Protein 7XQL (pdb70)

InterPro domains:
  IPR002110 Ankyrin repeat [PS50088] (108-140)
  IPR036770 Ankyrin repeat-containing domain superfamily [G3DSA:1.25.40.20] (11-157)
  IPR049968 Dot/Icm T4SS effector AnkD/LegA15 [NF043020] (28-453)
  IPR049968 Dot/Icm T4SS effector AnkD/LegA15 [PF28177] (55-453)

Foldseek 3Di:
DQCVVVVLVVLQVVQEDEPVVLVVVQVVVVVVCVVVPDDDFALQQLVVQVVVLVVVVDDLPVSLVSLQVSCVVRPHPGSQRQQSHHADPLRDGPLLVCLLLLVVVVNSSSSVSRHHQALLSVLSNLLSCQAPSVVVSPRDHDDCVLQDDDPLQVLCVLLVFFDAAPVRHTNFEFFLLVLLVVVLVLLVVVCVVCVVPPLSVLVNVQSVLLSVLQCDRRQARDPLLVSLVSQLVCVQQQGKHWFFFAARSATATWIWHGLDGNGQWGKIKTADQEPPDDPVQHAIFIATGNGSPLSHSVLRSCGSRNRRHSHDPVRNVVSVCVSSVVDGTPDGDHDHHDHSHRCSPPRHLRSVLVSLVRVLQSVQPHPVRDDPVSNVVSVVVSVVSSVSSNVVSLLVLLVVCLVPLPRPSSLVSLVSSCVVCVVDDVVSVVSSVVSNVNSPPD/DVLLCLQVVLVVLQVVQEDEPVVLVVVQVVVVVVCVVVVDDDFALQQLVVQVVVLVVVVDDQPVSLVSLQVSCVVRPAPGSQRQQSHHAHPLRDGPLLVCLLLLVSRVNVSSSVSHHHQAQLSVLSNLLSCQAPSVVVSNDDNDDLVLQDDDVLLVLCVLLVFFDAAPVRHTNFEAFQLVLLVVVLVLLVVVCVVCVVPPLSVQVSVQSVLLSVLQCDRTLARDNQLVSLVSQLVCVQQQGKHWFFFAARRATATWIWHGLHGNAQWFKIKTADQEPPDDLVQHAIFIATGRGSPLSDSVLSSCGSHRRRHSHDPVNNVVSVCVSSVVDGTPDGDHDHHDHSHNCSPPRNLRSVLVSLLRVLLSVQVHPVRADPVNNVVSVVVSCVSSVSSNQVSLLVLLVVCLVVLPRPSSLVRLVSSCVVCVPDDVVSNVSSVVSNVSSVVD

Radius of gyration: 34.46 Å; Cα contacts (8 Å, |Δi|>4): 1504; chains: 2; bounding box: 92×61×113 Å

B-factor: mean 42.68, std 10.84, range [21.62, 96.47]

Organism: Legionella pneumophila subsp. pneumophila (strain Philadelphia 1 / ATCC 33152 / DSM 7513) (NCBI:txid272624)

Secondary structure (DSSP, 8-state):
-GGG-HHHHHHHHHHHTB--HHHHHHHHHHHHHHHHHHT-PPP-HHHHHHHHHHHHHT---HHHHHHHHHHHHHHTT-SSHHHHHHH---TTS--HHHHHHHTT-HHHHHHHHHTT--B-HHHHHHHHHHHSSHHHHHHTPPPPPGGGGSPPHHHHHHHHHT---B-TTS-BSS---HHHHHHHHHHHHHHHHHH-TT-HHHHHHHHHHHHHHHHH-BSSSSBSSHHHHHHHHHHHHHTT--EE--EEETTEEEEEEEEESSTT-S-EEEEEEESSTTS-GGG-EEEEEEES-GGGS-HHHHHHHHTHHHHT--HHHHHHHHHHHTTTPPPSEEEE-----SS--TTHHHHHHHHHHHHHHHHHHTTSGGG--HHHHHHHHHHHHHHHHHHHHHHHHHHHHHHHHSTT-HHHHHHHHHHHHH-TTS-HHHHHHHHHHHHHHH--/--HHHHHHHHHHHHTB--HHHHHHHHHHHHHHHHHHT-PPP-HHHHHHHHHHHHHT---HHHHHHHHHHHHHHTT-SSHHHHHHH---TT---HHHHHHHTT-HHHHHHHHHTT--B-HHHHHHHHHHHSSHHHHHHTPPPPPGGGGSPPHHHHHHHHHT---B-TTS-BSS---HHHHHHHHHHHHHHHHHH-TT-HHHHHHHHHHHHHHHHH-EETTEESSHHHHHHHHHHHHHTT--EE--EEETTEEEEEEEEESSTT-S-EEEEEEE-STTS-TTT-EEEEEEES-GGGS-HHHHHHHHTTTTTT--HHHHHHHHHHHTTTPPPSEEEE-----SS--TTHHHHHHHHHHHHHHHHHHHTSGGG--HHHHHHHHHHHHHHHHHHHHHHHHHHHHHHHHSTT-HHHHHHHHHHHHH-TTS-HHHHHHHHHHHHHHTT-

Structure (mmCIF, N/CA/C/O backbone):
data_7XQL
#
_entry.id   7XQL
#
_cell.length_a   75.606
_cell.length_b   77.833
_cell.length_c   170.656
_cell.angle_alpha   90.000
_cell.angle_beta   90.000
_cell.angle_gamma   90.000
#
_symmetry.space_group_name_H-M   'P 21 21 21'
#
loop_
_entity.id
_entity.type
_entity.pdbx_description
1 polymer 'Ankyrin repeat-containing protein'
2 non-polymer 'PHOSPHOAMINOPHOSPHONIC ACID-GUANYLATE ESTER'
3 water water
#
loop_
_atom_site.group_PDB
_atom_site.id
_atom_site.type_symbol
_atom_site.label_atom_id
_atom_site.label_alt_id
_atom_site.label_comp_id
_atom_site.label_asym_id
_atom_site.label_entity_id
_atom_site.label_seq_id
_atom_site.pdbx_PDB_ins_code
_atom_site.Cartn_x
_atom_site.Cartn_y
_atom_site.Cartn_z
_atom_site.occupancy
_atom_site.B_iso_or_equiv
_atom_site.auth_seq_id
_atom_site.auth_comp_id
_atom_site.auth_asym_id
_atom_site.auth_atom_id
_atom_site.pdbx_PDB_model_num
ATOM 1 N N . LYS A 1 19 ? 38.993 -23.306 13.015 1.00 64.92 19 LYS B N 1
ATOM 2 C CA . LYS A 1 19 ? 38.460 -22.357 13.984 1.00 69.48 19 LYS B CA 1
ATOM 3 C C . LYS A 1 19 ? 37.092 -21.824 13.542 1.00 69.75 19 LYS B C 1
ATOM 4 O O . LYS A 1 19 ? 36.060 -22.362 13.960 1.00 70.60 19 LYS B O 1
ATOM 10 N N . LEU A 1 20 ? 37.077 -20.795 12.682 1.00 70.04 20 LEU B N 1
ATOM 11 C CA . LEU A 1 20 ? 35.824 -20.181 12.217 1.00 66.59 20 LEU B CA 1
ATOM 12 C C . LEU A 1 20 ? 35.286 -20.900 10.969 1.00 66.10 20 LEU B C 1
ATOM 13 O O . LEU A 1 20 ? 35.375 -20.425 9.828 1.00 63.35 20 LEU B O 1
ATOM 18 N N . SER A 1 21 ? 34.689 -22.071 11.213 1.00 62.25 21 SER B N 1
ATOM 19 C CA . SER A 1 21 ? 33.873 -22.782 10.239 1.00 57.85 21 SER B CA 1
ATOM 20 C C . SER A 1 21 ? 32.401 -22.367 10.277 1.00 49.55 21 SER B C 1
ATOM 21 O O . SER A 1 21 ? 31.666 -22.667 9.331 1.00 43.62 21 SER B O 1
ATOM 24 N N . ALA A 1 22 ? 31.948 -21.683 11.331 1.00 48.22 22 ALA B N 1
ATOM 25 C CA . ALA A 1 22 ? 30.608 -21.104 11.289 1.00 45.67 22 ALA B CA 1
ATOM 26 C C . ALA A 1 22 ? 30.447 -20.151 10.114 1.00 46.16 22 ALA B C 1
ATOM 27 O O . ALA A 1 22 ? 29.441 -20.259 9.391 1.00 42.56 22 ALA B O 1
ATOM 29 N N . PRO A 1 23 ? 31.385 -19.237 9.842 1.00 46.90 23 PRO B N 1
ATOM 30 C CA . PRO A 1 23 ? 31.238 -18.376 8.656 1.00 45.57 23 PRO B CA 1
ATOM 31 C C . PRO A 1 23 ? 31.170 -19.145 7.352 1.00 42.42 23 PRO B C 1
ATOM 32 O O . PRO A 1 23 ? 30.357 -18.807 6.478 1.00 40.88 23 PRO B O 1
ATOM 36 N N . LEU A 1 24 ? 32.023 -20.158 7.181 1.00 42.06 24 LEU B N 1
ATOM 37 C CA . LEU A 1 24 ? 31.947 -20.981 5.980 1.00 41.34 24 LEU B CA 1
ATOM 38 C C . LEU A 1 24 ? 30.582 -21.645 5.864 1.00 41.85 24 LEU B C 1
ATOM 39 O O . LEU A 1 24 ? 29.972 -21.657 4.791 1.00 44.06 24 LEU B O 1
ATOM 44 N N . ASP A 1 25 ? 30.102 -22.226 6.963 1.00 42.79 25 ASP B N 1
ATOM 45 C CA . ASP A 1 25 ? 28.791 -22.870 6.977 1.00 46.31 25 ASP B CA 1
ATOM 46 C C . ASP A 1 25 ? 27.690 -21.899 6.557 1.00 41.84 25 ASP B C 1
ATOM 47 O O . ASP A 1 25 ? 26.815 -22.240 5.754 1.00 41.07 25 ASP B O 1
ATOM 52 N N . MET A 1 26 ? 27.710 -20.682 7.104 1.00 39.41 26 MET B N 1
ATOM 53 C CA . MET A 1 26 ? 26.676 -19.712 6.758 1.00 38.86 26 MET B CA 1
ATOM 54 C C . MET A 1 26 ? 26.731 -19.338 5.281 1.00 39.70 26 MET B C 1
ATOM 55 O O . MET A 1 26 ? 25.685 -19.182 4.640 1.00 36.36 26 MET B O 1
ATOM 60 N N . LEU A 1 27 ? 27.939 -19.201 4.715 1.00 38.08 27 LEU B N 1
ATOM 61 C CA . LEU A 1 27 ? 28.041 -18.881 3.292 1.00 37.24 27 LEU B CA 1
ATOM 62 C C . LEU A 1 27 ? 27.512 -20.022 2.437 1.00 38.22 27 LEU B C 1
ATOM 63 O O . LEU A 1 27 ? 26.786 -19.788 1.462 1.00 36.03 27 LEU B O 1
ATOM 68 N N . LYS A 1 28 ? 27.858 -21.263 2.800 1.00 39.04 28 LYS B N 1
ATOM 69 C CA . LYS A 1 28 ? 27.289 -22.434 2.138 1.00 39.42 28 LYS B CA 1
ATOM 70 C C . LYS A 1 28 ? 25.765 -22.406 2.193 1.00 38.77 28 LYS B C 1
ATOM 71 O O . LYS A 1 28 ? 25.088 -22.537 1.166 1.00 38.75 28 LYS B O 1
ATOM 77 N N . GLN A 1 29 ? 25.210 -22.247 3.398 1.00 40.73 29 GLN B N 1
ATOM 78 C CA . GLN A 1 29 ? 23.761 -22.143 3.557 1.00 38.69 29 GLN B CA 1
ATOM 79 C C . GLN A 1 29 ? 23.183 -21.026 2.693 1.00 38.18 29 GLN B C 1
ATOM 80 O O . GLN A 1 29 ? 22.168 -21.217 2.014 1.00 39.60 29 GLN B O 1
ATOM 86 N N . MET A 1 30 ? 23.811 -19.842 2.710 1.00 39.33 30 MET B N 1
ATOM 87 C CA . MET A 1 30 ? 23.284 -18.725 1.931 1.00 37.70 30 MET B CA 1
ATOM 88 C C . MET A 1 30 ? 23.239 -19.076 0.449 1.00 42.45 30 MET B C 1
ATOM 89 O O . MET A 1 30 ? 22.305 -18.687 -0.267 1.00 37.08 30 MET B O 1
ATOM 94 N N . ASN A 1 31 ? 24.235 -19.834 -0.028 1.00 41.20 31 ASN B N 1
ATOM 95 C CA . ASN A 1 31 ? 24.268 -20.202 -1.439 1.00 41.48 31 ASN B CA 1
ATOM 96 C C . ASN A 1 31 ? 23.287 -21.323 -1.759 1.00 42.00 31 ASN B C 1
ATOM 97 O O . ASN A 1 31 ? 22.639 -21.288 -2.810 1.00 42.70 31 ASN B O 1
ATOM 102 N N . GLU A 1 32 ? 23.166 -22.315 -0.868 1.00 37.05 32 GLU B N 1
ATOM 103 C CA . GLU A 1 32 ? 22.172 -23.374 -1.050 1.00 46.11 32 GLU B CA 1
ATOM 104 C C . GLU A 1 32 ? 20.760 -22.810 -1.086 1.00 45.47 32 GLU B C 1
ATOM 105 O O . GLU A 1 32 ? 19.904 -23.307 -1.822 1.00 44.51 32 GLU B O 1
ATOM 111 N N . SER A 1 33 ? 20.501 -21.774 -0.293 1.00 42.31 33 SER B N 1
ATOM 112 C CA . SER A 1 33 ? 19.179 -21.189 -0.130 1.00 42.05 33 SER B CA 1
ATOM 113 C C . SER A 1 33 ? 18.901 -20.060 -1.116 1.00 40.81 33 SER B C 1
ATOM 114 O O . SER A 1 33 ? 17.871 -19.384 -0.998 1.00 43.17 33 SER B O 1
ATOM 117 N N . THR A 1 34 ? 19.791 -19.849 -2.078 1.00 41.64 34 THR B N 1
ATOM 118 C CA . THR A 1 34 ? 19.636 -18.765 -3.034 1.00 41.05 34 THR B CA 1
ATOM 119 C C . THR A 1 34 ? 18.522 -19.083 -4.021 1.00 42.47 34 THR B C 1
ATOM 120 O O . THR A 1 34 ? 18.381 -20.219 -4.482 1.00 50.27 34 THR B O 1
ATOM 124 N N . MET A 1 35 ? 17.727 -18.076 -4.346 1.00 39.68 35 MET B N 1
ATOM 125 C CA . MET A 1 35 ? 16.691 -18.218 -5.351 1.00 42.89 35 MET B CA 1
ATOM 126 C C . MET A 1 35 ? 16.685 -16.960 -6.194 1.00 39.89 35 MET B C 1
ATOM 127 O O . MET A 1 35 ? 16.913 -15.859 -5.683 1.00 39.19 35 MET B O 1
ATOM 132 N N . GLU A 1 36 ? 16.394 -17.129 -7.482 1.00 43.00 36 GLU B N 1
ATOM 133 C CA . GLU A 1 36 ? 15.987 -15.991 -8.292 1.00 43.65 36 GLU B CA 1
ATOM 134 C C . GLU A 1 36 ? 14.739 -15.353 -7.696 1.00 43.83 36 GLU B C 1
ATOM 135 O O . GLU A 1 36 ? 13.944 -16.012 -7.020 1.00 41.90 36 GLU B O 1
ATOM 141 N N . GLN A 1 37 ? 14.566 -14.057 -7.959 1.00 40.25 37 GLN B N 1
ATOM 142 C CA . GLN A 1 37 ? 13.410 -13.353 -7.414 1.00 40.25 37 GLN B CA 1
ATOM 143 C C . GLN A 1 37 ? 12.098 -13.996 -7.858 1.00 42.79 37 GLN B C 1
ATOM 144 O O . GLN A 1 37 ? 11.170 -14.130 -7.055 1.00 42.56 37 GLN B O 1
ATOM 150 N N . THR A 1 38 ? 11.986 -14.376 -9.135 1.00 42.67 38 THR B N 1
ATOM 151 C CA . THR A 1 38 ? 10.715 -14.932 -9.616 1.00 47.92 38 THR B CA 1
ATOM 152 C C . THR A 1 38 ? 10.417 -16.276 -8.960 1.00 42.75 38 THR B C 1
ATOM 153 O O . THR A 1 38 ? 9.272 -16.543 -8.580 1.00 46.59 38 THR B O 1
ATOM 157 N N . LYS A 1 39 ? 11.435 -17.124 -8.807 1.00 45.74 39 LYS B N 1
ATOM 158 C CA . LYS A 1 39 ? 11.272 -18.370 -8.063 1.00 45.36 39 LYS B CA 1
ATOM 159 C C . LYS A 1 39 ? 10.821 -18.103 -6.625 1.00 43.58 39 LYS B C 1
ATOM 160 O O . LYS A 1 39 ? 9.905 -18.759 -6.114 1.00 44.18 39 LYS B O 1
ATOM 166 N N . LEU A 1 40 ? 11.455 -17.140 -5.949 1.00 40.83 40 LEU B N 1
ATOM 167 C CA . LEU A 1 40 ? 11.060 -16.847 -4.577 1.00 39.04 40 LEU B CA 1
ATOM 168 C C . LEU A 1 40 ? 9.624 -16.335 -4.521 1.00 38.57 40 LEU B C 1
ATOM 169 O O . LEU A 1 40 ? 8.885 -16.647 -3.581 1.00 35.95 40 LEU B O 1
ATOM 174 N N . ASP A 1 41 ? 9.218 -15.539 -5.518 1.00 38.45 41 ASP B N 1
ATOM 175 C CA . ASP A 1 41 ? 7.845 -15.041 -5.577 1.00 42.97 41 ASP B CA 1
ATOM 176 C C . ASP A 1 41 ? 6.854 -16.184 -5.808 1.00 42.19 41 ASP B C 1
ATOM 177 O O . ASP A 1 41 ? 5.765 -16.190 -5.222 1.00 41.12 41 ASP B O 1
ATOM 182 N N . GLU A 1 42 ? 7.216 -17.147 -6.669 1.00 41.08 42 GLU B N 1
ATOM 183 C CA . GLU A 1 42 ? 6.415 -18.354 -6.843 1.00 44.23 42 GLU B CA 1
ATOM 184 C C . GLU A 1 42 ? 6.244 -19.079 -5.518 1.00 44.19 42 GLU B C 1
ATOM 185 O O . GLU A 1 42 ? 5.120 -19.360 -5.082 1.00 45.15 42 GLU B O 1
ATOM 191 N N . LEU A 1 43 ? 7.363 -19.412 -4.872 1.00 41.25 43 LEU B N 1
ATOM 192 C CA . LEU A 1 43 ? 7.300 -20.105 -3.593 1.00 39.73 43 LEU B CA 1
ATOM 193 C C . LEU A 1 43 ? 6.362 -19.387 -2.634 1.00 38.56 43 LEU B C 1
ATOM 194 O O . LEU A 1 43 ? 5.499 -20.011 -2.011 1.00 35.30 43 LEU B O 1
ATOM 199 N N . ARG A 1 44 ? 6.514 -18.064 -2.517 1.00 36.64 44 ARG B N 1
ATOM 200 C CA . ARG A 1 44 ? 5.647 -17.304 -1.629 1.00 40.12 44 ARG B CA 1
ATOM 201 C C . ARG A 1 44 ? 4.200 -17.373 -2.086 1.00 41.37 44 ARG B C 1
ATOM 202 O O . ARG A 1 44 ? 3.286 -17.505 -1.258 1.00 34.64 44 ARG B O 1
ATOM 210 N N . LYS A 1 45 ? 3.967 -17.242 -3.398 1.00 37.35 45 LYS B N 1
ATOM 211 C CA . LYS A 1 45 ? 2.594 -17.262 -3.884 1.00 43.49 45 LYS B CA 1
ATOM 212 C C . LYS A 1 45 ? 1.965 -18.635 -3.650 1.00 45.21 45 LYS B C 1
ATOM 213 O O . LYS A 1 45 ? 0.814 -18.731 -3.196 1.00 42.65 45 LYS B O 1
ATOM 219 N N . LYS A 1 46 ? 2.731 -19.707 -3.897 1.00 38.33 46 LYS B N 1
ATOM 220 C CA . LYS A 1 46 ? 2.220 -21.051 -3.670 1.00 39.71 46 LYS B CA 1
ATOM 221 C C . LYS A 1 46 ? 1.895 -21.287 -2.196 1.00 40.46 46 LYS B C 1
ATOM 222 O O . LYS A 1 46 ? 0.917 -21.966 -1.870 1.00 38.29 46 LYS B O 1
ATOM 228 N N . MET A 1 47 ? 2.685 -20.719 -1.288 1.00 40.43 47 MET B N 1
ATOM 229 C CA . MET A 1 47 ? 2.346 -20.830 0.124 1.00 42.20 47 MET B CA 1
ATOM 230 C C . MET A 1 47 ? 1.142 -19.978 0.496 1.00 40.30 47 MET B C 1
ATOM 231 O O . MET A 1 47 ? 0.460 -20.291 1.480 1.00 36.36 47 MET B O 1
ATOM 236 N N . SER A 1 48 ? 0.867 -18.912 -0.262 1.00 37.01 48 SER B N 1
ATOM 237 C CA . SER A 1 48 ? -0.364 -18.166 -0.039 1.00 39.71 48 SER B CA 1
ATOM 238 C C . SER A 1 48 ? -1.586 -18.986 -0.445 1.00 40.09 48 SER B C 1
ATOM 239 O O . SER A 1 48 ? -2.603 -18.966 0.254 1.00 40.81 48 SER B O 1
ATOM 242 N N . LEU A 1 49 ? -1.508 -19.703 -1.572 1.00 38.52 49 LEU B N 1
ATOM 243 C CA . LEU A 1 49 ? -2.595 -20.605 -1.952 1.00 41.91 49 LEU B CA 1
ATOM 244 C C . LEU A 1 49 ? -2.844 -21.652 -0.869 1.00 40.91 49 LEU B C 1
ATOM 245 O O . LEU A 1 49 ? -3.993 -21.934 -0.514 1.00 40.29 49 LEU B O 1
ATOM 250 N N . GLN A 1 50 ? -1.775 -22.232 -0.320 1.00 40.54 50 GLN B N 1
ATOM 251 C CA . GLN A 1 50 ? -1.942 -23.210 0.749 1.00 38.29 50 GLN B CA 1
ATOM 252 C C . GLN A 1 50 ? -2.514 -22.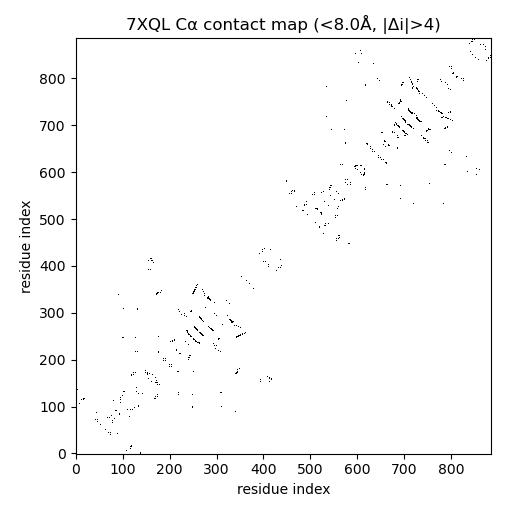572 2.003 1.00 38.77 50 GLN B C 1
ATOM 253 O O . GLN A 1 50 ? -3.302 -23.199 2.717 1.00 43.32 50 GLN B O 1
ATOM 259 N N . ALA A 1 51 ? -2.119 -21.330 2.303 1.00 40.16 51 ALA B N 1
ATOM 260 C CA . ALA A 1 51 ? -2.725 -20.624 3.429 1.00 42.85 51 ALA B CA 1
ATOM 261 C C . ALA A 1 51 ? -4.232 -20.473 3.239 1.00 41.31 51 ALA B C 1
ATOM 262 O O . ALA A 1 51 ? -4.994 -20.551 4.208 1.00 41.40 51 ALA B O 1
ATOM 264 N N . GLU A 1 52 ? -4.675 -20.224 1.996 1.00 43.94 52 GLU B N 1
ATOM 265 C CA . GLU A 1 52 ? -6.099 -20.032 1.715 1.00 42.29 52 GLU B CA 1
ATOM 266 C C . GLU A 1 52 ? -6.867 -21.345 1.819 1.00 44.43 52 GLU B C 1
ATOM 267 O O . GLU A 1 52 ? -8.024 -21.360 2.248 1.00 44.69 52 GLU B O 1
ATOM 273 N N . ILE A 1 53 ? -6.243 -22.456 1.423 1.00 40.03 53 ILE B N 1
ATOM 274 C CA . ILE A 1 53 ? -6.858 -23.763 1.621 1.00 45.70 53 ILE B CA 1
ATOM 275 C C . ILE A 1 53 ? -7.168 -23.975 3.100 1.00 48.62 53 ILE B C 1
ATOM 276 O O . ILE A 1 53 ? -8.315 -24.231 3.483 1.00 51.05 53 ILE B O 1
ATOM 281 N N . LEU A 1 54 ? -6.150 -23.846 3.956 1.00 47.00 54 LEU B N 1
ATOM 282 C CA . LEU A 1 54 ? -6.372 -24.004 5.391 1.00 50.65 54 LEU B CA 1
ATOM 283 C C . LEU A 1 54 ? -7.370 -22.981 5.926 1.00 54.56 54 LEU B C 1
ATOM 284 O O . LEU A 1 54 ? -8.072 -23.250 6.907 1.00 58.57 54 LEU B O 1
ATOM 289 N N . ASN A 1 55 ? -7.438 -21.801 5.310 1.00 51.90 55 ASN B N 1
ATOM 290 C CA . ASN A 1 55 ? -8.435 -20.793 5.664 1.00 53.28 55 ASN B CA 1
ATOM 291 C C . ASN A 1 55 ? -8.405 -20.472 7.158 1.00 56.65 55 ASN B C 1
ATOM 292 O O . ASN A 1 55 ? -9.441 -20.295 7.800 1.00 61.23 55 ASN B O 1
ATOM 297 N N . LYS A 1 56 ? -7.210 -20.419 7.731 1.00 57.76 56 LYS B N 1
ATOM 298 C CA . LYS A 1 56 ? -7.076 -19.936 9.095 1.00 57.66 56 LYS B CA 1
ATOM 299 C C . LYS A 1 56 ? -6.871 -18.417 9.075 1.00 58.84 56 LYS B C 1
ATOM 300 O O . LYS A 1 56 ? -6.840 -17.782 8.016 1.00 56.25 56 LYS B O 1
ATOM 306 N N . ALA A 1 57 ? -6.728 -17.822 10.260 1.00 57.24 57 ALA B N 1
ATOM 307 C CA . ALA A 1 57 ? -6.635 -16.370 10.357 1.00 58.11 57 ALA B CA 1
ATOM 308 C C . ALA A 1 57 ? -5.429 -15.844 9.582 1.00 56.32 57 ALA B C 1
ATOM 309 O O . ALA A 1 57 ? -4.436 -16.550 9.369 1.00 53.68 57 ALA B O 1
ATOM 311 N N . LYS A 1 58 ? -5.537 -14.593 9.142 1.00 48.93 5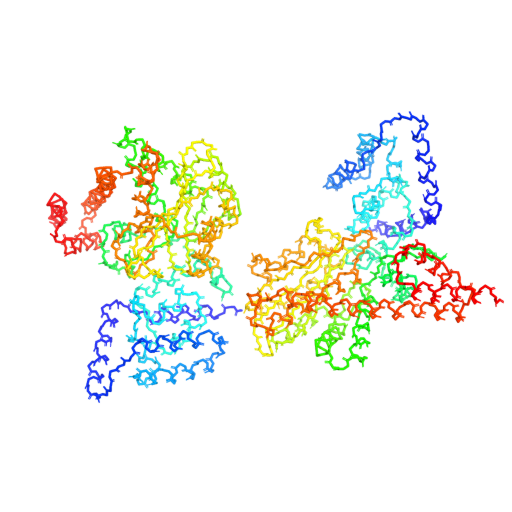8 LYS B N 1
ATOM 312 C CA . LYS A 1 58 ? -4.441 -13.952 8.435 1.00 50.09 58 LYS B CA 1
ATOM 313 C C . LYS A 1 58 ? -3.252 -13.747 9.372 1.00 52.54 58 LYS B C 1
ATOM 314 O O . LYS A 1 58 ? -3.418 -13.425 10.552 1.00 50.29 58 LYS B O 1
ATOM 320 N N . ALA A 1 59 ? -2.044 -13.956 8.850 1.00 53.76 59 ALA B N 1
ATOM 321 C CA . ALA A 1 59 ? -0.840 -13.689 9.630 1.00 48.39 59 ALA B CA 1
ATOM 322 C C . ALA A 1 59 ? -0.683 -12.189 9.891 1.00 50.34 59 ALA B C 1
ATOM 323 O O . ALA A 1 59 ? -1.038 -11.345 9.062 1.00 52.43 59 ALA B O 1
ATOM 325 N N . ASP A 1 60 ? -0.135 -11.860 11.056 1.00 47.72 60 ASP B N 1
ATOM 326 C CA . ASP A 1 60 ? 0.054 -10.476 11.493 1.00 44.07 60 ASP B CA 1
ATOM 327 C C . ASP A 1 60 ? 1.554 -10.137 11.443 1.00 48.54 60 ASP B C 1
ATOM 328 O O . ASP A 1 60 ? 2.280 -10.295 12.432 1.00 42.50 60 ASP B O 1
ATOM 333 N N . ASN A 1 61 ? 2.010 -9.635 10.286 1.00 48.31 61 ASN B N 1
ATOM 334 C CA . ASN A 1 61 ? 3.437 -9.374 10.101 1.00 42.41 61 ASN B CA 1
ATOM 335 C C . ASN A 1 61 ? 3.962 -8.383 11.123 1.00 45.92 61 ASN B C 1
ATOM 336 O O . ASN A 1 61 ? 5.046 -8.576 11.696 1.00 46.07 61 ASN B O 1
ATOM 341 N N . ASP A 1 62 ? 3.221 -7.306 11.360 1.00 43.92 62 ASP B N 1
ATOM 342 C CA . ASP A 1 62 ? 3.687 -6.317 12.316 1.00 43.36 62 ASP B CA 1
ATOM 343 C C . ASP A 1 62 ? 3.890 -6.939 13.693 1.00 41.13 62 ASP B C 1
ATOM 344 O O . ASP A 1 62 ? 4.873 -6.638 14.381 1.00 43.87 62 ASP B O 1
ATOM 349 N N . MET A 1 63 ? 2.976 -7.811 14.115 1.00 41.42 63 MET B N 1
ATOM 350 C CA . MET A 1 63 ? 3.156 -8.475 15.400 1.00 44.27 63 MET B CA 1
ATOM 351 C C . MET A 1 63 ? 4.390 -9.375 15.383 1.00 38.77 63 MET B C 1
ATOM 352 O O . MET A 1 63 ? 5.193 -9.357 16.323 1.00 35.64 63 MET B O 1
ATOM 357 N N . PHE A 1 64 ? 4.569 -10.145 14.304 1.00 34.54 64 PHE B N 1
ATOM 358 C CA . PHE A 1 64 ? 5.745 -10.997 14.176 1.00 38.09 64 PHE B CA 1
ATOM 359 C C . PHE A 1 64 ? 7.036 -10.192 14.326 1.00 37.26 64 PHE B C 1
ATOM 360 O O . PHE A 1 64 ? 7.912 -10.540 15.127 1.00 37.61 64 PHE B O 1
ATOM 368 N N . PHE A 1 65 ? 7.164 -9.093 13.578 1.00 41.08 65 PHE B N 1
ATOM 369 C CA . PHE A 1 65 ? 8.408 -8.331 13.646 1.00 38.87 65 PHE B CA 1
ATOM 370 C C . PHE A 1 65 ? 8.600 -7.695 15.019 1.00 39.93 65 PHE B C 1
ATOM 371 O O . PHE A 1 65 ? 9.720 -7.686 15.550 1.00 38.54 65 PHE B O 1
ATOM 379 N N . ARG A 1 66 ? 7.524 -7.178 15.620 1.00 38.98 66 ARG B N 1
ATOM 380 C CA . ARG A 1 66 ? 7.608 -6.683 16.992 1.00 37.93 66 ARG B CA 1
ATOM 381 C C . ARG A 1 66 ? 8.183 -7.750 17.918 1.00 38.65 66 ARG B C 1
ATOM 382 O O . ARG A 1 66 ? 9.129 -7.497 18.677 1.00 36.60 66 ARG B O 1
ATOM 390 N N . LEU A 1 67 ? 7.580 -8.945 17.893 1.00 36.80 67 LEU B N 1
ATOM 391 C CA . LEU A 1 67 ? 8.056 -10.035 18.737 1.00 37.74 67 LEU B CA 1
ATOM 392 C C . LEU A 1 67 ? 9.455 -10.459 18.331 1.00 31.08 67 LEU B C 1
ATOM 393 O O . LEU A 1 67 ? 10.297 -10.741 19.187 1.00 34.33 67 LEU B O 1
ATOM 398 N N . LEU A 1 68 ? 9.725 -10.495 17.028 1.00 33.46 68 LEU B N 1
ATOM 399 C CA . LEU A 1 68 ? 11.056 -10.870 16.560 1.00 34.48 68 LEU B CA 1
ATOM 400 C C . LEU A 1 68 ? 12.124 -9.925 17.105 1.00 37.48 68 LEU B C 1
ATOM 401 O O . LEU A 1 68 ? 13.144 -10.371 17.649 1.00 36.33 68 LEU B O 1
ATOM 406 N N . ILE A 1 69 ? 11.887 -8.611 17.009 1.00 36.52 69 ILE B N 1
ATOM 407 C CA . ILE A 1 69 ? 12.888 -7.647 17.458 1.00 34.56 69 ILE B CA 1
ATOM 408 C C . ILE A 1 69 ? 13.077 -7.742 18.966 1.00 34.83 69 ILE B C 1
ATOM 409 O O . ILE A 1 69 ? 14.196 -7.623 19.476 1.00 34.44 69 ILE B O 1
ATOM 414 N N . GLU A 1 70 ? 11.995 -7.987 19.704 1.00 38.95 70 GLU B N 1
ATOM 415 C CA . GLU A 1 70 ? 12.142 -8.210 21.139 1.00 40.19 70 GLU B CA 1
ATOM 416 C C . GLU A 1 70 ? 12.961 -9.472 21.404 1.00 41.64 70 GLU B C 1
ATOM 417 O O . GLU A 1 70 ? 13.868 -9.474 22.245 1.00 38.58 70 GLU B O 1
ATOM 423 N N . LEU A 1 71 ? 12.674 -10.547 20.664 1.00 33.75 71 LEU B N 1
ATOM 424 C CA . LEU A 1 71 ? 13.402 -11.794 20.836 1.00 37.77 71 LEU B CA 1
ATOM 425 C C . LEU A 1 71 ? 14.901 -11.602 20.595 1.00 39.60 71 LEU B C 1
ATOM 426 O O . LEU A 1 71 ? 15.735 -12.070 21.384 1.00 42.43 71 LEU B O 1
ATOM 431 N N . MET A 1 72 ? 15.263 -10.894 19.517 1.00 40.59 72 MET B N 1
ATOM 432 C CA . MET A 1 72 ? 16.675 -10.709 19.180 1.00 40.09 72 MET B CA 1
ATOM 433 C C . MET A 1 72 ? 17.420 -9.925 20.256 1.00 39.00 72 MET B C 1
ATOM 434 O O . MET A 1 72 ? 18.593 -10.198 20.529 1.00 43.51 72 MET B O 1
ATOM 439 N N . SER A 1 73 ? 16.762 -8.948 20.883 1.00 41.45 73 SER B N 1
ATOM 440 C CA . SER A 1 73 ? 17.437 -8.164 21.912 1.00 41.25 73 SER B CA 1
ATOM 441 C C . SER A 1 73 ? 17.751 -8.985 23.159 1.00 47.08 73 SER B C 1
ATOM 442 O O . SER A 1 73 ? 18.630 -8.593 23.929 1.00 50.35 73 SER B O 1
ATOM 445 N N . LEU A 1 74 ? 17.072 -10.117 23.376 1.00 47.07 74 LEU B N 1
ATOM 446 C CA . LEU A 1 74 ? 17.383 -10.951 24.532 1.00 44.75 74 LEU B CA 1
ATOM 447 C C . LEU A 1 74 ? 18.737 -11.648 24.411 1.00 45.94 74 LEU B C 1
ATOM 448 O O . LEU A 1 74 ? 19.241 -12.164 25.413 1.00 50.05 74 LEU B O 1
ATOM 453 N N . LYS A 1 75 ? 19.329 -11.678 23.224 1.00 44.08 75 LYS B N 1
ATOM 454 C CA . LYS A 1 75 ? 20.639 -12.296 23.003 1.00 50.80 75 LYS B CA 1
ATOM 455 C C . LYS A 1 75 ? 20.666 -13.732 23.533 1.00 54.80 75 LYS B C 1
ATOM 456 O O . LYS A 1 75 ? 21.533 -14.122 24.321 1.00 55.25 75 LYS B O 1
ATOM 462 N N . LEU A 1 76 ? 19.695 -14.527 23.089 1.00 48.51 76 LEU B N 1
ATOM 463 C CA . LEU A 1 76 ? 19.576 -15.896 23.556 1.00 47.41 76 LEU B CA 1
ATOM 464 C C . LEU A 1 76 ? 20.503 -16.815 22.781 1.00 52.30 76 LEU B C 1
ATOM 465 O O . LEU A 1 76 ? 20.902 -16.529 21.647 1.00 51.64 76 LEU B O 1
ATOM 470 N N . GLN A 1 77 ? 20.815 -17.952 23.399 1.00 53.81 77 GLN B N 1
ATOM 471 C CA . GLN A 1 77 ? 21.603 -18.981 22.740 1.00 51.81 77 GLN B CA 1
ATOM 472 C C . GLN A 1 77 ? 20.752 -19.738 21.728 1.00 46.76 77 GLN B C 1
ATOM 473 O O . GLN A 1 77 ? 19.526 -19.827 21.855 1.00 48.62 77 GLN B O 1
ATOM 479 N N . GLY A 1 78 ? 21.421 -20.288 20.722 1.00 49.38 78 GLY B N 1
ATOM 480 C CA . GLY A 1 78 ? 20.787 -20.893 19.569 1.00 45.04 78 GLY B CA 1
ATOM 481 C C . GLY A 1 78 ? 19.512 -21.678 19.794 1.00 47.42 78 GLY B C 1
ATOM 482 O O . GLY A 1 78 ? 18.502 -21.416 19.135 1.00 45.17 78 GLY B O 1
ATOM 483 N N . GLU A 1 79 ? 19.543 -22.657 20.700 1.00 39.90 79 GLU B N 1
ATOM 484 C CA . GLU A 1 79 ? 18.429 -23.598 20.811 1.00 39.80 79 GLU B CA 1
ATOM 485 C C . GLU A 1 79 ? 17.205 -22.931 21.427 1.00 39.87 79 GLU B C 1
ATOM 486 O O . GLU A 1 79 ? 16.086 -23.072 20.922 1.00 42.56 79 GLU B O 1
ATOM 492 N N . LEU A 1 80 ? 17.402 -22.218 22.536 1.00 37.67 80 LEU B N 1
ATOM 493 C CA . LEU A 1 80 ? 16.331 -21.418 23.112 1.00 43.11 80 LEU B CA 1
ATOM 494 C C . LEU A 1 80 ? 15.804 -20.405 22.103 1.00 39.27 80 LEU B C 1
ATOM 495 O O . LEU A 1 80 ? 14.585 -20.227 21.972 1.00 36.22 80 LEU B O 1
ATOM 500 N N . PHE A 1 81 ? 16.708 -19.736 21.374 1.00 40.41 81 PHE B N 1
ATOM 501 C CA . PHE A 1 81 ? 16.273 -18.807 20.335 1.00 39.77 81 PHE B CA 1
ATOM 502 C C . PHE A 1 81 ? 15.325 -19.489 19.361 1.00 40.92 81 PHE B C 1
ATOM 503 O O . PHE A 1 81 ? 14.283 -18.937 18.989 1.00 36.23 81 PHE B O 1
ATOM 511 N N . LYS A 1 82 ? 15.677 -20.702 18.937 1.00 40.55 82 LYS B N 1
ATOM 512 C CA . LYS A 1 82 ? 14.886 -21.351 17.903 1.00 40.88 82 LYS B CA 1
ATOM 513 C C . LYS A 1 82 ? 13.520 -21.748 18.436 1.00 36.03 82 LYS B C 1
ATOM 514 O O . LYS A 1 82 ? 12.523 -21.643 17.717 1.00 39.01 82 LYS B O 1
ATOM 520 N N . GLU A 1 83 ? 13.449 -22.159 19.708 1.00 36.69 83 GLU B N 1
ATOM 521 C CA . GLU A 1 83 ? 12.155 -22.453 20.331 1.00 40.03 83 GLU B CA 1
ATOM 522 C C . GLU A 1 83 ? 11.284 -21.200 20.409 1.00 36.06 83 GLU B C 1
ATOM 523 O O . GLU A 1 83 ? 10.099 -21.226 20.061 1.00 37.21 83 GLU B O 1
ATOM 529 N N . GLN A 1 84 ? 11.856 -20.095 20.888 1.00 36.24 84 GLN B N 1
ATOM 530 C CA . GLN A 1 84 ? 11.099 -18.848 20.966 1.00 37.64 84 GLN B CA 1
ATOM 531 C C . GLN A 1 84 ? 10.656 -18.394 19.585 1.00 35.59 84 GLN B C 1
ATOM 532 O O . GLN A 1 84 ? 9.532 -17.906 19.412 1.00 35.31 84 GLN B O 1
ATOM 538 N N . LEU A 1 85 ? 11.521 -18.572 18.583 1.00 35.27 85 LEU B N 1
ATOM 539 C CA . LEU A 1 85 ? 11.149 -18.215 17.225 1.00 34.05 85 LEU B CA 1
ATOM 540 C C . LEU A 1 85 ? 9.917 -18.988 16.770 1.00 37.07 85 LEU B C 1
ATOM 541 O O . LEU A 1 85 ? 9.079 -18.452 16.032 1.00 35.46 85 LEU B O 1
ATOM 546 N N . SER A 1 86 ? 9.788 -20.259 17.190 1.00 38.33 86 SER B N 1
ATOM 547 C CA . SER A 1 86 ? 8.602 -21.037 16.828 1.00 38.28 86 SER B CA 1
ATOM 548 C C . SER A 1 86 ? 7.353 -20.493 17.498 1.00 35.98 86 SER B C 1
ATOM 549 O O . SER A 1 86 ? 6.303 -20.360 16.860 1.00 38.86 86 SER B O 1
ATOM 552 N N . LYS A 1 87 ? 7.442 -20.193 18.792 1.00 42.44 87 LYS B N 1
ATOM 553 C CA . LYS A 1 87 ? 6.277 -19.694 19.513 1.00 40.14 87 LYS B CA 1
ATOM 554 C C . LYS A 1 87 ? 5.769 -18.392 18.907 1.00 40.51 87 LYS B C 1
ATOM 555 O O . LYS A 1 87 ? 4.565 -18.234 18.675 1.00 43.66 87 LYS B O 1
ATOM 561 N N . ILE A 1 88 ? 6.667 -17.445 18.624 1.00 37.42 88 ILE B N 1
ATOM 562 C CA . ILE A 1 88 ? 6.163 -16.151 18.165 1.00 40.12 88 ILE B CA 1
ATOM 563 C C . ILE A 1 88 ? 5.649 -16.238 16.735 1.00 38.87 88 ILE B C 1
ATOM 564 O O . ILE A 1 88 ? 4.745 -15.487 16.348 1.00 35.12 88 ILE B O 1
ATOM 569 N N . SER A 1 89 ? 6.211 -17.133 15.921 1.00 36.55 89 SER B N 1
ATOM 570 C CA . SER A 1 89 ? 5.626 -17.370 14.607 1.00 37.31 89 SER B CA 1
ATOM 571 C C . SER A 1 89 ? 4.177 -17.794 14.754 1.00 39.01 89 SER B C 1
ATOM 572 O O . SER A 1 89 ? 3.273 -17.190 14.166 1.00 40.76 89 SER B O 1
ATOM 575 N N . LYS A 1 90 ? 3.941 -18.815 15.573 1.00 39.71 90 LYS B N 1
ATOM 576 C CA . LYS A 1 90 ? 2.586 -19.293 15.807 1.00 43.34 90 LYS B CA 1
ATOM 577 C C . LYS A 1 90 ? 1.718 -18.199 16.417 1.00 40.98 90 LYS B C 1
ATOM 578 O O . LYS A 1 90 ? 0.611 -17.932 15.934 1.00 38.26 90 LYS B O 1
ATOM 584 N N . GLU A 1 91 ? 2.218 -17.516 17.453 1.00 38.19 91 GLU B N 1
ATOM 585 C CA . GLU A 1 91 ? 1.431 -16.426 18.013 1.00 43.62 91 GLU B CA 1
ATOM 586 C C . GLU A 1 91 ? 1.058 -15.395 16.956 1.00 42.48 91 GLU B C 1
ATOM 587 O O . GLU A 1 91 ? 0.043 -14.707 17.105 1.00 46.64 91 GLU B O 1
ATOM 593 N N . SER A 1 92 ? 1.832 -15.287 15.879 1.00 39.36 92 SER B N 1
ATOM 594 C CA . SER A 1 92 ? 1.588 -14.276 14.856 1.00 43.78 92 SER B CA 1
ATOM 595 C C . SER A 1 92 ? 0.695 -14.766 13.723 1.00 42.19 92 SER B C 1
ATOM 596 O O . SER A 1 92 ? 0.382 -13.986 12.812 1.00 40.50 92 SER B O 1
ATOM 599 N N . GLY A 1 93 ? 0.281 -16.029 13.754 1.00 40.31 93 GLY B N 1
ATOM 600 C CA . GLY A 1 93 ? -0.573 -16.566 12.724 1.00 39.00 93 GLY B CA 1
ATOM 601 C C . GLY A 1 93 ? 0.106 -17.400 11.663 1.00 47.74 93 GLY B C 1
ATOM 602 O O . GLY A 1 93 ? -0.523 -17.673 10.636 1.00 50.01 93 GLY B O 1
ATOM 603 N N . TYR A 1 94 ? 1.364 -17.803 11.862 1.00 41.89 94 TYR B N 1
ATOM 604 C CA . TYR A 1 94 ? 2.042 -18.717 10.949 1.00 40.74 94 TYR B CA 1
ATOM 605 C C . TYR A 1 94 ? 2.063 -20.128 11.524 1.00 44.09 94 TYR B C 1
ATOM 606 O O . TYR A 1 94 ? 2.040 -20.316 12.746 1.00 44.11 94 TYR B O 1
ATOM 615 N N . ASP A 1 95 ? 2.124 -21.124 10.618 1.00 43.99 95 ASP B N 1
ATOM 616 C CA . ASP A 1 95 ? 2.181 -22.525 11.032 1.00 42.87 95 ASP B CA 1
ATOM 617 C C . ASP A 1 95 ? 3.490 -22.867 11.711 1.00 45.26 95 ASP B C 1
ATOM 618 O O . ASP A 1 95 ? 3.520 -23.746 12.576 1.00 48.23 95 ASP B O 1
ATOM 623 N N . SER A 1 96 ? 4.577 -22.205 11.317 1.00 43.39 96 SER B N 1
ATOM 624 C CA . SER A 1 96 ? 5.924 -22.593 11.706 1.00 42.94 96 SER B CA 1
ATOM 625 C C . SER A 1 96 ? 6.851 -21.396 11.544 1.00 37.97 96 SER B C 1
ATOM 626 O O . SER A 1 96 ? 6.528 -20.421 10.863 1.00 35.63 96 SER B O 1
ATOM 629 N N . ALA A 1 97 ? 8.023 -21.498 12.171 1.00 35.14 97 ALA B N 1
ATOM 630 C CA . ALA A 1 97 ? 9.065 -20.496 11.968 1.00 36.78 97 ALA B CA 1
ATOM 631 C C . ALA A 1 97 ? 9.448 -20.399 10.495 1.00 34.97 97 ALA B C 1
ATOM 632 O O . ALA A 1 97 ? 9.641 -19.297 9.966 1.00 34.43 97 ALA B O 1
ATOM 634 N N . GLN A 1 98 ? 9.533 -21.541 9.808 1.00 33.16 98 GLN B N 1
ATOM 635 C CA . GLN A 1 98 ? 9.907 -21.527 8.397 1.00 37.48 98 GLN B CA 1
ATOM 636 C C . GLN A 1 98 ? 8.865 -20.805 7.555 1.00 38.80 98 GLN B C 1
ATOM 637 O O . GLN A 1 98 ? 9.203 -20.085 6.603 1.00 38.08 98 GLN B O 1
ATOM 643 N N . SER A 1 99 ? 7.587 -21.000 7.877 1.00 38.09 99 SER B N 1
ATOM 644 C CA . SER A 1 99 ? 6.538 -20.324 7.127 1.00 39.44 99 SER B CA 1
ATOM 645 C C . SER A 1 99 ? 6.637 -18.811 7.313 1.00 35.94 99 SER B C 1
ATOM 646 O O . SER A 1 99 ? 6.575 -18.042 6.346 1.00 36.82 99 SER B O 1
ATOM 649 N N . ALA A 1 100 ? 6.800 -18.368 8.560 1.00 33.67 100 ALA B N 1
ATOM 650 C CA . ALA A 1 100 ? 7.013 -16.952 8.818 1.00 33.82 100 ALA B CA 1
ATOM 651 C C . ALA A 1 100 ? 8.289 -16.443 8.140 1.00 34.74 100 ALA B C 1
ATOM 652 O O . ALA A 1 100 ? 8.282 -15.382 7.508 1.00 38.53 100 ALA B O 1
ATOM 654 N N . LEU A 1 101 ? 9.390 -17.183 8.239 1.00 35.85 101 LEU B N 1
ATOM 655 C CA . LEU A 1 101 ? 10.637 -16.693 7.648 1.00 36.21 101 LEU B CA 1
ATOM 656 C C . LEU A 1 101 ? 10.511 -16.497 6.139 1.00 36.78 101 LEU B C 1
ATOM 657 O O . LEU A 1 101 ? 11.105 -15.575 5.571 1.00 36.63 101 LEU B O 1
ATOM 662 N N . ILE A 1 102 ? 9.761 -17.360 5.460 1.00 38.54 102 ILE B N 1
ATOM 663 C CA . ILE A 1 102 ? 9.720 -17.240 4.008 1.00 36.75 102 ILE B CA 1
ATOM 664 C C . ILE A 1 102 ? 8.741 -16.166 3.539 1.00 36.66 102 ILE B C 1
ATOM 665 O O . ILE A 1 102 ? 8.907 -15.631 2.436 1.00 37.15 102 ILE B O 1
ATOM 670 N N . GLN A 1 103 ? 7.757 -15.789 4.361 1.00 35.59 103 GLN B N 1
ATOM 671 C CA . GLN A 1 103 ? 6.657 -14.947 3.907 1.00 37.78 103 GLN B CA 1
ATOM 672 C C . GLN A 1 103 ? 6.586 -13.566 4.541 1.00 36.17 103 GLN B C 1
ATOM 673 O O . GLN A 1 103 ? 6.136 -12.637 3.876 1.00 37.32 103 GLN B O 1
ATOM 679 N N . ALA A 1 104 ? 6.954 -13.407 5.806 1.00 35.23 104 ALA B N 1
ATOM 680 C CA . ALA A 1 104 ? 6.777 -12.114 6.453 1.00 36.13 104 ALA B CA 1
ATOM 681 C C . ALA A 1 104 ? 7.687 -11.051 5.843 1.00 38.56 104 ALA B C 1
ATOM 682 O O . ALA A 1 104 ? 8.797 -11.333 5.376 1.00 35.64 104 ALA B O 1
ATOM 684 N N . THR A 1 105 ? 7.188 -9.816 5.837 1.00 36.49 105 THR B N 1
ATOM 685 C CA . THR A 1 105 ? 7.984 -8.633 5.534 1.00 37.37 105 THR B CA 1
ATOM 686 C C . THR A 1 105 ? 7.484 -7.512 6.429 1.00 36.04 105 THR B C 1
ATOM 687 O O . THR A 1 105 ? 6.321 -7.509 6.825 1.00 38.38 105 THR B O 1
ATOM 691 N N . ASN A 1 106 ? 8.377 -6.588 6.790 1.00 36.51 106 ASN B N 1
ATOM 692 C CA . ASN A 1 106 ? 8.004 -5.477 7.653 1.00 34.16 106 ASN B CA 1
ATOM 693 C C . ASN A 1 106 ? 7.569 -4.293 6.786 1.00 38.42 106 ASN B C 1
ATOM 694 O O . ASN A 1 106 ? 7.463 -4.400 5.560 1.00 39.86 106 ASN B O 1
ATOM 699 N N . SER A 1 107 ? 7.317 -3.140 7.417 1.00 41.53 107 SER B N 1
ATOM 700 C CA . SER A 1 107 ? 6.867 -1.970 6.660 1.00 46.09 107 SER B CA 1
ATOM 701 C C . SER A 1 107 ? 7.962 -1.375 5.778 1.00 49.70 107 SER B C 1
ATOM 702 O O . SER A 1 107 ? 7.642 -0.627 4.847 1.00 53.09 107 SER B O 1
ATOM 705 N N . GLU A 1 108 ? 9.239 -1.666 6.040 1.00 42.92 108 GLU B N 1
ATOM 706 C CA . GLU A 1 108 ? 10.273 -1.251 5.099 1.00 39.58 108 GLU B CA 1
ATOM 707 C C . GLU A 1 108 ? 10.383 -2.206 3.920 1.00 42.59 108 GLU B C 1
ATOM 708 O O . GLU A 1 108 ? 11.197 -1.972 3.018 1.00 43.57 108 GLU B O 1
ATOM 714 N N . GLY A 1 109 ? 9.573 -3.266 3.898 1.00 39.69 109 GLY B N 1
ATOM 715 C CA . GLY A 1 109 ? 9.709 -4.297 2.894 1.00 36.06 109 GLY B CA 1
ATOM 716 C C . GLY A 1 109 ? 10.810 -5.313 3.136 1.00 40.18 109 GLY B C 1
ATOM 717 O O . GLY A 1 109 ? 11.108 -6.099 2.227 1.00 42.29 109 GLY B O 1
ATOM 718 N N . GLN A 1 110 ? 11.421 -5.343 4.323 1.00 37.19 110 GLN B N 1
ATOM 719 C CA . GLN A 1 110 ? 12.479 -6.317 4.605 1.00 33.92 110 GLN B CA 1
ATOM 720 C C . GLN A 1 110 ? 11.899 -7.663 5.029 1.00 32.07 110 GLN B C 1
ATOM 721 O O . GLN A 1 110 ? 11.007 -7.728 5.880 1.00 34.20 110 GLN B O 1
ATOM 727 N N . SER A 1 111 ? 12.434 -8.741 4.475 1.00 30.69 111 SER B N 1
ATOM 728 C CA . SER A 1 111 ? 12.196 -10.034 5.079 1.00 32.63 111 SER B CA 1
ATOM 729 C C . SER A 1 111 ? 12.942 -10.129 6.418 1.00 34.88 111 SER B C 1
ATOM 730 O O . SER A 1 111 ? 13.780 -9.276 6.739 1.00 30.01 111 SER B O 1
ATOM 733 N N . PRO A 1 112 ? 12.630 -11.144 7.234 1.00 30.59 112 PRO B N 1
ATOM 734 C CA . PRO A 1 112 ? 13.383 -11.315 8.491 1.00 32.32 112 PRO B CA 1
ATOM 735 C C . PRO A 1 112 ? 14.876 -11.517 8.271 1.00 33.09 112 PRO B C 1
ATOM 736 O O . PRO A 1 112 ? 15.699 -10.983 9.026 1.00 29.77 112 PRO B O 1
ATOM 740 N N . LEU A 1 113 ? 15.248 -12.281 7.245 1.00 32.22 113 LEU B N 1
ATOM 741 C CA . LEU A 1 113 ? 16.658 -12.516 6.966 1.00 30.76 113 LEU B CA 1
ATOM 742 C C . LEU A 1 113 ? 17.362 -11.232 6.527 1.00 32.42 113 LEU B C 1
ATOM 743 O O . LEU A 1 113 ? 18.467 -10.923 6.994 1.00 31.23 113 LEU B O 1
ATOM 748 N N . GLN A 1 114 ? 16.739 -10.481 5.609 1.00 32.81 114 GLN B N 1
ATOM 749 C CA . GLN A 1 114 ? 17.234 -9.154 5.255 1.00 34.00 114 GLN B CA 1
ATOM 750 C C . GLN A 1 114 ? 17.394 -8.282 6.496 1.00 30.29 114 GLN B C 1
ATOM 751 O O . GLN A 1 114 ? 18.416 -7.615 6.666 1.00 27.71 114 GLN B O 1
ATOM 757 N N . TYR A 1 115 ? 16.415 -8.320 7.400 1.00 29.40 115 TYR B N 1
ATOM 758 C CA . TYR A 1 115 ? 16.479 -7.490 8.594 1.00 29.73 115 TYR B CA 1
ATOM 759 C C . TYR A 1 115 ? 17.686 -7.861 9.456 1.00 32.08 115 TYR B C 1
ATOM 760 O O . TYR A 1 115 ? 18.436 -6.988 9.899 1.00 28.41 115 TYR B O 1
ATOM 769 N N . ALA A 1 116 ? 17.884 -9.157 9.711 1.00 31.19 116 ALA B N 1
ATOM 770 C CA . ALA A 1 116 ? 19.002 -9.579 10.552 1.00 29.89 116 ALA B CA 1
ATOM 771 C C . ALA A 1 116 ? 20.339 -9.220 9.911 1.00 29.67 116 ALA B C 1
ATOM 772 O O . ALA A 1 116 ? 21.270 -8.803 10.605 1.00 29.00 116 ALA B O 1
ATOM 774 N N . LEU A 1 117 ? 20.448 -9.365 8.588 1.00 28.68 117 LEU B N 1
ATOM 775 C CA . LEU A 1 117 ? 21.687 -9.015 7.904 1.00 34.37 117 LEU B CA 1
ATOM 776 C C . LEU A 1 117 ? 21.924 -7.508 7.930 1.00 30.41 117 LEU B C 1
ATOM 777 O O . LEU A 1 117 ? 23.038 -7.049 8.213 1.00 32.09 117 LEU B O 1
ATOM 782 N N . GLN A 1 118 ? 20.890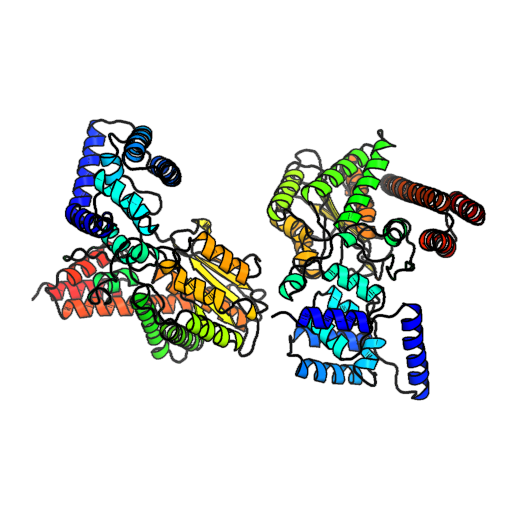 -6.724 7.626 1.00 29.23 118 GLN B N 1
ATOM 783 C CA . GLN A 1 118 ? 21.015 -5.270 7.686 1.00 33.65 118 GLN B CA 1
ATOM 784 C C . GLN A 1 118 ? 21.498 -4.814 9.063 1.00 34.68 118 GLN B C 1
ATOM 785 O O . GLN A 1 118 ? 22.300 -3.871 9.169 1.00 35.82 118 GLN B O 1
ATOM 791 N N . LYS A 1 119 ? 21.007 -5.458 10.131 1.00 30.09 119 LYS B N 1
ATOM 792 C CA . LYS A 1 119 ? 21.455 -5.147 11.486 1.00 32.04 119 LYS B CA 1
ATOM 793 C C . LYS A 1 119 ? 22.807 -5.777 11.812 1.00 29.47 119 LYS B C 1
ATOM 794 O O . LYS A 1 119 ? 23.300 -5.595 12.927 1.00 31.12 119 LYS B O 1
ATOM 800 N N . GLN A 1 120 ? 23.410 -6.511 10.875 1.00 26.09 120 GLN B N 1
ATOM 801 C CA . GLN A 1 120 ? 24.695 -7.157 11.097 1.00 30.85 120 GLN B CA 1
ATOM 802 C C . GLN A 1 120 ? 24.619 -8.164 12.236 1.00 36.88 120 GLN B C 1
ATOM 803 O O . GLN A 1 120 ? 25.604 -8.369 12.948 1.00 32.42 120 GLN B O 1
ATOM 809 N N . ASP A 1 121 ? 23.452 -8.803 12.410 1.00 34.77 121 ASP B N 1
ATOM 810 C CA . ASP A 1 121 ? 23.269 -9.837 13.433 1.00 35.41 121 ASP B CA 1
ATOM 811 C C . ASP A 1 121 ? 23.445 -11.201 12.773 1.00 34.20 121 ASP B C 1
ATOM 812 O O . ASP A 1 121 ? 22.484 -11.904 12.453 1.00 36.08 121 ASP B O 1
ATOM 817 N N . PHE A 1 122 ? 24.705 -11.577 12.561 1.00 32.77 122 PHE B N 1
ATOM 818 C CA . PHE A 1 122 ? 24.967 -12.754 11.748 1.00 32.77 122 PHE B CA 1
ATOM 819 C C . PHE A 1 122 ? 24.560 -14.043 12.457 1.00 33.89 122 PHE B C 1
ATOM 820 O O . PHE A 1 122 ? 24.171 -15.007 11.789 1.00 34.59 122 PHE B O 1
ATOM 828 N N . SER A 1 123 ? 24.615 -14.083 13.793 1.00 33.84 123 SER B N 1
ATOM 829 C CA . SER A 1 123 ? 24.112 -15.258 14.516 1.00 37.13 123 SER B CA 1
ATOM 830 C C . SER A 1 123 ? 22.623 -15.481 14.256 1.00 35.66 123 SER B C 1
ATOM 831 O O . SER A 1 123 ? 22.181 -16.619 14.020 1.00 36.16 123 SER B O 1
ATOM 834 N N . THR A 1 124 ? 21.818 -14.408 14.329 1.00 36.42 124 THR B N 1
ATOM 835 C CA . THR A 1 124 ? 20.389 -14.564 14.064 1.00 33.04 124 THR B CA 1
ATOM 836 C C . THR A 1 124 ? 20.152 -14.924 12.609 1.00 31.74 124 THR B C 1
ATOM 837 O O . THR A 1 124 ? 19.351 -15.814 12.306 1.00 30.63 124 THR B O 1
ATOM 841 N N . ALA A 1 125 ? 20.857 -14.256 11.690 1.00 33.94 125 ALA B N 1
ATOM 842 C CA . ALA A 1 125 ? 20.727 -14.604 10.278 1.00 30.21 125 ALA B CA 1
ATOM 843 C C . ALA A 1 125 ? 20.993 -16.090 10.049 1.00 31.94 125 ALA B C 1
ATOM 844 O O . ALA A 1 125 ? 20.312 -16.738 9.239 1.00 33.51 125 ALA B O 1
ATOM 846 N N . LYS A 1 126 ? 21.967 -16.657 10.763 1.00 34.04 126 LYS B N 1
ATOM 847 C CA . LYS A 1 126 ? 22.287 -18.062 10.531 1.00 32.03 126 LYS B CA 1
ATOM 848 C C . LYS A 1 126 ? 21.203 -18.969 11.103 1.00 33.59 126 LYS B C 1
ATOM 849 O O . LYS A 1 126 ? 20.819 -19.956 10.464 1.00 38.50 126 LYS B O 1
ATOM 855 N N . TYR A 1 127 ? 20.671 -18.637 12.288 1.00 32.65 127 TYR B N 1
ATOM 856 C CA . TYR A 1 127 ? 19.519 -19.373 12.805 1.00 34.85 127 TYR B CA 1
ATOM 857 C C . TYR A 1 127 ? 18.357 -19.342 11.816 1.00 37.66 127 TYR B C 1
ATOM 858 O O . TYR A 1 127 ? 17.711 -20.369 11.578 1.00 41.68 127 TYR B O 1
ATOM 867 N N . PHE A 1 128 ? 18.083 -18.174 11.220 1.00 36.88 128 PHE B N 1
ATOM 868 C CA . PHE A 1 128 ? 17.036 -18.082 10.201 1.00 34.62 128 PHE B CA 1
ATOM 869 C C . PHE A 1 128 ? 17.323 -19.036 9.050 1.00 34.72 128 PHE B C 1
ATOM 870 O O . PHE A 1 128 ? 16.431 -19.744 8.570 1.00 35.06 128 PHE B O 1
ATOM 878 N N . LEU A 1 129 ? 18.566 -19.052 8.573 1.00 33.06 129 LEU B N 1
ATOM 879 C CA . LEU A 1 129 ? 18.920 -19.986 7.512 1.00 36.40 129 LEU B CA 1
ATOM 880 C C . LEU A 1 129 ? 18.717 -21.435 7.967 1.00 40.26 129 LEU B C 1
ATOM 881 O O . LEU A 1 129 ? 18.104 -22.235 7.250 1.00 39.49 129 LEU B O 1
ATOM 886 N N . ASP A 1 130 ? 19.187 -21.783 9.178 1.00 37.45 130 ASP B N 1
ATOM 887 C CA . ASP A 1 130 ? 18.927 -23.127 9.708 1.00 41.03 130 ASP B CA 1
ATOM 888 C C . ASP A 1 130 ? 17.442 -23.476 9.650 1.00 42.63 130 ASP B C 1
ATOM 889 O O . ASP A 1 130 ? 17.086 -24.641 9.460 1.00 43.33 130 ASP B O 1
ATOM 894 N N . ASN A 1 131 ? 16.558 -22.492 9.828 1.00 39.76 131 ASN B N 1
ATOM 895 C CA . ASN A 1 131 ? 15.124 -22.746 9.843 1.00 38.35 131 ASN B CA 1
ATOM 896 C C . ASN A 1 131 ? 14.470 -22.556 8.486 1.00 39.7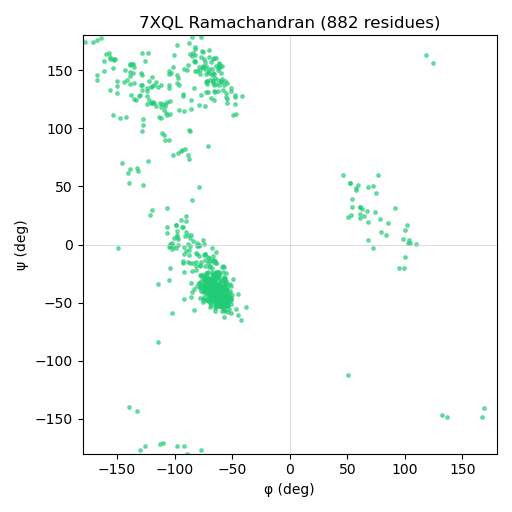3 131 ASN B C 1
ATOM 897 O O . ASN A 1 131 ? 13.245 -22.451 8.420 1.00 40.32 131 ASN B O 1
ATOM 902 N N . GLY A 1 132 ? 15.252 -22.491 7.409 1.00 40.63 132 GLY B N 1
ATOM 903 C CA . GLY A 1 132 ? 14.704 -22.543 6.069 1.00 33.48 132 GLY B CA 1
ATOM 904 C C . GLY A 1 132 ? 14.504 -21.221 5.348 1.00 43.26 132 GLY B C 1
ATOM 905 O O . GLY A 1 132 ? 13.962 -21.227 4.232 1.00 37.18 132 GLY B O 1
ATOM 906 N N . ALA A 1 133 ? 14.927 -20.096 5.930 1.00 38.26 133 ALA B N 1
ATOM 907 C CA . ALA A 1 133 ? 14.775 -18.821 5.242 1.00 34.81 133 ALA B CA 1
ATOM 908 C C . ALA A 1 133 ? 15.535 -18.852 3.918 1.00 32.40 133 ALA B C 1
ATOM 909 O O . ALA A 1 133 ? 16.568 -19.518 3.778 1.00 37.40 133 ALA B O 1
ATOM 911 N N . LYS A 1 134 ? 14.998 -18.136 2.940 1.00 30.40 134 LYS B N 1
ATOM 912 C CA . LYS A 1 134 ? 15.511 -18.099 1.582 1.00 33.82 134 LYS B CA 1
ATOM 913 C C . LYS A 1 134 ? 16.246 -16.796 1.333 1.00 38.86 134 LYS B C 1
ATOM 914 O O . LYS A 1 134 ? 15.866 -15.746 1.851 1.00 38.93 134 LYS B O 1
ATOM 920 N N . ALA A 1 135 ? 17.279 -16.871 0.497 1.00 37.01 135 ALA B N 1
ATOM 921 C CA . ALA A 1 135 ? 18.089 -15.713 0.122 1.00 39.12 135 ALA B CA 1
ATOM 922 C C . ALA A 1 135 ? 17.847 -15.376 -1.343 1.00 37.25 135 ALA B C 1
ATOM 923 O O . ALA A 1 135 ? 18.479 -15.955 -2.231 1.00 39.85 135 ALA B O 1
ATOM 925 N N . GLY A 1 136 ? 16.946 -14.433 -1.591 1.00 33.90 136 GLY B N 1
ATOM 926 C CA . GLY A 1 136 ? 16.819 -13.864 -2.908 1.00 37.75 136 GLY B CA 1
ATOM 927 C C . GLY A 1 136 ? 17.920 -12.853 -3.197 1.00 35.91 136 GLY B C 1
ATOM 928 O O . GLY A 1 136 ? 18.834 -12.623 -2.389 1.00 34.14 136 GLY B O 1
ATOM 929 N N . PRO A 1 137 ? 17.832 -12.224 -4.378 1.00 34.25 137 PRO B N 1
ATOM 930 C CA . PRO A 1 137 ? 18.865 -11.239 -4.756 1.00 36.41 137 PRO B CA 1
ATOM 931 C C . PRO A 1 137 ? 19.011 -10.099 -3.758 1.00 35.77 137 PRO B C 1
ATOM 932 O O . PRO A 1 137 ? 20.130 -9.617 -3.540 1.00 31.27 137 PRO B O 1
ATOM 936 N N . ILE A 1 138 ? 17.911 -9.651 -3.148 1.00 31.13 138 ILE B N 1
ATOM 937 C CA . ILE A 1 138 ? 17.982 -8.556 -2.186 1.00 33.31 138 ILE B CA 1
ATOM 938 C C . ILE A 1 138 ? 18.692 -9.004 -0.914 1.00 32.64 138 ILE B C 1
ATOM 939 O O . ILE A 1 138 ? 19.557 -8.298 -0.387 1.00 33.77 138 ILE B O 1
ATOM 944 N N . GLU A 1 139 ? 18.318 -10.163 -0.381 1.00 32.55 139 GLU B N 1
ATOM 945 C CA . GLU A 1 139 ? 19.023 -10.662 0.789 1.00 33.52 139 GLU B CA 1
ATOM 946 C C . GLU A 1 139 ? 20.519 -10.764 0.514 1.00 32.60 139 GLU B C 1
ATOM 947 O O . GLU A 1 139 ? 21.343 -10.407 1.365 1.00 29.28 139 GLU B O 1
ATOM 953 N N . LYS A 1 140 ? 20.895 -11.213 -0.684 1.00 31.11 140 LYS B N 1
ATOM 954 C CA . LYS A 1 140 ? 22.315 -11.389 -0.964 1.00 32.19 140 LYS B CA 1
ATOM 955 C C . LYS A 1 140 ? 23.038 -10.054 -1.093 1.00 31.56 140 LYS B C 1
ATOM 956 O O . LYS A 1 140 ? 24.185 -9.923 -0.652 1.00 31.34 140 LYS B O 1
ATOM 962 N N . ALA A 1 141 ? 22.388 -9.045 -1.680 1.00 31.56 141 ALA B N 1
ATOM 963 C CA . ALA A 1 141 ? 23.019 -7.729 -1.772 1.00 30.48 141 ALA B CA 1
ATOM 964 C C . ALA A 1 141 ? 23.211 -7.111 -0.386 1.00 32.54 141 ALA B C 1
ATOM 965 O O . ALA A 1 141 ? 24.263 -6.523 -0.098 1.00 30.62 141 ALA B O 1
ATOM 967 N N . VAL A 1 142 ? 22.199 -7.227 0.481 1.00 31.58 142 VAL B N 1
ATOM 968 C CA . VAL A 1 142 ? 22.294 -6.701 1.838 1.00 31.63 142 VAL B CA 1
ATOM 969 C C . VAL A 1 142 ? 23.362 -7.470 2.621 1.00 31.87 142 VAL B C 1
ATOM 970 O O . VAL A 1 142 ? 24.112 -6.882 3.407 1.00 31.89 142 VAL B O 1
ATOM 974 N N . PHE A 1 143 ? 23.474 -8.778 2.392 1.00 27.53 143 PHE B N 1
ATOM 975 C CA . PHE A 1 143 ? 24.562 -9.557 2.984 1.00 31.12 143 PHE B CA 1
ATOM 976 C C . PHE A 1 143 ? 25.933 -9.035 2.536 1.00 30.54 143 PHE B C 1
ATOM 977 O O . PHE A 1 143 ? 26.835 -8.834 3.361 1.00 27.99 143 PHE B O 1
ATOM 985 N N . GLU A 1 144 ? 26.118 -8.829 1.225 1.00 31.02 144 GLU B N 1
ATOM 986 C CA . GLU A 1 144 ? 27.417 -8.349 0.751 1.00 35.11 144 GLU B CA 1
ATOM 987 C C . GLU A 1 144 ? 27.777 -7.004 1.380 1.00 32.22 144 GLU B C 1
ATOM 988 O O . GLU A 1 144 ? 28.936 -6.771 1.725 1.00 33.08 144 GLU B O 1
ATOM 994 N N . ILE A 1 145 ? 26.799 -6.111 1.554 1.00 32.95 145 ILE B N 1
ATOM 995 C CA . ILE A 1 145 ? 27.082 -4.843 2.228 1.00 29.78 145 ILE B CA 1
ATOM 996 C C . ILE A 1 145 ? 27.481 -5.090 3.680 1.00 32.14 145 ILE B C 1
ATOM 997 O O . ILE A 1 145 ? 28.440 -4.487 4.197 1.00 30.02 145 ILE B O 1
ATOM 1002 N N . ALA A 1 146 ? 26.746 -5.980 4.364 1.00 25.82 146 ALA B N 1
ATOM 1003 C CA . ALA A 1 146 ? 27.036 -6.272 5.764 1.00 29.71 146 ALA B CA 1
ATOM 1004 C C . ALA A 1 146 ? 28.373 -6.989 5.929 1.00 30.96 146 ALA B C 1
ATOM 1005 O O . ALA A 1 146 ? 28.974 -6.927 7.006 1.00 29.46 146 ALA B O 1
ATOM 1007 N N . LEU A 1 147 ? 28.841 -7.662 4.880 1.00 27.90 147 LEU B N 1
ATOM 1008 C CA . LEU A 1 147 ? 30.140 -8.307 4.921 1.00 31.85 147 LEU B CA 1
ATOM 1009 C C . LEU A 1 147 ? 31.271 -7.304 5.120 1.00 33.19 147 LEU B C 1
ATOM 1010 O O . LEU A 1 147 ? 32.305 -7.654 5.687 1.00 33.04 147 LEU B O 1
ATOM 1015 N N . ASP A 1 148 ? 31.099 -6.054 4.700 1.00 29.37 148 ASP B N 1
ATOM 1016 C CA . ASP A 1 148 ? 32.141 -5.055 4.943 1.00 29.66 148 ASP B CA 1
ATOM 1017 C C . ASP A 1 148 ? 31.814 -4.300 6.227 1.00 33.04 148 ASP B C 1
ATOM 1018 O O . ASP A 1 148 ? 31.300 -3.182 6.220 1.00 31.47 148 ASP B O 1
ATOM 1023 N N . SER A 1 149 ? 32.147 -4.919 7.353 1.00 31.68 149 SER B N 1
ATOM 1024 C CA . SER A 1 149 ? 31.862 -4.311 8.644 1.00 30.78 149 SER B CA 1
ATOM 1025 C C . SER A 1 149 ? 32.732 -4.981 9.690 1.00 30.02 149 SER B C 1
ATOM 1026 O O . SER A 1 149 ? 33.187 -6.115 9.510 1.00 27.50 149 SER B O 1
ATOM 1029 N N . LYS A 1 150 ? 32.940 -4.263 10.797 1.00 29.12 150 LYS B N 1
ATOM 1030 C CA . LYS A 1 150 ? 33.649 -4.854 11.928 1.00 31.28 150 LYS B CA 1
ATOM 1031 C C . LYS A 1 150 ? 32.924 -6.095 12.439 1.00 31.72 150 LYS B C 1
ATOM 1032 O O . LYS A 1 150 ? 33.574 -7.088 12.781 1.00 32.74 150 LYS B O 1
ATOM 1038 N N . ALA A 1 151 ? 31.577 -6.075 12.469 1.00 31.37 151 ALA B N 1
ATOM 1039 C CA . ALA A 1 151 ? 30.836 -7.246 12.943 1.00 30.35 151 ALA B CA 1
ATOM 1040 C C . ALA A 1 151 ? 31.070 -8.447 12.055 1.00 30.43 151 ALA B C 1
ATOM 1041 O O . ALA A 1 151 ? 31.109 -9.577 12.548 1.00 37.07 151 ALA B O 1
ATOM 1043 N N . ALA A 1 152 ? 31.217 -8.234 10.746 1.00 32.43 152 ALA B N 1
ATOM 1044 C CA . ALA A 1 152 ? 31.528 -9.351 9.858 1.00 31.62 152 ALA B CA 1
ATOM 1045 C C . ALA A 1 152 ? 32.920 -9.904 10.148 1.00 31.57 152 ALA B C 1
ATOM 1046 O O . ALA A 1 152 ? 33.115 -11.118 10.221 1.00 32.91 152 ALA B O 1
ATOM 1048 N N . LYS A 1 153 ? 33.904 -9.033 10.312 1.00 34.74 153 LYS B N 1
ATOM 1049 C CA . LYS A 1 153 ? 35.229 -9.522 10.660 1.00 34.12 153 LYS B CA 1
ATOM 1050 C C . LYS A 1 153 ? 35.187 -10.317 11.962 1.00 37.57 153 LYS B C 1
ATOM 1051 O O . LYS A 1 153 ? 35.704 -11.435 12.035 1.00 38.41 153 LYS B O 1
ATOM 1057 N N . GLU A 1 154 ? 34.552 -9.769 13.000 1.00 36.15 154 GLU B N 1
ATOM 1058 C CA . GLU A 1 154 ? 34.548 -10.456 14.288 1.00 35.04 154 GLU B CA 1
ATOM 1059 C C . GLU A 1 154 ? 33.807 -11.780 14.224 1.00 40.36 154 GLU B C 1
ATOM 1060 O O . GLU A 1 154 ? 34.080 -12.680 15.025 1.00 42.74 154 GLU B O 1
ATOM 1066 N N . PHE A 1 155 ? 32.866 -11.923 13.290 1.00 40.53 155 PHE B N 1
ATOM 1067 C CA . PHE A 1 155 ? 32.205 -13.206 13.086 1.00 37.49 155 PHE B CA 1
ATOM 1068 C C . PHE A 1 155 ? 33.116 -14.209 12.394 1.00 40.38 155 PHE B C 1
ATOM 1069 O O . PHE A 1 155 ? 32.770 -15.395 12.344 1.00 39.11 155 PHE B O 1
ATOM 1077 N N . GLY A 1 156 ? 34.245 -13.758 11.834 1.00 39.50 156 GLY B N 1
ATOM 1078 C CA . GLY A 1 156 ? 35.174 -14.628 11.137 1.00 37.90 156 GLY B CA 1
ATOM 1079 C C . GLY A 1 156 ? 35.137 -14.561 9.624 1.00 39.32 156 GLY B C 1
ATOM 1080 O O . GLY A 1 156 ? 35.857 -15.331 8.975 1.00 37.73 156 GLY B O 1
ATOM 1081 N N . PHE A 1 157 ? 34.334 -13.673 9.035 1.00 37.44 157 PHE B N 1
ATOM 1082 C CA . PHE A 1 157 ? 34.312 -13.571 7.583 1.00 36.93 157 PHE B CA 1
ATOM 1083 C C . PHE A 1 157 ? 35.618 -12.961 7.069 1.00 38.81 157 PHE B C 1
ATOM 1084 O O . PHE A 1 157 ? 36.259 -12.164 7.762 1.00 39.62 157 PHE B O 1
ATOM 1092 N N . PRO A 1 158 ? 36.027 -13.306 5.851 1.00 35.71 158 PRO B N 1
ATOM 1093 C CA . PRO A 1 158 ? 37.189 -12.656 5.251 1.00 39.76 158 PRO B CA 1
ATOM 1094 C C . PRO A 1 158 ? 36.785 -11.332 4.629 1.00 39.14 158 PRO B C 1
ATOM 1095 O O . PRO A 1 158 ? 35.585 -11.062 4.481 1.00 38.74 158 PRO B O 1
ATOM 1099 N N . PRO A 1 159 ? 37.750 -10.508 4.219 1.00 38.38 159 PRO B N 1
ATOM 1100 C CA . PRO A 1 159 ? 37.420 -9.309 3.438 1.00 39.86 159 PRO B CA 1
ATOM 1101 C C . PRO A 1 159 ? 36.764 -9.685 2.115 1.00 43.86 159 PRO B C 1
ATOM 1102 O O . PRO A 1 159 ? 36.992 -10.769 1.572 1.00 43.89 159 PRO B O 1
ATOM 1106 N N . LEU A 1 160 ? 35.936 -8.776 1.596 1.00 40.85 160 LEU B N 1
ATOM 1107 C CA . LEU A 1 160 ? 35.294 -9.024 0.311 1.00 41.55 160 LEU B CA 1
ATOM 1108 C C . LEU A 1 160 ? 36.346 -9.149 -0.793 1.00 43.54 160 LEU B C 1
ATOM 1109 O O . LEU A 1 160 ? 37.339 -8.412 -0.795 1.00 44.45 160 LEU B O 1
ATOM 1114 N N . PRO A 1 161 ? 36.152 -10.051 -1.753 1.00 46.72 161 PRO B N 1
ATOM 1115 C CA . PRO A 1 161 ? 37.072 -10.145 -2.896 1.00 50.04 161 PRO B CA 1
ATOM 1116 C C . PRO A 1 161 ? 37.118 -8.840 -3.681 1.00 49.03 161 PRO B C 1
ATOM 1117 O O . PRO A 1 161 ? 36.093 -8.174 -3.873 1.00 47.29 161 PRO B O 1
ATOM 1121 N N . PRO A 1 162 ? 38.300 -8.429 -4.146 1.00 55.03 162 PRO B N 1
ATOM 1122 C CA . PRO A 1 162 ? 38.403 -7.139 -4.852 1.00 50.11 162 PRO B CA 1
ATOM 1123 C C . PRO A 1 162 ? 37.525 -7.024 -6.090 1.00 51.90 162 PRO B C 1
ATOM 1124 O O . PRO A 1 162 ? 37.257 -5.895 -6.522 1.00 54.25 162 PRO B O 1
ATOM 1128 N N . GLU A 1 163 ? 37.060 -8.140 -6.668 1.00 56.88 163 GLU B N 1
ATOM 1129 C CA . GLU A 1 163 ? 36.136 -8.071 -7.801 1.00 55.30 163 GLU B CA 1
ATOM 1130 C C . GLU A 1 163 ? 34.891 -7.259 -7.478 1.00 56.15 163 GLU B C 1
ATOM 1131 O O . GLU A 1 163 ? 34.330 -6.605 -8.364 1.00 54.99 163 GLU B O 1
ATOM 1137 N N . LYS A 1 164 ? 34.427 -7.317 -6.232 1.00 52.62 164 LYS B N 1
ATOM 1138 C CA . LYS A 1 164 ? 33.182 -6.677 -5.837 1.00 50.09 164 LYS B CA 1
ATOM 1139 C C . LYS A 1 164 ? 33.344 -5.187 -5.587 1.00 50.94 164 LYS B C 1
ATOM 1140 O O . LYS A 1 164 ? 32.365 -4.520 -5.229 1.00 50.57 164 LYS B O 1
ATOM 1146 N N . GLU A 1 165 ? 34.551 -4.655 -5.775 1.00 49.57 165 GLU B N 1
ATOM 1147 C CA . GLU A 1 165 ? 34.772 -3.226 -5.606 1.00 49.39 165 GLU B CA 1
ATOM 1148 C C . GLU A 1 165 ? 34.184 -2.428 -6.760 1.00 52.23 165 GLU B C 1
ATOM 1149 O O . GLU A 1 165 ? 33.728 -1.293 -6.563 1.00 48.20 165 GLU B O 1
ATOM 1155 N N . LYS A 1 166 ? 34.172 -3.007 -7.960 1.00 54.58 166 LYS B N 1
ATOM 1156 C CA . LYS A 1 166 ? 33.625 -2.317 -9.119 1.00 50.65 166 LYS B CA 1
ATOM 1157 C C . LYS A 1 166 ? 32.099 -2.234 -9.039 1.00 46.58 166 LYS B C 1
ATOM 1158 O O . LYS A 1 166 ? 31.425 -3.171 -8.603 1.00 47.48 166 LYS B O 1
ATOM 1164 N N . LEU A 1 167 ? 31.555 -1.090 -9.443 1.00 42.35 167 LEU B N 1
ATOM 1165 C CA . LEU A 1 167 ? 30.113 -0.900 -9.467 1.00 42.54 167 LEU B CA 1
ATOM 1166 C C . LEU A 1 167 ? 29.525 -1.682 -10.636 1.00 42.99 167 LEU B C 1
ATOM 1167 O O . LEU A 1 167 ? 29.878 -1.442 -11.793 1.00 42.05 167 LEU B O 1
ATOM 1172 N N . HIS A 1 168 ? 28.647 -2.624 -10.336 1.00 37.67 168 HIS B N 1
ATOM 1173 C CA . HIS A 1 168 ? 27.991 -3.369 -11.396 1.00 40.49 168 HIS B CA 1
ATOM 1174 C C . HIS A 1 168 ? 27.200 -2.424 -12.302 1.00 40.71 168 HIS B C 1
ATOM 1175 O O . HIS A 1 168 ? 26.568 -1.480 -11.816 1.00 39.85 168 HIS B O 1
ATOM 1182 N N . PRO A 1 169 ? 27.218 -2.641 -13.619 1.00 41.25 169 PRO B N 1
ATOM 1183 C CA . PRO A 1 169 ? 26.434 -1.773 -14.511 1.00 39.95 169 PRO B CA 1
ATOM 1184 C C . PRO A 1 169 ? 24.957 -1.683 -14.150 1.00 37.80 169 PRO B C 1
ATOM 1185 O O . PRO A 1 169 ? 24.353 -0.616 -14.326 1.00 36.40 169 PRO B O 1
ATOM 1189 N N . VAL A 1 170 ? 24.352 -2.755 -13.634 1.00 35.52 170 VAL B N 1
ATOM 1190 C CA . VAL A 1 170 ? 22.935 -2.664 -13.282 1.00 38.51 170 VAL B CA 1
ATOM 1191 C C . VAL A 1 170 ? 22.737 -1.688 -12.124 1.00 40.27 170 VAL B C 1
ATOM 1192 O O . VAL A 1 170 ? 21.678 -1.061 -12.003 1.00 37.39 170 VAL B O 1
ATOM 1196 N N . LYS A 1 171 ? 23.760 -1.511 -11.277 1.00 39.02 171 LYS B N 1
ATOM 1197 C CA . LYS A 1 171 ? 23.664 -0.531 -10.201 1.00 33.75 171 LYS B CA 1
ATOM 1198 C C . LYS A 1 171 ? 24.047 0.862 -10.684 1.00 36.15 171 LYS B C 1
ATOM 1199 O O . LYS A 1 171 ? 23.415 1.850 -10.298 1.00 34.27 171 LYS B O 1
ATOM 1205 N N . ASN A 1 172 ? 25.089 0.963 -11.509 1.00 37.33 172 ASN B N 1
ATOM 1206 C CA . ASN A 1 172 ? 25.481 2.258 -12.053 1.00 37.50 172 ASN B CA 1
ATOM 1207 C C . ASN A 1 172 ? 24.290 2.942 -12.713 1.00 38.36 172 ASN B C 1
ATOM 1208 O O . ASN A 1 172 ? 23.928 4.073 -12.367 1.00 38.82 172 ASN B O 1
ATOM 1213 N N . PHE A 1 173 ? 23.659 2.262 -13.670 1.00 37.72 173 PHE B N 1
ATOM 1214 C CA . PHE A 1 173 ? 22.475 2.843 -14.294 1.00 36.74 173 PHE B CA 1
ATOM 1215 C C . PHE A 1 173 ? 21.258 2.751 -13.377 1.00 35.98 173 PHE B C 1
ATOM 1216 O O . PHE A 1 173 ? 20.485 3.708 -13.281 1.00 37.65 173 PHE B O 1
ATOM 1224 N N . GLY A 1 174 ? 21.083 1.620 -12.680 1.00 34.34 174 GLY B N 1
ATOM 1225 C CA . GLY A 1 174 ? 19.886 1.429 -11.871 1.00 33.88 174 GLY B CA 1
ATOM 1226 C C . GLY A 1 174 ? 19.722 2.476 -10.782 1.00 39.08 174 GLY B C 1
ATOM 1227 O O . GLY A 1 174 ? 18.618 2.999 -10.569 1.00 36.02 174 GLY B O 1
ATOM 1228 N N . LEU A 1 175 ? 20.819 2.808 -10.083 1.00 37.42 175 LEU B N 1
ATOM 1229 C CA . LEU A 1 175 ? 20.751 3.757 -8.969 1.00 36.39 175 LEU B CA 1
ATOM 1230 C C . LEU A 1 175 ? 20.611 5.200 -9.433 1.00 35.97 175 LEU B C 1
ATOM 1231 O O . LEU A 1 175 ? 19.944 5.997 -8.757 1.00 30.46 175 LEU B O 1
ATOM 1236 N N . VAL A 1 176 ? 21.260 5.569 -10.541 1.00 33.17 176 VAL B N 1
ATOM 1237 C CA . VAL A 1 176 ? 21.167 6.945 -11.018 1.00 33.25 176 VAL B CA 1
ATOM 1238 C C . VAL A 1 176 ? 19.805 7.197 -11.650 1.00 34.31 176 VAL B C 1
ATOM 1239 O O . VAL A 1 176 ? 19.131 8.183 -11.339 1.00 36.81 176 VAL B O 1
ATOM 1243 N N . LEU A 1 177 ? 19.372 6.295 -12.520 1.00 31.64 177 LEU B N 1
ATOM 1244 C CA . LEU A 1 177 ? 18.160 6.499 -13.296 1.00 39.91 177 LEU B CA 1
ATOM 1245 C C . LEU A 1 177 ? 16.907 6.016 -12.583 1.00 37.22 177 LEU B C 1
ATOM 1246 O O . LEU A 1 177 ? 15.806 6.290 -13.059 1.00 42.15 177 LEU B O 1
ATOM 1251 N N . GLY A 1 178 ? 17.046 5.311 -11.463 1.00 37.00 178 GLY B N 1
ATOM 1252 C CA . GLY A 1 178 ? 15.900 4.769 -10.755 1.00 38.06 178 GLY B CA 1
ATOM 1253 C C . GLY A 1 178 ? 15.257 3.595 -11.465 1.00 39.53 178 GLY B C 1
ATOM 1254 O O . GLY A 1 178 ? 14.043 3.583 -11.682 1.00 46.06 178 GLY B O 1
ATOM 1255 N N . ILE A 1 179 ? 16.053 2.608 -11.854 1.00 35.07 179 ILE B N 1
ATOM 1256 C CA . ILE A 1 179 ? 15.561 1.413 -12.530 1.00 35.36 179 ILE B CA 1
ATOM 1257 C C . ILE A 1 179 ? 15.665 0.255 -11.549 1.00 39.46 179 ILE B C 1
ATOM 1258 O O . ILE A 1 179 ? 16.757 -0.042 -11.048 1.00 36.73 179 ILE B O 1
ATOM 1263 N N . LYS A 1 180 ? 14.535 -0.387 -11.255 1.00 37.28 180 LYS B N 1
ATOM 1264 C CA . LYS A 1 180 ? 14.529 -1.608 -10.462 1.00 37.69 180 LYS B CA 1
ATOM 1265 C C . LYS A 1 180 ? 14.606 -2.783 -11.419 1.00 41.94 180 LYS B C 1
ATOM 1266 O O . LYS A 1 180 ? 13.706 -2.981 -12.237 1.00 45.33 180 LYS B O 1
ATOM 1272 N N . THR A 1 181 ? 15.700 -3.531 -11.347 1.00 43.72 181 THR B N 1
ATOM 1273 C CA . THR A 1 181 ? 15.858 -4.739 -12.144 1.00 43.81 181 THR B CA 1
ATOM 1274 C C . THR A 1 181 ? 16.999 -5.561 -11.555 1.00 43.94 181 THR B C 1
ATOM 1275 O O . THR A 1 181 ? 17.634 -5.178 -10.566 1.00 46.71 181 THR B O 1
ATOM 1279 N N . THR A 1 182 ? 17.227 -6.717 -12.159 1.00 44.38 182 THR B N 1
ATOM 1280 C CA . THR A 1 182 ? 18.248 -7.655 -11.734 1.00 42.75 182 THR B CA 1
ATOM 1281 C C . THR A 1 182 ? 19.085 -8.025 -12.948 1.00 43.49 182 THR B C 1
ATOM 1282 O O . THR A 1 182 ? 18.553 -8.236 -14.044 1.00 41.63 182 THR B O 1
ATOM 1286 N N . SER A 1 183 ? 20.394 -8.081 -12.750 1.00 40.57 183 SER B N 1
ATOM 1287 C CA . SER A 1 183 ? 21.290 -8.575 -13.777 1.00 42.40 183 SER B CA 1
ATOM 1288 C C . SER A 1 183 ? 21.036 -10.063 -14.030 1.00 44.35 183 SER B C 1
ATOM 1289 O O . SER A 1 183 ? 20.468 -10.776 -13.198 1.00 44.38 183 SER B O 1
ATOM 1292 N N . VAL A 1 184 ? 21.480 -10.534 -15.198 1.00 45.19 184 VAL B N 1
ATOM 1293 C CA . VAL A 1 184 ? 21.417 -11.962 -15.489 1.00 47.59 184 VAL B CA 1
ATOM 1294 C C . VAL A 1 184 ? 22.257 -12.783 -14.514 1.00 45.50 184 VAL B C 1
ATOM 1295 O O . VAL A 1 184 ? 21.984 -13.974 -14.316 1.00 45.37 184 VAL B O 1
ATOM 1299 N N . ASP A 1 185 ? 23.266 -12.183 -13.886 1.00 43.69 185 ASP B N 1
ATOM 1300 C CA . ASP A 1 185 ? 24.098 -12.921 -12.943 1.00 41.05 185 ASP B CA 1
ATOM 1301 C C . ASP A 1 185 ? 23.543 -12.931 -11.524 1.00 42.65 185 ASP B C 1
ATOM 1302 O O . ASP A 1 185 ? 24.219 -13.434 -10.617 1.00 46.67 185 ASP B O 1
ATOM 1307 N N . GLY A 1 186 ? 22.346 -12.391 -11.304 1.00 40.97 186 GLY B N 1
ATOM 1308 C CA . GLY A 1 186 ? 21.745 -12.342 -9.986 1.00 36.41 186 GLY B CA 1
ATOM 1309 C C . GLY A 1 186 ? 21.867 -11.008 -9.268 1.00 38.76 186 GLY B C 1
ATOM 1310 O O . GLY A 1 186 ? 21.209 -10.820 -8.235 1.00 40.73 186 GLY B O 1
ATOM 1311 N N . THR A 1 187 ? 22.673 -10.079 -9.781 1.00 35.84 187 THR B N 1
ATOM 1312 C CA . THR A 1 187 ? 22.954 -8.838 -9.063 1.00 36.61 187 THR B CA 1
ATOM 1313 C C . THR A 1 187 ? 21.797 -7.856 -9.214 1.00 37.36 187 THR B C 1
ATOM 1314 O O . THR A 1 187 ? 21.462 -7.475 -10.343 1.00 41.08 187 THR B O 1
ATOM 1318 N N . PRO A 1 188 ? 21.162 -7.432 -8.125 1.00 34.46 188 PRO B N 1
ATOM 1319 C CA . PRO A 1 188 ? 20.105 -6.419 -8.221 1.00 38.31 188 PRO B CA 1
ATOM 1320 C C . PRO A 1 188 ? 20.681 -5.018 -8.404 1.00 37.42 188 PRO B C 1
ATOM 1321 O O . PRO A 1 188 ? 21.852 -4.746 -8.125 1.00 33.12 188 PRO B O 1
ATOM 1325 N N . SER A 1 189 ? 19.831 -4.122 -8.885 1.00 35.01 189 SER B N 1
ATOM 1326 C CA . SER A 1 189 ? 20.276 -2.749 -9.072 1.00 38.35 189 SER B CA 1
ATOM 1327 C C . SER A 1 189 ? 20.250 -1.933 -7.784 1.00 35.78 189 SER B C 1
ATOM 1328 O O . SER A 1 189 ? 20.813 -0.837 -7.774 1.00 38.25 189 SER B O 1
ATOM 1331 N N . GLN A 1 190 ? 19.700 -2.464 -6.687 1.00 37.04 190 GLN B N 1
ATOM 1332 C CA . GLN A 1 190 ? 19.295 -1.624 -5.563 1.00 38.10 190 GLN B CA 1
ATOM 1333 C C . GLN A 1 190 ? 20.426 -1.264 -4.592 1.00 41.51 190 GLN B C 1
ATOM 1334 O O . GLN A 1 190 ? 20.623 -0.083 -4.294 1.00 53.84 190 GLN B O 1
ATOM 1340 N N . PHE A 1 191 ? 21.132 -2.214 -4.013 1.00 34.88 191 PHE B N 1
ATOM 1341 C CA . PHE A 1 191 ? 22.029 -1.831 -2.914 1.00 35.17 191 PHE B CA 1
ATOM 1342 C C . PHE A 1 191 ? 23.482 -1.661 -3.399 1.00 34.52 191 PHE B C 1
ATOM 1343 O O . PHE A 1 191 ? 23.970 -2.452 -4.211 1.00 35.68 191 PHE B O 1
ATOM 1351 N N . GLY A 1 192 ? 24.174 -0.621 -2.913 1.00 33.15 192 GLY B N 1
ATOM 1352 C CA . GLY A 1 192 ? 25.520 -0.340 -3.381 1.00 32.14 192 GLY B CA 1
ATOM 1353 C C . GLY A 1 192 ? 26.445 -0.006 -2.230 1.00 32.10 192 GLY B C 1
ATOM 1354 O O . GLY A 1 192 ? 25.999 0.413 -1.166 1.00 31.68 192 GLY B O 1
ATOM 1355 N N . HIS A 1 193 ? 27.743 -0.238 -2.446 1.00 27.02 193 HIS B N 1
ATOM 1356 C CA . HIS A 1 193 ? 28.721 0.183 -1.460 1.00 29.14 193 HIS B CA 1
ATOM 1357 C C . HIS A 1 193 ? 28.917 1.692 -1.508 1.00 29.04 193 HIS B C 1
ATOM 1358 O O . HIS A 1 193 ? 28.649 2.352 -2.519 1.00 28.74 193 HIS B O 1
ATOM 1365 N N . ILE A 1 194 ? 29.447 2.233 -0.408 1.00 29.19 194 ILE B N 1
ATOM 1366 C CA . ILE A 1 194 ? 29.621 3.681 -0.316 1.00 24.95 194 ILE B CA 1
ATOM 1367 C C . ILE A 1 194 ? 30.706 4.187 -1.271 1.00 28.05 194 ILE B C 1
ATOM 1368 O O . ILE A 1 194 ? 30.553 5.250 -1.889 1.00 28.92 194 ILE B O 1
ATOM 1373 N N . ALA A 1 195 ? 31.838 3.472 -1.382 1.00 25.36 195 ALA B N 1
ATOM 1374 C CA . ALA A 1 195 ? 32.977 3.992 -2.140 1.00 26.06 195 ALA B CA 1
ATOM 1375 C C . ALA A 1 195 ? 32.632 4.287 -3.593 1.00 26.20 195 ALA B C 1
ATOM 1376 O O . ALA A 1 195 ? 32.827 5.428 -4.041 1.00 27.04 195 ALA B O 1
ATOM 1378 N N . PRO A 1 196 ? 32.138 3.326 -4.379 1.00 26.79 196 PRO B N 1
ATOM 1379 C CA . PRO A 1 196 ? 31.875 3.622 -5.794 1.00 25.91 196 PRO B CA 1
ATOM 1380 C C . PRO A 1 196 ? 30.695 4.548 -5.989 1.00 29.24 196 PRO B C 1
ATOM 1381 O O . PRO A 1 196 ? 30.685 5.297 -6.975 1.00 30.50 196 PRO B O 1
ATOM 1385 N N . THR A 1 197 ? 29.717 4.549 -5.071 1.00 25.97 197 THR B N 1
ATOM 1386 C CA . THR A 1 197 ? 28.578 5.448 -5.243 1.00 28.69 197 THR B CA 1
ATOM 1387 C C . THR A 1 197 ? 28.940 6.878 -4.853 1.00 28.91 197 THR B C 1
ATOM 1388 O O . THR A 1 197 ? 28.506 7.829 -5.515 1.00 29.29 197 THR B O 1
ATOM 1392 N N . TYR A 1 198 ? 29.765 7.060 -3.816 1.00 29.53 198 TYR B N 1
ATOM 1393 C CA . TYR A 1 198 ? 30.220 8.415 -3.517 1.00 30.26 198 TYR B CA 1
ATOM 1394 C C . TYR A 1 198 ? 31.095 8.963 -4.641 1.00 29.34 198 TYR B C 1
ATOM 1395 O O . TYR A 1 198 ? 31.018 10.154 -4.976 1.00 29.66 198 TYR B O 1
ATOM 1404 N N . GLN A 1 199 ? 31.939 8.112 -5.224 1.00 29.37 199 GLN B N 1
ATOM 1405 C CA . GLN A 1 199 ? 32.759 8.526 -6.364 1.00 28.72 199 GLN B CA 1
ATOM 1406 C C . GLN A 1 199 ? 31.883 8.962 -7.529 1.00 30.94 199 GLN B C 1
ATOM 1407 O O . GLN A 1 199 ? 32.164 9.969 -8.188 1.00 31.85 199 GLN B O 1
ATOM 1413 N N . LEU A 1 200 ? 30.805 8.219 -7.783 1.00 28.49 200 LEU B N 1
ATOM 1414 C CA . LEU A 1 200 ? 29.879 8.568 -8.858 1.00 33.40 200 LEU B CA 1
ATOM 1415 C C . LEU A 1 200 ? 29.190 9.915 -8.594 1.00 34.07 200 LEU B C 1
ATOM 1416 O O . LEU A 1 200 ? 29.073 10.746 -9.505 1.00 35.37 200 LEU B O 1
ATOM 1421 N N . MET A 1 201 ? 28.759 10.167 -7.349 1.00 31.14 201 MET B N 1
ATOM 1422 C CA . MET A 1 201 ? 28.249 11.496 -7.001 1.00 31.80 201 MET B CA 1
ATOM 1423 C C . MET A 1 201 ? 29.315 12.581 -7.191 1.00 34.59 201 MET B C 1
ATOM 1424 O O . MET A 1 201 ? 29.016 13.694 -7.646 1.00 30.85 201 MET B O 1
ATOM 1429 N N . THR A 1 202 ? 30.555 12.297 -6.791 1.00 29.35 202 THR B N 1
ATOM 1430 C CA . THR A 1 202 ? 31.595 13.309 -6.917 1.00 29.77 202 THR B CA 1
ATOM 1431 C C . THR A 1 202 ? 31.827 13.642 -8.381 1.00 29.76 202 THR B C 1
ATOM 1432 O O . THR A 1 202 ? 31.999 14.814 -8.744 1.00 33.25 202 THR B O 1
ATOM 1436 N N . ASP A 1 203 ? 31.821 12.622 -9.240 1.00 28.78 203 ASP B N 1
ATOM 1437 C CA . ASP A 1 203 ? 31.980 12.858 -10.669 1.00 32.55 203 ASP B CA 1
ATOM 1438 C C . ASP A 1 203 ? 30.783 13.602 -11.246 1.00 33.54 203 ASP B C 1
ATOM 1439 O O . ASP A 1 203 ? 30.951 14.512 -12.064 1.00 34.63 203 ASP B O 1
ATOM 1444 N N . SER A 1 204 ? 29.568 13.229 -10.842 1.00 33.47 204 SER B N 1
ATOM 1445 C CA . SER A 1 204 ? 28.392 13.886 -11.405 1.00 33.54 204 SER B CA 1
ATOM 1446 C C . SER A 1 204 ? 28.365 15.354 -11.034 1.00 33.18 204 SER B C 1
ATOM 1447 O O . SER A 1 204 ? 28.061 16.211 -11.871 1.00 36.34 204 SER B O 1
ATOM 1450 N N . VAL A 1 205 ? 28.680 15.668 -9.781 1.00 31.78 205 VAL B N 1
ATOM 1451 C CA . VAL A 1 205 ? 28.679 17.063 -9.375 1.00 30.59 205 VAL B CA 1
ATOM 1452 C C . VAL A 1 205 ? 29.802 17.828 -10.071 1.00 33.60 205 VAL B C 1
ATOM 1453 O O . VAL A 1 205 ? 29.632 18.996 -10.454 1.00 31.32 205 VAL B O 1
ATOM 1457 N N . SER A 1 206 ? 30.964 17.190 -10.248 1.00 30.55 206 SER B N 1
ATOM 1458 C CA . SER A 1 206 ? 32.101 17.889 -10.843 1.00 32.70 206 SER B CA 1
ATOM 1459 C C . SER A 1 206 ? 31.884 18.108 -12.332 1.00 33.69 206 SER B C 1
ATOM 1460 O O . SER A 1 206 ? 32.196 19.178 -12.863 1.00 32.97 206 SER B O 1
ATOM 1463 N N . HIS A 1 207 ? 31.343 17.106 -13.016 1.00 30.76 207 HIS B N 1
ATOM 1464 C CA . HIS A 1 207 ? 30.994 17.270 -14.418 1.00 36.56 207 HIS B CA 1
ATOM 1465 C C . HIS A 1 207 ? 29.995 18.411 -14.622 1.00 40.56 207 HIS B C 1
ATOM 1466 O O . HIS A 1 207 ? 30.107 19.173 -15.588 1.00 42.70 207 HIS B O 1
ATOM 1473 N N . PHE A 1 208 ? 28.992 18.532 -13.743 1.00 36.91 208 PHE B N 1
ATOM 1474 C CA . PHE A 1 208 ? 28.046 19.637 -13.870 1.00 36.53 208 PHE B CA 1
ATOM 1475 C C . PHE A 1 208 ? 28.731 20.972 -13.637 1.00 39.17 208 PHE B C 1
ATOM 1476 O O . PHE A 1 208 ? 28.486 21.941 -14.368 1.00 39.81 208 PHE B O 1
ATOM 1484 N N . ALA A 1 209 ? 29.571 21.047 -12.603 1.00 32.85 209 ALA B N 1
ATOM 1485 C CA . ALA A 1 209 ? 30.266 22.293 -12.299 1.00 36.43 209 ALA B CA 1
ATOM 1486 C C . ALA A 1 209 ? 31.122 22.747 -13.476 1.00 42.65 209 ALA B C 1
ATOM 1487 O O . ALA A 1 209 ? 31.216 23.951 -13.759 1.00 43.06 209 ALA B O 1
ATOM 1489 N N . LYS A 1 210 ? 31.772 21.798 -14.157 1.00 40.35 210 LYS B N 1
ATOM 1490 C CA . LYS A 1 210 ? 32.697 22.148 -15.229 1.00 44.88 210 LYS B CA 1
ATOM 1491 C C . LYS A 1 210 ? 31.944 22.614 -16.460 1.00 46.95 210 LYS B C 1
ATOM 1492 O O . LYS A 1 210 ? 32.394 23.530 -17.151 1.00 47.25 210 LYS B O 1
ATOM 1498 N N . SER A 1 211 ? 30.792 22.010 -16.744 1.00 45.83 211 SER B N 1
ATOM 1499 C CA . SER A 1 211 ? 29.988 22.468 -17.868 1.00 47.40 211 SER B CA 1
ATOM 1500 C C . SER A 1 211 ? 29.178 23.719 -17.541 1.00 45.98 211 SER B C 1
ATOM 1501 O O . SER A 1 211 ? 28.486 24.233 -18.426 1.00 47.36 211 SER B O 1
ATOM 1504 N N . HIS A 1 212 ? 29.265 24.235 -16.314 1.00 39.98 212 HIS B N 1
ATOM 1505 C CA . HIS A 1 212 ? 28.569 25.461 -15.921 1.00 40.10 212 HIS B CA 1
ATOM 1506 C C . HIS A 1 212 ? 29.495 26.306 -15.053 1.00 42.91 212 HIS B C 1
ATOM 1507 O O . HIS A 1 212 ? 29.216 26.561 -13.876 1.00 41.08 212 HIS B O 1
ATOM 1514 N N . PRO A 1 213 ? 30.609 26.788 -15.623 1.00 44.06 213 PRO B N 1
ATOM 1515 C CA . PRO A 1 213 ? 31.565 27.579 -14.825 1.00 43.06 213 PRO B CA 1
ATOM 1516 C C . PRO A 1 213 ? 30.998 28.862 -14.249 1.00 41.03 213 PRO B C 1
ATOM 1517 O O . PRO A 1 213 ? 31.510 29.337 -13.225 1.00 44.80 213 PRO B O 1
ATOM 1521 N N . GLY A 1 214 ? 29.971 29.449 -14.860 1.00 44.33 214 GLY B N 1
ATOM 1522 C CA . GLY A 1 214 ? 29.353 30.617 -14.256 1.00 42.08 214 GLY B CA 1
ATOM 1523 C C . GLY A 1 214 ? 28.543 30.335 -13.005 1.00 46.91 214 GLY B C 1
ATOM 1524 O O . GLY A 1 214 ? 28.158 31.287 -12.313 1.00 46.27 214 GLY B O 1
ATOM 1525 N N . ASN A 1 215 ? 28.288 29.058 -12.695 1.00 48.09 215 ASN B N 1
ATOM 1526 C CA . ASN A 1 215 ? 27.459 28.661 -11.554 1.00 40.01 215 ASN B CA 1
ATOM 1527 C C . ASN A 1 215 ? 28.342 28.579 -10.310 1.00 40.60 215 ASN B C 1
ATOM 1528 O O . ASN A 1 215 ? 29.014 27.575 -10.068 1.00 44.10 215 ASN B O 1
ATOM 1533 N N . LYS A 1 216 ? 28.342 29.641 -9.508 1.00 41.45 216 LYS B N 1
ATOM 1534 C CA . LYS A 1 216 ? 29.245 29.697 -8.365 1.00 38.76 216 LYS B CA 1
ATOM 1535 C C . LYS A 1 216 ? 28.858 28.674 -7.303 1.00 44.86 216 LYS B C 1
ATOM 1536 O O . LYS A 1 216 ? 29.732 28.077 -6.664 1.00 40.58 216 LYS B O 1
ATOM 1542 N N . ASN A 1 217 ? 27.552 28.461 -7.097 1.00 42.73 217 ASN B N 1
ATOM 1543 C CA . ASN A 1 217 ? 27.093 27.474 -6.121 1.00 39.94 217 ASN B CA 1
ATOM 1544 C C . ASN A 1 217 ? 27.746 26.122 -6.362 1.00 36.44 217 ASN B C 1
ATOM 1545 O O . ASN A 1 217 ? 28.260 25.478 -5.434 1.00 33.19 217 ASN B O 1
ATOM 1550 N N . PHE A 1 218 ? 27.715 25.664 -7.611 1.00 34.85 218 PHE B N 1
ATOM 1551 C CA . PHE A 1 218 ? 28.191 24.325 -7.885 1.00 33.07 218 PHE B CA 1
ATOM 1552 C C . PHE A 1 218 ? 29.710 24.225 -7.932 1.00 36.36 218 PHE B C 1
ATOM 1553 O O . PHE A 1 218 ? 30.234 23.113 -7.775 1.00 34.90 218 PHE B O 1
ATOM 1561 N N . GLN A 1 219 ? 30.443 25.339 -8.098 1.00 32.24 219 GLN B N 1
ATOM 1562 C CA . GLN A 1 219 ? 31.889 25.246 -7.887 1.00 36.47 219 GLN B CA 1
ATOM 1563 C C . GLN A 1 219 ? 32.169 24.891 -6.434 1.00 32.38 219 GLN B C 1
ATOM 1564 O O . GLN A 1 219 ? 33.000 24.025 -6.134 1.00 32.01 219 GLN B O 1
ATOM 1570 N N . GLU A 1 220 ? 31.448 25.535 -5.523 1.00 28.82 220 GLU B N 1
ATOM 1571 C CA . GLU A 1 220 ? 31.560 25.225 -4.105 1.00 32.92 220 GLU B CA 1
ATOM 1572 C C . GLU A 1 220 ? 31.193 23.762 -3.832 1.00 34.22 220 GLU B C 1
ATOM 1573 O O . GLU A 1 220 ? 31.908 23.053 -3.108 1.00 35.42 220 GLU B O 1
ATOM 1579 N N . ILE A 1 221 ? 30.095 23.287 -4.432 1.00 32.61 221 ILE B N 1
ATOM 1580 C CA . ILE A 1 221 ? 29.595 21.936 -4.152 1.00 31.98 221 ILE B CA 1
ATOM 1581 C C . ILE A 1 221 ? 30.540 20.879 -4.711 1.00 31.46 221 ILE B C 1
ATOM 1582 O O . ILE A 1 221 ? 30.867 19.899 -4.036 1.00 30.10 221 ILE B O 1
ATOM 1587 N N . ALA A 1 222 ? 30.967 21.041 -5.963 1.00 31.05 222 ALA B N 1
ATOM 1588 C CA . ALA A 1 222 ? 31.950 20.116 -6.516 1.00 34.08 222 ALA B CA 1
ATOM 1589 C C . ALA A 1 222 ? 33.218 20.113 -5.673 1.00 30.94 222 ALA B C 1
ATOM 1590 O O . ALA A 1 222 ? 33.759 19.049 -5.360 1.00 31.33 222 ALA B O 1
ATOM 1592 N N . ASN A 1 223 ? 33.705 21.290 -5.292 1.00 28.82 223 ASN B N 1
ATOM 1593 C CA . ASN A 1 223 ? 34.915 21.323 -4.478 1.00 31.88 223 ASN B CA 1
ATOM 1594 C C . ASN A 1 223 ? 34.703 20.540 -3.185 1.00 34.45 223 ASN B C 1
ATOM 1595 O O . ASN A 1 223 ? 35.563 19.746 -2.784 1.00 33.75 223 ASN B O 1
ATOM 1600 N N . ALA A 1 224 ? 33.533 20.700 -2.550 1.00 33.43 224 ALA B N 1
ATOM 1601 C CA . ALA A 1 224 ? 33.270 20.005 -1.291 1.00 30.72 224 ALA B CA 1
ATOM 1602 C C . ALA A 1 224 ? 33.235 18.490 -1.481 1.00 29.03 224 ALA B C 1
ATOM 1603 O O . ALA A 1 224 ? 33.815 17.752 -0.678 1.00 27.94 224 ALA B O 1
ATOM 1605 N N . PHE A 1 225 ? 32.562 18.001 -2.528 1.00 25.47 225 PHE B N 1
ATOM 1606 C CA . PHE A 1 225 ? 32.500 16.552 -2.738 1.00 26.58 225 PHE B CA 1
ATOM 1607 C C . PHE A 1 225 ? 33.892 15.981 -2.990 1.00 30.16 225 PHE B C 1
ATOM 1608 O O . PHE A 1 225 ? 34.262 14.933 -2.441 1.00 28.99 225 PHE B O 1
ATOM 1616 N N . GLN A 1 226 ? 34.668 16.644 -3.850 1.00 27.70 226 GLN B N 1
ATOM 1617 C CA . GLN A 1 226 ? 36.031 16.192 -4.135 1.00 32.37 226 GLN B CA 1
ATOM 1618 C C . GLN A 1 226 ? 36.849 16.075 -2.861 1.00 28.51 226 GLN B C 1
ATOM 1619 O O . GLN A 1 226 ? 37.533 15.069 -2.641 1.00 33.44 226 GLN B O 1
ATOM 1625 N N . PHE A 1 227 ? 36.776 17.092 -2.001 1.00 28.34 227 PHE B N 1
ATOM 1626 C CA . PHE A 1 227 ? 37.509 17.070 -0.739 1.00 29.21 227 PHE B CA 1
ATOM 1627 C C . PHE A 1 227 ? 37.106 15.877 0.124 1.00 29.25 227 PHE B C 1
ATOM 1628 O O . PHE A 1 227 ? 37.954 15.081 0.549 1.00 30.76 227 PHE B O 1
ATOM 1636 N N . SER A 1 228 ? 35.804 15.722 0.382 1.00 29.76 228 SER B N 1
ATOM 1637 C CA . SER A 1 228 ? 35.353 14.639 1.248 1.00 25.07 228 SER B CA 1
ATOM 1638 C C . SER A 1 228 ? 35.585 13.280 0.611 1.00 27.00 228 SER B C 1
ATOM 1639 O O . SER A 1 228 ? 35.973 12.331 1.301 1.00 27.06 228 SER B O 1
ATOM 1642 N N . ASN A 1 229 ? 35.330 13.162 -0.700 1.00 27.33 229 ASN B N 1
ATOM 1643 C CA . ASN A 1 229 ? 35.536 11.894 -1.389 1.00 25.70 229 ASN B CA 1
ATOM 1644 C C . ASN A 1 229 ? 36.971 11.412 -1.213 1.00 30.47 229 ASN B C 1
ATOM 1645 O O . ASN A 1 229 ? 37.219 10.214 -0.996 1.00 26.65 229 ASN B O 1
ATOM 1650 N N . GLU A 1 230 ? 37.929 12.329 -1.317 1.00 28.47 230 GLU B N 1
ATOM 1651 C CA . GLU A 1 230 ? 39.322 11.928 -1.174 1.00 32.56 230 GLU B CA 1
ATOM 1652 C C . GLU A 1 230 ? 39.693 11.730 0.292 1.00 31.64 230 GLU B C 1
ATOM 1653 O O . GLU A 1 230 ? 40.308 10.719 0.634 1.00 33.05 230 GLU B O 1
ATOM 1659 N N . ALA A 1 231 ? 39.310 12.667 1.179 1.00 29.78 231 ALA B N 1
ATOM 1660 C CA . ALA A 1 231 ? 39.740 12.565 2.574 1.00 28.39 231 ALA B CA 1
ATOM 1661 C C . ALA A 1 231 ? 39.127 11.354 3.264 1.00 34.97 231 ALA B C 1
ATOM 1662 O O . ALA A 1 231 ? 39.734 10.776 4.179 1.00 31.94 231 ALA B O 1
ATOM 1664 N N . SER A 1 232 ? 37.925 10.961 2.852 1.00 27.81 232 SER B N 1
ATOM 1665 C CA . SER A 1 232 ? 37.279 9.835 3.500 1.00 28.36 232 SER B CA 1
ATOM 1666 C C . SER A 1 232 ? 37.905 8.524 3.084 1.00 28.00 232 SER B C 1
ATOM 1667 O O . SER A 1 232 ? 37.945 7.588 3.885 1.00 31.52 232 SER B O 1
ATOM 1670 N N . ALA A 1 233 ? 38.365 8.432 1.834 1.00 28.52 233 ALA B N 1
ATOM 1671 C CA . ALA A 1 233 ? 39.040 7.251 1.302 1.00 27.99 233 ALA B CA 1
ATOM 1672 C C . ALA A 1 233 ? 38.291 5.964 1.663 1.00 28.21 233 ALA B C 1
ATOM 1673 O O . ALA A 1 233 ? 38.818 5.063 2.320 1.00 28.96 233 ALA B O 1
ATOM 1675 N N . PHE A 1 234 ? 37.038 5.882 1.225 1.00 27.47 234 PHE B N 1
ATOM 1676 C CA . PHE A 1 234 ? 36.280 4.651 1.431 1.00 27.29 234 PHE B CA 1
ATOM 1677 C C . PHE A 1 234 ? 36.836 3.524 0.575 1.00 27.25 234 PHE B C 1
ATOM 1678 O O . PHE A 1 234 ? 37.228 3.720 -0.577 1.00 26.36 234 PHE B O 1
ATOM 1686 N N . LYS A 1 235 ? 36.848 2.336 1.149 1.00 25.98 235 LYS B N 1
ATOM 1687 C CA . LYS A 1 235 ? 37.026 1.098 0.414 1.00 28.99 235 LYS B CA 1
ATOM 1688 C C . LYS A 1 235 ? 35.799 0.261 0.733 1.00 29.22 235 LYS B C 1
ATOM 1689 O O . LYS A 1 235 ? 35.506 0.026 1.907 1.00 30.61 235 LYS B O 1
ATOM 1695 N N . PHE A 1 236 ? 35.079 -0.170 -0.299 1.00 30.09 236 PHE B N 1
ATOM 1696 C CA . PHE A 1 236 ? 33.728 -0.692 -0.109 1.00 30.81 236 PHE B CA 1
ATOM 1697 C C . PHE A 1 236 ? 32.912 0.302 0.712 1.00 29.82 236 PHE B C 1
ATOM 1698 O O . PHE A 1 236 ? 32.644 1.412 0.242 1.00 31.30 236 PHE B O 1
ATOM 1706 N N . SER A 1 237 ? 32.540 -0.047 1.942 1.00 27.98 237 SER B N 1
ATOM 1707 C CA . SER A 1 237 ? 31.767 0.867 2.775 1.00 30.65 237 SER B CA 1
ATOM 1708 C C . SER A 1 237 ? 32.463 1.212 4.090 1.00 28.71 237 SER B C 1
ATOM 1709 O O . SER A 1 237 ? 31.791 1.594 5.058 1.00 32.50 237 SER B O 1
ATOM 1712 N N . THR A 1 238 ? 33.791 1.121 4.134 1.00 27.85 238 THR B N 1
ATOM 1713 C CA . THR A 1 238 ? 34.581 1.399 5.329 1.00 27.50 238 THR B CA 1
ATOM 1714 C C . THR A 1 238 ? 35.560 2.526 5.019 1.00 30.63 238 THR B C 1
ATOM 1715 O O . THR A 1 238 ? 36.363 2.400 4.078 1.00 27.75 238 THR B O 1
ATOM 1719 N N . PRO A 1 239 ? 35.533 3.646 5.739 1.00 29.05 239 PRO B N 1
ATOM 1720 C CA . PRO A 1 239 ? 36.554 4.673 5.514 1.00 29.13 239 PRO B CA 1
ATOM 1721 C C . PRO A 1 239 ? 37.931 4.156 5.946 1.00 32.22 239 PRO B C 1
ATOM 1722 O O . PRO A 1 239 ? 38.064 3.468 6.961 1.00 31.50 239 PRO B O 1
ATOM 1726 N N . GLN A 1 240 ? 38.962 4.469 5.153 1.00 28.76 240 GLN B N 1
ATOM 1727 C CA . GLN A 1 240 ? 40.264 3.824 5.324 1.00 31.25 240 GLN B CA 1
ATOM 1728 C C . GLN A 1 240 ? 41.289 4.634 6.120 1.00 30.65 240 GLN B C 1
ATOM 1729 O O . GLN A 1 240 ? 42.384 4.137 6.367 1.00 36.80 240 GLN B O 1
ATOM 1735 N N . ARG A 1 241 ? 40.978 5.845 6.545 1.00 33.60 241 ARG B N 1
ATOM 1736 C CA . ARG A 1 241 ? 41.901 6.604 7.385 1.00 34.86 241 ARG B CA 1
ATOM 1737 C C . ARG A 1 241 ? 41.107 7.320 8.463 1.00 31.59 241 ARG B C 1
ATOM 1738 O O . ARG A 1 241 ? 41.271 8.522 8.675 1.00 36.62 241 ARG B O 1
ATOM 1746 N N . ASN A 1 242 ? 40.276 6.545 9.195 1.00 30.28 242 ASN B N 1
ATOM 1747 C CA . ASN A 1 242 ? 39.181 7.020 10.046 1.00 40.83 242 ASN B CA 1
ATOM 1748 C C . ASN A 1 242 ? 39.588 8.234 10.852 1.00 49.06 242 ASN B C 1
ATOM 1749 O O . ASN A 1 242 ? 39.058 9.332 10.605 1.00 54.69 242 ASN B O 1
ATOM 1754 N N . PRO A 1 243 ? 40.546 8.115 11.778 1.00 43.29 243 PRO B N 1
ATOM 1755 C CA . PRO A 1 243 ? 40.782 9.270 12.667 1.00 35.33 243 PRO B CA 1
ATOM 1756 C C . PRO A 1 243 ? 41.133 10.530 11.876 1.00 37.44 243 PRO B C 1
ATOM 1757 O O . PRO A 1 243 ? 40.500 11.573 12.071 1.00 38.18 243 PRO B O 1
ATOM 1761 N N . GLU A 1 244 ? 42.074 10.429 10.927 1.00 39.40 244 GLU B N 1
ATOM 1762 C CA . GLU A 1 244 ? 42.614 11.598 10.222 1.00 37.54 244 GLU B CA 1
ATOM 1763 C C . GLU A 1 244 ? 41.556 12.296 9.370 1.00 38.41 244 GLU B C 1
ATOM 1764 O O . GLU A 1 244 ? 41.517 13.533 9.303 1.00 37.11 244 GLU B O 1
ATOM 1770 N N . ALA A 1 245 ? 40.709 11.513 8.692 1.00 35.49 245 ALA B N 1
ATOM 1771 C CA . ALA A 1 245 ? 39.690 12.069 7.809 1.00 38.24 245 ALA B CA 1
ATOM 1772 C C . ALA A 1 245 ? 38.777 13.036 8.549 1.00 32.80 245 ALA B C 1
ATOM 1773 O O . ALA A 1 245 ? 38.459 14.114 8.040 1.00 34.04 245 ALA B O 1
ATOM 1775 N N . GLY A 1 246 ? 38.320 12.650 9.740 1.00 35.24 246 GLY B N 1
ATOM 1776 C CA . GLY A 1 246 ? 37.479 13.528 10.529 1.00 29.97 246 GLY B CA 1
ATOM 1777 C C . GLY A 1 246 ? 38.217 14.765 10.996 1.00 34.05 246 GLY B C 1
ATOM 1778 O O . GLY A 1 246 ? 37.608 15.836 11.143 1.00 34.72 246 GLY B O 1
ATOM 1779 N N . ASN A 1 247 ? 39.530 14.640 11.233 1.00 33.62 247 ASN B N 1
ATOM 1780 C CA . ASN A 1 247 ? 40.336 15.813 11.552 1.00 37.62 247 ASN B CA 1
ATOM 1781 C C . ASN A 1 247 ? 40.364 16.767 10.372 1.00 38.15 247 ASN B C 1
ATOM 1782 O O . ASN A 1 247 ? 40.236 17.987 10.538 1.00 37.03 247 ASN B O 1
ATOM 1787 N N . ASP A 1 248 ? 40.530 16.215 9.163 1.00 36.02 248 ASP B N 1
ATOM 1788 C CA . ASP A 1 248 ? 40.524 17.036 7.960 1.00 34.66 248 ASP B CA 1
ATOM 1789 C C . ASP A 1 248 ? 39.175 17.726 7.766 1.00 37.60 248 ASP B C 1
ATOM 1790 O O . ASP A 1 248 ? 39.114 18.943 7.552 1.00 35.11 248 ASP B O 1
ATOM 1795 N N . LEU A 1 249 ? 38.076 16.962 7.835 1.00 31.92 249 LEU B N 1
ATOM 1796 C CA . LEU A 1 249 ? 36.772 17.556 7.564 1.00 32.47 249 LEU B CA 1
ATOM 1797 C C . LEU A 1 249 ? 36.430 18.600 8.610 1.00 30.78 249 LEU B C 1
ATOM 1798 O O . LEU A 1 249 ? 35.937 19.679 8.272 1.00 30.86 249 LEU B O 1
ATOM 1803 N N . ALA A 1 250 ? 36.698 18.303 9.884 1.00 34.21 250 ALA B N 1
ATOM 1804 C CA . ALA A 1 250 ? 36.389 19.261 10.941 1.00 33.18 250 ALA B CA 1
ATOM 1805 C C . ALA A 1 250 ? 37.174 20.544 10.759 1.00 35.84 250 ALA B C 1
ATOM 1806 O O . ALA A 1 250 ? 36.663 21.640 11.027 1.00 37.34 250 ALA B O 1
ATOM 1808 N N . ARG A 1 251 ? 38.418 20.428 10.301 1.00 35.21 251 ARG B N 1
ATOM 1809 C CA . ARG A 1 251 ? 39.235 21.613 10.082 1.00 39.22 251 ARG B CA 1
ATOM 1810 C C . ARG A 1 251 ? 38.650 22.449 8.950 1.00 38.45 251 ARG B C 1
ATOM 1811 O O . ARG A 1 251 ? 38.512 23.672 9.070 1.00 40.54 251 ARG B O 1
ATOM 1819 N N . ARG A 1 252 ? 38.254 21.792 7.855 1.00 36.63 252 ARG B N 1
ATOM 1820 C CA . ARG A 1 252 ? 37.590 22.504 6.765 1.00 38.35 252 ARG B CA 1
ATOM 1821 C C . ARG A 1 252 ? 36.339 23.219 7.257 1.00 36.72 252 ARG B C 1
ATOM 1822 O O . ARG A 1 252 ? 36.069 24.358 6.868 1.00 39.05 252 ARG B O 1
ATOM 1830 N N . ILE A 1 253 ? 35.558 22.566 8.109 1.00 36.83 253 ILE B N 1
ATOM 1831 C CA . ILE A 1 253 ? 34.362 23.213 8.642 1.00 39.90 253 ILE B CA 1
ATOM 1832 C C . ILE A 1 253 ? 34.749 24.385 9.539 1.00 42.72 253 ILE B C 1
ATOM 1833 O O . ILE A 1 253 ? 34.169 25.475 9.452 1.00 44.96 253 ILE B O 1
ATOM 1838 N N . GLN A 1 254 ? 35.743 24.173 10.407 1.00 43.93 254 GLN B N 1
ATOM 1839 C CA . GLN A 1 254 ? 36.246 25.230 11.279 1.00 46.34 254 GLN B CA 1
ATOM 1840 C C . GLN A 1 254 ? 36.737 26.431 10.472 1.00 43.61 254 GLN B C 1
ATOM 1841 O O . GLN A 1 254 ? 36.562 27.580 10.887 1.00 44.86 254 GLN B O 1
ATOM 1847 N N . GLY A 1 255 ? 37.364 26.188 9.327 1.00 43.95 255 GLY B N 1
ATOM 1848 C CA . GLY A 1 255 ? 37.749 27.288 8.478 1.00 38.63 255 GLY B CA 1
ATOM 1849 C C . GLY A 1 255 ? 36.620 27.932 7.705 1.00 41.77 255 GLY B C 1
ATOM 1850 O O . GLY A 1 255 ? 36.887 28.828 6.901 1.00 46.19 255 GLY B O 1
ATOM 1851 N N . GLY A 1 256 ? 35.371 27.503 7.911 1.00 44.69 256 GLY B N 1
ATOM 1852 C CA . GLY A 1 256 ? 34.239 28.033 7.169 1.00 39.57 256 GLY B CA 1
ATOM 1853 C C . GLY A 1 256 ? 34.195 27.696 5.686 1.00 37.15 256 GLY B C 1
ATOM 1854 O O . GLY A 1 256 ? 33.984 28.589 4.865 1.00 36.01 256 GLY B O 1
ATOM 1855 N N . GLU A 1 257 ? 34.364 26.426 5.312 1.00 34.48 257 GLU B N 1
ATOM 1856 C CA . GLU A 1 257 ? 34.191 25.989 3.928 1.00 34.55 257 GLU B CA 1
ATOM 1857 C C . GLU A 1 257 ? 33.085 24.943 3.843 1.00 36.57 257 GLU B C 1
ATOM 1858 O O . GLU A 1 257 ? 32.935 24.111 4.747 1.00 33.15 257 GLU B O 1
ATOM 1864 N N . LEU A 1 258 ? 32.320 24.988 2.751 1.00 32.15 258 LEU B N 1
ATOM 1865 C CA . LEU A 1 258 ? 31.273 24.002 2.517 1.00 32.49 258 LEU B CA 1
ATOM 1866 C C . LEU A 1 258 ? 31.874 22.600 2.585 1.00 34.45 258 LEU B C 1
ATOM 1867 O O . LEU A 1 258 ? 32.855 22.299 1.893 1.00 34.21 258 LEU B O 1
ATOM 1872 N N . THR A 1 259 ? 31.319 21.748 3.440 1.00 28.67 259 THR B N 1
ATOM 1873 C CA . THR A 1 259 ? 31.911 20.429 3.669 1.00 32.17 259 THR B CA 1
ATOM 1874 C C . THR A 1 259 ? 30.814 19.376 3.668 1.00 28.49 259 THR B C 1
ATOM 1875 O O . THR A 1 259 ? 29.826 19.515 4.394 1.00 30.43 259 THR B O 1
ATOM 1879 N N . THR A 1 260 ? 30.957 18.358 2.824 1.00 29.82 260 THR B N 1
ATOM 1880 C CA . THR A 1 260 ? 30.070 17.204 2.896 1.00 27.01 260 THR B CA 1
ATOM 1881 C C . THR A 1 260 ? 30.639 16.173 3.858 1.00 29.86 260 THR B C 1
ATOM 1882 O O . THR A 1 260 ? 31.855 16.039 4.015 1.00 28.80 260 THR B O 1
ATOM 1886 N N . ILE A 1 261 ? 29.737 15.421 4.478 1.00 31.14 261 ILE B N 1
ATOM 1887 C CA . ILE A 1 261 ? 30.079 14.433 5.495 1.00 31.32 261 ILE B CA 1
ATOM 1888 C C . ILE A 1 261 ? 29.439 13.106 5.110 1.00 28.69 261 ILE B C 1
ATOM 1889 O O . ILE A 1 261 ? 28.247 12.908 5.368 1.00 31.37 261 ILE B O 1
ATOM 1894 N N . PRO A 1 262 ? 30.165 12.187 4.482 1.00 27.77 262 PRO B N 1
ATOM 1895 C CA . PRO A 1 262 ? 29.597 10.864 4.210 1.00 27.44 262 PRO B CA 1
ATOM 1896 C C . PRO A 1 262 ? 29.113 10.255 5.513 1.00 28.08 262 PRO B C 1
ATOM 1897 O O . PRO A 1 262 ? 29.823 10.249 6.516 1.00 30.75 262 PRO B O 1
ATOM 1901 N N . VAL A 1 263 ? 27.885 9.771 5.514 1.00 23.37 263 VAL B N 1
ATOM 1902 C CA . VAL A 1 263 ? 27.243 9.367 6.753 1.00 25.80 263 VAL B CA 1
ATOM 1903 C C . VAL A 1 263 ? 26.482 8.077 6.514 1.00 26.45 263 VAL B C 1
ATOM 1904 O O . VAL A 1 263 ? 25.800 7.923 5.492 1.00 27.01 263 VAL B O 1
ATOM 1908 N N . SER A 1 264 ? 26.572 7.165 7.474 1.00 27.31 264 SER B N 1
ATOM 1909 C CA . SER A 1 264 ? 25.900 5.883 7.347 1.00 26.69 264 SER B CA 1
ATOM 1910 C C . SER A 1 264 ? 25.575 5.350 8.729 1.00 28.10 264 SER B C 1
ATOM 1911 O O . SER A 1 264 ? 26.179 5.743 9.729 1.00 28.37 264 SER B O 1
ATOM 1914 N N . CYS A 1 265 ? 24.616 4.433 8.768 1.00 27.79 265 CYS B N 1
ATOM 1915 C CA . CYS A 1 265 ? 24.467 3.546 9.914 1.00 26.99 265 CYS B CA 1
ATOM 1916 C C . CYS A 1 265 ? 24.478 2.130 9.363 1.00 26.86 265 CYS B C 1
ATOM 1917 O O . CYS A 1 265 ? 24.712 1.948 8.166 1.00 26.77 265 CYS B O 1
ATOM 1920 N N . LYS A 1 266 ? 24.223 1.125 10.206 1.00 29.50 266 LYS B N 1
ATOM 1921 C CA . LYS A 1 266 ? 24.205 -0.264 9.749 1.00 30.04 266 LYS B CA 1
ATOM 1922 C C . LYS A 1 266 ? 23.352 -0.436 8.495 1.00 30.00 266 LYS B C 1
ATOM 1923 O O . LYS A 1 266 ? 22.126 -0.285 8.550 1.00 29.05 266 LYS B O 1
ATOM 1929 N N . GLY A 1 267 ? 23.988 -0.736 7.361 1.00 30.18 267 GLY B N 1
ATOM 1930 C CA . GLY A 1 267 ? 23.246 -1.051 6.152 1.00 29.69 267 GLY B CA 1
ATOM 1931 C C . GLY A 1 267 ? 22.466 0.092 5.534 1.00 28.94 267 GLY B C 1
ATOM 1932 O O . GLY A 1 267 ? 21.561 -0.146 4.736 1.00 26.46 267 GLY B O 1
ATOM 1933 N N . HIS A 1 268 ? 22.790 1.337 5.863 1.00 27.40 268 HIS B N 1
ATOM 1934 C CA . HIS A 1 268 ? 22.043 2.449 5.304 1.00 26.83 268 HIS B CA 1
ATOM 1935 C C . HIS A 1 268 ? 22.959 3.666 5.197 1.00 27.89 268 HIS B C 1
ATOM 1936 O O . HIS A 1 268 ? 23.776 3.903 6.084 1.00 26.81 268 HIS B O 1
ATOM 1943 N N . ALA A 1 269 ? 22.830 4.420 4.103 1.00 26.42 269 ALA B N 1
ATOM 1944 C CA . ALA A 1 269 ? 23.558 5.668 3.904 1.00 29.62 269 ALA B CA 1
ATOM 1945 C C . ALA A 1 269 ? 22.575 6.833 3.945 1.00 29.46 269 ALA B C 1
ATOM 1946 O O . ALA A 1 269 ? 21.475 6.746 3.394 1.00 29.35 269 ALA B O 1
ATOM 1948 N N . MET A 1 270 ? 22.956 7.901 4.624 1.00 27.44 270 MET B N 1
ATOM 1949 C CA . MET A 1 270 ? 22.173 9.128 4.668 1.00 28.96 270 MET B CA 1
ATOM 1950 C C . MET A 1 270 ? 22.920 10.242 3.939 1.00 26.06 270 MET B C 1
ATOM 1951 O O . MET A 1 270 ? 23.936 9.996 3.270 1.00 30.58 270 MET B O 1
ATOM 1956 N N . GLY A 1 271 ? 22.408 11.456 4.044 1.00 25.42 271 GLY B N 1
ATOM 1957 C CA . GLY A 1 271 ? 23.089 12.618 3.490 1.00 26.37 271 GLY B CA 1
ATOM 1958 C C . GLY A 1 271 ? 23.341 13.631 4.581 1.00 27.70 271 GLY B C 1
ATOM 1959 O O . GLY A 1 271 ? 22.511 13.814 5.466 1.00 26.18 271 GLY B O 1
ATOM 1960 N N . LEU A 1 272 ? 24.522 14.258 4.534 1.00 22.46 272 LEU B N 1
ATOM 1961 C CA . LEU A 1 272 ? 24.903 15.216 5.566 1.00 25.27 272 LEU B CA 1
ATOM 1962 C C . LEU A 1 272 ? 25.948 16.187 5.027 1.00 27.49 272 LEU B C 1
ATOM 1963 O O . LEU A 1 272 ? 26.940 15.765 4.419 1.00 26.46 272 LEU B O 1
ATOM 1968 N N . SER A 1 273 ? 25.745 17.477 5.269 1.00 25.30 273 SER B N 1
ATOM 1969 C CA . SER A 1 273 ? 26.708 18.465 4.811 1.00 27.59 273 SER B CA 1
ATOM 1970 C C . SER A 1 273 ? 26.659 19.681 5.731 1.00 31.35 273 SER B C 1
ATOM 1971 O O . SER A 1 273 ? 25.671 19.914 6.433 1.00 32.82 273 SER B O 1
ATOM 1974 N N . TYR A 1 274 ? 27.737 20.467 5.723 1.00 33.85 274 TYR B N 1
ATOM 1975 C CA . TYR A 1 274 ? 27.806 21.706 6.492 1.00 31.55 274 TYR B CA 1
ATOM 1976 C C . TYR A 1 274 ? 28.009 22.883 5.542 1.00 32.87 274 TYR B C 1
ATOM 1977 O O . TYR A 1 274 ? 29.006 22.929 4.811 1.00 32.29 274 TYR B O 1
ATOM 1986 N N . VAL A 1 275 ? 27.103 23.852 5.588 1.00 30.11 275 VAL B N 1
ATOM 1987 C CA . VAL A 1 275 ? 27.204 25.054 4.763 1.00 32.40 275 VAL B CA 1
ATOM 1988 C C . VAL A 1 275 ? 27.566 26.233 5.662 1.00 34.92 275 VAL B C 1
ATOM 1989 O O . VAL A 1 275 ? 26.798 26.577 6.575 1.00 32.70 275 VAL B O 1
ATOM 1993 N N . PRO A 1 276 ? 28.708 26.879 5.438 1.00 35.37 276 PRO B N 1
ATOM 1994 C CA . PRO A 1 276 ? 29.109 28.023 6.272 1.00 37.15 276 PRO B CA 1
ATOM 1995 C C . PRO A 1 276 ? 28.382 29.314 5.914 1.00 37.43 276 PRO B C 1
ATOM 1996 O O . PRO A 1 276 ? 28.015 29.551 4.760 1.00 35.78 276 PRO B O 1
ATOM 2000 N N . ASP A 1 277 ? 28.195 30.167 6.935 1.00 36.59 277 ASP B N 1
ATOM 2001 C CA . ASP A 1 277 ? 27.718 31.535 6.700 1.00 43.14 277 ASP B CA 1
ATOM 2002 C C . ASP A 1 277 ? 28.656 32.316 5.784 1.00 44.93 277 ASP B C 1
ATOM 2003 O O . ASP A 1 277 ? 28.200 33.144 4.988 1.00 48.79 277 ASP B O 1
ATOM 2008 N N . GLY A 1 278 ? 29.960 32.094 5.903 1.00 48.62 278 GLY B N 1
ATOM 2009 C CA . GLY A 1 278 ? 30.921 32.709 5.027 1.00 49.71 278 GLY B CA 1
ATOM 2010 C C . GLY A 1 278 ? 32.310 32.218 5.371 1.00 55.02 278 GLY B C 1
ATOM 2011 O O . GLY A 1 278 ? 32.509 31.505 6.362 1.00 51.27 278 GLY B O 1
ATOM 2012 N N . PRO A 1 279 ? 33.304 32.612 4.574 1.00 61.30 279 PRO B N 1
ATOM 2013 C CA . PRO A 1 279 ? 34.671 32.115 4.798 1.00 56.20 279 PRO B CA 1
ATOM 2014 C C . PRO A 1 279 ? 35.190 32.559 6.158 1.00 59.59 279 PRO B C 1
ATOM 2015 O O . PRO A 1 279 ? 35.077 33.730 6.537 1.00 61.09 279 PRO B O 1
ATOM 2019 N N . GLY A 1 280 ? 35.758 31.606 6.897 1.00 55.11 280 GLY B N 1
ATOM 2020 C CA . GLY A 1 280 ? 36.219 31.853 8.246 1.00 53.17 280 GLY B CA 1
ATOM 2021 C C . GLY A 1 280 ? 35.134 32.030 9.288 1.00 59.51 280 GLY B C 1
ATOM 2022 O O . GLY A 1 280 ? 35.468 32.194 10.472 1.00 63.67 280 GLY B O 1
ATOM 2023 N N . SER A 1 281 ? 33.851 32.007 8.899 1.00 56.80 281 SER B N 1
ATOM 2024 C CA . SER A 1 281 ? 32.761 32.151 9.858 1.00 52.87 281 SER B CA 1
ATOM 2025 C C . SER A 1 281 ? 32.701 30.946 10.796 1.00 49.16 281 SER B C 1
ATOM 2026 O O . SER A 1 281 ? 33.231 29.870 10.517 1.00 48.75 281 SER B O 1
ATOM 2029 N N . LYS A 1 282 ? 32.062 31.148 11.936 1.00 46.70 282 LYS B N 1
ATOM 2030 C CA . LYS A 1 282 ? 31.866 30.076 12.892 1.00 49.74 282 LYS B CA 1
ATOM 2031 C C . LYS A 1 282 ? 30.432 29.556 12.893 1.00 48.05 282 LYS B C 1
ATOM 2032 O O . LYS A 1 282 ? 30.118 28.627 13.644 1.00 46.18 282 LYS B O 1
ATOM 2038 N N . SER A 1 283 ? 29.555 30.137 12.087 1.00 47.48 283 SER B N 1
ATOM 2039 C CA . SER A 1 283 ? 28.169 29.716 12.048 1.00 46.26 283 SER B CA 1
ATOM 2040 C C . SER A 1 283 ? 27.787 29.318 10.624 1.00 43.59 283 SER B C 1
ATOM 2041 O O . SER A 1 283 ? 28.490 29.634 9.648 1.00 41.59 283 SER B O 1
ATOM 2044 N N . GLY A 1 284 ? 26.653 28.618 10.529 1.00 38.25 284 GLY B N 1
ATOM 2045 C CA . GLY A 1 284 ? 26.187 28.061 9.268 1.00 36.78 284 GLY B CA 1
ATOM 2046 C C . GLY A 1 284 ? 25.072 27.067 9.521 1.00 37.21 284 GLY B C 1
ATOM 2047 O O . GLY A 1 284 ? 24.296 27.209 10.476 1.00 37.89 284 GLY B O 1
ATOM 2048 N N . TYR A 1 285 ? 25.000 26.061 8.657 1.00 35.26 285 TYR B N 1
ATOM 2049 C CA . TYR A 1 285 ? 23.881 25.136 8.683 1.00 31.99 285 TYR B CA 1
ATOM 2050 C C . TYR A 1 285 ? 24.382 23.711 8.538 1.00 33.80 285 TYR B C 1
ATOM 2051 O O . TYR A 1 285 ? 25.371 23.438 7.856 1.00 33.91 285 TYR B O 1
ATOM 2060 N N . LEU A 1 286 ? 23.672 22.804 9.180 1.00 31.13 286 LEU B N 1
ATOM 2061 C CA . LEU A 1 286 ? 23.914 21.384 9.049 1.00 32.77 286 LEU B CA 1
ATOM 2062 C C . LEU A 1 286 ? 22.718 20.799 8.317 1.00 33.38 286 LEU B C 1
ATOM 2063 O O . LEU A 1 286 ? 21.587 20.903 8.801 1.00 33.39 286 LEU B O 1
ATOM 2068 N N . VAL A 1 287 ? 22.965 20.230 7.139 1.00 32.11 287 VAL B N 1
ATOM 2069 C CA . VAL A 1 287 ? 21.926 19.765 6.223 1.00 30.33 287 VAL B CA 1
ATOM 2070 C C . VAL A 1 287 ? 21.934 18.244 6.260 1.00 31.88 287 VAL B C 1
ATOM 2071 O O . VAL A 1 287 ? 22.915 17.623 5.833 1.00 29.12 287 VAL B O 1
ATOM 2075 N N . TYR A 1 288 ? 20.857 17.647 6.780 1.00 29.38 288 TYR B N 1
ATOM 2076 C CA . TYR A 1 288 ? 20.734 16.199 6.946 1.00 28.43 288 TYR B CA 1
ATOM 2077 C C . TYR A 1 288 ? 19.624 15.696 6.040 1.00 29.08 288 TYR B C 1
ATOM 2078 O O . TYR A 1 288 ? 18.546 16.296 5.984 1.00 28.56 288 TYR B O 1
ATOM 2087 N N . THR A 1 289 ? 19.882 14.590 5.343 1.00 28.36 289 THR B N 1
ATOM 2088 C CA . THR A 1 289 ? 18.913 14.019 4.419 1.00 26.26 289 THR B CA 1
ATOM 2089 C C . THR A 1 289 ? 18.707 12.546 4.711 1.00 27.65 289 THR B C 1
ATOM 2090 O O . THR A 1 289 ? 19.680 11.798 4.859 1.00 28.43 289 THR B O 1
ATOM 2094 N N . ASN A 1 290 ? 17.443 12.120 4.768 1.00 28.45 290 ASN B N 1
ATOM 2095 C CA . ASN A 1 290 ? 17.151 10.690 4.752 1.00 27.45 290 ASN B CA 1
ATOM 2096 C C . ASN A 1 290 ? 15.764 10.473 4.171 1.00 29.24 290 ASN B C 1
ATOM 2097 O O . ASN A 1 290 ? 14.758 10.790 4.813 1.00 31.00 290 ASN B O 1
ATOM 2102 N N . ARG A 1 291 ? 15.718 9.889 2.980 1.00 27.19 291 ARG B N 1
ATOM 2103 C CA . ARG A 1 291 ? 14.477 9.597 2.290 1.00 30.24 291 ARG B CA 1
ATOM 2104 C C . ARG A 1 291 ? 14.043 8.149 2.487 1.00 29.74 291 ARG B C 1
ATOM 2105 O O . ARG A 1 291 ? 13.115 7.692 1.820 1.00 29.55 291 ARG B O 1
ATOM 2113 N N . GLY A 1 292 ? 14.715 7.409 3.362 1.00 29.47 292 GLY B N 1
ATOM 2114 C CA . GLY A 1 292 ? 14.454 5.987 3.451 1.00 31.76 292 GLY B CA 1
ATOM 2115 C C . GLY A 1 292 ? 14.429 5.395 4.846 1.00 32.62 292 GLY B C 1
ATOM 2116 O O . GLY A 1 292 ? 13.916 6.003 5.790 1.00 31.38 292 GLY B O 1
ATOM 2117 N N . LEU A 1 293 ? 15.009 4.199 4.969 1.00 37.01 293 LEU B N 1
ATOM 2118 C CA . LEU A 1 293 ? 14.980 3.422 6.200 1.00 36.34 293 LEU B CA 1
ATOM 2119 C C . LEU A 1 293 ? 15.341 4.265 7.418 1.00 36.99 293 LEU B C 1
ATOM 2120 O O . LEU A 1 293 ? 16.360 4.958 7.430 1.00 36.27 293 LEU B O 1
ATOM 2125 N N . GLY A 1 294 ? 14.480 4.211 8.439 1.00 37.29 294 GLY B N 1
ATOM 2126 C CA . GLY A 1 294 ? 14.695 4.868 9.702 1.00 36.40 294 GLY B CA 1
ATOM 2127 C C . GLY A 1 294 ? 13.980 6.194 9.867 1.00 38.84 294 GLY B C 1
ATOM 2128 O O . GLY A 1 294 ? 13.790 6.641 11.001 1.00 43.01 294 GLY B O 1
ATOM 2129 N N . ALA A 1 295 ? 13.581 6.835 8.781 1.00 40.41 295 ALA B N 1
ATOM 2130 C CA . ALA A 1 295 ? 12.811 8.067 8.866 1.00 40.93 295 ALA B CA 1
ATOM 2131 C C . ALA A 1 295 ? 11.320 7.769 8.729 1.00 41.69 295 ALA B C 1
ATOM 2132 O O . ALA A 1 295 ? 10.923 6.892 7.961 1.00 42.42 295 ALA B O 1
ATOM 2134 N N . LYS A 1 296 ? 10.497 8.510 9.472 1.00 44.10 296 LYS B N 1
ATOM 2135 C CA . LYS A 1 296 ? 9.055 8.445 9.275 1.00 45.71 296 LYS B CA 1
ATOM 2136 C C . LYS A 1 296 ? 8.695 8.994 7.904 1.00 47.28 296 LYS B C 1
ATOM 2137 O O . LYS A 1 296 ? 9.325 9.929 7.406 1.00 44.83 296 LYS B O 1
ATOM 2143 N N . SER A 1 297 ? 7.648 8.424 7.302 1.00 47.06 297 SER B N 1
ATOM 2144 C CA . SER A 1 297 ? 7.248 8.858 5.965 1.00 49.05 297 SER B CA 1
ATOM 2145 C C . SER A 1 297 ? 6.971 10.358 5.914 1.00 50.26 297 SER B C 1
ATOM 2146 O O . SER A 1 297 ? 7.211 10.991 4.877 1.00 51.38 297 SER B O 1
ATOM 2149 N N . SER A 1 298 ? 6.496 10.948 7.025 1.00 46.42 298 SER B N 1
ATOM 2150 C CA . SER A 1 298 ? 6.230 12.388 7.065 1.00 46.36 298 SER B CA 1
ATOM 2151 C C . SER A 1 298 ? 7.514 13.220 7.071 1.00 47.73 298 SER B C 1
ATOM 2152 O O . SER A 1 298 ? 7.492 14.400 6.699 1.00 51.22 298 SER B O 1
ATOM 2155 N N . GLU A 1 299 ? 8.629 12.647 7.512 1.00 44.11 299 GLU B N 1
ATOM 2156 C CA . GLU A 1 299 ? 9.881 13.385 7.569 1.00 46.83 299 GLU B CA 1
ATOM 2157 C C . GLU A 1 299 ? 10.850 13.013 6.436 1.00 39.55 299 GLU B C 1
ATOM 2158 O O . GLU A 1 299 ? 11.938 13.585 6.359 1.00 39.44 299 GLU B O 1
ATOM 2164 N N . HIS A 1 300 ? 10.467 12.103 5.536 1.00 36.59 300 HIS B N 1
ATOM 2165 C CA . HIS A 1 300 ? 11.274 11.780 4.362 1.00 34.65 300 HIS B CA 1
ATOM 2166 C C . HIS A 1 300 ? 11.752 13.045 3.658 1.00 39.30 300 HIS B C 1
ATOM 2167 O O . HIS A 1 300 ? 10.944 13.852 3.182 1.00 36.22 300 HIS B O 1
ATOM 2174 N N . GLY A 1 301 ? 13.068 13.196 3.544 1.00 32.38 301 GLY B N 1
ATOM 2175 C CA . GLY A 1 301 ? 13.578 14.378 2.891 1.00 30.76 301 GLY B CA 1
ATOM 2176 C C . GLY A 1 301 ? 14.746 14.990 3.624 1.00 29.92 301 GLY B C 1
ATOM 2177 O O . GLY A 1 301 ? 15.526 14.281 4.261 1.00 30.83 301 GLY B O 1
ATOM 2178 N N . THR A 1 302 ? 14.874 16.309 3.540 1.00 31.44 302 THR B N 1
ATOM 2179 C CA . THR A 1 302 ? 16.069 17.005 3.983 1.00 30.95 302 THR B CA 1
ATOM 2180 C C . THR A 1 302 ? 15.705 17.984 5.085 1.00 33.67 302 THR B C 1
ATOM 2181 O O . THR A 1 302 ? 14.702 18.689 4.984 1.00 36.92 302 THR B O 1
ATOM 2185 N N . HIS A 1 303 ? 16.523 18.017 6.139 1.00 32.88 303 HIS B N 1
ATOM 2186 C CA . HIS A 1 303 ? 16.279 18.825 7.328 1.00 31.86 303 HIS B CA 1
ATOM 2187 C C . HIS A 1 303 ? 17.471 19.735 7.558 1.00 32.88 303 HIS B C 1
ATOM 2188 O O . HIS A 1 303 ? 18.619 19.282 7.508 1.00 31.82 303 HIS B O 1
ATOM 2195 N N . ILE A 1 304 ? 17.205 21.016 7.793 1.00 30.53 304 ILE B N 1
ATOM 2196 C CA . ILE A 1 304 ? 18.259 22.011 7.916 1.00 29.93 304 ILE B CA 1
ATOM 2197 C C . ILE A 1 304 ? 18.289 22.505 9.351 1.00 32.90 304 ILE B C 1
ATOM 2198 O O . ILE A 1 304 ? 17.276 22.986 9.871 1.00 31.23 304 ILE B O 1
ATOM 2203 N N . PHE A 1 305 ? 19.441 22.343 9.998 1.00 30.35 305 PHE B N 1
ATOM 2204 C CA . PHE A 1 305 ? 19.670 22.817 11.354 1.00 32.08 305 PHE B CA 1
ATOM 2205 C C . PHE A 1 305 ? 20.552 24.060 11.323 1.00 36.99 305 PHE B C 1
ATOM 2206 O O . PHE A 1 305 ? 21.574 24.102 10.629 1.00 34.68 305 PHE B O 1
ATOM 2214 N N . ARG A 1 306 ? 20.169 25.065 12.100 1.00 39.88 306 ARG B N 1
ATOM 2215 C CA . ARG A 1 306 ? 21.016 26.236 12.264 1.00 39.62 306 ARG B CA 1
ATOM 2216 C C . ARG A 1 306 ? 22.153 25.897 13.219 1.00 36.14 306 ARG B C 1
ATOM 2217 O O . ARG A 1 306 ? 21.921 25.367 14.308 1.00 40.84 306 ARG B O 1
ATOM 2225 N N . ILE A 1 307 ? 23.382 26.180 12.813 1.00 37.57 307 ILE B N 1
ATOM 2226 C CA . ILE A 1 307 ? 24.554 25.927 13.647 1.00 40.07 307 ILE B CA 1
ATOM 2227 C C . ILE A 1 307 ? 25.127 27.280 14.055 1.00 42.99 307 ILE B C 1
ATOM 2228 O O . ILE A 1 307 ? 25.699 27.998 13.223 1.00 43.97 307 ILE B O 1
ATOM 2233 N N . GLU A 1 308 ? 24.987 27.639 15.333 1.00 44.83 308 GLU B N 1
ATOM 2234 C CA . GLU A 1 308 ? 25.517 28.927 15.780 1.00 48.81 308 GLU B CA 1
ATOM 2235 C C . GLU A 1 308 ? 27.022 28.897 15.992 1.00 48.97 308 GLU B C 1
ATOM 2236 O O . GLU A 1 308 ? 27.675 29.940 15.863 1.00 50.20 308 GLU B O 1
ATOM 2242 N N . ASP A 1 309 ? 27.586 27.722 16.292 1.00 50.29 309 ASP B N 1
ATOM 2243 C CA . ASP A 1 309 ? 29.016 27.564 16.554 1.00 49.13 309 ASP B CA 1
ATOM 2244 C C . ASP A 1 309 ? 29.475 26.240 15.955 1.00 43.86 309 ASP B C 1
ATOM 2245 O O . ASP A 1 309 ? 29.152 25.179 16.485 1.00 43.61 309 ASP B O 1
ATOM 2250 N N . SER A 1 310 ? 30.260 26.299 14.880 1.00 47.62 310 SER B N 1
ATOM 2251 C CA . SER A 1 310 ? 30.668 25.085 14.180 1.00 45.09 310 SER B CA 1
ATOM 2252 C C . SER A 1 310 ? 31.560 24.175 15.014 1.00 49.71 310 SER B C 1
ATOM 2253 O O . SER A 1 310 ? 31.750 23.012 14.633 1.00 46.08 310 SER B O 1
ATOM 2256 N N . SER A 1 311 ? 32.110 24.655 16.133 1.00 52.34 311 SER B N 1
ATOM 2257 C CA . SER A 1 311 ? 33.045 23.819 16.883 1.00 52.21 311 SER B CA 1
ATOM 2258 C C . SER A 1 311 ? 32.377 22.571 17.445 1.00 46.94 311 SER B C 1
ATOM 2259 O O . SER A 1 311 ? 33.079 21.628 17.816 1.00 45.39 311 SER B O 1
ATOM 2262 N N . LYS A 1 312 ? 31.040 22.524 17.496 1.00 50.14 312 LYS B N 1
ATOM 2263 C CA . LYS A 1 312 ? 30.368 21.305 17.935 1.00 45.14 312 LYS B CA 1
ATOM 2264 C C . LYS A 1 312 ? 30.414 20.192 16.892 1.00 42.90 312 LYS B C 1
ATOM 2265 O O . LYS A 1 312 ? 30.026 19.059 17.198 1.00 46.02 312 LYS B O 1
ATOM 2271 N N . ILE A 1 313 ? 30.881 20.478 15.683 1.00 39.30 313 ILE B N 1
ATOM 2272 C CA . ILE A 1 313 ? 31.025 19.444 14.642 1.00 42.32 313 ILE B CA 1
ATOM 2273 C C . ILE A 1 313 ? 32.459 18.943 14.750 1.00 39.88 313 ILE B C 1
ATOM 2274 O O . ILE A 1 313 ? 33.359 19.347 14.011 1.00 39.88 313 ILE B O 1
ATOM 2279 N N . THR A 1 314 ? 32.677 18.029 15.704 1.00 37.66 314 THR B N 1
ATOM 2280 C CA . THR A 1 314 ? 34.018 17.665 16.130 1.00 33.51 314 THR B CA 1
ATOM 2281 C C . THR A 1 314 ? 34.613 16.601 15.224 1.00 38.90 314 THR B C 1
ATOM 2282 O O . THR A 1 314 ? 33.892 15.927 14.479 1.00 38.73 314 THR B O 1
ATOM 2286 N N . PRO A 1 315 ? 35.935 16.426 15.266 1.00 36.65 315 PRO B N 1
ATOM 2287 C CA . PRO A 1 315 ? 36.519 15.275 14.558 1.00 36.54 315 PRO B CA 1
ATOM 2288 C C . PRO A 1 315 ? 35.847 13.966 14.932 1.00 35.72 315 PRO B C 1
ATOM 2289 O O . PRO A 1 315 ? 35.589 13.138 14.049 1.00 30.48 315 PRO B O 1
ATOM 2293 N N . GLU A 1 316 ? 35.545 13.760 16.219 1.00 34.96 316 GLU B N 1
ATOM 2294 C CA . GLU A 1 316 ? 34.970 12.487 16.637 1.00 39.05 316 GLU B CA 1
ATOM 2295 C C . GLU A 1 316 ? 33.590 12.273 16.012 1.00 32.76 316 GLU B C 1
ATOM 2296 O O . GLU A 1 316 ? 33.277 11.180 15.520 1.00 35.28 316 GLU B O 1
ATOM 2302 N N . PHE A 1 317 ? 32.756 13.308 16.030 1.00 32.10 317 PHE B N 1
ATOM 2303 C CA . PHE A 1 317 ? 31.450 13.238 15.388 1.00 36.38 317 PHE B CA 1
ATOM 2304 C C . PHE A 1 317 ? 31.581 12.800 13.933 1.00 32.03 317 PHE B C 1
ATOM 2305 O O . PHE A 1 317 ? 30.860 11.904 13.470 1.00 32.17 317 PHE B O 1
ATOM 2313 N N . ILE A 1 318 ? 32.539 13.386 13.211 1.00 34.30 318 ILE B N 1
ATOM 2314 C CA . ILE A 1 318 ? 32.642 13.131 11.780 1.00 34.44 318 ILE B CA 1
ATOM 2315 C C . ILE A 1 318 ? 33.159 11.720 11.523 1.00 33.94 318 ILE B C 1
ATOM 2316 O O . ILE A 1 318 ? 32.674 11.021 10.619 1.00 29.59 318 ILE B O 1
ATOM 2321 N N . ASN A 1 319 ? 34.072 11.264 12.373 1.00 30.29 319 ASN B N 1
ATOM 2322 C CA . ASN A 1 319 ? 34.609 9.887 12.258 1.00 33.56 319 ASN B CA 1
ATOM 2323 C C . ASN A 1 319 ? 33.493 8.897 12.548 1.00 29.63 319 ASN B C 1
ATOM 2324 O O . ASN A 1 319 ? 33.444 7.864 11.904 1.00 31.15 319 ASN B O 1
ATOM 2329 N N . ASN A 1 320 ? 32.630 9.268 13.479 1.00 31.69 320 ASN B N 1
ATOM 2330 C CA . ASN A 1 320 ? 31.500 8.393 13.799 1.00 32.05 320 ASN B CA 1
ATOM 2331 C C . ASN A 1 320 ? 30.508 8.352 12.655 1.00 28.69 320 ASN B C 1
ATOM 2332 O O . ASN A 1 320 ? 29.911 7.306 12.385 1.00 29.05 320 ASN B O 1
ATOM 2337 N N . MET A 1 321 ? 30.324 9.489 11.972 1.00 30.36 321 MET B N 1
ATOM 2338 C CA . MET A 1 321 ? 29.397 9.543 10.847 1.00 29.68 321 MET B CA 1
ATOM 2339 C C . MET A 1 321 ? 29.894 8.689 9.685 1.00 28.58 321 MET B C 1
ATOM 2340 O O . MET A 1 321 ? 29.128 7.919 9.102 1.00 28.84 321 MET B O 1
ATOM 2345 N N . THR A 1 322 ? 31.180 8.816 9.331 1.00 26.64 322 THR B N 1
ATOM 2346 C CA . THR A 1 322 ? 31.688 8.152 8.132 1.00 25.99 322 THR B CA 1
ATOM 2347 C C . THR A 1 322 ? 31.825 6.652 8.352 1.00 26.95 322 THR B C 1
ATOM 2348 O O . THR A 1 322 ? 31.682 5.870 7.405 1.00 26.39 322 THR B O 1
ATOM 2352 N N . SER A 1 323 ? 32.104 6.235 9.584 1.00 24.66 323 SER B N 1
ATOM 2353 C CA . SER A 1 323 ? 32.303 4.826 9.882 1.00 28.80 323 SER B CA 1
ATOM 2354 C C . SER A 1 323 ? 31.050 4.184 10.466 1.00 29.51 323 SER B C 1
ATOM 2355 O O . SER A 1 323 ? 31.132 3.111 11.075 1.00 30.93 323 SER B O 1
ATOM 2358 N N . GLY A 1 324 ? 29.897 4.838 10.317 1.00 30.74 324 GLY B N 1
ATOM 2359 C CA . GLY A 1 324 ? 28.696 4.369 10.991 1.00 27.16 324 GLY B CA 1
ATOM 2360 C C . GLY A 1 324 ? 28.344 2.942 10.624 1.00 28.46 324 GLY B C 1
ATOM 2361 O O . GLY A 1 324 ? 28.089 2.109 11.497 1.00 30.75 324 GLY B O 1
ATOM 2362 N N . HIS A 1 325 ? 28.340 2.635 9.325 1.00 27.05 325 HIS B N 1
ATOM 2363 C CA . HIS A 1 325 ? 28.069 1.266 8.892 1.00 28.87 325 HIS B CA 1
ATOM 2364 C C . HIS A 1 325 ? 29.163 0.298 9.340 1.00 29.83 325 HIS B C 1
ATOM 2365 O O . HIS A 1 325 ? 28.867 -0.776 9.874 1.00 29.21 325 HIS B O 1
ATOM 2372 N N . SER A 1 326 ? 30.439 0.633 9.106 1.00 29.10 326 SER B N 1
ATOM 2373 C CA . SER A 1 326 ? 31.477 -0.358 9.403 1.00 31.26 326 SER B CA 1
ATOM 2374 C C . SER A 1 326 ? 31.587 -0.622 10.899 1.00 28.53 326 SER B C 1
ATOM 2375 O O . SER A 1 326 ? 31.797 -1.773 11.302 1.00 31.78 326 SER B O 1
ATOM 2378 N N . ASN A 1 327 ? 31.402 0.401 11.728 1.00 26.60 327 ASN B N 1
ATOM 2379 C CA . ASN A 1 327 ? 31.418 0.265 13.182 1.00 34.18 327 ASN B CA 1
ATOM 2380 C C . ASN A 1 327 ? 30.083 -0.186 13.795 1.00 34.43 327 ASN B C 1
ATOM 2381 O O . ASN A 1 327 ? 29.977 -0.275 15.025 1.00 31.37 327 ASN B O 1
ATOM 2386 N N . GLY A 1 328 ? 29.068 -0.479 12.990 1.00 29.91 328 GLY B N 1
ATOM 2387 C CA . GLY A 1 328 ? 27.850 -1.033 13.553 1.00 28.42 328 GLY B CA 1
ATOM 2388 C C . GLY A 1 328 ? 26.983 -0.052 14.314 1.00 30.31 328 GLY B C 1
ATOM 2389 O O . GLY A 1 328 ? 26.259 -0.455 15.229 1.00 28.41 328 GLY B O 1
ATOM 2390 N N . ALA A 1 329 ? 27.040 1.229 13.971 1.00 29.24 329 ALA B N 1
ATOM 2391 C CA . ALA A 1 329 ? 26.160 2.205 14.597 1.00 32.41 329 ALA B CA 1
ATOM 2392 C C . ALA A 1 329 ? 24.724 2.036 14.104 1.00 31.42 329 ALA B C 1
ATOM 2393 O O . ALA A 1 329 ? 24.482 1.749 12.931 1.00 31.51 329 ALA B O 1
ATOM 2395 N N . SER A 1 330 ? 23.765 2.193 15.012 1.00 31.74 330 SER B N 1
ATOM 2396 C CA . SER A 1 330 ? 22.368 2.130 14.608 1.00 36.01 330 SER B CA 1
ATOM 2397 C C . SER A 1 330 ? 21.880 3.502 14.145 1.00 32.72 330 SER B C 1
ATOM 2398 O O . SER A 1 330 ? 22.491 4.541 14.409 1.00 29.08 330 SER B O 1
ATOM 2401 N N . HIS A 1 331 ? 20.744 3.494 13.453 1.00 31.21 331 HIS B N 1
ATOM 2402 C CA . HIS A 1 331 ? 20.148 4.742 12.999 1.00 32.86 331 HIS B CA 1
ATOM 2403 C C . HIS A 1 331 ? 19.966 5.726 14.156 1.00 34.89 331 HIS B C 1
ATOM 2404 O O . HIS A 1 331 ? 20.290 6.919 14.038 1.00 33.75 331 HIS B O 1
ATOM 2411 N N . ASP A 1 332 ? 19.441 5.246 15.290 1.00 33.63 332 ASP B N 1
ATOM 2412 C CA . ASP A 1 332 ? 19.157 6.150 16.405 1.00 38.17 332 ASP B CA 1
ATOM 2413 C C . ASP A 1 332 ? 20.437 6.702 17.018 1.00 33.51 332 ASP B C 1
ATOM 2414 O O . ASP A 1 332 ? 20.476 7.863 17.444 1.00 38.98 332 ASP B O 1
ATOM 2419 N N . GLU A 1 333 ? 21.494 5.891 17.085 1.00 34.95 333 GLU B N 1
ATOM 2420 C CA . GLU A 1 333 ? 22.775 6.405 17.577 1.00 36.04 333 GLU B CA 1
ATOM 2421 C C . GLU A 1 333 ? 23.308 7.504 16.674 1.00 35.41 333 GLU B C 1
ATOM 2422 O O . GLU A 1 333 ? 23.746 8.555 17.154 1.00 38.84 333 GLU B O 1
ATOM 2428 N N . ILE A 1 334 ? 23.297 7.277 15.356 1.00 35.19 334 ILE B N 1
ATOM 2429 C CA . ILE A 1 334 ? 23.774 8.308 14.433 1.00 33.14 334 ILE B CA 1
ATOM 2430 C C . ILE A 1 334 ? 22.893 9.546 14.540 1.00 33.58 334 ILE B C 1
ATOM 2431 O O . ILE A 1 334 ? 23.385 10.665 14.701 1.00 36.38 334 ILE B O 1
ATOM 2436 N N . MET A 1 335 ? 21.576 9.353 14.464 1.00 31.44 335 MET B N 1
ATOM 2437 C CA . MET A 1 335 ? 20.644 10.476 14.472 1.00 36.35 335 MET B CA 1
ATOM 2438 C C . MET A 1 335 ? 20.789 11.305 15.740 1.00 37.50 335 MET B C 1
ATOM 2439 O O . MET A 1 335 ? 20.710 12.538 15.698 1.00 37.68 335 MET B O 1
ATOM 2444 N N . SER A 1 336 ? 20.996 10.648 16.884 1.00 35.78 336 SER B N 1
ATOM 2445 C CA . SER A 1 336 ? 21.102 11.402 18.126 1.00 37.74 336 SER B CA 1
ATOM 2446 C C . SER A 1 336 ? 22.386 12.223 18.162 1.00 37.22 336 SER B C 1
ATOM 2447 O O . SER A 1 336 ? 22.395 13.344 18.678 1.00 40.19 336 SER B O 1
ATOM 2450 N N . GLN A 1 337 ? 23.477 11.704 17.589 1.00 37.82 337 GLN B N 1
ATOM 2451 C CA . GLN A 1 337 ? 24.704 12.495 17.523 1.00 36.02 337 GLN B CA 1
ATOM 2452 C C . GLN A 1 337 ? 24.539 13.697 16.600 1.00 36.59 337 GLN B C 1
ATOM 2453 O O . GLN A 1 337 ? 25.053 14.786 16.886 1.00 37.96 337 GLN B O 1
ATOM 2459 N N . ILE A 1 338 ? 23.837 13.516 15.479 1.00 35.31 338 ILE B N 1
ATOM 2460 C CA . ILE A 1 338 ? 23.548 14.640 14.594 1.00 34.16 338 ILE B CA 1
ATOM 2461 C C . ILE A 1 338 ? 22.762 15.707 15.347 1.00 35.93 338 ILE B C 1
ATOM 2462 O O . ILE A 1 338 ? 23.079 16.901 15.275 1.00 34.81 338 ILE B O 1
ATOM 2467 N N . LYS A 1 339 ? 21.728 15.289 16.088 1.00 36.28 339 LYS B N 1
ATOM 2468 C CA . LYS A 1 339 ? 20.940 16.251 16.858 1.00 40.20 339 LYS B CA 1
ATOM 2469 C C . LYS A 1 339 ? 21.791 16.933 17.925 1.00 42.48 339 LYS B C 1
ATOM 2470 O O . LYS A 1 339 ? 21.642 18.135 18.171 1.00 41.02 339 LYS B O 1
ATOM 2476 N N . ALA A 1 340 ? 22.690 16.181 18.573 1.00 40.75 340 ALA B N 1
ATOM 2477 C CA . ALA A 1 340 ? 23.544 16.789 19.590 1.00 38.96 340 ALA B CA 1
ATOM 2478 C C . ALA A 1 340 ? 24.429 17.868 18.990 1.00 44.15 340 ALA B C 1
ATOM 2479 O O . ALA A 1 340 ? 24.596 18.943 19.577 1.00 50.03 340 ALA B O 1
ATOM 2481 N N . ALA A 1 341 ? 25.018 17.600 17.821 1.00 43.29 341 ALA B N 1
ATOM 2482 C CA . ALA A 1 341 ? 25.915 18.576 17.209 1.00 44.85 341 ALA B CA 1
ATOM 2483 C C . ALA A 1 341 ? 25.186 19.860 16.831 1.00 42.98 341 ALA B C 1
ATOM 2484 O O . ALA A 1 341 ? 25.813 20.920 16.735 1.00 44.86 341 ALA B O 1
ATOM 2486 N N . ALA A 1 342 ? 23.878 19.784 16.638 1.00 41.64 342 ALA B N 1
ATOM 2487 C CA . ALA A 1 342 ? 23.031 20.934 16.383 1.00 44.05 342 ALA B CA 1
ATOM 2488 C C . ALA A 1 342 ? 22.385 21.473 17.665 1.00 43.92 342 ALA B C 1
ATOM 2489 O O . ALA A 1 342 ? 21.359 22.158 17.592 1.00 42.62 342 ALA B O 1
ATOM 2491 N N . GLY A 1 343 ? 22.963 21.166 18.832 1.00 46.82 343 GLY B N 1
ATOM 2492 C CA . GLY A 1 343 ? 22.448 21.654 20.107 1.00 45.38 343 GLY B CA 1
ATOM 2493 C C . GLY A 1 343 ? 21.070 21.148 20.482 1.00 47.87 343 GLY B C 1
ATOM 2494 O O . GLY A 1 343 ? 20.367 21.804 21.256 1.00 52.07 343 GLY B O 1
ATOM 2495 N N . ASN A 1 344 ? 20.662 19.997 19.950 1.00 44.14 344 ASN B N 1
ATOM 2496 C CA . ASN A 1 344 ? 19.342 19.396 20.173 1.00 48.08 344 ASN B CA 1
ATOM 2497 C C . ASN A 1 344 ? 18.209 20.373 19.926 1.00 48.93 344 ASN B C 1
ATOM 2498 O O . ASN A 1 344 ? 17.105 20.201 20.454 1.00 50.01 344 ASN B O 1
ATOM 2503 N N . LYS A 1 345 ? 18.466 21.391 19.116 1.00 48.60 345 LYS B N 1
ATOM 2504 C CA . LYS A 1 345 ? 17.397 22.230 18.619 1.00 47.31 345 LYS B CA 1
ATOM 2505 C C . LYS A 1 345 ? 16.748 21.563 17.418 1.00 46.24 345 LYS B C 1
ATOM 2506 O O . LYS A 1 345 ? 17.336 20.709 16.757 1.00 55.54 345 LYS B O 1
ATOM 2512 N N . GLU A 1 346 ? 15.527 21.955 17.158 1.00 46.34 346 GLU B N 1
ATOM 2513 C CA . GLU A 1 346 ? 14.760 21.498 16.016 1.00 44.84 346 GLU B CA 1
ATOM 2514 C C . GLU A 1 346 ? 15.273 22.140 14.730 1.00 45.37 346 GLU B C 1
ATOM 2515 O O . GLU A 1 346 ? 15.823 23.245 14.751 1.00 40.02 346 GLU B O 1
ATOM 2521 N N . PRO A 1 347 ? 15.122 21.454 13.601 1.00 43.73 347 PRO B N 1
ATOM 2522 C CA . PRO A 1 347 ? 15.476 22.067 12.319 1.00 37.25 347 PRO B CA 1
ATOM 2523 C C . PRO A 1 347 ? 14.636 23.302 12.050 1.00 39.31 347 PRO B C 1
ATOM 2524 O O . PRO A 1 347 ? 13.508 23.438 12.530 1.00 38.36 347 PRO B O 1
ATOM 2528 N N . ILE A 1 348 ? 15.215 24.225 11.281 1.00 38.27 348 ILE B N 1
ATOM 2529 C CA . ILE A 1 348 ? 14.509 25.435 10.886 1.00 34.16 348 ILE B CA 1
ATOM 2530 C C . ILE A 1 348 ? 13.789 25.276 9.559 1.00 35.40 348 ILE B C 1
ATOM 2531 O O . ILE A 1 348 ? 13.033 26.171 9.162 1.00 40.58 348 ILE B O 1
ATOM 2536 N N . HIS A 1 349 ? 14.001 24.177 8.846 1.00 35.36 349 HIS B N 1
ATOM 2537 C CA . HIS A 1 349 ? 13.343 24.024 7.561 1.00 32.02 349 HIS B CA 1
ATOM 2538 C C . HIS A 1 349 ? 13.382 22.556 7.210 1.00 32.82 349 HIS B C 1
ATOM 2539 O O . HIS A 1 349 ? 14.306 21.836 7.595 1.00 35.92 349 HIS B O 1
ATOM 2546 N N . HIS A 1 350 ? 12.361 22.126 6.486 1.00 33.03 350 HIS B N 1
ATOM 2547 C CA . HIS A 1 350 ? 12.216 20.756 6.046 1.00 37.73 350 HIS B CA 1
ATOM 2548 C C . HIS A 1 350 ? 11.932 20.807 4.557 1.00 37.46 350 HIS B C 1
ATOM 2549 O O . HIS A 1 350 ? 11.052 21.554 4.126 1.00 36.37 350 HIS B O 1
ATOM 2556 N N . ILE A 1 351 ? 12.690 20.055 3.768 1.00 35.90 351 ILE B N 1
ATOM 2557 C CA . ILE A 1 351 ? 12.382 19.874 2.355 1.00 36.93 351 ILE B CA 1
ATOM 2558 C C . ILE A 1 351 ? 11.846 18.461 2.202 1.00 35.51 351 ILE B C 1
ATOM 2559 O O . ILE A 1 351 ? 12.600 17.491 2.357 1.00 36.01 351 ILE B O 1
ATOM 2564 N N . LYS A 1 352 ? 10.551 18.340 1.896 1.00 32.02 352 LYS B N 1
ATOM 2565 C CA . LYS A 1 352 ? 9.954 17.035 1.655 1.00 34.91 352 LYS B CA 1
ATOM 2566 C C . LYS A 1 352 ? 10.454 16.483 0.325 1.00 34.12 352 LYS B C 1
ATOM 2567 O O . LYS A 1 352 ? 10.441 17.181 -0.693 1.00 32.44 352 LYS B O 1
ATOM 2573 N N . GLN A 1 353 ? 10.893 15.227 0.339 1.00 33.05 353 GLN B N 1
ATOM 2574 C CA . GLN A 1 353 ? 11.432 14.571 -0.837 1.00 33.69 353 GLN B CA 1
ATOM 2575 C C . GLN A 1 353 ? 10.910 13.140 -0.888 1.00 32.21 353 GLN B C 1
ATOM 2576 O O . GLN A 1 353 ? 10.589 12.541 0.139 1.00 35.00 353 GLN B O 1
ATOM 2582 N N . LYS A 1 354 ? 10.856 12.599 -2.099 1.00 30.45 354 LYS B N 1
ATOM 2583 C CA . LYS A 1 354 ? 10.183 11.337 -2.361 1.00 34.80 354 LYS B CA 1
ATOM 2584 C C . LYS A 1 354 ? 10.754 10.190 -1.519 1.00 40.75 354 LYS B C 1
ATOM 2585 O O . LYS A 1 354 ? 11.976 9.991 -1.440 1.00 37.89 354 LYS B O 1
ATOM 2591 N N . GLY A 1 355 ? 9.855 9.418 -0.908 1.00 40.02 355 GLY B N 1
ATOM 2592 C CA . GLY A 1 355 ? 10.277 8.260 -0.143 1.00 34.83 355 GLY B CA 1
ATOM 2593 C C . GLY A 1 355 ? 10.984 7.231 -1.006 1.00 42.93 355 GLY B C 1
ATOM 2594 O O . GLY A 1 355 ? 10.721 7.093 -2.204 1.00 43.51 355 GLY B O 1
ATOM 2595 N N . GLN A 1 356 ? 11.903 6.502 -0.377 1.00 38.56 356 GLN B N 1
ATOM 2596 C CA . GLN A 1 356 ? 12.566 5.357 -0.979 1.00 41.51 356 GLN B CA 1
ATOM 2597 C C . GLN A 1 356 ? 12.466 4.170 -0.034 1.00 44.09 356 GLN B C 1
ATOM 2598 O O . GLN A 1 356 ? 12.458 4.326 1.193 1.00 43.80 356 GLN B O 1
ATOM 2604 N N . LYS A 1 357 ? 12.392 2.981 -0.616 1.00 42.84 357 LYS B N 1
ATOM 2605 C CA . LYS A 1 357 ? 12.275 1.764 0.157 1.00 43.12 357 LYS B CA 1
ATOM 2606 C C . LYS A 1 357 ? 13.158 0.698 -0.464 1.00 40.62 357 LYS B C 1
ATOM 2607 O O . LYS A 1 357 ? 13.361 0.667 -1.683 1.00 37.39 357 LYS B O 1
ATOM 2613 N N . ASN A 1 358 ? 13.673 -0.188 0.389 1.00 42.27 358 ASN B N 1
ATOM 2614 C CA . ASN A 1 358 ? 14.410 -1.355 -0.076 1.00 39.75 358 ASN B CA 1
ATOM 2615 C C . ASN A 1 358 ? 15.618 -0.932 -0.901 1.00 34.96 358 ASN B C 1
ATOM 2616 O O . ASN A 1 358 ? 15.846 -1.403 -2.017 1.00 39.03 358 ASN B O 1
ATOM 2621 N N . ASP A 1 359 ? 16.407 -0.036 -0.318 1.00 39.95 359 ASP B N 1
ATOM 2622 C CA . ASP A 1 359 ? 17.621 0.513 -0.905 1.00 38.11 359 ASP B CA 1
ATOM 2623 C C . ASP A 1 359 ? 18.365 1.248 0.193 1.00 38.37 359 ASP B C 1
ATOM 2624 O O . ASP A 1 359 ? 17.732 1.845 1.071 1.00 40.02 359 ASP B O 1
ATOM 2629 N N . ASN A 1 360 ? 19.698 1.213 0.150 1.00 35.59 360 ASN B N 1
ATOM 2630 C CA . ASN A 1 360 ? 20.436 1.930 1.174 1.00 32.53 360 ASN B CA 1
ATOM 2631 C C . ASN A 1 360 ? 20.732 3.368 0.775 1.00 31.76 360 ASN B C 1
ATOM 2632 O O . ASN A 1 360 ? 21.511 4.027 1.457 1.00 30.18 360 ASN B O 1
ATOM 2637 N N . CYS A 1 361 ? 20.117 3.871 -0.306 1.00 33.82 361 CYS B N 1
ATOM 2638 C CA . CYS A 1 361 ? 20.050 5.311 -0.578 1.00 30.10 361 CYS B CA 1
ATOM 2639 C C . CYS A 1 361 ? 21.432 5.954 -0.742 1.00 31.44 361 CYS B C 1
ATOM 2640 O O . CYS A 1 361 ? 21.628 7.117 -0.385 1.00 30.04 361 CYS B O 1
ATOM 2643 N N . THR A 1 362 ? 22.404 5.195 -1.276 1.00 27.01 362 THR B N 1
ATOM 2644 C CA . THR A 1 362 ? 23.753 5.745 -1.442 1.00 33.70 362 THR B CA 1
ATOM 2645 C C . THR A 1 362 ? 23.758 6.873 -2.461 1.00 36.00 362 THR B C 1
ATOM 2646 O O . THR A 1 362 ? 24.569 7.801 -2.354 1.00 35.21 362 THR B O 1
ATOM 2650 N N . ILE A 1 363 ? 22.879 6.800 -3.457 1.00 30.09 363 ILE B N 1
ATOM 2651 C CA . ILE A 1 363 ? 22.674 7.910 -4.369 1.00 30.11 363 ILE B CA 1
ATOM 2652 C C . ILE A 1 363 ? 21.554 8.822 -3.876 1.00 31.11 363 ILE B C 1
ATOM 2653 O O . ILE A 1 363 ? 21.718 10.044 -3.821 1.00 30.05 363 ILE B O 1
ATOM 2658 N N . ALA A 1 364 ? 20.418 8.240 -3.469 1.00 26.24 364 ALA B N 1
ATOM 2659 C CA . ALA A 1 364 ? 19.217 9.034 -3.219 1.00 25.60 364 ALA B CA 1
ATOM 2660 C C . ALA A 1 364 ? 19.467 10.117 -2.173 1.00 28.81 364 ALA B C 1
ATOM 2661 O O . ALA A 1 364 ? 19.121 11.290 -2.384 1.00 25.78 364 ALA B O 1
ATOM 2663 N N . ASN A 1 365 ? 20.082 9.752 -1.038 1.00 28.81 365 ASN B N 1
ATOM 2664 C CA . ASN A 1 365 ? 20.211 10.709 0.064 1.00 25.85 365 ASN B CA 1
ATOM 2665 C C . ASN A 1 365 ? 21.325 11.720 -0.177 1.00 29.90 365 ASN B C 1
ATOM 2666 O O . ASN A 1 365 ? 21.187 12.902 0.180 1.00 25.85 365 ASN B O 1
ATOM 2671 N N . SER A 1 366 ? 22.430 11.268 -0.773 1.00 26.04 366 SER B N 1
ATOM 2672 C CA . SER A 1 366 ? 23.531 12.165 -1.122 1.00 29.14 366 SER B CA 1
ATOM 2673 C C . SER A 1 366 ? 23.077 13.224 -2.122 1.00 28.56 366 SER B C 1
ATOM 2674 O O . SER A 1 366 ? 23.346 14.420 -1.952 1.00 28.61 366 SER B O 1
ATOM 2677 N N . LYS A 1 367 ? 22.351 12.797 -3.160 1.00 30.25 367 LYS B N 1
ATOM 2678 C CA . LYS A 1 367 ? 21.910 13.712 -4.210 1.00 28.63 367 LYS B CA 1
ATOM 2679 C C . LYS A 1 367 ? 20.840 14.674 -3.703 1.00 27.31 367 LYS B C 1
ATOM 2680 O O . LYS A 1 367 ? 20.932 15.883 -3.935 1.00 30.21 367 LYS B O 1
ATOM 2686 N N . SER A 1 368 ? 19.819 14.162 -2.992 1.00 26.44 368 SER B N 1
ATOM 2687 C CA . SER A 1 368 ? 18.766 15.049 -2.485 1.00 25.92 368 SER B CA 1
ATOM 2688 C C . SER A 1 368 ? 19.316 16.039 -1.457 1.00 29.35 368 SER B C 1
ATOM 2689 O O . SER A 1 368 ? 18.763 17.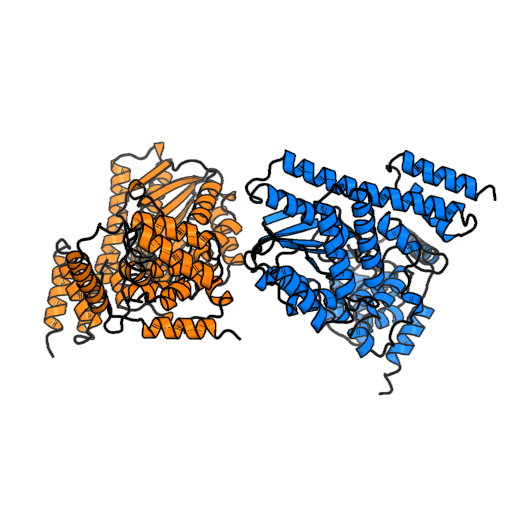133 -1.301 1.00 25.17 368 SER B O 1
ATOM 2692 N N . ASN A 1 369 ? 20.409 15.679 -0.761 1.00 24.31 369 ASN B N 1
ATOM 2693 C CA . ASN A 1 369 ? 21.061 16.592 0.178 1.00 24.71 369 ASN B CA 1
ATOM 2694 C C . ASN A 1 369 ? 21.509 17.877 -0.525 1.00 28.47 369 ASN B C 1
ATOM 2695 O O . ASN A 1 369 ? 21.528 18.959 0.082 1.00 26.13 369 ASN B O 1
ATOM 2700 N N . ILE A 1 370 ? 21.847 17.781 -1.811 1.00 24.13 370 ILE B N 1
ATOM 2701 C CA . ILE A 1 370 ? 22.305 18.947 -2.558 1.00 26.17 370 ILE B CA 1
ATOM 2702 C C . ILE A 1 370 ? 21.223 20.032 -2.642 1.00 28.12 370 ILE B C 1
ATOM 2703 O O . ILE A 1 370 ? 21.533 21.234 -2.617 1.00 29.49 370 ILE B O 1
ATOM 2708 N N . GLU A 1 371 ? 19.941 19.643 -2.708 1.00 27.31 371 GLU B N 1
ATOM 2709 C CA . GLU A 1 371 ? 18.885 20.649 -2.707 1.00 27.63 371 GLU B CA 1
ATOM 2710 C C . GLU A 1 371 ? 18.905 21.453 -1.413 1.00 28.64 371 GLU B C 1
ATOM 2711 O O . GLU A 1 371 ? 18.624 22.656 -1.421 1.00 30.67 371 GLU B O 1
ATOM 2717 N N . GLY A 1 372 ? 19.225 20.804 -0.287 1.00 29.28 372 GLY B N 1
ATOM 2718 C CA . GLY A 1 372 ? 19.386 21.532 0.962 1.00 26.43 372 GLY B CA 1
ATOM 2719 C C . GLY A 1 372 ? 20.609 22.436 0.959 1.00 28.40 372 GLY B C 1
ATOM 2720 O O . GLY A 1 372 ? 20.560 23.556 1.472 1.00 28.42 372 GLY B O 1
ATOM 2721 N N . ILE A 1 373 ? 21.732 21.952 0.419 1.00 26.82 373 ILE B N 1
ATOM 2722 C CA . ILE A 1 373 ? 22.912 22.809 0.276 1.00 29.08 373 ILE B CA 1
ATOM 2723 C C . ILE A 1 373 ? 22.552 24.075 -0.497 1.00 31.27 373 ILE B C 1
ATOM 2724 O O . ILE A 1 373 ? 22.838 25.197 -0.056 1.00 31.22 373 ILE B O 1
ATOM 2729 N N . LEU A 1 374 ? 21.926 23.909 -1.672 1.00 29.05 374 LEU B N 1
ATOM 2730 C CA . LEU A 1 374 ? 21.553 25.068 -2.481 1.00 27.94 374 LEU B CA 1
ATOM 2731 C C . LEU A 1 374 ? 20.611 25.996 -1.721 1.00 33.66 374 LEU B C 1
ATOM 2732 O O . LEU A 1 374 ? 20.732 27.228 -1.812 1.00 32.31 374 LEU B O 1
ATOM 2737 N N . LEU A 1 375 ? 19.654 25.431 -0.975 1.00 30.97 375 LEU B N 1
ATOM 2738 C CA . LEU A 1 375 ? 18.796 26.282 -0.158 1.00 32.16 375 LEU B CA 1
ATOM 2739 C C . LEU A 1 375 ? 19.635 27.144 0.773 1.00 31.78 375 LEU B C 1
ATOM 2740 O O . LEU A 1 375 ? 19.421 28.356 0.871 1.00 32.52 375 LEU B O 1
ATOM 2745 N N . CYS A 1 376 ? 20.604 26.53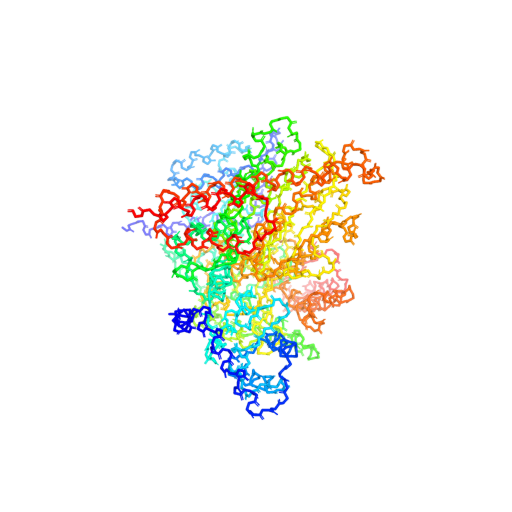2 1.468 1.00 31.24 376 CYS B N 1
ATOM 2746 C CA . CYS A 1 376 ? 21.404 27.291 2.429 1.00 30.90 376 CYS B CA 1
ATOM 2747 C C . CYS A 1 376 ? 22.292 28.291 1.733 1.00 30.71 376 CYS B C 1
ATOM 2748 O O . CYS A 1 376 ? 22.549 29.362 2.289 1.00 35.73 376 CYS B O 1
ATOM 2751 N N . GLN A 1 377 ? 22.779 27.969 0.527 1.00 31.79 377 GLN B N 1
ATOM 2752 C CA . GLN A 1 377 ? 23.563 28.953 -0.216 1.00 34.16 377 GLN B CA 1
ATOM 2753 C C . GLN A 1 377 ? 22.718 30.183 -0.546 1.00 37.98 377 GLN B C 1
ATOM 2754 O O . GLN A 1 377 ? 23.216 31.312 -0.504 1.00 37.91 377 GLN B O 1
ATOM 2760 N N . LYS A 1 378 ? 21.432 29.983 -0.865 1.00 34.21 378 LYS B N 1
ATOM 2761 C CA . LYS A 1 378 ? 20.543 31.112 -1.122 1.00 38.24 378 LYS B CA 1
ATOM 2762 C C . LYS A 1 378 ? 20.280 31.894 0.157 1.00 38.08 378 LYS B C 1
ATOM 2763 O O . LYS A 1 378 ? 20.345 33.130 0.166 1.00 38.64 378 LYS B O 1
ATOM 2769 N N . ALA A 1 379 ? 19.989 31.181 1.246 1.00 35.99 379 ALA B N 1
ATOM 2770 C CA . ALA A 1 379 ? 19.771 31.828 2.535 1.00 40.91 379 ALA B CA 1
ATOM 2771 C C . ALA A 1 379 ? 20.969 32.666 2.930 1.00 40.77 379 ALA B C 1
ATOM 2772 O O . ALA A 1 379 ? 20.820 33.795 3.407 1.00 43.84 379 ALA B O 1
ATOM 2774 N N . ARG A 1 380 ? 22.165 32.110 2.783 1.00 40.77 380 ARG B N 1
ATOM 2775 C CA . ARG A 1 380 ? 23.365 32.871 3.089 1.00 39.80 380 ARG B CA 1
ATOM 2776 C C . ARG A 1 380 ? 23.366 34.188 2.334 1.00 43.26 380 ARG B C 1
ATOM 2777 O O . ARG A 1 380 ? 23.600 35.255 2.912 1.00 45.01 380 ARG B O 1
ATOM 2785 N N . GLU A 1 381 ? 23.084 34.131 1.033 1.00 39.92 381 GLU B N 1
ATOM 2786 C CA . GLU A 1 381 ? 23.281 35.314 0.214 1.00 46.66 381 GLU B CA 1
ATOM 2787 C C . GLU A 1 381 ? 22.194 36.365 0.440 1.00 47.00 381 GLU B C 1
ATOM 2788 O O . GLU A 1 381 ? 22.473 37.557 0.310 1.00 45.86 381 GLU B O 1
ATOM 2794 N N . VAL A 1 382 ? 20.963 35.974 0.798 1.00 44.57 382 VAL B N 1
ATOM 2795 C CA . VAL A 1 382 ? 19.954 36.989 1.103 1.00 44.48 382 VAL B CA 1
ATOM 2796 C C . VAL A 1 382 ? 19.968 37.404 2.572 1.00 46.26 382 VAL B C 1
ATOM 2797 O O . VAL A 1 382 ? 19.177 38.269 2.972 1.00 49.33 382 VAL B O 1
ATOM 2801 N N . GLY A 1 383 ? 20.861 36.844 3.381 1.00 46.60 383 GLY B N 1
ATOM 2802 C CA . GLY A 1 383 ? 20.984 37.253 4.764 1.00 44.58 383 GLY B CA 1
ATOM 2803 C C . GLY A 1 383 ? 20.152 36.469 5.747 1.00 46.75 383 GLY B C 1
ATOM 2804 O O . GLY A 1 383 ? 19.721 37.025 6.760 1.00 50.31 383 GLY B O 1
ATOM 2805 N N . GLY A 1 384 ? 19.902 35.194 5.489 1.00 47.00 384 GLY B N 1
ATOM 2806 C CA . GLY A 1 384 ? 19.192 34.409 6.477 1.00 47.12 384 GLY B CA 1
ATOM 2807 C C . GLY A 1 384 ? 17.944 33.738 5.953 1.00 47.68 384 GLY B C 1
ATOM 2808 O O . GLY A 1 384 ? 17.364 34.164 4.947 1.00 43.84 384 GLY B O 1
ATOM 2809 N N . PHE A 1 385 ? 17.536 32.660 6.622 1.00 47.76 385 PHE B N 1
ATOM 2810 C CA . PHE A 1 385 ? 16.310 31.990 6.225 1.00 45.13 385 PHE B CA 1
ATOM 2811 C C . PHE A 1 385 ? 15.111 32.896 6.431 1.00 52.24 385 PHE B C 1
ATOM 2812 O O . PHE A 1 385 ? 14.104 32.754 5.732 1.00 47.23 385 PHE B O 1
ATOM 2820 N N . ASP A 1 386 ? 15.208 33.823 7.392 1.00 60.77 386 ASP B N 1
ATOM 2821 C CA . ASP A 1 386 ? 14.217 34.872 7.623 1.00 59.82 386 ASP B CA 1
ATOM 2822 C C . ASP A 1 386 ? 13.781 35.512 6.317 1.00 54.97 386 ASP B C 1
ATOM 2823 O O . ASP A 1 386 ? 12.591 35.771 6.098 1.00 56.96 386 ASP B O 1
ATOM 2828 N N . LYS A 1 387 ? 14.756 35.766 5.447 1.00 48.06 387 LYS B N 1
ATOM 2829 C CA . LYS A 1 387 ? 14.626 36.711 4.349 1.00 49.45 387 LYS B CA 1
ATOM 2830 C C . LYS A 1 387 ? 14.390 36.044 2.999 1.00 48.66 387 LYS B C 1
ATOM 2831 O O . LYS A 1 387 ? 14.275 36.740 1.987 1.00 52.95 387 LYS B O 1
ATOM 2837 N N . LEU A 1 388 ? 14.297 34.721 2.961 1.00 46.36 388 LEU B N 1
ATOM 2838 C CA . LEU A 1 388 ? 13.953 34.025 1.729 1.00 47.62 388 LEU B CA 1
ATOM 2839 C C . LEU A 1 388 ? 12.532 34.365 1.290 1.00 44.98 388 LEU B C 1
ATOM 2840 O O . LEU A 1 388 ? 11.592 34.288 2.086 1.00 40.46 388 LEU B O 1
ATOM 2845 N N . THR A 1 389 ? 12.379 34.724 0.018 1.00 41.65 389 THR B N 1
ATOM 2846 C CA . THR A 1 389 ? 11.080 34.945 -0.599 1.00 43.90 389 THR B CA 1
ATOM 2847 C C . THR A 1 389 ? 10.651 33.703 -1.369 1.00 48.18 389 THR B C 1
ATOM 2848 O O . THR A 1 389 ? 11.430 32.767 -1.574 1.00 44.96 389 THR B O 1
ATOM 2852 N N . GLU A 1 390 ? 9.395 33.724 -1.833 1.00 43.55 390 GLU B N 1
ATOM 2853 C CA . GLU A 1 390 ? 8.902 32.626 -2.661 1.00 45.56 390 GLU B CA 1
ATOM 2854 C C . GLU A 1 390 ? 9.738 32.471 -3.923 1.00 42.02 390 GLU B C 1
ATOM 2855 O O . GLU A 1 390 ? 10.059 31.344 -4.328 1.00 40.86 390 GLU B O 1
ATOM 2861 N N . SER A 1 391 ? 10.102 33.588 -4.563 1.00 36.30 391 SER B N 1
ATOM 2862 C CA . SER A 1 391 ? 10.876 33.485 -5.793 1.00 42.24 391 SER B CA 1
ATOM 2863 C C . SER A 1 391 ? 12.290 32.971 -5.519 1.00 41.04 391 SER B C 1
ATOM 2864 O O . SER A 1 391 ? 12.866 32.272 -6.359 1.00 38.81 391 SER B O 1
ATOM 2867 N N . ASP A 1 392 ? 12.860 33.301 -4.358 1.00 37.44 392 ASP B N 1
ATOM 2868 C CA . ASP A 1 392 ? 14.143 32.722 -3.982 1.00 41.94 392 ASP B CA 1
ATOM 2869 C C . ASP A 1 392 ? 14.055 31.201 -3.940 1.00 44.77 392 ASP B C 1
ATOM 2870 O O . ASP A 1 392 ? 14.906 30.493 -4.497 1.00 40.80 392 ASP B O 1
ATOM 2875 N N . MET A 1 393 ? 13.023 30.677 -3.285 1.00 43.15 393 MET B N 1
ATOM 2876 C CA . MET A 1 393 ? 12.969 29.238 -3.087 1.00 46.16 393 MET B CA 1
ATOM 2877 C C . MET A 1 393 ? 12.593 28.500 -4.358 1.00 45.42 393 MET B C 1
ATOM 2878 O O . MET A 1 393 ? 13.004 27.353 -4.551 1.00 41.57 393 MET B O 1
ATOM 2883 N N . ASP A 1 394 ? 11.870 29.156 -5.257 1.00 37.90 394 ASP B N 1
ATOM 2884 C CA . ASP A 1 394 ? 11.637 28.561 -6.563 1.00 41.15 394 ASP B CA 1
ATOM 2885 C C . ASP A 1 394 ? 12.892 28.616 -7.435 1.00 38.96 394 ASP B C 1
ATOM 2886 O O . ASP A 1 394 ? 13.073 27.732 -8.289 1.00 32.46 394 ASP B O 1
ATOM 2891 N N . SER A 1 395 ? 13.767 29.620 -7.218 1.00 38.93 395 SER B N 1
ATOM 2892 C CA . SER A 1 395 ? 15.094 29.619 -7.843 1.00 41.77 395 SER B CA 1
ATOM 2893 C C . SER A 1 395 ? 15.925 28.431 -7.377 1.00 35.87 395 SER B C 1
ATOM 2894 O O . SER A 1 395 ? 16.578 27.760 -8.180 1.00 35.38 395 SER B O 1
ATOM 2897 N N . VAL A 1 396 ? 15.951 28.193 -6.066 1.00 36.82 396 VAL B N 1
ATOM 2898 C CA . VAL A 1 396 ? 16.662 27.036 -5.527 1.00 35.79 396 VAL B CA 1
ATOM 2899 C C . VAL A 1 396 ? 16.179 25.752 -6.193 1.00 36.38 396 VAL B C 1
ATOM 2900 O O . VAL A 1 396 ? 16.980 24.968 -6.712 1.00 36.47 396 VAL B O 1
ATOM 2904 N N . LYS A 1 397 ? 14.860 25.522 -6.196 1.00 34.13 397 LYS B N 1
ATOM 2905 C CA . LYS A 1 397 ? 14.328 24.285 -6.767 1.00 38.51 397 LYS B CA 1
ATOM 2906 C C . LYS A 1 397 ? 14.658 24.182 -8.244 1.00 37.47 397 LYS B C 1
ATOM 2907 O O . LYS A 1 397 ? 14.889 23.077 -8.753 1.00 38.39 397 LYS B O 1
ATOM 2913 N N . LYS A 1 398 ? 14.701 25.326 -8.936 1.00 33.18 398 LYS B N 1
ATOM 2914 C CA . LYS A 1 398 ? 15.051 25.364 -10.355 1.00 38.13 398 LYS B CA 1
ATOM 2915 C C . LYS A 1 398 ? 16.512 24.973 -10.590 1.00 35.25 398 LYS B C 1
ATOM 2916 O O . LYS A 1 398 ? 16.814 24.238 -11.543 1.00 35.15 398 LYS B O 1
ATOM 2922 N N . GLU A 1 399 ? 17.437 25.439 -9.744 1.00 32.31 399 GLU B N 1
ATOM 2923 C CA . GLU A 1 399 ? 18.814 25.002 -9.962 1.00 38.32 399 GLU B CA 1
ATOM 2924 C C . GLU A 1 399 ? 19.007 23.544 -9.559 1.00 35.45 399 GLU B C 1
ATOM 2925 O O . GLU A 1 399 ? 19.712 22.805 -10.250 1.00 36.03 399 GLU B O 1
ATOM 2931 N N . TYR A 1 400 ? 18.366 23.095 -8.474 1.00 32.85 400 TYR B N 1
ATOM 2932 C CA . TYR A 1 400 ? 18.452 21.677 -8.134 1.00 33.15 400 TYR B CA 1
ATOM 2933 C C . TYR A 1 400 ? 17.968 20.811 -9.295 1.00 31.39 400 TYR B C 1
ATOM 2934 O O . TYR A 1 400 ? 18.669 19.882 -9.714 1.00 32.12 400 TYR B O 1
ATOM 2943 N N . LYS A 1 401 ? 16.788 21.127 -9.858 1.00 32.25 401 LYS B N 1
ATOM 2944 C CA . LYS A 1 401 ? 16.277 20.350 -10.993 1.00 34.52 401 LYS B CA 1
ATOM 2945 C C . LYS A 1 401 ? 17.150 20.495 -12.238 1.00 31.11 401 LYS B C 1
ATOM 2946 O O . LYS A 1 401 ? 17.212 19.575 -13.060 1.00 34.19 401 LYS B O 1
ATOM 2952 N N . GLU A 1 402 ? 17.808 21.635 -12.412 1.00 30.30 402 GLU B N 1
ATOM 2953 C CA . GLU A 1 402 ? 18.751 21.748 -13.515 1.00 35.71 402 GLU B CA 1
ATOM 2954 C C . GLU A 1 402 ? 19.878 20.729 -13.350 1.00 36.32 402 GLU B C 1
ATOM 2955 O O . GLU A 1 402 ? 20.268 20.051 -14.312 1.00 36.22 402 GLU B O 1
ATOM 2961 N N . PHE A 1 403 ? 20.368 20.568 -12.116 1.00 34.28 403 PHE B N 1
ATOM 2962 C CA . PHE A 1 403 ? 21.391 19.570 -11.833 1.00 31.11 403 PHE B CA 1
ATOM 2963 C C . PHE A 1 403 ? 20.877 18.154 -12.065 1.00 34.41 403 PHE B C 1
ATOM 2964 O O . PHE A 1 403 ? 21.500 17.377 -12.796 1.00 34.48 403 PHE B O 1
ATOM 2972 N N . THR A 1 404 ? 19.751 17.784 -11.443 1.00 30.49 404 THR B N 1
ATOM 2973 C CA . THR A 1 404 ? 19.290 16.400 -11.593 1.00 32.60 404 THR B CA 1
ATOM 2974 C C . THR A 1 404 ? 18.890 16.085 -13.036 1.00 32.07 404 THR B C 1
ATOM 2975 O O . THR A 1 404 ? 19.012 14.940 -13.479 1.00 36.68 404 THR B O 1
ATOM 2979 N N . LYS A 1 405 ? 18.419 17.075 -13.788 1.00 33.74 405 LYS B N 1
ATOM 2980 C CA . LYS A 1 405 ? 18.199 16.864 -15.220 1.00 38.31 405 LYS B CA 1
ATOM 2981 C C . LYS A 1 405 ? 19.512 16.534 -15.928 1.00 36.22 405 LYS B C 1
ATOM 2982 O O . LYS A 1 405 ? 19.598 15.570 -16.699 1.00 36.34 405 LYS B O 1
ATOM 2988 N N . HIS A 1 406 ? 20.548 17.337 -15.683 1.00 33.99 406 HIS B N 1
ATOM 2989 C CA . HIS A 1 406 ? 21.852 17.096 -16.286 1.00 36.18 406 HIS B CA 1
ATOM 2990 C C . HIS A 1 406 ? 22.328 15.681 -15.986 1.00 36.08 406 HIS B C 1
ATOM 2991 O O . HIS A 1 406 ? 22.672 14.917 -16.889 1.00 35.40 406 HIS B O 1
ATOM 2998 N N . MET A 1 407 ? 22.293 15.302 -14.713 1.00 37.89 407 MET B N 1
ATOM 2999 C CA . MET A 1 407 ? 22.706 13.970 -14.302 1.00 37.41 407 MET B CA 1
ATOM 3000 C C . MET A 1 407 ? 21.872 12.883 -14.989 1.00 36.93 407 MET B C 1
ATOM 3001 O O . MET A 1 407 ? 22.411 11.854 -15.421 1.00 35.58 407 MET B O 1
ATOM 3006 N N . ARG A 1 408 ? 20.558 13.106 -15.132 1.00 36.02 408 ARG B N 1
ATOM 3007 C CA . ARG A 1 408 ? 19.696 12.094 -15.746 1.00 35.52 408 ARG B CA 1
ATOM 3008 C C . ARG A 1 408 ? 19.950 11.975 -17.246 1.00 33.72 408 ARG B C 1
ATOM 3009 O O . ARG A 1 408 ? 20.022 10.862 -17.786 1.00 31.98 408 ARG B O 1
ATOM 3017 N N . VAL A 1 409 ? 20.102 13.113 -17.922 1.00 34.47 409 VAL B N 1
ATOM 3018 C CA . VAL A 1 409 ? 20.324 13.147 -19.368 1.00 34.40 409 VAL B CA 1
ATOM 3019 C C . VAL A 1 409 ? 21.659 12.499 -19.732 1.00 38.96 409 VAL B C 1
ATOM 3020 O O . VAL A 1 409 ? 21.747 11.704 -20.678 1.00 38.44 409 VAL B O 1
ATOM 3024 N N . GLU A 1 410 ? 22.720 12.823 -18.990 1.00 38.38 410 GLU B N 1
ATOM 3025 C CA . GLU A 1 410 ? 24.006 12.184 -19.235 1.00 32.72 410 GLU B CA 1
ATOM 3026 C C . GLU A 1 410 ? 23.919 10.682 -19.037 1.00 34.46 410 GLU B C 1
ATOM 3027 O O . GLU A 1 410 ? 24.521 9.908 -19.795 1.00 34.34 410 GLU B O 1
ATOM 3033 N N . LYS A 1 411 ? 23.183 10.237 -18.016 1.00 35.70 411 LYS B N 1
ATOM 3034 C CA . LYS A 1 411 ? 23.166 8.800 -17.768 1.00 32.95 411 LYS B CA 1
ATOM 3035 C C . LYS A 1 411 ? 22.348 8.073 -18.822 1.00 33.09 411 LYS B C 1
ATOM 3036 O O . LYS A 1 411 ? 22.691 6.946 -19.187 1.00 34.40 411 LYS B O 1
ATOM 3042 N N . VAL A 1 412 ? 21.279 8.697 -19.337 1.00 34.29 412 VAL B N 1
ATOM 3043 C CA . VAL A 1 412 ? 20.525 8.074 -20.428 1.00 35.10 412 VAL B CA 1
ATOM 3044 C C . VAL A 1 412 ? 21.371 8.026 -21.695 1.00 39.97 412 VAL B C 1
ATOM 3045 O O . VAL A 1 412 ? 21.422 7.000 -22.385 1.00 41.27 412 VAL B O 1
ATOM 3049 N N . ASN A 1 413 ? 22.071 9.120 -22.008 1.00 39.10 413 ASN B N 1
ATOM 3050 C CA . ASN A 1 413 ? 22.980 9.113 -23.152 1.00 41.45 413 ASN B CA 1
ATOM 3051 C C . ASN A 1 413 ? 24.064 8.061 -22.975 1.00 43.00 413 ASN B C 1
ATOM 3052 O O . ASN A 1 413 ? 24.353 7.280 -23.895 1.00 42.38 413 ASN B O 1
ATOM 3057 N N . GLU A 1 414 ? 24.669 8.018 -21.787 1.00 40.84 414 GLU B N 1
ATOM 3058 C CA . GLU A 1 414 ? 25.642 6.971 -21.508 1.00 39.08 414 GLU B CA 1
ATOM 3059 C C . GLU A 1 414 ? 25.034 5.586 -21.698 1.00 39.92 414 GLU B C 1
ATOM 3060 O O . GLU A 1 414 ? 25.711 4.664 -22.161 1.00 43.81 414 GLU B O 1
ATOM 3066 N N . LEU A 1 415 ? 23.760 5.409 -21.338 1.00 39.51 415 LEU B N 1
ATOM 3067 C CA . LEU A 1 415 ? 23.141 4.094 -21.480 1.00 40.01 415 LEU B CA 1
ATOM 3068 C C . LEU A 1 415 ? 22.911 3.749 -22.951 1.00 42.73 415 LEU B C 1
ATOM 3069 O O . LEU A 1 415 ? 23.194 2.625 -23.387 1.00 40.09 415 LEU B O 1
ATOM 3074 N N . ALA A 1 416 ? 22.378 4.701 -23.724 1.00 41.12 416 ALA B N 1
ATOM 3075 C CA . ALA A 1 416 ? 22.208 4.499 -25.160 1.00 44.28 416 ALA B CA 1
ATOM 3076 C C . ALA A 1 416 ? 23.538 4.175 -25.826 1.00 49.01 416 ALA B C 1
ATOM 3077 O O . ALA A 1 416 ? 23.633 3.230 -26.619 1.00 48.13 416 ALA B O 1
ATOM 3079 N N . LYS A 1 417 ? 24.572 4.970 -25.531 1.00 44.20 417 LYS B N 1
ATOM 3080 C CA . LYS A 1 417 ? 25.893 4.701 -26.082 1.00 45.63 417 LYS B CA 1
ATOM 3081 C C . LYS A 1 417 ? 26.346 3.293 -25.722 1.00 48.46 417 LYS B C 1
ATOM 3082 O O . LYS A 1 417 ? 26.698 2.494 -26.597 1.00 53.00 417 LYS B O 1
ATOM 3088 N N . ALA A 1 418 ? 26.299 2.949 -24.440 1.00 46.69 418 ALA B N 1
ATOM 3089 C CA . ALA A 1 418 ? 26.721 1.615 -24.035 1.00 45.81 418 ALA B CA 1
ATOM 3090 C C . ALA A 1 418 ? 25.952 0.538 -24.792 1.00 48.01 418 ALA B C 1
ATOM 3091 O O . ALA A 1 418 ? 26.526 -0.479 -25.196 1.00 49.13 418 ALA B O 1
ATOM 3093 N N . LEU A 1 419 ? 24.651 0.743 -25.002 1.00 48.71 419 LEU B N 1
ATOM 3094 C CA . LEU A 1 419 ? 23.835 -0.299 -25.617 1.00 49.43 419 LEU B CA 1
ATOM 3095 C C . LEU A 1 419 ? 24.176 -0.496 -27.093 1.00 53.64 419 LEU B C 1
ATOM 3096 O O . LEU A 1 419 ? 24.048 -1.609 -27.612 1.00 52.25 419 LEU B O 1
ATOM 3101 N N . LYS A 1 420 ? 24.619 0.562 -27.777 1.00 53.86 420 LYS B N 1
ATOM 3102 C CA . LYS A 1 420 ? 24.958 0.460 -29.193 1.00 53.52 420 LYS B CA 1
ATOM 3103 C C . LYS A 1 420 ? 26.324 -0.173 -29.413 1.00 56.92 420 LYS B C 1
ATOM 3104 O O . LYS A 1 420 ? 26.522 -0.873 -30.411 1.00 59.32 420 LYS B O 1
ATOM 3110 N N . GLU A 1 421 ? 27.265 0.055 -28.498 1.00 53.28 421 GLU B N 1
ATOM 3111 C CA . GLU A 1 421 ? 28.577 -0.572 -28.552 1.00 52.38 421 GLU B CA 1
ATOM 3112 C C . GLU A 1 421 ? 28.584 -2.015 -28.060 1.00 53.65 421 GLU B C 1
ATOM 3113 O O . GLU A 1 421 ? 29.600 -2.697 -28.212 1.00 57.14 421 GLU B O 1
ATOM 3119 N N . ASN A 1 422 ? 27.500 -2.498 -27.463 1.00 55.38 422 ASN B N 1
ATOM 3120 C CA . ASN A 1 422 ? 27.371 -3.909 -27.092 1.00 58.28 422 ASN B CA 1
ATOM 3121 C C . ASN A 1 422 ? 25.914 -4.294 -27.271 1.00 59.13 422 ASN B C 1
ATOM 3122 O O . ASN A 1 422 ? 25.180 -4.524 -26.304 1.00 57.37 422 ASN B O 1
ATOM 3127 N N . PRO A 1 423 ? 25.458 -4.370 -28.519 1.00 60.34 423 PRO B N 1
ATOM 3128 C CA . PRO A 1 423 ? 24.015 -4.477 -28.775 1.00 58.52 423 PRO B CA 1
ATOM 3129 C C . PRO A 1 423 ? 23.387 -5.786 -28.317 1.00 60.42 423 PRO B C 1
ATOM 3130 O O . PRO A 1 423 ? 22.151 -5.866 -28.251 1.00 56.69 423 PRO B O 1
ATOM 3134 N N . GLN A 1 424 ? 24.169 -6.806 -27.983 1.00 62.42 424 GLN B N 1
ATOM 3135 C CA . GLN A 1 424 ? 23.592 -8.087 -27.601 1.00 59.06 424 GLN B CA 1
ATOM 3136 C C . GLN A 1 424 ? 23.620 -8.349 -26.100 1.00 57.52 424 GLN B C 1
ATOM 3137 O O . GLN A 1 424 ? 23.110 -9.387 -25.665 1.00 56.22 424 GLN B O 1
ATOM 3143 N N . ASP A 1 425 ? 24.172 -7.435 -25.300 1.00 54.93 425 ASP B N 1
ATOM 3144 C CA . ASP A 1 425 ? 24.286 -7.659 -23.861 1.00 52.81 425 ASP B CA 1
ATOM 3145 C C . ASP A 1 425 ? 22.909 -7.710 -23.210 1.00 50.21 425 ASP B C 1
ATOM 3146 O O . ASP A 1 425 ? 22.129 -6.757 -23.352 1.00 53.30 425 ASP B O 1
ATOM 3151 N N . PRO A 1 426 ? 22.571 -8.781 -22.492 1.00 50.15 426 PRO B N 1
ATOM 3152 C CA . PRO A 1 426 ? 21.246 -8.843 -21.856 1.00 50.27 426 PRO B CA 1
ATOM 3153 C C . PRO A 1 426 ? 21.011 -7.743 -20.828 1.00 48.78 426 PRO B C 1
ATOM 3154 O O . PRO A 1 426 ? 19.883 -7.244 -20.716 1.00 45.72 426 PRO B O 1
ATOM 3158 N N . ASP A 1 427 ? 22.041 -7.347 -20.075 1.00 48.68 427 ASP B N 1
ATOM 3159 C CA . ASP A 1 427 ? 21.834 -6.366 -19.016 1.00 49.07 427 ASP B CA 1
ATOM 3160 C C . ASP A 1 427 ? 21.565 -4.975 -19.590 1.00 48.19 427 ASP B C 1
ATOM 3161 O O . ASP A 1 427 ? 20.623 -4.292 -19.168 1.00 45.91 427 ASP B O 1
ATOM 3166 N N . LEU A 1 428 ? 22.368 -4.538 -20.564 1.00 44.23 428 LEU B N 1
ATOM 3167 C CA . LEU A 1 428 ? 22.109 -3.248 -21.197 1.00 45.76 428 LEU B CA 1
ATOM 3168 C C . LEU A 1 428 ? 20.735 -3.225 -21.859 1.00 51.04 428 LEU B C 1
ATOM 3169 O O . LEU A 1 428 ? 20.000 -2.238 -21.743 1.00 46.13 428 LEU B O 1
ATOM 3174 N N . ASN A 1 429 ? 20.369 -4.301 -22.563 1.00 50.51 429 ASN B N 1
ATOM 3175 C CA . ASN A 1 429 ? 19.054 -4.349 -23.194 1.00 47.52 429 ASN B CA 1
ATOM 3176 C C . ASN A 1 429 ? 17.950 -4.271 -22.151 1.00 47.94 429 ASN B C 1
ATOM 3177 O O . ASN A 1 429 ? 16.975 -3.524 -22.306 1.00 43.97 429 ASN B O 1
ATOM 3182 N N . ASN A 1 430 ? 18.078 -5.054 -21.082 1.00 48.32 430 ASN B N 1
ATOM 3183 C CA . ASN A 1 430 ? 17.007 -5.098 -20.097 1.00 48.02 430 ASN B CA 1
ATOM 3184 C C . ASN A 1 430 ? 16.950 -3.800 -19.299 1.00 50.16 430 ASN B C 1
ATOM 3185 O O . ASN A 1 430 ? 15.861 -3.317 -18.968 1.00 48.32 430 ASN B O 1
ATOM 3190 N N . LEU A 1 431 ? 18.108 -3.198 -19.007 1.00 45.92 431 LEU B N 1
ATOM 3191 C CA . LEU A 1 431 ? 18.094 -1.888 -18.370 1.00 44.93 431 LEU B CA 1
ATOM 3192 C C . LEU A 1 431 ? 17.348 -0.884 -19.231 1.00 44.11 431 LEU B C 1
ATOM 3193 O O . LEU A 1 431 ? 16.510 -0.126 -18.733 1.00 41.36 431 LEU B O 1
ATOM 3198 N N . THR A 1 432 ? 17.634 -0.873 -20.536 1.00 45.00 432 THR B N 1
ATOM 3199 C CA . THR A 1 432 ? 16.993 0.091 -21.420 1.00 43.64 432 THR B CA 1
ATOM 3200 C C . THR A 1 432 ? 15.490 -0.127 -21.459 1.00 48.71 432 THR B C 1
ATOM 3201 O O . THR A 1 432 ? 14.704 0.829 -21.373 1.00 46.08 432 THR B O 1
ATOM 3205 N N . LYS A 1 433 ? 15.076 -1.388 -21.613 1.00 42.31 433 LYS B N 1
ATOM 3206 C CA . LYS A 1 433 ? 13.656 -1.712 -21.657 1.00 48.08 433 LYS B CA 1
ATOM 3207 C C . LYS A 1 433 ? 12.976 -1.332 -20.350 1.00 47.81 433 LYS B C 1
ATOM 3208 O O . LYS A 1 433 ? 11.921 -0.686 -20.351 1.00 46.87 433 LYS B O 1
ATOM 3214 N N . GLU A 1 434 ? 13.583 -1.706 -19.216 1.00 45.51 434 GLU B N 1
ATOM 3215 C CA . GLU A 1 434 ? 12.955 -1.428 -17.932 1.00 46.40 434 GLU B CA 1
ATOM 3216 C C . GLU A 1 434 ? 12.881 0.063 -17.654 1.00 42.76 434 GLU B C 1
ATOM 3217 O O . GLU A 1 434 ? 11.949 0.513 -16.981 1.00 44.50 434 GLU B O 1
ATOM 3223 N N . TYR A 1 435 ? 13.822 0.854 -18.167 1.00 43.53 435 TYR B N 1
ATOM 3224 C CA . TYR A 1 435 ? 13.708 2.291 -17.952 1.00 43.40 435 TYR B CA 1
ATOM 3225 C C . TYR A 1 435 ? 12.421 2.825 -18.571 1.00 43.33 435 TYR B C 1
ATOM 3226 O O . TYR A 1 435 ? 11.626 3.490 -17.898 1.00 43.71 435 TYR B O 1
ATOM 3235 N N . LEU A 1 436 ? 12.199 2.533 -19.858 1.00 45.07 436 LEU B N 1
ATOM 3236 C CA . LEU A 1 436 ? 10.994 2.999 -20.541 1.00 46.35 436 LEU B CA 1
ATOM 3237 C C . LEU A 1 436 ? 9.732 2.475 -19.867 1.00 47.70 436 LEU B C 1
ATOM 3238 O O . LEU A 1 436 ? 8.739 3.200 -19.737 1.00 47.29 436 LEU B O 1
ATOM 3243 N N . LYS A 1 437 ? 9.759 1.221 -19.419 1.00 46.80 437 LYS B N 1
ATOM 3244 C CA . LYS A 1 437 ? 8.599 0.653 -18.740 1.00 47.30 437 LYS B CA 1
ATOM 3245 C C . LYS A 1 437 ? 8.320 1.365 -17.411 1.00 48.78 437 LYS B C 1
ATOM 3246 O O . LYS A 1 437 ? 7.159 1.622 -17.067 1.00 53.49 437 LYS B O 1
ATOM 3252 N N . GLN A 1 438 ? 9.360 1.708 -16.652 1.00 45.81 438 GLN B N 1
ATOM 3253 C CA . GLN A 1 438 ? 9.166 2.222 -15.301 1.00 43.71 438 GLN B CA 1
ATOM 3254 C C . GLN A 1 438 ? 9.084 3.739 -15.240 1.00 44.63 438 GLN B C 1
ATOM 3255 O O . GLN A 1 438 ? 8.661 4.279 -14.215 1.00 41.18 438 GLN B O 1
ATOM 3261 N N . HIS A 1 439 ? 9.472 4.438 -16.305 1.00 44.38 439 HIS B N 1
ATOM 3262 C CA . HIS A 1 439 ? 9.323 5.887 -16.401 1.00 47.84 439 HIS B CA 1
ATOM 3263 C C . HIS A 1 439 ? 8.498 6.213 -17.641 1.00 52.18 439 HIS B C 1
ATOM 3264 O O . HIS A 1 439 ? 9.023 6.725 -18.641 1.00 52.87 439 HIS B O 1
ATOM 3271 N N . PRO A 1 440 ? 7.192 5.926 -17.601 1.00 52.44 440 PRO B N 1
ATOM 3272 C CA . PRO A 1 440 ? 6.330 6.243 -18.751 1.00 54.53 440 PRO B CA 1
ATOM 3273 C C . PRO A 1 440 ? 6.214 7.739 -19.020 1.00 56.06 440 PRO B C 1
ATOM 3274 O O . PRO A 1 440 ? 6.065 8.141 -20.182 1.00 55.21 440 PRO B O 1
ATOM 3278 N N . ASN A 1 441 ? 6.284 8.577 -17.981 1.00 55.32 441 ASN B N 1
ATOM 3279 C CA . ASN A 1 441 ? 6.184 10.023 -18.121 1.00 54.68 441 ASN B CA 1
ATOM 3280 C C . ASN A 1 441 ? 7.535 10.692 -18.334 1.00 56.17 441 ASN B C 1
ATOM 3281 O O . ASN A 1 441 ? 7.689 11.875 -18.010 1.00 52.37 441 ASN B O 1
ATOM 3286 N N . ALA A 1 442 ? 8.515 9.963 -18.859 1.00 52.99 442 ALA B N 1
ATOM 3287 C CA . ALA A 1 442 ? 9.836 10.526 -19.062 1.00 52.52 442 ALA B CA 1
ATOM 3288 C C . ALA A 1 442 ? 9.828 11.507 -20.230 1.00 52.15 442 ALA B C 1
ATOM 3289 O O . ALA A 1 442 ? 9.097 11.330 -21.207 1.00 51.97 442 ALA B O 1
ATOM 3291 N N . ASP A 1 443 ? 10.663 12.554 -20.121 1.00 51.67 443 ASP B N 1
ATOM 3292 C CA . ASP A 1 443 ? 10.864 13.505 -21.212 1.00 50.47 443 ASP B CA 1
ATOM 3293 C C . ASP A 1 443 ? 10.950 12.751 -22.533 1.00 51.26 443 ASP B C 1
ATOM 3294 O O . ASP A 1 443 ? 11.739 11.799 -22.655 1.00 45.31 443 ASP B O 1
ATOM 3299 N N . PRO A 1 444 ? 10.152 13.147 -23.534 1.00 49.61 444 PRO B N 1
ATOM 3300 C CA . PRO A 1 444 ? 10.159 12.424 -24.814 1.00 48.43 444 PRO B CA 1
ATOM 3301 C C . PRO A 1 444 ? 11.518 12.356 -25.470 1.00 44.69 444 PRO B C 1
ATOM 3302 O O . PRO A 1 444 ? 11.773 11.407 -26.218 1.00 48.54 444 PRO B O 1
ATOM 3306 N N . LYS A 1 445 ? 12.392 13.339 -25.234 1.00 43.68 445 LYS B N 1
ATOM 3307 C CA . LYS A 1 445 ? 13.744 13.260 -25.773 1.00 45.52 445 LYS B CA 1
ATOM 3308 C C . LYS A 1 445 ? 14.521 12.100 -25.156 1.00 45.36 445 LYS B C 1
ATOM 3309 O O . LYS A 1 445 ? 15.317 11.445 -25.842 1.00 49.16 445 LYS B O 1
ATOM 3315 N N . LEU A 1 446 ? 14.321 11.837 -23.862 1.00 42.01 446 LEU B N 1
ATOM 3316 C CA . LEU A 1 446 ? 14.960 10.676 -23.250 1.00 44.45 446 LEU B CA 1
ATOM 3317 C C . LEU A 1 446 ? 14.425 9.382 -23.849 1.00 42.69 446 LEU B C 1
ATOM 3318 O O . LEU A 1 446 ? 15.199 8.514 -24.270 1.00 39.58 446 LEU B O 1
ATOM 3323 N N . LYS A 1 447 ? 13.093 9.234 -23.876 1.00 44.89 447 LYS B N 1
ATOM 3324 C CA . LYS A 1 447 ? 12.455 8.077 -24.503 1.00 44.90 447 LYS B CA 1
ATOM 3325 C C . LYS A 1 447 ? 12.976 7.853 -25.917 1.00 46.12 447 LYS B C 1
ATOM 3326 O O . LYS A 1 447 ? 13.368 6.735 -26.279 1.00 48.09 447 LYS B O 1
ATOM 3332 N N . GLN A 1 448 ? 12.963 8.911 -26.738 1.00 44.21 448 GLN B N 1
ATOM 3333 C CA . GLN A 1 448 ? 13.447 8.820 -28.114 1.00 48.37 448 GLN B CA 1
ATOM 3334 C C . GLN A 1 448 ? 14.867 8.261 -28.166 1.00 47.68 448 GLN B C 1
ATOM 3335 O O . GLN A 1 448 ? 15.167 7.357 -28.954 1.00 49.90 448 GLN B O 1
ATOM 3341 N N . THR A 1 449 ? 15.759 8.793 -27.328 1.00 48.50 449 THR B N 1
ATOM 3342 C CA . THR A 1 449 ? 17.156 8.361 -27.362 1.00 46.55 449 THR B CA 1
ATOM 3343 C C . THR A 1 449 ? 17.279 6.869 -27.071 1.00 46.40 449 THR B C 1
ATOM 3344 O O . THR A 1 449 ? 18.058 6.161 -27.719 1.00 46.16 449 THR B O 1
ATOM 3348 N N . LEU A 1 450 ? 16.486 6.365 -26.122 1.00 45.29 450 LEU B N 1
ATOM 3349 C CA . LEU A 1 450 ? 16.585 4.965 -25.728 1.00 44.45 450 LEU B CA 1
ATOM 3350 C C . LEU A 1 450 ? 15.850 4.032 -26.683 1.00 50.26 450 LEU B C 1
ATOM 3351 O O . LEU A 1 450 ? 16.293 2.894 -26.885 1.00 47.98 450 LEU B O 1
ATOM 3356 N N . GLU A 1 451 ? 14.714 4.465 -27.241 1.00 50.72 451 GLU B N 1
ATOM 3357 C CA . GLU A 1 451 ? 14.033 3.631 -28.226 1.00 51.36 451 GLU B CA 1
ATOM 3358 C C . GLU A 1 451 ? 14.880 3.472 -29.486 1.00 49.14 451 GLU B C 1
ATOM 3359 O O . GLU A 1 451 ? 15.015 2.360 -30.013 1.00 48.37 451 GLU B O 1
ATOM 3365 N N . THR A 1 452 ? 15.471 4.568 -29.971 1.00 44.84 452 THR B N 1
ATOM 3366 C CA . THR A 1 452 ? 16.339 4.485 -31.140 1.00 51.17 452 THR B CA 1
ATOM 3367 C C . THR A 1 452 ? 17.548 3.600 -30.862 1.00 54.57 452 THR B C 1
ATOM 3368 O O . THR A 1 452 ? 18.000 2.863 -31.745 1.00 56.19 452 THR B O 1
ATOM 3372 N N . ALA A 1 453 ? 18.092 3.664 -29.643 1.00 53.85 453 ALA B N 1
ATOM 3373 C CA . ALA A 1 453 ? 19.186 2.765 -29.287 1.00 51.68 453 ALA B CA 1
ATOM 3374 C C . ALA A 1 453 ? 18.725 1.310 -29.295 1.00 52.93 453 ALA B C 1
ATOM 3375 O O . ALA A 1 453 ? 19.438 0.434 -29.793 1.00 55.50 453 ALA B O 1
ATOM 3377 N N . LEU A 1 454 ? 17.534 1.031 -28.753 1.00 51.83 454 LEU B N 1
ATOM 3378 C CA . LEU A 1 454 ? 17.000 -0.334 -28.789 1.00 52.84 454 LEU B CA 1
ATOM 3379 C C . LEU A 1 454 ? 16.786 -0.814 -30.221 1.00 59.28 454 LEU B C 1
ATOM 3380 O O . LEU A 1 454 ? 17.121 -1.958 -30.549 1.00 63.67 454 LEU B O 1
ATOM 3385 N N . LYS A 1 455 ? 16.208 0.035 -31.079 1.00 58.14 455 LYS B N 1
ATOM 3386 C CA . LYS A 1 455 ? 16.073 -0.303 -32.494 1.00 59.81 455 LYS B CA 1
ATOM 3387 C C . LYS A 1 455 ? 17.432 -0.635 -33.103 1.00 61.08 455 LYS B C 1
ATOM 3388 O O . LYS A 1 455 ? 17.604 -1.688 -33.729 1.00 65.56 455 LYS B O 1
ATOM 3394 N N . GLN A 1 456 ? 18.412 0.255 -32.919 1.00 61.84 456 GLN B N 1
ATOM 3395 C CA . GLN A 1 456 ? 19.761 0.014 -33.426 1.00 64.71 456 GLN B CA 1
ATOM 3396 C C . GLN A 1 456 ? 20.304 -1.320 -32.934 1.00 67.64 456 GLN B C 1
ATOM 3397 O O . GLN A 1 456 ? 20.855 -2.108 -33.710 1.00 69.00 456 GLN B O 1
ATOM 3403 N N . ALA A 1 457 ? 20.101 -1.612 -31.657 1.00 66.71 457 ALA B N 1
ATOM 3404 C CA . ALA A 1 457 ? 20.649 -2.852 -31.072 1.00 66.06 457 ALA B CA 1
ATOM 3405 C C . ALA A 1 457 ? 20.092 -4.074 -31.795 1.00 70.60 457 ALA B C 1
ATOM 3406 O O . ALA A 1 457 ? 20.866 -5.002 -32.031 1.00 75.20 457 ALA B O 1
ATOM 3408 N N . SER A 1 458 ? 18.794 -4.080 -32.080 1.00 71.35 458 SER B N 1
ATOM 3409 C CA . SER A 1 458 ? 18.165 -5.197 -32.830 1.00 74.91 458 SER B CA 1
ATOM 3410 C C . SER A 1 458 ? 18.726 -4.992 -34.237 1.00 78.34 458 SER B C 1
ATOM 3411 O O . SER A 1 458 ? 18.041 -4.357 -35.054 1.00 80.42 458 SER B O 1
ATOM 3414 N N . GLU A 1 459 ? 19.925 -5.510 -34.502 1.00 79.85 459 GLU B N 1
ATOM 3415 C CA . GLU A 1 459 ? 20.510 -5.385 -35.860 1.00 81.99 459 GLU B CA 1
ATOM 3416 C C . GLU A 1 459 ? 21.412 -6.579 -36.181 1.00 88.27 459 GLU B C 1
ATOM 3417 O O . GLU A 1 459 ? 21.889 -6.614 -37.338 1.00 92.53 459 GLU B O 1
ATOM 3423 N N . SER A 1 460 ? 21.617 -7.517 -35.240 1.00 86.84 460 SER B N 1
ATOM 3424 C CA . SER A 1 460 ? 22.550 -8.615 -35.530 1.00 87.87 460 SER B CA 1
ATOM 3425 C C . SER A 1 460 ? 23.916 -8.099 -35.992 1.00 83.56 460 SER B C 1
ATOM 3426 O O . SER A 1 460 ? 24.889 -8.856 -36.078 1.00 85.29 460 SER B O 1
ATOM 3429 N N . LEU B 1 17 ? 81.902 -17.766 23.460 1.00 56.52 17 LEU A N 1
ATOM 3430 C CA . LEU B 1 17 ? 81.000 -17.634 24.598 1.00 57.64 17 LEU A CA 1
ATOM 3431 C C . LEU B 1 17 ? 81.640 -16.856 25.763 1.00 65.40 17 LEU A C 1
ATOM 3432 O O . LEU B 1 17 ? 80.998 -16.656 26.794 1.00 68.22 17 LEU A O 1
ATOM 3437 N N . ASP B 1 18 ? 82.889 -16.400 25.608 1.00 64.90 18 ASP A N 1
ATOM 3438 C CA . ASP B 1 18 ? 83.577 -15.748 26.727 1.00 68.19 18 ASP A CA 1
ATOM 3439 C C . ASP B 1 18 ? 82.932 -14.422 27.148 1.00 69.33 18 ASP A C 1
ATOM 3440 O O . ASP B 1 18 ? 83.263 -13.902 28.223 1.00 66.18 18 ASP A O 1
ATOM 3445 N N . LYS B 1 19 ? 82.028 -13.863 26.339 1.00 72.01 19 LYS A N 1
ATOM 3446 C CA . LYS B 1 19 ? 81.137 -12.798 26.788 1.00 71.17 19 LYS A CA 1
ATOM 3447 C C . LYS B 1 19 ? 79.917 -13.438 27.460 1.00 71.86 19 LYS A C 1
ATOM 3448 O O . LYS B 1 19 ? 78.796 -12.955 27.272 1.00 79.02 19 LYS A O 1
ATOM 3454 N N . LEU B 1 20 ? 80.108 -14.528 28.218 1.00 67.38 20 LEU A N 1
ATOM 3455 C CA . LEU B 1 20 ? 79.267 -15.010 29.308 1.00 62.49 20 LEU A CA 1
ATOM 3456 C C . LEU B 1 20 ? 79.662 -14.387 30.641 1.00 62.60 20 LEU A C 1
ATOM 3457 O O . LEU B 1 20 ? 79.194 -14.785 31.723 1.00 60.84 20 LEU A O 1
ATOM 3462 N N . SER B 1 21 ? 80.571 -13.416 30.519 1.00 58.80 21 SER A N 1
ATOM 3463 C CA . SER B 1 21 ? 80.975 -12.569 31.628 1.00 59.72 21 SER A CA 1
ATOM 3464 C C . SER B 1 21 ? 80.072 -11.352 31.795 1.00 55.35 21 SER A C 1
ATOM 3465 O O . SER B 1 21 ? 80.113 -10.714 32.851 1.00 53.87 21 SER A O 1
ATOM 3468 N N . ALA B 1 22 ? 79.272 -11.016 30.781 1.00 50.36 22 ALA A N 1
ATOM 3469 C CA . ALA B 1 22 ? 78.446 -9.814 30.854 1.00 53.76 22 ALA A CA 1
ATOM 3470 C C . ALA B 1 22 ? 77.491 -9.817 32.049 1.00 49.98 22 ALA A C 1
ATOM 3471 O O . ALA B 1 22 ? 77.397 -8.784 32.735 1.00 46.78 22 ALA A O 1
ATOM 3473 N N . PRO B 1 23 ? 76.772 -10.904 32.362 1.00 43.83 23 PRO A N 1
ATOM 3474 C CA . PRO B 1 23 ? 75.935 -10.877 33.581 1.00 47.09 23 PRO A CA 1
ATOM 3475 C C . PRO B 1 23 ? 76.737 -10.618 34.849 1.00 43.88 23 PRO A C 1
ATOM 3476 O O . PRO B 1 23 ? 76.316 -9.824 35.706 1.00 38.80 23 PRO A O 1
ATOM 3480 N N . LEU B 1 24 ? 77.896 -11.258 34.993 1.00 41.87 24 LEU A N 1
ATOM 3481 C CA . LEU B 1 24 ? 78.667 -11.090 36.220 1.00 47.95 24 LEU A CA 1
ATOM 3482 C C . LEU B 1 24 ? 79.213 -9.669 36.348 1.00 42.25 24 LEU A C 1
ATOM 3483 O O . LEU B 1 24 ? 79.112 -9.055 37.415 1.00 43.31 24 LEU A O 1
ATOM 3488 N N . ASP B 1 25 ? 79.810 -9.143 35.271 1.00 42.21 25 ASP A N 1
ATOM 3489 C CA . ASP B 1 25 ? 80.363 -7.785 35.280 1.00 43.89 25 ASP A CA 1
ATOM 3490 C C . ASP B 1 25 ? 79.310 -6.764 35.664 1.00 45.02 25 ASP A C 1
ATOM 3491 O O . ASP B 1 25 ? 79.566 -5.847 36.457 1.00 41.28 25 ASP A O 1
ATOM 3496 N N . MET B 1 26 ? 78.117 -6.901 35.089 1.00 44.90 26 MET A N 1
ATOM 3497 C CA . MET B 1 26 ? 77.039 -5.966 35.370 1.00 40.36 26 MET A CA 1
ATOM 3498 C C . MET B 1 26 ? 76.627 -6.026 36.836 1.00 36.73 26 MET A C 1
ATOM 3499 O O . MET B 1 26 ? 76.470 -4.988 37.481 1.00 37.48 26 MET A O 1
ATOM 3504 N N . LEU B 1 27 ? 76.466 -7.237 37.386 1.00 36.78 27 LEU A N 1
ATOM 3505 C CA . LEU B 1 27 ? 76.111 -7.360 38.797 1.00 35.55 27 LEU A CA 1
ATOM 3506 C C . LEU B 1 27 ? 77.201 -6.784 39.688 1.00 40.52 27 LEU A C 1
ATOM 3507 O O . LEU B 1 27 ? 76.911 -6.077 40.660 1.00 40.59 27 LEU A O 1
ATOM 3512 N N . LYS B 1 28 ? 78.461 -7.094 39.388 1.00 40.10 28 LYS A N 1
ATOM 3513 C CA . LYS B 1 28 ? 79.554 -6.514 40.159 1.00 45.22 28 LYS A CA 1
ATOM 3514 C C . LYS B 1 28 ? 79.538 -5.001 40.046 1.00 37.51 28 LYS A C 1
ATOM 3515 O O . LYS B 1 28 ? 79.687 -4.289 41.047 1.00 41.42 28 LYS A O 1
ATOM 3521 N N . GLN B 1 29 ? 79.343 -4.496 38.832 1.00 38.23 29 GLN A N 1
ATOM 3522 C CA . GLN B 1 29 ? 79.387 -3.055 38.610 1.00 40.51 29 GLN A CA 1
ATOM 3523 C C . GLN B 1 29 ? 78.240 -2.345 39.329 1.00 38.41 29 GLN A C 1
ATOM 3524 O O . GLN B 1 29 ? 78.446 -1.275 39.916 1.00 37.56 29 GLN A O 1
ATOM 3530 N N . MET B 1 30 ? 77.033 -2.940 39.328 1.00 36.74 30 MET A N 1
ATOM 3531 C CA . MET B 1 30 ? 75.914 -2.396 40.105 1.00 32.83 30 MET A CA 1
ATOM 3532 C C . MET B 1 30 ? 76.273 -2.292 41.573 1.00 37.47 30 MET A C 1
ATOM 3533 O O . MET B 1 30 ? 75.961 -1.295 42.230 1.00 37.13 30 MET A O 1
ATOM 3538 N N . ASN B 1 31 ? 76.904 -3.329 42.119 1.00 39.15 31 ASN A N 1
ATOM 3539 C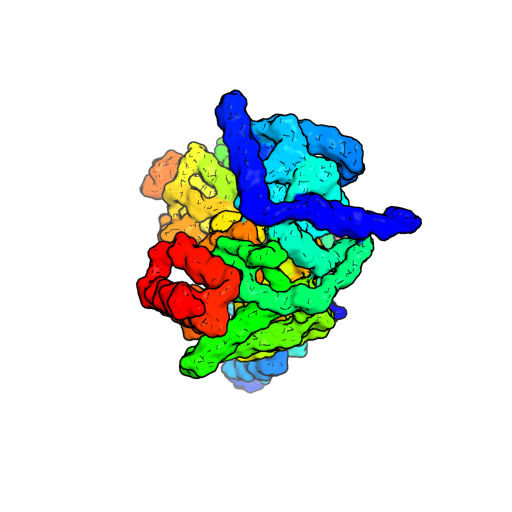 CA . ASN B 1 31 ? 77.255 -3.297 43.535 1.00 41.55 31 ASN A CA 1
ATOM 3540 C C . ASN B 1 31 ? 78.349 -2.277 43.799 1.00 38.50 31 ASN A C 1
ATOM 3541 O O . ASN B 1 31 ? 78.337 -1.586 44.822 1.00 38.44 31 ASN A O 1
ATOM 3546 N N . GLU B 1 32 ? 79.300 -2.173 42.880 1.00 39.15 32 GLU A N 1
ATOM 3547 C CA . GLU B 1 32 ? 80.401 -1.245 43.050 1.00 42.80 32 GLU A CA 1
ATOM 3548 C C . GLU B 1 32 ? 79.925 0.203 42.982 1.00 44.34 32 GLU A C 1
ATOM 3549 O O . GLU B 1 32 ? 80.475 1.064 43.676 1.00 40.27 32 GLU A O 1
ATOM 3555 N N . SER B 1 33 ? 78.889 0.484 42.184 1.00 40.97 33 SER A N 1
ATOM 3556 C CA . SER B 1 33 ? 78.331 1.824 42.054 1.00 33.93 33 SER A CA 1
ATOM 3557 C C . SER B 1 33 ? 77.171 2.078 43.013 1.00 35.59 33 SER A C 1
ATOM 3558 O O . SER B 1 33 ? 76.429 3.054 42.834 1.00 37.84 33 SER A O 1
ATOM 3561 N N . THR B 1 34 ? 76.996 1.244 44.030 1.00 32.46 34 THR A N 1
ATOM 3562 C CA . THR B 1 34 ? 75.849 1.398 44.908 1.00 36.46 34 THR A CA 1
ATOM 3563 C C . THR B 1 34 ? 76.088 2.541 45.883 1.00 38.13 34 THR A C 1
ATOM 3564 O O . THR B 1 34 ? 77.220 2.789 46.303 1.00 36.45 34 THR A O 1
ATOM 3568 N N . MET B 1 35 ? 75.009 3.235 46.240 1.00 34.63 35 MET A N 1
ATOM 3569 C CA . MET B 1 35 ? 75.052 4.358 47.163 1.00 36.88 35 MET A CA 1
ATOM 3570 C C . MET B 1 35 ? 73.795 4.337 48.008 1.00 31.38 35 MET A C 1
ATOM 3571 O O . MET B 1 35 ? 72.710 4.086 47.486 1.00 35.07 35 MET A O 1
ATOM 3576 N N . GLU B 1 36 ? 73.927 4.624 49.297 1.00 34.76 36 GLU A N 1
ATOM 3577 C CA . GLU B 1 36 ? 72.734 4.894 50.086 1.00 37.48 36 GLU A CA 1
ATOM 3578 C C . GLU B 1 36 ? 72.003 6.113 49.549 1.00 43.61 36 GLU A C 1
ATOM 3579 O O . GLU B 1 36 ? 72.596 7.004 48.919 1.00 41.59 36 GLU A O 1
ATOM 3585 N N . GLN B 1 37 ? 70.698 6.163 49.838 1.00 37.47 37 GLN A N 1
ATOM 3586 C CA . GLN B 1 37 ? 69.888 7.272 49.356 1.00 41.39 37 GLN A CA 1
ATOM 3587 C C . GLN B 1 37 ? 70.421 8.608 49.879 1.00 44.25 37 GLN A C 1
ATOM 3588 O O . GLN B 1 37 ? 70.595 9.562 49.110 1.00 41.94 37 GLN A O 1
ATOM 3594 N N . THR B 1 38 ? 70.708 8.690 51.184 1.00 42.98 38 THR A N 1
ATOM 3595 C CA . THR B 1 38 ? 71.153 9.964 51.743 1.00 46.41 38 THR A CA 1
ATOM 3596 C C . THR B 1 38 ? 72.451 10.424 51.093 1.00 43.54 38 THR A C 1
ATOM 3597 O O . THR B 1 38 ? 72.608 11.611 50.802 1.00 40.79 38 THR A O 1
ATOM 3601 N N . LYS B 1 39 ? 73.386 9.499 50.844 1.00 43.18 39 LYS A N 1
ATOM 3602 C CA . LYS B 1 39 ? 74.632 9.885 50.186 1.00 44.18 39 LYS A CA 1
ATOM 3603 C C . LYS B 1 39 ? 74.415 10.267 48.721 1.00 41.99 39 LYS A C 1
ATOM 3604 O O . LYS B 1 39 ? 75.169 11.079 48.179 1.00 41.99 39 LYS A O 1
ATOM 3610 N N . LEU B 1 40 ? 73.414 9.692 48.054 1.00 40.15 40 LEU A N 1
ATOM 3611 C CA . LEU B 1 40 ? 73.144 10.109 46.682 1.00 41.43 40 LEU A CA 1
ATOM 3612 C C . LEU B 1 40 ? 72.469 11.475 46.666 1.00 39.62 40 LEU A C 1
ATOM 3613 O O . LEU B 1 40 ? 72.791 12.326 45.831 1.00 36.73 40 LEU A O 1
ATOM 3618 N N . ASP B 1 41 ? 71.548 11.701 47.600 1.00 36.01 41 ASP A N 1
ATOM 3619 C CA . ASP B 1 41 ? 70.973 13.024 47.785 1.00 38.77 41 ASP A CA 1
ATOM 3620 C C . ASP B 1 41 ? 72.062 14.079 47.991 1.00 41.88 41 ASP A C 1
ATOM 3621 O O . ASP B 1 41 ? 72.059 15.126 47.333 1.00 41.09 41 ASP A O 1
ATOM 3626 N N . GLU B 1 42 ? 73.001 13.814 48.910 1.00 37.64 42 GLU A N 1
ATOM 3627 C CA . GLU B 1 42 ? 74.069 14.767 49.203 1.00 40.44 42 GLU A CA 1
ATOM 3628 C C . GLU B 1 42 ? 74.959 14.993 47.991 1.00 41.01 42 GLU A C 1
ATOM 3629 O O . GLU B 1 42 ? 75.342 16.133 47.696 1.00 42.65 42 GLU A O 1
ATOM 3635 N N . LEU B 1 43 ? 75.310 13.921 47.278 1.00 36.69 43 LEU A N 1
ATOM 3636 C CA . LEU B 1 43 ? 76.083 14.111 46.059 1.00 36.66 43 LEU A CA 1
ATOM 3637 C C . LEU B 1 43 ? 75.362 15.052 45.098 1.00 39.73 43 LEU A C 1
ATOM 3638 O O . LEU B 1 43 ? 75.977 15.963 44.533 1.00 36.75 43 LEU A O 1
ATOM 3643 N N . ARG B 1 44 ? 74.053 14.857 44.911 1.00 36.24 44 ARG A N 1
ATOM 3644 C CA . ARG B 1 44 ? 73.323 15.696 43.966 1.00 37.49 44 ARG A CA 1
ATOM 3645 C C . ARG B 1 44 ? 73.262 17.145 44.438 1.00 37.73 44 ARG A C 1
ATOM 3646 O O . ARG B 1 44 ? 73.456 18.065 43.632 1.00 38.40 44 ARG A O 1
ATOM 3654 N N . LYS B 1 45 ? 72.993 17.360 45.734 1.00 35.46 45 LYS A N 1
ATOM 3655 C CA . LYS B 1 45 ? 73.005 18.709 46.303 1.00 43.99 45 LYS A CA 1
ATOM 3656 C C . LYS B 1 45 ? 74.360 19.398 46.113 1.00 47.36 45 LYS A C 1
ATOM 3657 O O . LYS B 1 45 ? 74.416 20.583 45.750 1.00 43.24 45 LYS A O 1
ATOM 3663 N N . LYS B 1 46 ? 75.462 18.683 46.378 1.00 37.09 46 LYS A N 1
ATOM 3664 C CA . LYS B 1 46 ? 76.783 19.262 46.150 1.00 39.83 46 LYS A CA 1
ATOM 3665 C C . LYS B 1 46 ? 76.929 19.729 44.711 1.00 44.14 46 LYS A C 1
ATOM 3666 O O . LYS B 1 46 ? 77.407 20.837 44.454 1.00 44.53 46 LYS A O 1
ATOM 3672 N N . MET B 1 47 ? 76.532 18.889 43.753 1.00 40.76 47 MET A N 1
ATOM 3673 C CA . MET B 1 47 ? 76.657 19.278 42.354 1.00 41.11 47 MET A CA 1
ATOM 3674 C C . MET B 1 47 ? 75.727 20.437 42.003 1.00 39.86 47 MET A C 1
ATOM 3675 O O . MET B 1 47 ? 76.081 21.265 41.161 1.00 38.47 47 MET A O 1
ATOM 3680 N N . SER B 1 48 ? 74.551 20.540 42.638 1.00 39.10 48 SER A N 1
ATOM 3681 C CA . SER B 1 48 ? 73.699 21.682 42.312 1.00 43.24 48 SER A CA 1
ATOM 3682 C C . SER B 1 48 ? 74.239 22.968 42.926 1.00 43.31 48 SER A C 1
ATOM 3683 O O . SER B 1 48 ? 74.116 24.034 42.318 1.00 46.94 48 SER A O 1
ATOM 3686 N N . LEU B 1 49 ? 74.851 22.892 44.109 1.00 43.95 49 LEU A N 1
ATOM 3687 C CA . LEU B 1 49 ? 75.538 24.056 44.657 1.00 43.77 49 LEU A CA 1
ATOM 3688 C C . LEU B 1 49 ? 76.667 24.499 43.734 1.00 44.46 49 LEU A C 1
ATOM 3689 O O . LEU B 1 49 ? 76.814 25.693 43.433 1.00 42.70 49 LEU A O 1
ATOM 3694 N N . GLN B 1 50 ? 77.466 23.538 43.260 1.00 42.75 50 GLN A N 1
ATOM 3695 C CA . GLN B 1 50 ? 78.544 23.859 42.333 1.00 43.03 50 GLN A CA 1
ATOM 3696 C C . GLN B 1 50 ? 78.013 24.517 41.074 1.00 43.81 50 GLN A C 1
ATOM 3697 O O . GLN B 1 50 ? 78.673 25.382 40.489 1.00 42.02 50 GLN A O 1
ATOM 3703 N N . ALA B 1 51 ? 76.843 24.086 40.609 1.00 42.65 51 ALA A N 1
ATOM 3704 C CA . ALA B 1 51 ? 76.251 24.751 39.461 1.00 43.54 51 ALA A CA 1
ATOM 3705 C C . ALA B 1 51 ? 75.909 26.206 39.792 1.00 42.68 51 ALA A C 1
ATOM 3706 O O . ALA B 1 51 ? 76.077 27.091 38.950 1.00 45.52 51 ALA A O 1
ATOM 3708 N N . GLU B 1 52 ? 75.458 26.475 41.025 1.00 38.65 52 GLU A N 1
ATOM 3709 C CA . GLU B 1 52 ? 75.139 27.845 41.434 1.00 42.95 52 GLU A CA 1
ATOM 3710 C C . GLU B 1 52 ? 76.370 28.738 41.426 1.00 49.13 52 GLU A C 1
ATOM 3711 O O . GLU B 1 52 ? 76.274 29.944 41.167 1.00 43.04 52 GLU A O 1
ATOM 3717 N N . ILE B 1 53 ? 77.529 28.180 41.765 1.00 46.24 53 ILE A N 1
ATOM 3718 C CA . ILE B 1 53 ? 78.750 28.967 41.694 1.00 45.20 53 ILE A CA 1
ATOM 3719 C C . ILE B 1 53 ? 78.996 29.414 40.260 1.00 48.32 53 ILE A C 1
ATOM 3720 O O . ILE B 1 53 ? 79.186 30.604 39.987 1.00 51.00 53 ILE A O 1
ATOM 3725 N N . LEU B 1 54 ? 78.947 28.470 39.316 1.00 47.15 54 LEU A N 1
ATOM 3726 C CA . LEU B 1 54 ? 79.158 28.802 37.908 1.00 49.85 54 LEU A CA 1
ATOM 3727 C C . LEU B 1 54 ? 78.090 29.752 37.362 1.00 53.27 54 LEU A C 1
ATOM 3728 O O . LEU B 1 54 ? 78.362 30.499 36.413 1.00 50.24 54 LEU A O 1
ATOM 3733 N N . ASN B 1 55 ? 76.884 29.730 37.930 1.00 52.31 55 ASN A N 1
ATOM 3734 C CA . ASN B 1 55 ? 75.788 30.605 37.503 1.00 56.54 55 ASN A CA 1
ATOM 3735 C C . ASN B 1 55 ? 75.515 30.491 36.002 1.00 57.21 55 ASN A C 1
ATOM 3736 O O . ASN B 1 55 ? 75.150 31.466 35.339 1.00 57.61 55 ASN A O 1
ATOM 3741 N N . LYS B 1 56 ? 75.731 29.301 35.448 1.00 54.92 56 LYS A N 1
ATOM 3742 C CA . LYS B 1 56 ? 75.478 29.073 34.035 1.00 55.09 56 LYS A CA 1
ATOM 3743 C C . LYS B 1 56 ? 74.009 28.731 33.824 1.00 55.86 56 LYS A C 1
ATOM 3744 O O . LYS B 1 56 ? 73.219 28.643 34.769 1.00 55.30 56 LYS A O 1
ATOM 3750 N N . ALA B 1 57 ? 73.643 28.522 32.564 1.00 58.23 57 ALA A N 1
ATOM 3751 C CA . ALA B 1 57 ? 72.268 28.180 32.228 1.00 57.54 57 ALA A CA 1
ATOM 3752 C C . ALA B 1 57 ? 71.905 26.808 32.795 1.00 58.34 57 ALA A C 1
ATOM 3753 O O . ALA B 1 57 ? 72.656 25.832 32.646 1.00 54.33 57 ALA A O 1
ATOM 3755 N N . LYS B 1 58 ? 70.748 26.746 33.449 1.00 55.95 58 LYS A N 1
ATOM 3756 C CA . LYS B 1 58 ? 70.268 25.511 34.056 1.00 56.97 58 LYS A CA 1
ATOM 3757 C C . LYS B 1 58 ? 70.177 24.394 33.023 1.00 53.02 58 LYS A C 1
ATOM 3758 O O . LYS B 1 58 ? 69.769 24.616 31.882 1.00 55.81 58 LYS A O 1
ATOM 3764 N N . ALA B 1 59 ? 70.549 23.182 33.430 1.00 52.16 59 ALA A N 1
ATOM 3765 C CA . ALA B 1 59 ? 70.476 22.041 32.525 1.00 47.06 59 ALA A CA 1
ATOM 3766 C C . ALA B 1 59 ? 69.026 21.704 32.198 1.00 47.07 59 ALA A C 1
ATOM 3767 O O . ALA B 1 59 ? 68.109 21.944 32.989 1.00 46.77 59 ALA A O 1
ATOM 3769 N N . ASP B 1 60 ? 68.822 21.144 31.016 1.00 42.50 60 ASP A N 1
ATOM 3770 C CA . ASP B 1 60 ? 67.482 20.862 30.503 1.00 43.74 60 ASP A CA 1
ATOM 3771 C C . ASP B 1 60 ? 67.275 19.344 30.527 1.00 40.50 60 ASP A C 1
ATOM 3772 O O . ASP B 1 60 ? 67.649 18.637 29.588 1.00 39.77 60 ASP A O 1
ATOM 3777 N N . ASN B 1 61 ? 66.674 18.850 31.617 1.00 41.34 61 ASN A N 1
ATOM 3778 C CA . ASN B 1 61 ? 66.537 17.405 31.804 1.00 41.35 61 ASN A CA 1
ATOM 3779 C C . ASN B 1 61 ? 65.592 16.801 30.779 1.00 36.34 61 ASN A C 1
ATOM 3780 O O . ASN B 1 61 ? 65.847 15.709 30.258 1.00 39.17 61 ASN A O 1
ATOM 3785 N N . ASP B 1 62 ? 64.502 17.496 30.471 1.00 37.30 62 ASP A N 1
ATOM 3786 C CA . ASP B 1 62 ? 63.569 16.986 29.475 1.00 42.02 62 ASP A CA 1
ATOM 3787 C C . ASP B 1 62 ? 64.234 16.880 28.111 1.00 40.03 62 ASP A C 1
ATOM 3788 O O . ASP B 1 62 ? 64.069 15.880 27.405 1.00 41.07 62 ASP A O 1
ATOM 3793 N N . MET B 1 63 ? 65.000 17.899 27.732 1.00 40.88 63 MET A N 1
ATOM 3794 C CA . MET B 1 63 ? 65.765 17.823 26.498 1.00 39.70 63 MET A CA 1
ATOM 3795 C C . MET B 1 63 ? 66.780 16.686 26.554 1.00 36.46 63 MET A C 1
ATOM 3796 O O . MET B 1 63 ? 66.934 15.935 25.587 1.00 32.83 63 MET A O 1
ATOM 3801 N N . PHE B 1 64 ? 67.471 16.526 27.688 1.00 36.76 64 PHE A N 1
ATOM 3802 C CA . PHE B 1 64 ? 68.462 15.457 27.776 1.00 34.08 64 PHE A CA 1
ATOM 3803 C C . PHE B 1 64 ? 67.819 14.094 27.558 1.00 36.09 64 PHE A C 1
ATOM 3804 O O . PHE B 1 64 ? 68.369 13.250 26.840 1.00 34.80 64 PHE A O 1
ATOM 3812 N N . PHE B 1 65 ? 66.639 13.865 28.146 1.00 34.97 65 PHE A N 1
ATOM 3813 C CA . PHE B 1 65 ? 65.995 12.564 27.975 1.00 37.60 65 PHE A CA 1
ATOM 3814 C C . PHE B 1 65 ? 65.460 12.382 26.559 1.00 36.79 65 PHE A C 1
ATOM 3815 O O . PHE B 1 65 ? 65.540 11.283 26.004 1.00 36.20 65 PHE A O 1
ATOM 3823 N N . ARG B 1 66 ? 64.930 13.439 25.944 1.00 37.03 66 ARG A N 1
ATOM 3824 C CA . ARG B 1 66 ? 64.532 13.317 24.544 1.00 41.91 66 ARG A CA 1
ATOM 3825 C C . ARG B 1 66 ? 65.711 12.849 23.704 1.00 38.06 66 ARG A C 1
ATOM 3826 O O . ARG B 1 66 ? 65.614 11.874 22.951 1.00 37.26 66 ARG A O 1
ATOM 3834 N N . LEU B 1 67 ? 66.846 13.528 23.853 1.00 35.71 67 LEU A N 1
ATOM 3835 C CA . LEU B 1 67 ? 68.049 13.183 23.113 1.00 35.26 67 LEU A CA 1
ATOM 3836 C C . LEU B 1 67 ? 68.588 11.820 23.522 1.00 38.07 67 LEU A C 1
ATOM 3837 O O . LEU B 1 67 ? 69.140 11.096 22.690 1.00 37.79 67 LEU A O 1
ATOM 3842 N N . LEU B 1 68 ? 68.463 11.465 24.798 1.00 37.72 68 LEU A N 1
ATOM 3843 C CA . LEU B 1 68 ? 68.972 10.175 25.250 1.00 38.55 68 LEU A CA 1
ATOM 3844 C C . LEU B 1 68 ? 68.147 9.032 24.667 1.00 37.16 68 LEU A C 1
ATOM 3845 O O . LEU B 1 68 ? 68.697 8.039 24.183 1.00 37.27 68 LEU A O 1
ATOM 3850 N N . ILE B 1 69 ? 66.819 9.165 24.689 1.00 37.46 69 ILE A N 1
ATOM 3851 C CA . ILE B 1 69 ? 65.966 8.137 24.094 1.00 38.75 69 ILE A CA 1
ATOM 3852 C C . ILE B 1 69 ? 66.309 7.970 22.619 1.00 43.31 69 ILE A C 1
ATOM 3853 O O . ILE B 1 69 ? 66.388 6.848 22.104 1.00 45.57 69 ILE A O 1
ATOM 3858 N N . GLU B 1 70 ? 66.569 9.084 21.928 1.00 46.48 70 GLU A N 1
ATOM 3859 C CA . GLU B 1 70 ? 66.934 9.020 20.514 1.00 46.47 70 GLU A CA 1
ATOM 3860 C C . GLU B 1 70 ? 68.297 8.366 20.329 1.00 42.80 70 GLU A C 1
ATOM 3861 O O . GLU B 1 70 ? 68.483 7.547 19.422 1.00 44.48 70 GLU A O 1
ATOM 3867 N N . LEU B 1 71 ? 69.261 8.711 21.185 1.00 41.76 71 LEU A N 1
ATOM 3868 C CA . LEU B 1 71 ? 70.566 8.058 21.140 1.00 43.70 71 LEU A CA 1
ATOM 3869 C C . LEU B 1 71 ? 70.448 6.556 21.405 1.00 42.88 71 LEU A C 1
ATOM 3870 O O . LEU B 1 71 ? 71.088 5.750 20.724 1.00 44.76 71 LEU A O 1
ATOM 3875 N N . MET B 1 72 ? 69.627 6.151 22.376 1.00 43.75 72 MET A N 1
ATOM 3876 C CA . MET B 1 72 ? 69.537 4.722 22.664 1.00 43.25 72 MET A CA 1
ATOM 3877 C C . MET B 1 72 ? 68.939 3.946 21.495 1.00 44.98 72 MET A C 1
ATOM 3878 O O . MET B 1 72 ? 69.270 2.769 21.301 1.00 46.14 72 MET A O 1
ATOM 3883 N N . SER B 1 73 ? 68.085 4.582 20.688 1.00 42.10 73 SER A N 1
ATOM 3884 C CA . SER B 1 73 ? 67.485 3.870 19.560 1.00 44.96 73 SER A CA 1
ATOM 3885 C C . SER B 1 73 ? 68.473 3.638 18.422 1.00 43.63 73 SER A C 1
ATOM 3886 O O . SER B 1 73 ? 68.214 2.788 17.563 1.00 47.03 73 SER A O 1
ATOM 3889 N N . LEU B 1 74 ? 69.586 4.378 18.383 1.00 45.78 74 LEU A N 1
ATOM 3890 C CA . LEU B 1 74 ? 70.628 4.129 17.385 1.00 44.86 74 LEU A CA 1
ATOM 3891 C C . LEU B 1 74 ? 71.369 2.814 17.623 1.00 47.63 74 LEU A C 1
ATOM 3892 O O . LEU B 1 74 ? 72.027 2.318 16.707 1.00 49.09 74 LEU A O 1
ATOM 3897 N N . LYS B 1 75 ? 71.297 2.249 18.828 1.00 50.30 75 LYS A N 1
ATOM 3898 C CA . LYS B 1 75 ? 71.901 0.946 19.114 1.00 47.29 75 LYS A CA 1
ATOM 3899 C C . LYS B 1 75 ? 73.400 0.961 18.822 1.00 46.82 75 LYS A C 1
ATOM 3900 O O . LYS B 1 75 ? 73.941 0.068 18.170 1.00 49.66 75 LYS A O 1
ATOM 3906 N N . LEU B 1 76 ? 74.070 2.002 19.303 1.00 47.74 76 LEU A N 1
ATOM 3907 C CA . LEU B 1 76 ? 75.493 2.160 19.068 1.00 48.51 76 LEU A CA 1
ATOM 3908 C C . LEU B 1 76 ? 76.295 1.326 20.059 1.00 52.28 76 LEU A C 1
ATOM 3909 O O . LEU B 1 76 ? 75.793 0.906 21.108 1.00 45.88 76 LEU A O 1
ATOM 3914 N N . GLN B 1 77 ? 77.566 1.110 19.718 1.00 46.23 77 GLN A N 1
ATOM 3915 C CA . GLN B 1 77 ? 78.484 0.361 20.558 1.00 56.38 77 GLN A CA 1
ATOM 3916 C C . GLN B 1 77 ? 79.148 1.282 21.570 1.00 58.32 77 GLN A C 1
ATOM 3917 O O . GLN B 1 77 ? 78.993 2.504 21.529 1.00 58.64 77 GLN A O 1
ATOM 3923 N N . GLY B 1 78 ? 79.909 0.675 22.479 1.00 57.94 78 GLY A N 1
ATOM 3924 C CA . GLY B 1 78 ? 80.473 1.368 23.624 1.00 57.69 78 GLY A CA 1
ATOM 3925 C C . GLY B 1 78 ? 81.102 2.719 23.341 1.00 58.84 78 GLY A C 1
ATOM 3926 O O . GLY B 1 78 ? 80.666 3.743 23.878 1.00 58.27 78 GLY A O 1
ATOM 3927 N N . GLU B 1 79 ? 82.124 2.737 22.487 1.00 56.90 79 GLU A N 1
ATOM 3928 C CA . GLU B 1 79 ? 82.907 3.953 22.310 1.00 60.60 79 GLU A CA 1
ATOM 3929 C C . GLU B 1 79 ? 82.097 5.036 21.605 1.00 61.29 79 GLU A C 1
ATOM 3930 O O . GLU B 1 79 ? 82.098 6.198 22.029 1.00 58.87 79 GLU A O 1
ATOM 3936 N N . LEU B 1 80 ? 81.400 4.678 20.524 1.00 59.53 80 LEU A N 1
ATOM 3937 C CA . LEU B 1 80 ? 80.587 5.666 19.824 1.00 59.79 80 LEU A CA 1
ATOM 3938 C C . LEU B 1 80 ? 79.463 6.180 20.719 1.00 59.86 80 LEU A C 1
ATOM 3939 O O . LEU B 1 80 ? 79.210 7.393 20.781 1.00 58.33 80 LEU A O 1
ATOM 3944 N N . PHE B 1 81 ? 78.790 5.267 21.433 1.00 54.45 81 PHE A N 1
ATOM 3945 C CA . PHE B 1 81 ? 77.792 5.666 22.423 1.00 53.62 81 PHE A CA 1
ATOM 3946 C C . PHE B 1 81 ? 78.353 6.714 23.381 1.00 53.31 81 PHE A C 1
ATOM 3947 O O . PHE B 1 81 ? 77.706 7.732 23.655 1.00 50.19 81 PHE A O 1
ATOM 3955 N N . LYS B 1 82 ? 79.565 6.480 23.899 1.00 55.24 82 LYS A N 1
ATOM 3956 C CA . LYS B 1 82 ? 80.142 7.388 24.885 1.00 51.78 82 LYS A CA 1
ATOM 3957 C C . LYS B 1 82 ? 80.375 8.771 24.294 1.00 54.27 82 LYS A C 1
ATOM 3958 O O . LYS B 1 82 ? 80.181 9.788 24.976 1.00 47.96 82 LYS A O 1
ATOM 3964 N N . GLU B 1 83 ? 80.807 8.826 23.031 1.00 53.73 83 GLU A N 1
ATOM 3965 C CA . GLU B 1 83 ? 81.002 10.108 22.364 1.00 57.64 83 GLU A CA 1
ATOM 3966 C C . GLU B 1 83 ? 79.684 10.872 22.261 1.00 53.26 83 GLU A C 1
ATOM 3967 O O . GLU B 1 83 ? 79.612 12.056 22.612 1.00 52.50 83 GLU A O 1
ATOM 3973 N N . GLN B 1 84 ? 78.620 10.194 21.814 1.00 54.33 84 GLN A N 1
ATOM 3974 C CA . GLN B 1 84 ? 77.325 10.850 21.644 1.00 52.52 84 GLN A CA 1
ATOM 3975 C C . GLN B 1 84 ? 76.714 11.259 22.983 1.00 48.01 84 GLN A C 1
ATOM 3976 O O . GLN B 1 84 ? 76.074 12.315 23.086 1.00 46.59 84 GLN A O 1
ATOM 3982 N N . LEU B 1 85 ? 76.911 10.442 24.020 1.00 46.03 85 LEU A N 1
ATOM 3983 C CA . LEU B 1 85 ? 76.336 10.733 25.332 1.00 46.85 85 LEU A CA 1
ATOM 3984 C C . LEU B 1 85 ? 76.926 12.006 25.926 1.00 43.55 85 LEU A C 1
ATOM 3985 O O . LEU B 1 85 ? 76.197 12.851 26.472 1.00 43.23 85 LEU A O 1
ATOM 3990 N N . SER B 1 86 ? 78.252 12.147 25.848 1.00 45.10 86 SER A N 1
ATOM 3991 C CA . SER B 1 86 ? 78.892 13.390 26.255 1.00 47.95 86 SER A CA 1
ATOM 3992 C C . SER B 1 86 ? 78.363 14.572 25.448 1.00 44.96 86 SER A C 1
ATOM 3993 O O . SER B 1 86 ? 78.134 15.656 25.998 1.00 49.18 86 SER A O 1
ATOM 3996 N N . LYS B 1 87 ? 78.141 14.372 24.147 1.00 41.76 87 LYS A N 1
ATOM 3997 C CA . LYS B 1 87 ? 77.673 15.451 23.282 1.00 44.13 87 LYS A CA 1
ATOM 3998 C C . LYS B 1 87 ? 76.276 15.915 23.688 1.00 46.13 87 LYS A C 1
ATOM 3999 O O . LYS B 1 87 ? 76.067 17.096 24.002 1.00 44.21 87 LYS A O 1
ATOM 4005 N N . ILE B 1 88 ? 75.301 14.994 23.704 1.00 45.36 88 ILE A N 1
ATOM 4006 C CA . ILE B 1 88 ? 73.934 15.375 24.069 1.00 43.02 88 ILE A CA 1
ATOM 4007 C C . ILE B 1 88 ? 73.894 15.843 25.510 1.00 40.20 88 ILE A C 1
ATOM 4008 O O . ILE B 1 88 ? 73.017 16.618 25.908 1.00 38.57 88 ILE A O 1
ATOM 4013 N N . SER B 1 89 ? 74.852 15.400 26.310 1.00 40.07 89 SER A N 1
ATOM 4014 C CA . SER B 1 89 ? 74.912 15.834 27.695 1.00 38.90 89 SER A CA 1
ATOM 4015 C C . SER B 1 89 ? 75.297 17.310 27.793 1.00 44.06 89 SER A C 1
ATOM 4016 O O . SER B 1 89 ? 74.606 18.103 28.453 1.00 44.15 89 SER A O 1
ATOM 4019 N N . LYS B 1 90 ? 76.383 17.704 27.111 1.00 42.43 90 LYS A N 1
ATOM 4020 C CA . LYS B 1 90 ? 76.757 19.115 27.045 1.00 40.69 90 LYS A CA 1
ATOM 4021 C C . LYS B 1 90 ? 75.668 19.951 26.373 1.00 43.51 90 LYS A C 1
ATOM 4022 O O . LYS B 1 90 ? 75.233 20.970 26.922 1.00 45.93 90 LYS A O 1
ATOM 4028 N N . GLU B 1 91 ? 75.190 19.528 25.198 1.00 44.49 91 GLU A N 1
ATOM 4029 C CA . GLU B 1 91 ? 74.076 20.238 24.564 1.00 44.82 91 GLU A CA 1
ATOM 4030 C C . GLU B 1 91 ? 72.918 20.488 25.530 1.00 48.30 91 GLU A C 1
ATOM 4031 O O . GLU B 1 91 ? 72.175 21.462 25.364 1.00 52.94 91 GLU A O 1
ATOM 4037 N N . SER B 1 92 ? 72.725 19.624 26.526 1.00 44.19 92 SER A N 1
ATOM 4038 C CA . SER B 1 92 ? 71.630 19.825 27.467 1.00 42.23 92 SER A CA 1
ATOM 4039 C C . SER B 1 92 ? 72.008 20.717 28.637 1.00 40.17 92 SER A C 1
ATOM 4040 O O . SER B 1 92 ? 71.145 21.015 29.468 1.00 41.69 92 SER A O 1
ATOM 4043 N N . GLY B 1 93 ? 73.272 21.119 28.733 1.00 41.58 93 GLY A N 1
ATOM 4044 C CA . GLY B 1 93 ? 73.725 21.984 29.791 1.00 43.09 93 GLY A CA 1
ATOM 4045 C C . GLY B 1 93 ? 74.480 21.319 30.923 1.00 45.13 93 GLY A C 1
ATOM 4046 O O . GLY B 1 93 ? 74.592 21.928 31.994 1.00 45.19 93 GLY A O 1
ATOM 4047 N N . TYR B 1 94 ? 74.983 20.096 30.735 1.00 45.01 94 TYR A N 1
ATOM 4048 C CA . TYR B 1 94 ? 75.793 19.409 31.734 1.00 42.35 94 TYR A CA 1
ATOM 4049 C C . TYR B 1 94 ? 77.264 19.460 31.339 1.00 47.62 94 TYR A C 1
ATOM 4050 O O . TYR B 1 94 ? 77.601 19.436 30.152 1.00 48.41 94 TYR A O 1
ATOM 4059 N N . ASP B 1 95 ? 78.138 19.516 32.357 1.00 47.79 95 ASP A N 1
ATOM 4060 C CA . ASP B 1 95 ? 79.583 19.480 32.123 1.00 49.91 95 ASP A CA 1
ATOM 4061 C C . ASP B 1 95 ? 79.996 18.241 31.345 1.00 52.75 95 ASP A C 1
ATOM 4062 O O . ASP B 1 95 ? 80.850 18.315 30.452 1.00 53.10 95 ASP A O 1
ATOM 4067 N N . SER B 1 96 ? 79.419 17.091 31.688 1.00 49.81 96 SER A N 1
ATOM 4068 C CA . SER B 1 96 ? 79.920 15.794 31.256 1.00 45.11 96 SER A CA 1
ATOM 4069 C C . SER B 1 96 ? 78.782 14.786 31.294 1.00 41.27 96 SER A C 1
ATOM 4070 O O . SER B 1 96 ? 77.790 14.982 31.994 1.00 41.49 96 SER A O 1
ATOM 4073 N N . ALA B 1 97 ? 78.947 13.693 30.546 1.00 43.04 97 ALA A N 1
ATOM 4074 C CA . ALA B 1 97 ? 78.075 12.531 30.716 1.00 43.67 97 ALA A CA 1
ATOM 4075 C C . ALA B 1 97 ? 77.914 12.181 32.190 1.00 41.01 97 ALA A C 1
ATOM 4076 O O . ALA B 1 97 ? 76.793 12.125 32.713 1.00 40.56 97 ALA A O 1
ATOM 4078 N N . GLN B 1 98 ? 79.033 11.955 32.884 1.00 40.04 98 GLN A N 1
ATOM 4079 C CA . GLN B 1 98 ? 78.945 11.581 34.287 1.00 40.17 98 GLN A CA 1
ATOM 4080 C C . GLN B 1 98 ? 78.045 12.539 35.055 1.00 39.07 98 GLN A C 1
ATOM 4081 O O . GLN B 1 98 ? 77.201 12.117 35.859 1.00 38.10 98 GLN A O 1
ATOM 4087 N N . SER B 1 99 ? 78.197 13.838 34.809 1.00 36.58 99 SER A N 1
ATOM 4088 C CA . SER B 1 99 ? 77.386 14.813 35.526 1.00 40.77 99 SER A CA 1
ATOM 4089 C C . SER B 1 99 ? 75.910 14.652 35.167 1.00 37.16 99 SER A C 1
ATOM 4090 O O . SER B 1 99 ? 75.035 14.670 36.043 1.00 36.87 99 SER A O 1
ATOM 4093 N N . ALA B 1 100 ? 75.617 14.500 33.875 1.00 35.08 100 ALA A N 1
ATOM 4094 C CA . ALA B 1 100 ? 74.241 14.272 33.467 1.00 36.92 100 ALA A CA 1
ATOM 4095 C C . ALA B 1 100 ? 73.701 12.996 34.102 1.00 36.70 100 ALA A C 1
ATOM 4096 O O . ALA B 1 100 ? 72.596 12.986 34.655 1.00 33.97 100 ALA A O 1
ATOM 4098 N N . LEU B 1 101 ? 74.481 11.916 34.063 1.00 34.68 101 LEU A N 1
ATOM 4099 C CA . LEU B 1 101 ? 73.963 10.649 34.574 1.00 37.94 101 LEU A CA 1
ATOM 4100 C C . LEU B 1 101 ? 73.684 10.711 36.073 1.00 34.83 101 LEU A C 1
ATOM 4101 O O . LEU B 1 101 ? 72.834 9.975 36.579 1.00 35.15 101 LEU A O 1
ATOM 4106 N N . ILE B 1 102 ? 74.372 11.579 36.803 1.00 39.79 102 ILE A N 1
ATOM 4107 C CA . ILE B 1 102 ? 74.179 11.619 38.244 1.00 36.27 102 ILE A CA 1
ATOM 4108 C C . ILE B 1 102 ? 73.008 12.511 38.645 1.00 35.45 102 ILE A C 1
ATOM 4109 O O . ILE B 1 102 ? 72.321 12.215 39.627 1.00 35.96 102 ILE A O 1
ATOM 4114 N N . GLN B 1 103 ? 72.754 13.592 37.901 1.00 33.97 103 GLN A N 1
ATOM 4115 C CA . GLN B 1 103 ? 71.749 14.574 38.286 1.00 34.92 103 GLN A CA 1
ATOM 4116 C C . GLN B 1 103 ? 70.450 14.503 37.485 1.00 33.52 103 GLN A C 1
ATOM 4117 O O . GLN B 1 103 ? 69.397 14.864 38.013 1.00 34.61 103 GLN A O 1
ATOM 4123 N N . ALA B 1 104 ? 70.483 14.092 36.224 1.00 31.80 104 ALA A N 1
ATOM 4124 C CA . ALA B 1 104 ? 69.292 14.221 35.387 1.00 36.51 104 ALA A CA 1
ATOM 4125 C C . ALA B 1 104 ? 68.205 13.223 35.779 1.00 33.05 104 ALA A C 1
ATOM 4126 O O . ALA B 1 104 ? 68.475 12.048 36.041 1.00 32.13 104 ALA A O 1
ATOM 4128 N N . THR B 1 105 ? 66.962 13.701 35.796 1.00 36.55 105 THR A N 1
ATOM 4129 C CA . THR B 1 105 ? 65.792 12.840 35.895 1.00 33.49 105 THR A CA 1
ATOM 4130 C C . THR B 1 105 ? 64.735 13.338 34.921 1.00 36.93 105 THR A C 1
ATOM 4131 O O . THR B 1 105 ? 64.743 14.509 34.534 1.00 39.17 105 THR A O 1
ATOM 4135 N N . ASN B 1 106 ? 63.838 12.437 34.502 1.00 33.08 106 ASN A N 1
ATOM 4136 C CA . ASN B 1 106 ? 62.814 12.777 33.529 1.00 32.25 106 ASN A CA 1
ATOM 4137 C C . ASN B 1 106 ? 61.509 13.097 34.250 1.00 33.14 106 ASN A C 1
ATOM 4138 O O . ASN B 1 106 ? 61.452 13.148 35.480 1.00 33.19 106 ASN A O 1
ATOM 4143 N N . SER B 1 107 ? 60.439 13.300 33.479 1.00 36.43 107 SER A N 1
ATOM 4144 C CA . SER B 1 107 ? 59.173 13.720 34.075 1.00 39.39 107 SER A CA 1
ATOM 4145 C C . SER B 1 107 ? 58.560 12.627 34.955 1.00 36.41 107 SER A C 1
ATOM 4146 O O . SER B 1 107 ? 57.795 12.939 35.877 1.00 37.03 107 SER A O 1
ATOM 4149 N N . GLU B 1 108 ? 58.878 11.351 34.700 1.00 34.39 108 GLU A N 1
ATOM 4150 C CA . GLU B 1 108 ? 58.469 10.283 35.612 1.00 37.92 108 GLU A CA 1
ATOM 4151 C C . GLU B 1 108 ? 59.274 10.276 36.904 1.00 35.60 108 GLU A C 1
ATOM 4152 O O . GLU B 1 108 ? 58.944 9.502 37.808 1.00 34.60 108 GLU A O 1
ATOM 4158 N N . GLY B 1 109 ? 60.327 11.086 36.999 1.00 33.31 109 GLY A N 1
ATOM 4159 C CA . GLY B 1 109 ? 61.237 11.038 38.126 1.00 30.32 109 GLY A CA 1
ATOM 4160 C C . GLY B 1 109 ? 62.320 9.983 38.034 1.00 30.05 109 GLY A C 1
ATOM 4161 O O . GLY B 1 109 ? 63.054 9.785 39.006 1.00 33.85 109 GLY A O 1
ATOM 4162 N N . GLN B 1 110 ? 62.463 9.313 36.902 1.00 28.79 110 GLN A N 1
ATOM 4163 C CA . GLN B 1 110 ? 63.496 8.296 36.752 1.00 28.51 110 GLN A CA 1
ATOM 4164 C C . GLN B 1 110 ? 64.836 8.902 36.401 1.00 33.60 110 GLN A C 1
ATOM 4165 O O . GLN B 1 110 ? 64.920 9.924 35.709 1.00 34.42 110 GLN A O 1
ATOM 4171 N N . SER B 1 111 ? 65.891 8.233 36.854 1.00 29.09 111 SER A N 1
ATOM 4172 C CA . SER B 1 111 ? 67.215 8.532 36.369 1.00 27.83 111 SER A CA 1
ATOM 4173 C C . SER B 1 111 ? 67.481 7.786 35.055 1.00 31.14 111 SER A C 1
ATOM 4174 O O . SER B 1 111 ? 66.742 6.869 34.678 1.00 29.47 111 SER A O 1
ATOM 4177 N N . PRO B 1 112 ? 68.523 8.177 34.316 1.00 30.73 112 PRO A N 1
ATOM 4178 C CA . PRO B 1 112 ? 68.846 7.424 33.093 1.00 28.80 112 PRO A CA 1
ATOM 4179 C C . PRO B 1 112 ? 69.094 5.946 33.361 1.00 31.76 112 PRO A C 1
ATOM 4180 O O . PRO B 1 112 ? 68.633 5.090 32.597 1.00 31.65 112 PRO A O 1
ATOM 4184 N N . LEU B 1 113 ? 69.825 5.616 34.424 1.00 29.43 113 LEU A N 1
ATOM 4185 C CA . LEU B 1 113 ? 70.048 4.212 34.738 1.00 30.63 113 LEU A CA 1
ATOM 4186 C C . LEU B 1 113 ? 68.728 3.512 35.057 1.00 27.35 113 LEU A C 1
ATOM 4187 O O . LEU B 1 113 ? 68.451 2.426 34.551 1.00 28.69 113 LEU A O 1
ATOM 4192 N N . GLN B 1 114 ? 67.917 4.106 35.920 1.00 27.26 114 GLN A N 1
ATOM 4193 C CA . GLN B 1 114 ? 66.621 3.517 36.233 1.00 26.62 114 GLN A CA 1
ATOM 4194 C C . GLN B 1 114 ? 65.776 3.336 34.973 1.00 30.49 114 GLN A C 1
ATOM 4195 O O . GLN B 1 114 ? 65.149 2.283 34.776 1.00 29.36 114 GLN A O 1
ATOM 4201 N N . TYR B 1 115 ? 65.781 4.347 34.093 1.00 29.67 115 TYR A N 1
ATOM 4202 C CA . TYR B 1 115 ? 65.066 4.253 32.823 1.00 27.54 115 TYR A CA 1
ATOM 4203 C C . TYR B 1 115 ? 65.550 3.063 31.995 1.00 31.56 115 TYR A C 1
ATOM 4204 O O . TYR B 1 115 ? 64.748 2.254 31.511 1.00 28.21 115 TYR A O 1
ATOM 4213 N N . ALA B 1 116 ? 66.865 2.939 31.808 1.00 30.20 116 ALA A N 1
ATOM 4214 C CA . ALA B 1 116 ? 67.367 1.809 31.028 1.00 31.79 116 ALA A CA 1
ATOM 4215 C C . ALA B 1 116 ? 66.989 0.483 31.677 1.00 32.43 116 ALA A C 1
ATOM 4216 O O . ALA B 1 116 ? 66.544 -0.447 30.995 1.00 32.17 116 ALA A O 1
ATOM 4218 N N . LEU B 1 117 ? 67.156 0.382 32.999 1.00 31.72 117 LEU A N 1
ATOM 4219 C CA . LEU B 1 117 ? 66.877 -0.870 33.692 1.00 33.17 117 LEU A CA 1
ATOM 4220 C C . LEU B 1 117 ? 65.416 -1.249 33.549 1.00 33.26 117 LEU A C 1
ATOM 4221 O O . LEU B 1 117 ? 65.087 -2.404 33.267 1.00 31.72 117 LEU A O 1
ATOM 4226 N N . GLN B 1 118 ? 64.521 -0.286 33.738 1.00 36.74 118 GLN A N 1
ATOM 4227 C CA . GLN B 1 118 ? 63.114 -0.599 33.600 1.00 34.60 118 GLN A CA 1
ATOM 4228 C C . GLN B 1 118 ? 62.774 -1.047 32.183 1.00 37.73 118 GLN A C 1
ATOM 4229 O O . GLN B 1 118 ? 61.900 -1.899 32.001 1.00 36.84 118 GLN A O 1
ATOM 4235 N N . LYS B 1 119 ? 63.449 -0.495 31.170 1.00 35.14 119 LYS A N 1
ATOM 4236 C CA . LYS B 1 119 ? 63.214 -0.961 29.810 1.00 34.60 119 LYS A CA 1
ATOM 4237 C C . LYS B 1 119 ? 63.834 -2.314 29.540 1.00 35.97 119 LYS A C 1
ATOM 4238 O O . LYS B 1 119 ? 63.704 -2.806 28.420 1.00 36.02 119 LYS A O 1
ATOM 4244 N N . GLN B 1 120 ? 64.497 -2.915 30.530 1.00 37.17 120 GLN A N 1
ATOM 4245 C CA . GLN B 1 120 ? 65.147 -4.216 30.386 1.00 35.69 120 GLN A CA 1
ATOM 4246 C C . GLN B 1 120 ? 66.259 -4.155 29.337 1.00 37.35 120 GLN A C 1
ATOM 4247 O O . GLN B 1 120 ? 66.570 -5.143 28.666 1.00 34.81 120 GLN A O 1
ATOM 4253 N N . ASP B 1 121 ? 66.873 -2.975 29.215 1.00 36.99 121 ASP A N 1
ATOM 4254 C CA . ASP B 1 121 ? 67.948 -2.704 28.263 1.00 35.69 121 ASP A CA 1
ATOM 4255 C C . ASP B 1 121 ? 69.253 -2.754 29.062 1.00 40.28 121 ASP A C 1
ATOM 4256 O O . ASP B 1 121 ? 69.845 -1.727 29.431 1.00 32.35 121 ASP A O 1
ATOM 4261 N N . PHE B 1 122 ? 69.686 -3.986 29.363 1.00 35.16 122 PHE A N 1
ATOM 4262 C CA . PHE B 1 122 ? 70.810 -4.180 30.274 1.00 38.01 122 PHE A CA 1
ATOM 4263 C C . PHE B 1 122 ? 72.118 -3.721 29.654 1.00 35.39 122 PHE A C 1
ATOM 4264 O O . PHE B 1 122 ? 73.012 -3.280 30.381 1.00 34.05 122 PHE A O 1
ATOM 4272 N N . SER B 1 123 ? 72.236 -3.807 28.326 1.00 35.26 123 SER A N 1
ATOM 4273 C CA . SER B 1 123 ? 73.409 -3.286 27.634 1.00 38.44 123 SER A CA 1
ATOM 4274 C C . SER B 1 123 ? 73.555 -1.786 27.857 1.00 41.20 123 SER A C 1
ATOM 4275 O O . SER B 1 123 ? 74.632 -1.307 28.224 1.00 39.10 123 SER A O 1
ATOM 4278 N N . THR B 1 124 ? 72.483 -1.017 27.618 1.00 36.98 124 THR A N 1
ATOM 4279 C CA . THR B 1 124 ? 72.595 0.429 27.791 1.00 37.64 124 THR A CA 1
ATOM 4280 C C . THR B 1 124 ? 72.874 0.776 29.247 1.00 37.66 124 THR A C 1
ATOM 4281 O O . THR B 1 124 ? 73.726 1.624 29.537 1.00 37.26 124 THR A O 1
ATOM 4285 N N . ALA B 1 125 ? 72.203 0.089 30.179 1.00 34.17 125 ALA A N 1
ATOM 4286 C CA . ALA B 1 125 ? 72.422 0.345 31.598 1.00 34.89 125 ALA A CA 1
ATOM 4287 C C . ALA B 1 125 ? 73.879 0.111 31.991 1.00 33.95 125 ALA A C 1
ATOM 4288 O O . ALA B 1 125 ? 74.438 0.854 32.805 1.00 34.48 125 ALA A O 1
ATOM 4290 N N . LYS B 1 126 ? 74.507 -0.925 31.435 1.00 35.51 126 LYS A N 1
ATOM 4291 C CA . LYS B 1 126 ? 75.928 -1.149 31.700 1.00 40.02 126 LYS A CA 1
ATOM 4292 C C . LYS B 1 126 ? 76.779 0.009 31.166 1.00 39.76 126 LYS A C 1
ATOM 4293 O O . LYS B 1 126 ? 77.769 0.403 31.795 1.00 40.16 126 LYS A O 1
ATOM 4299 N N . TYR B 1 127 ? 76.416 0.567 30.007 1.00 39.00 127 TYR A N 1
ATOM 4300 C CA . TYR B 1 127 ? 77.087 1.776 29.530 1.00 40.64 127 TYR A CA 1
ATOM 4301 C C . TYR B 1 127 ? 76.981 2.909 30.553 1.00 38.63 127 TYR A C 1
ATOM 4302 O O . TYR B 1 127 ? 77.978 3.562 30.873 1.00 38.01 127 TYR A O 1
ATOM 4311 N N . PHE B 1 128 ? 75.771 3.171 31.069 1.00 36.90 128 PHE A N 1
ATOM 4312 C CA . PHE B 1 128 ? 75.614 4.233 32.063 1.00 34.45 128 PHE A CA 1
ATOM 4313 C C . PHE B 1 128 ? 76.482 3.966 33.280 1.00 33.97 128 PHE A C 1
ATOM 4314 O O . PHE B 1 128 ? 77.147 4.874 33.785 1.00 35.45 128 PHE A O 1
ATOM 4322 N N . LEU B 1 129 ? 76.488 2.723 33.772 1.00 33.27 129 LEU A N 1
ATOM 4323 C CA . LEU B 1 129 ? 77.386 2.387 34.877 1.00 37.99 129 LEU A CA 1
ATOM 4324 C C . LEU B 1 129 ? 78.838 2.678 34.524 1.00 39.27 129 LEU A C 1
ATOM 4325 O O . LEU B 1 129 ? 79.600 3.174 35.365 1.00 37.69 129 LEU A O 1
ATOM 4330 N N . ASP B 1 130 ? 79.249 2.367 33.294 1.00 38.10 130 ASP A N 1
ATOM 4331 C CA . ASP B 1 130 ? 80.647 2.600 32.937 1.00 41.95 130 ASP A CA 1
ATOM 4332 C C . ASP B 1 130 ? 80.973 4.080 32.907 1.00 41.13 130 ASP A C 1
ATOM 4333 O O . ASP B 1 130 ? 82.134 4.457 33.100 1.00 45.42 130 ASP A O 1
ATOM 4338 N N . ASN B 1 131 ? 79.973 4.924 32.665 1.00 38.96 131 ASN A N 1
ATOM 4339 C CA . ASN B 1 131 ? 80.164 6.363 32.576 1.00 39.50 131 ASN A CA 1
ATOM 4340 C C . ASN B 1 131 ? 79.787 7.089 33.867 1.00 36.65 131 ASN A C 1
ATOM 4341 O O . ASN B 1 131 ? 79.597 8.306 33.852 1.00 36.77 131 ASN A O 1
ATOM 4346 N N . GLY B 1 132 ? 79.673 6.370 34.983 1.00 37.12 132 GLY A N 1
ATOM 4347 C CA . GLY B 1 132 ? 79.561 7.001 36.282 1.00 36.58 132 GLY A CA 1
ATOM 4348 C C . GLY B 1 132 ? 78.185 7.021 36.920 1.00 35.60 132 GLY A C 1
ATOM 4349 O O . GLY B 1 132 ? 78.045 7.578 38.016 1.00 38.27 132 GLY A O 1
ATOM 4350 N N . ALA B 1 133 ? 77.163 6.454 36.282 1.00 33.49 133 ALA A N 1
ATOM 4351 C CA . ALA B 1 133 ? 75.847 6.427 36.911 1.00 31.63 133 ALA A CA 1
ATOM 4352 C C . ALA B 1 133 ? 75.923 5.698 38.252 1.00 34.32 133 ALA A C 1
ATOM 4353 O O . ALA B 1 133 ? 76.651 4.717 38.401 1.00 35.32 133 ALA A O 1
ATOM 4355 N N . LYS B 1 134 ? 75.177 6.192 39.233 1.00 32.61 134 LYS A N 1
ATOM 4356 C CA . LYS B 1 134 ? 75.102 5.588 40.554 1.00 32.39 134 LYS A CA 1
ATOM 4357 C C . LYS B 1 134 ? 73.860 4.703 40.684 1.00 37.77 134 LYS A C 1
ATOM 4358 O O . LYS B 1 134 ? 72.794 5.006 40.139 1.00 33.62 134 LYS A O 1
ATOM 4364 N N . ALA B 1 135 ? 73.991 3.621 41.448 1.00 35.66 135 ALA A N 1
ATOM 4365 C CA . ALA B 1 135 ? 72.870 2.723 41.725 1.00 34.63 135 ALA A CA 1
ATOM 4366 C C . ALA B 1 135 ? 72.379 2.966 43.152 1.00 35.75 135 ALA A C 1
ATOM 4367 O O . ALA B 1 135 ? 72.831 2.319 44.101 1.00 38.09 135 ALA A O 1
ATOM 4369 N N . GLY B 1 136 ? 71.425 3.887 43.292 1.00 31.34 136 GLY A N 1
ATOM 4370 C CA . GLY B 1 136 ? 70.736 4.058 44.543 1.00 32.51 136 GLY A CA 1
ATOM 4371 C C . GLY B 1 136 ? 69.693 2.982 44.759 1.00 30.61 136 GLY A C 1
ATOM 4372 O O . GLY B 1 136 ? 69.462 2.101 43.919 1.00 33.48 136 GLY A O 1
ATOM 4373 N N . PRO B 1 137 ? 69.035 3.056 45.909 1.00 33.40 137 PRO A N 1
ATOM 4374 C CA . PRO B 1 137 ? 67.978 2.070 46.227 1.00 29.95 137 PRO A CA 1
ATOM 4375 C C . PRO B 1 137 ? 66.892 1.953 45.166 1.00 31.58 137 PRO A C 1
ATOM 4376 O O . PRO B 1 137 ? 66.378 0.851 44.924 1.00 31.50 137 PRO A O 1
ATOM 4380 N N . ILE B 1 138 ? 66.515 3.062 44.530 1.00 30.32 138 ILE A N 1
ATOM 4381 C CA . ILE B 1 138 ? 65.493 2.995 43.492 1.00 31.73 138 ILE A CA 1
ATOM 4382 C C . ILE B 1 138 ? 66.016 2.231 42.287 1.00 27.58 138 ILE A C 1
ATOM 4383 O O . ILE B 1 138 ? 65.321 1.375 41.731 1.00 28.59 138 ILE A O 1
ATOM 4388 N N . GLU B 1 139 ? 67.232 2.556 41.844 1.00 26.32 139 GLU A N 1
ATOM 4389 C CA . GLU B 1 139 ? 67.814 1.836 40.722 1.00 28.96 139 GLU A CA 1
ATOM 4390 C C . GLU B 1 139 ? 67.959 0.348 41.042 1.00 31.53 139 GLU A C 1
ATOM 4391 O O . GLU B 1 139 ? 67.709 -0.508 40.181 1.00 29.78 139 GLU A O 1
ATOM 4397 N N . LYS B 1 140 ? 68.359 0.020 42.278 1.00 28.04 140 LYS A N 1
ATOM 4398 C CA . LYS B 1 140 ? 68.510 -1.384 42.664 1.00 31.55 140 LYS A CA 1
ATOM 4399 C C . LYS B 1 140 ? 67.164 -2.119 42.684 1.00 30.81 140 LYS A C 1
ATOM 4400 O O . LYS B 1 140 ? 67.076 -3.269 42.250 1.00 30.22 140 LYS A O 1
ATOM 4406 N N . ALA B 1 141 ? 66.110 -1.466 43.179 1.00 30.89 141 ALA A N 1
ATOM 4407 C CA . ALA B 1 141 ? 64.778 -2.069 43.184 1.00 30.52 141 ALA A CA 1
ATOM 4408 C C . ALA B 1 141 ? 64.261 -2.291 41.770 1.00 31.29 141 ALA A C 1
ATOM 4409 O O . ALA B 1 141 ? 63.693 -3.344 41.465 1.00 31.89 141 ALA A O 1
ATOM 4411 N N . VAL B 1 142 ? 64.455 -1.315 40.890 1.00 31.72 142 VAL A N 1
ATOM 4412 C CA . VAL B 1 142 ? 64.021 -1.481 39.511 1.00 32.58 142 VAL A CA 1
ATOM 4413 C C . VAL B 1 142 ? 64.841 -2.570 38.829 1.00 27.00 142 VAL A C 1
ATOM 4414 O O . VAL B 1 142 ? 64.302 -3.394 38.084 1.00 29.36 142 VAL A O 1
ATOM 4418 N N . PHE B 1 143 ? 66.142 -2.621 39.112 1.00 30.37 143 PHE A N 1
ATOM 4419 C CA . PHE B 1 143 ? 66.993 -3.711 38.613 1.00 29.90 143 PHE A CA 1
ATOM 4420 C C . PHE B 1 143 ? 66.470 -5.083 39.042 1.00 27.92 143 PHE A C 1
ATOM 4421 O O . PHE B 1 143 ? 66.363 -6.000 38.221 1.00 31.51 143 PHE A O 1
ATOM 4429 N N . GLU B 1 144 ? 66.141 -5.254 40.325 1.00 27.87 144 GLU A N 1
ATOM 4430 C CA . GLU B 1 144 ? 65.635 -6.554 40.774 1.00 32.92 144 GLU A CA 1
ATOM 4431 C C . GLU B 1 144 ? 64.310 -6.918 40.100 1.00 32.70 144 GLU A C 1
ATOM 4432 O O . GLU B 1 144 ? 64.085 -8.091 39.783 1.00 32.00 144 GLU A O 1
ATOM 4438 N N . ILE B 1 145 ? 63.419 -5.940 39.874 1.00 31.32 145 ILE A N 1
ATOM 4439 C CA . ILE B 1 145 ? 62.197 -6.224 39.113 1.00 29.48 145 ILE A CA 1
ATOM 4440 C C . ILE B 1 145 ? 62.559 -6.678 37.707 1.00 29.35 145 ILE A C 1
ATOM 4441 O O . ILE B 1 145 ? 62.035 -7.673 37.199 1.00 30.71 145 ILE A O 1
ATOM 4446 N N . ALA B 1 146 ? 63.450 -5.934 37.048 1.00 29.80 146 ALA A N 1
ATOM 4447 C CA . ALA B 1 146 ? 63.814 -6.264 35.682 1.00 29.74 146 ALA A CA 1
ATOM 4448 C C . ALA B 1 146 ? 64.511 -7.621 35.604 1.00 34.89 146 ALA A C 1
ATOM 4449 O O . ALA B 1 146 ? 64.394 -8.315 34.590 1.00 33.13 146 ALA A O 1
ATOM 4451 N N . LEU B 1 147 ? 65.222 -8.023 36.664 1.00 29.84 147 LEU A N 1
ATOM 4452 C CA . LEU B 1 147 ? 65.856 -9.342 36.687 1.00 33.39 147 LEU A CA 1
ATOM 4453 C C . LEU B 1 147 ? 64.844 -10.470 36.484 1.00 32.79 147 LEU A C 1
ATOM 4454 O O . LEU B 1 147 ? 65.176 -11.508 35.911 1.00 30.34 147 LEU A O 1
ATOM 4459 N N . ASP B 1 148 ? 63.612 -10.289 36.935 1.00 28.98 148 ASP A N 1
ATOM 4460 C CA . ASP B 1 148 ? 62.589 -11.318 36.765 1.00 36.08 148 ASP A CA 1
ATOM 4461 C C . ASP B 1 148 ? 61.889 -11.137 35.416 1.00 33.85 148 ASP A C 1
ATOM 4462 O O . ASP B 1 148 ? 60.742 -10.708 35.328 1.00 37.69 148 ASP A O 1
ATOM 4467 N N . SER B 1 149 ? 62.600 -11.486 34.346 1.00 33.67 149 SER A N 1
ATOM 4468 C CA . SER B 1 149 ? 62.030 -11.330 33.014 1.00 32.16 149 SER A CA 1
ATOM 4469 C C . SER B 1 149 ? 62.731 -12.264 32.037 1.00 32.84 149 SER A C 1
ATOM 4470 O O . SER B 1 149 ? 63.815 -12.779 32.314 1.00 34.51 149 SER A O 1
ATOM 4473 N N . LYS B 1 150 ? 62.103 -12.456 30.874 1.00 34.68 150 LYS A N 1
ATOM 4474 C CA . LYS B 1 150 ? 62.748 -13.229 29.814 1.00 35.64 150 LYS A CA 1
ATOM 4475 C C . LYS B 1 150 ? 63.991 -12.518 29.301 1.00 35.45 150 LYS A C 1
ATOM 4476 O O . LYS B 1 150 ? 64.991 -13.167 28.972 1.00 42.49 150 LYS A O 1
ATOM 4482 N N . ALA B 1 151 ? 63.951 -11.183 29.244 1.00 35.00 151 ALA A N 1
ATOM 4483 C CA . ALA B 1 151 ? 65.118 -10.418 28.827 1.00 33.03 151 ALA A CA 1
ATOM 4484 C C . ALA B 1 151 ? 66.305 -10.662 29.754 1.00 36.81 151 ALA A C 1
ATOM 4485 O O . ALA B 1 151 ? 67.441 -10.841 29.290 1.00 36.46 151 ALA A O 1
ATOM 4487 N N . ALA B 1 152 ? 66.069 -10.660 31.069 1.00 35.37 152 ALA A N 1
ATOM 4488 C CA . ALA B 1 152 ? 67.158 -10.923 32.006 1.00 34.28 152 ALA A CA 1
ATOM 4489 C C . ALA B 1 152 ? 67.707 -12.335 31.821 1.00 40.26 152 ALA A C 1
ATOM 4490 O O . ALA B 1 152 ? 68.929 -12.547 31.829 1.00 39.47 152 ALA A O 1
ATOM 4492 N N . LYS B 1 153 ? 66.820 -13.316 31.653 1.00 38.29 153 LYS A N 1
ATOM 4493 C CA . LYS B 1 153 ? 67.274 -14.681 31.421 1.00 40.44 153 LYS A CA 1
ATOM 4494 C C . LYS B 1 153 ? 68.182 -14.749 30.196 1.00 40.31 153 LYS A C 1
ATOM 4495 O O . LYS B 1 153 ? 69.298 -15.272 30.268 1.00 44.49 153 LYS A O 1
ATOM 4501 N N . GLU B 1 154 ? 67.739 -14.170 29.074 1.00 40.97 154 GLU A N 1
ATOM 4502 C CA . GLU B 1 154 ? 68.520 -14.196 27.837 1.00 45.00 154 GLU A CA 1
ATOM 4503 C C . GLU B 1 154 ? 69.866 -13.495 27.968 1.00 42.54 154 GLU A C 1
ATOM 4504 O O . GLU B 1 154 ? 70.796 -13.826 27.226 1.00 44.92 154 GLU A O 1
ATOM 4510 N N . PHE B 1 155 ? 69.991 -12.545 28.890 1.00 38.35 155 PHE A N 1
ATOM 4511 C CA . PHE B 1 155 ? 71.241 -11.823 29.096 1.00 41.61 155 PHE A CA 1
ATOM 4512 C C . PHE B 1 155 ? 72.271 -12.642 29.862 1.00 40.85 155 PHE A C 1
ATOM 4513 O O . PHE B 1 155 ? 73.447 -12.277 29.865 1.00 44.23 155 PHE A O 1
ATOM 4521 N N . GLY B 1 156 ? 71.856 -13.728 30.506 1.00 39.52 156 GLY A N 1
ATOM 4522 C CA . GLY B 1 156 ? 72.737 -14.528 31.319 1.00 37.32 156 GLY A CA 1
ATOM 4523 C C . GLY B 1 156 ? 72.481 -14.436 32.804 1.00 38.03 156 GLY A C 1
ATOM 4524 O O . GLY B 1 156 ? 73.206 -15.072 33.565 1.00 37.90 156 GLY A O 1
ATOM 4525 N N . PHE B 1 157 ? 71.488 -13.667 33.256 1.00 38.34 157 PHE A N 1
ATOM 4526 C CA . PHE B 1 157 ? 71.309 -13.545 34.699 1.00 36.24 157 PHE A CA 1
ATOM 4527 C C . PHE B 1 157 ? 70.593 -14.770 35.271 1.00 38.28 157 PHE A C 1
ATOM 4528 O O . PHE B 1 157 ? 69.781 -15.401 34.588 1.00 38.34 157 PHE A O 1
ATOM 4536 N N . PRO B 1 158 ? 70.839 -15.088 36.540 1.00 36.19 158 PRO A N 1
ATOM 4537 C CA . PRO B 1 158 ? 70.151 -16.207 37.178 1.00 38.60 158 PRO A CA 1
ATOM 4538 C C . PRO B 1 158 ? 68.773 -15.793 37.661 1.00 39.63 158 PRO A C 1
ATOM 4539 O O . PRO B 1 158 ? 68.467 -14.596 37.711 1.00 37.54 158 PRO A O 1
ATOM 4543 N N . PRO B 1 159 ? 67.928 -16.750 38.053 1.00 38.61 159 PRO A N 1
ATOM 4544 C CA . PRO B 1 159 ? 66.671 -16.394 38.727 1.00 40.28 159 PRO A CA 1
ATOM 4545 C C . PRO B 1 159 ? 66.945 -15.655 40.030 1.00 41.99 159 PRO A C 1
ATOM 4546 O O . PRO B 1 159 ? 68.004 -15.795 40.650 1.00 41.82 159 PRO A O 1
ATOM 4550 N N . LEU B 1 160 ? 65.967 -14.857 40.451 1.00 34.21 160 LEU A N 1
ATOM 4551 C CA . LEU B 1 160 ? 66.102 -14.149 41.718 1.00 38.85 160 LEU A CA 1
ATOM 4552 C C . LEU B 1 160 ? 66.156 -15.138 42.883 1.00 43.80 160 LEU A C 1
ATOM 4553 O O . LEU B 1 160 ? 65.459 -16.157 42.869 1.00 42.23 160 LEU A O 1
ATOM 4558 N N . PRO B 1 161 ? 66.961 -14.853 43.910 1.00 47.71 161 PRO A N 1
ATOM 4559 C CA . PRO B 1 161 ? 67.034 -15.764 45.053 1.00 50.26 161 PRO A CA 1
ATOM 4560 C C . PRO B 1 161 ? 65.752 -15.727 45.865 1.00 50.64 161 PRO A C 1
ATOM 4561 O O . PRO B 1 161 ? 65.103 -14.675 45.981 1.00 49.37 161 PRO A O 1
ATOM 4565 N N . PRO B 1 162 ? 65.361 -16.855 46.469 1.00 53.52 162 PRO A N 1
ATOM 4566 C CA . PRO B 1 162 ? 64.031 -16.945 47.106 1.00 53.88 162 PRO A CA 1
ATOM 4567 C C . PRO B 1 162 ? 63.799 -16.016 48.309 1.00 55.76 162 PRO A C 1
ATOM 4568 O O . PRO B 1 162 ? 62.632 -15.818 48.678 1.00 55.35 162 PRO A O 1
ATOM 4572 N N . GLU B 1 163 ? 64.838 -15.435 48.925 1.00 59.72 163 GLU A N 1
ATOM 4573 C CA . GLU B 1 163 ? 64.601 -14.509 50.039 1.00 61.55 163 GLU A CA 1
ATOM 4574 C C . GLU B 1 163 ? 63.832 -13.273 49.586 1.00 59.84 163 GLU A C 1
ATOM 4575 O O . GLU B 1 163 ? 63.002 -12.742 50.334 1.00 58.38 163 GLU A O 1
ATOM 4581 N N . LYS B 1 164 ? 64.090 -12.807 48.362 1.00 57.51 164 LYS A N 1
ATOM 4582 C CA . LYS B 1 164 ? 63.438 -11.620 47.820 1.00 55.86 164 LYS A CA 1
ATOM 4583 C C . LYS B 1 164 ? 61.946 -11.812 47.562 1.00 53.44 164 LYS A C 1
ATOM 4584 O O . LYS B 1 164 ? 61.290 -10.850 47.138 1.00 51.42 164 LYS A O 1
ATOM 4590 N N . GLU B 1 165 ? 61.388 -13.008 47.781 1.00 53.63 165 GLU A N 1
ATOM 4591 C CA . GLU B 1 165 ? 59.961 -13.195 47.519 1.00 53.14 165 GLU A CA 1
ATOM 4592 C C . GLU B 1 165 ? 59.111 -12.508 48.569 1.00 51.26 165 GLU A C 1
ATOM 4593 O O . GLU B 1 165 ? 58.007 -12.042 48.263 1.00 49.20 165 GLU A O 1
ATOM 4599 N N . LYS B 1 166 ? 59.598 -12.449 49.806 1.00 50.93 166 LYS A N 1
ATOM 4600 C CA . LYS B 1 166 ? 58.816 -11.888 50.896 1.00 55.27 166 LYS A CA 1
ATOM 4601 C C . LYS B 1 166 ? 58.694 -10.373 50.737 1.00 47.76 166 LYS A C 1
ATOM 4602 O O . LYS B 1 166 ? 59.572 -9.705 50.179 1.00 50.00 166 LYS A O 1
ATOM 4608 N N . LEU B 1 167 ? 57.572 -9.837 51.203 1.00 45.67 167 LEU A N 1
ATOM 4609 C CA . LEU B 1 167 ? 57.303 -8.413 51.067 1.00 42.33 167 LEU A CA 1
ATOM 4610 C C . LEU B 1 167 ? 57.942 -7.659 52.228 1.00 41.91 167 LEU A C 1
ATOM 4611 O O . LEU B 1 167 ? 57.572 -7.860 53.392 1.00 40.81 167 LEU A O 1
ATOM 4616 N N . HIS B 1 168 ? 58.896 -6.792 51.905 1.00 43.70 168 HIS A N 1
ATOM 4617 C CA . HIS B 1 168 ? 59.586 -6.015 52.923 1.00 36.75 168 HIS A CA 1
ATOM 4618 C C . HIS B 1 168 ? 58.592 -5.117 53.664 1.00 37.33 168 HIS A C 1
ATOM 4619 O O . HIS B 1 168 ? 57.710 -4.510 53.042 1.00 34.63 168 HIS A O 1
ATOM 4626 N N . PRO B 1 169 ? 58.696 -5.020 54.994 1.00 39.35 169 PRO A N 1
ATOM 4627 C CA . PRO B 1 169 ? 57.780 -4.143 55.743 1.00 33.38 169 PRO A CA 1
ATOM 4628 C C . PRO B 1 169 ? 57.795 -2.696 55.266 1.00 36.19 169 PRO A C 1
ATOM 4629 O O . PRO B 1 169 ? 56.789 -1.987 55.389 1.00 35.83 169 PRO A O 1
ATOM 4633 N N . VAL B 1 170 ? 58.919 -2.229 54.732 1.00 35.60 170 VAL A N 1
ATOM 4634 C CA . VAL B 1 170 ? 58.981 -0.872 54.200 1.00 35.41 170 VAL A CA 1
ATOM 4635 C C . VAL B 1 170 ? 58.057 -0.731 52.989 1.00 37.69 170 VAL A C 1
ATOM 4636 O O . VAL B 1 170 ? 57.379 0.299 52.816 1.00 37.41 170 VAL A O 1
ATOM 4640 N N . LYS B 1 171 ? 57.975 -1.777 52.150 1.00 34.79 171 LYS A N 1
ATOM 4641 C CA . LYS B 1 171 ? 57.021 -1.745 51.047 1.00 35.36 171 LYS A CA 1
ATOM 4642 C C . LYS B 1 171 ? 55.610 -2.024 51.527 1.00 36.46 171 LYS A C 1
ATOM 4643 O O . LYS B 1 171 ? 54.659 -1.422 51.011 1.00 41.24 171 LYS A O 1
ATOM 4649 N N . ASN B 1 172 ? 55.458 -2.893 52.531 1.00 36.05 172 ASN A N 1
ATOM 4650 C CA . ASN B 1 172 ? 54.130 -3.197 53.053 1.00 34.08 172 ASN A CA 1
ATOM 4651 C C . ASN B 1 172 ? 53.418 -1.932 53.514 1.00 37.26 172 ASN A C 1
ATOM 4652 O O . ASN B 1 172 ? 52.321 -1.610 53.039 1.00 37.30 172 ASN A O 1
ATOM 4657 N N . PHE B 1 173 ? 54.031 -1.195 54.439 1.00 38.53 173 PHE A N 1
ATOM 4658 C CA . PHE B 1 173 ? 53.414 0.043 54.902 1.00 37.43 173 PHE A CA 1
ATOM 4659 C C . PHE B 1 173 ? 53.528 1.164 53.868 1.00 32.28 173 PHE A C 1
ATOM 4660 O O . PHE B 1 173 ? 52.573 1.930 53.675 1.00 39.53 173 PHE A O 1
ATOM 4668 N N . GLY B 1 174 ? 54.665 1.266 53.179 1.00 36.38 174 GLY A N 1
ATOM 4669 C CA . GLY B 1 174 ? 54.880 2.411 52.306 1.00 35.81 174 GLY A CA 1
ATOM 4670 C C . GLY B 1 174 ? 53.972 2.410 51.091 1.00 34.41 174 GLY A C 1
ATOM 4671 O O . GLY B 1 174 ? 53.482 3.462 50.672 1.00 35.08 174 GLY A O 1
ATOM 4672 N N . LEU B 1 175 ? 53.726 1.231 50.511 1.00 36.63 175 LEU A N 1
ATOM 4673 C CA . LEU B 1 175 ? 52.844 1.150 49.348 1.00 35.92 175 LEU A CA 1
ATOM 4674 C C . LEU B 1 175 ? 51.380 1.355 49.727 1.00 37.71 175 LEU A C 1
ATOM 4675 O O . LEU B 1 175 ? 50.618 1.962 48.973 1.00 40.37 175 LEU A O 1
ATOM 4680 N N . VAL B 1 176 ? 50.949 0.854 50.875 1.00 36.86 176 VAL A N 1
ATOM 4681 C CA . VAL B 1 176 ? 49.554 1.060 51.238 1.00 36.71 176 VAL A CA 1
ATOM 4682 C C . VAL B 1 176 ? 49.330 2.494 51.706 1.00 38.53 176 VAL A C 1
ATOM 4683 O O . VAL B 1 176 ? 48.445 3.195 51.211 1.00 36.88 176 VAL A O 1
ATOM 4687 N N . LEU B 1 177 ? 50.169 2.979 52.626 1.00 41.14 177 LEU A N 1
ATOM 4688 C CA . LEU B 1 177 ? 49.948 4.293 53.223 1.00 38.92 177 LEU A CA 1
ATOM 4689 C C . LEU B 1 177 ? 50.492 5.443 52.380 1.00 39.13 177 LEU A C 1
ATOM 4690 O O . LEU B 1 177 ? 50.120 6.598 52.613 1.00 43.07 177 LEU A O 1
ATOM 4695 N N . GLY B 1 178 ? 51.356 5.161 51.409 1.00 42.53 178 GLY A N 1
ATOM 4696 C CA . GLY B 1 178 ? 51.978 6.223 50.640 1.00 41.15 178 GLY A CA 1
ATOM 4697 C C . GLY B 1 178 ? 53.086 6.901 51.418 1.00 39.79 178 GLY A C 1
ATOM 4698 O O . GLY B 1 178 ? 53.036 8.104 51.688 1.00 41.66 178 GLY A O 1
ATOM 4699 N N . ILE B 1 179 ? 54.088 6.125 51.809 1.00 35.11 179 ILE A N 1
ATOM 4700 C CA . ILE B 1 179 ? 55.230 6.623 52.563 1.00 36.90 179 ILE A CA 1
ATOM 4701 C C . ILE B 1 179 ? 56.466 6.402 51.717 1.00 39.38 179 ILE A C 1
ATOM 4702 O O . ILE B 1 179 ? 56.767 5.255 51.355 1.00 37.33 179 ILE A O 1
ATOM 4707 N N . LYS B 1 180 ? 57.190 7.490 51.423 1.00 36.38 180 LYS A N 1
ATOM 4708 C CA . LYS B 1 180 ? 58.433 7.428 50.654 1.00 37.84 180 LYS A CA 1
ATOM 4709 C C . LYS B 1 180 ? 59.610 7.388 51.623 1.00 38.04 180 LYS A C 1
ATOM 4710 O O . LYS B 1 180 ? 59.860 8.354 52.349 1.00 39.15 180 LYS A O 1
ATOM 4716 N N . THR B 1 181 ? 60.346 6.287 51.620 1.00 37.31 181 THR A N 1
ATOM 4717 C CA . THR B 1 181 ? 61.451 6.125 52.549 1.00 32.85 181 THR A CA 1
ATOM 4718 C C . THR B 1 181 ? 62.277 4.928 52.105 1.00 36.78 181 THR A C 1
ATOM 4719 O O . THR B 1 181 ? 61.934 4.234 51.142 1.00 36.94 181 THR A O 1
ATOM 4723 N N . THR B 1 182 ? 63.386 4.705 52.815 1.00 35.14 182 THR A N 1
ATOM 4724 C CA . THR B 1 182 ? 64.308 3.615 52.537 1.00 33.59 182 THR A CA 1
ATOM 4725 C C . THR B 1 182 ? 64.567 2.836 53.819 1.00 36.05 182 THR A C 1
ATOM 4726 O O . THR B 1 182 ? 64.766 3.419 54.884 1.00 37.51 182 THR A O 1
ATOM 4730 N N . SER B 1 183 ? 64.581 1.516 53.716 1.00 41.14 183 SER A N 1
ATOM 4731 C CA . SER B 1 183 ? 64.976 0.696 54.850 1.00 39.61 183 SER A CA 1
ATOM 4732 C C . SER B 1 183 ? 66.465 0.874 55.145 1.00 39.43 183 SER A C 1
ATOM 4733 O O . SER B 1 183 ? 67.256 1.250 54.275 1.00 37.63 183 SER A O 1
ATOM 4736 N N . VAL B 1 184 ? 66.858 0.585 56.390 1.00 37.87 184 VAL A N 1
ATOM 4737 C CA . VAL B 1 184 ? 68.282 0.655 56.682 1.00 39.16 184 VAL A CA 1
ATOM 4738 C C . VAL B 1 184 ? 69.038 -0.415 55.923 1.00 38.51 184 VAL A C 1
ATOM 4739 O O . VAL B 1 184 ? 70.265 -0.338 55.821 1.00 38.69 184 VAL A O 1
ATOM 4743 N N . ASP B 1 185 ? 68.348 -1.422 55.376 1.00 41.37 185 ASP A N 1
ATOM 4744 C CA . ASP B 1 185 ? 69.055 -2.407 54.565 1.00 41.25 185 ASP A CA 1
ATOM 4745 C C . ASP B 1 185 ? 69.186 -1.978 53.105 1.00 42.13 185 ASP A C 1
ATOM 4746 O O . ASP B 1 185 ? 69.812 -2.696 52.320 1.00 45.48 185 ASP A O 1
ATOM 4751 N N . GLY B 1 186 ? 68.637 -0.818 52.732 1.00 35.79 186 GLY A N 1
ATOM 4752 C CA . GLY B 1 186 ? 68.760 -0.292 51.390 1.00 36.93 186 GLY A CA 1
ATOM 4753 C C . GLY B 1 186 ? 67.524 -0.474 50.533 1.00 37.59 186 GLY A C 1
ATOM 4754 O O . GLY B 1 186 ? 67.542 -0.080 49.361 1.00 36.87 186 GLY A O 1
ATOM 4755 N N . THR B 1 187 ? 66.460 -1.049 51.079 1.00 33.92 187 THR A N 1
ATOM 4756 C CA . THR B 1 187 ? 65.256 -1.346 50.308 1.00 32.61 187 THR A CA 1
ATOM 4757 C C . THR B 1 187 ? 64.341 -0.134 50.278 1.00 29.48 187 THR A C 1
ATOM 4758 O O . THR B 1 187 ? 63.945 0.349 51.341 1.00 31.17 187 THR A O 1
ATOM 4762 N N . PRO B 1 188 ? 63.957 0.363 49.111 1.00 33.12 188 PRO A N 1
ATOM 4763 C CA . PRO B 1 188 ? 62.998 1.474 49.062 1.00 33.89 188 PRO A CA 1
ATOM 4764 C C . PRO B 1 188 ? 61.581 0.985 49.331 1.00 35.96 188 PRO A C 1
ATOM 4765 O O . PRO B 1 188 ? 61.254 -0.189 49.141 1.00 35.96 188 PRO A O 1
ATOM 4769 N N . SER B 1 189 ? 60.685 1.923 49.591 1.00 31.11 189 SER A N 1
ATOM 4770 C CA . SER B 1 189 ? 59.262 1.598 49.842 1.00 37.17 189 SER A CA 1
ATOM 4771 C C . SER B 1 189 ? 58.401 1.586 48.583 1.00 38.18 189 SER A C 1
ATOM 4772 O O . SER B 1 189 ? 57.271 1.149 48.710 1.00 40.12 189 SER A O 1
ATOM 4775 N N . GLN B 1 190 ? 58.919 1.952 47.416 1.00 37.04 190 GLN A N 1
ATOM 4776 C CA . GLN B 1 190 ? 58.030 2.195 46.245 1.00 38.10 190 GLN A CA 1
ATOM 4777 C C . GLN B 1 190 ? 57.938 1.145 45.129 1.00 41.51 190 GLN A C 1
ATOM 4778 O O . GLN B 1 190 ? 56.956 1.218 44.376 1.00 53.84 190 GLN A O 1
ATOM 4784 N N . PHE B 1 191 ? 58.884 0.242 44.957 1.00 30.76 191 PHE A N 1
ATOM 4785 C CA . PHE B 1 191 ? 58.750 -0.651 43.770 1.00 32.40 191 PHE A CA 1
ATOM 4786 C C . PHE B 1 191 ? 58.558 -2.102 44.201 1.00 33.61 191 PHE A C 1
ATOM 4787 O O . PHE B 1 191 ? 59.460 -2.641 44.815 1.00 37.32 191 PHE A O 1
ATOM 4795 N N . GLY B 1 192 ? 57.438 -2.724 43.842 1.00 32.76 192 GLY A N 1
ATOM 4796 C CA . GLY B 1 192 ? 57.237 -4.071 44.385 1.00 32.48 192 GLY A CA 1
ATOM 4797 C C . GLY B 1 192 ? 56.985 -5.111 43.324 1.00 34.11 192 GLY A C 1
ATOM 4798 O O . GLY B 1 192 ? 56.585 -4.742 42.227 1.00 33.97 192 GLY A O 1
ATOM 4799 N N . HIS B 1 193 ? 57.236 -6.375 43.653 1.00 35.08 193 HIS A N 1
ATOM 4800 C CA . HIS B 1 193 ? 56.906 -7.451 42.737 1.00 30.60 193 HIS A CA 1
ATOM 4801 C C . HIS B 1 193 ? 55.401 -7.680 42.708 1.00 28.56 193 HIS A C 1
ATOM 4802 O O . HIS B 1 193 ? 54.676 -7.356 43.651 1.00 33.56 193 HIS A O 1
ATOM 4809 N N . ILE B 1 194 ? 54.930 -8.262 41.610 1.00 28.04 194 ILE A N 1
ATOM 4810 C CA . ILE B 1 194 ? 53.494 -8.505 41.472 1.00 29.16 194 ILE A CA 1
ATOM 4811 C C . ILE B 1 194 ? 52.988 -9.490 42.530 1.00 27.60 194 ILE A C 1
ATOM 4812 O O . ILE B 1 194 ? 51.980 -9.238 43.198 1.00 31.64 194 ILE A O 1
ATOM 4817 N N . ALA B 1 195 ? 53.678 -10.617 42.721 1.00 29.02 195 ALA A N 1
ATOM 4818 C CA . ALA B 1 195 ? 53.119 -11.656 43.593 1.00 27.32 195 ALA A CA 1
ATOM 4819 C C . ALA B 1 195 ? 52.730 -11.149 44.985 1.00 27.73 195 ALA A C 1
ATOM 4820 O O . ALA B 1 195 ? 51.581 -11.324 45.408 1.00 31.65 195 ALA A O 1
ATOM 4822 N N . PRO B 1 196 ? 53.647 -10.571 45.760 1.00 28.82 196 PRO A N 1
ATOM 4823 C CA . PRO B 1 196 ? 53.277 -10.195 47.133 1.00 27.19 196 PRO A CA 1
ATOM 4824 C C . PRO B 1 196 ? 52.331 -9.004 47.201 1.00 31.90 196 PRO A C 1
ATOM 4825 O O . PRO B 1 196 ? 51.547 -8.905 48.158 1.00 33.56 196 PRO A O 1
ATOM 4829 N N . THR B 1 197 ? 52.362 -8.101 46.214 1.00 29.74 197 THR A N 1
ATOM 4830 C CA . THR B 1 197 ? 51.424 -6.977 46.239 1.00 29.83 197 THR A CA 1
ATOM 4831 C C . THR B 1 197 ? 50.024 -7.407 45.818 1.00 31.27 197 THR A C 1
ATOM 4832 O O . THR B 1 197 ? 49.029 -6.941 46.385 1.00 36.07 197 THR A O 1
ATOM 4836 N N . TYR B 1 198 ? 49.910 -8.317 44.854 1.00 33.87 198 TYR A N 1
ATOM 4837 C CA . TYR B 1 198 ? 48.577 -8.801 44.523 1.00 32.53 198 TYR A CA 1
ATOM 4838 C C . TYR B 1 198 ? 47.981 -9.582 45.688 1.00 31.18 198 TYR A C 1
ATOM 4839 O O . TYR B 1 198 ? 46.788 -9.471 45.968 1.00 33.94 198 TYR A O 1
ATOM 4848 N N . GLN B 1 199 ? 48.811 -10.341 46.405 1.00 34.00 199 GLN A N 1
ATOM 4849 C CA . GLN B 1 199 ? 48.357 -11.005 47.624 1.00 34.67 199 GLN A CA 1
ATOM 4850 C C . GLN B 1 199 ? 47.909 -9.995 48.670 1.00 36.62 199 GLN A C 1
ATOM 4851 O O . GLN B 1 199 ? 46.873 -10.184 49.326 1.00 36.43 199 GLN A O 1
ATOM 4857 N N . LEU B 1 200 ? 48.694 -8.929 48.867 1.00 37.15 200 LEU A N 1
ATOM 4858 C CA . LEU B 1 200 ? 48.273 -7.887 49.795 1.00 35.01 200 LEU A CA 1
ATOM 4859 C C . LEU B 1 200 ? 46.928 -7.300 49.378 1.00 34.43 200 LEU A C 1
ATOM 4860 O O . LEU B 1 200 ? 46.031 -7.134 50.214 1.00 37.08 200 LEU A O 1
ATOM 4865 N N . MET B 1 201 ? 46.755 -6.998 48.090 1.00 34.21 201 MET A N 1
ATOM 4866 C CA . MET B 1 201 ? 45.466 -6.477 47.642 1.00 37.34 201 MET A CA 1
ATOM 4867 C C . MET B 1 201 ? 44.351 -7.472 47.926 1.00 39.40 201 MET A C 1
ATOM 4868 O O . MET B 1 201 ? 43.271 -7.096 48.402 1.00 38.45 201 MET A O 1
ATOM 4873 N N . THR B 1 202 ? 44.598 -8.751 47.625 1.00 36.09 202 THR A N 1
ATOM 4874 C CA . THR B 1 202 ? 43.578 -9.776 47.816 1.00 39.39 202 THR A CA 1
ATOM 4875 C C . THR B 1 202 ? 43.132 -9.842 49.270 1.00 37.56 202 THR A C 1
ATOM 4876 O O . THR B 1 202 ? 41.930 -9.895 49.557 1.00 38.60 202 THR A O 1
ATOM 4880 N N . ASP B 1 203 ? 44.092 -9.830 50.200 1.00 34.96 203 ASP A N 1
ATOM 4881 C CA . ASP B 1 203 ? 43.771 -9.831 51.624 1.00 37.41 203 ASP A CA 1
ATOM 4882 C C . ASP B 1 203 ? 43.007 -8.573 52.034 1.00 40.89 203 ASP A C 1
ATOM 4883 O O . ASP B 1 203 ? 42.098 -8.642 52.869 1.00 39.30 203 ASP A O 1
ATOM 4888 N N . SER B 1 204 ? 43.383 -7.410 51.490 1.00 33.77 204 SER A N 1
ATOM 4889 C CA . SER B 1 204 ? 42.709 -6.171 51.868 1.00 38.91 204 SER A CA 1
ATOM 4890 C C . SER B 1 204 ? 41.232 -6.212 51.508 1.00 38.86 204 SER A C 1
ATOM 4891 O O . SER B 1 204 ? 40.377 -5.803 52.298 1.00 37.37 204 SER A O 1
ATOM 4894 N N . VAL B 1 205 ? 40.920 -6.668 50.302 1.00 37.49 205 VAL A N 1
ATOM 4895 C CA . VAL B 1 205 ? 39.530 -6.756 49.883 1.00 39.41 205 VAL A CA 1
ATOM 4896 C C . VAL B 1 205 ? 38.807 -7.844 50.669 1.00 43.33 205 VAL A C 1
ATOM 4897 O O . VAL B 1 205 ? 37.645 -7.675 51.062 1.00 39.21 205 VAL A O 1
ATOM 4901 N N . SER B 1 206 ? 39.486 -8.969 50.929 1.00 39.12 206 SER A N 1
ATOM 4902 C CA . SER B 1 206 ? 38.868 -10.030 51.715 1.00 41.07 206 SER A CA 1
ATOM 4903 C C . SER B 1 206 ? 38.551 -9.548 53.120 1.00 48.16 206 SER A C 1
ATOM 4904 O O . SER B 1 206 ? 37.481 -9.853 53.665 1.00 45.66 206 SER A O 1
ATOM 4907 N N . HIS B 1 207 ? 39.465 -8.781 53.722 1.00 41.63 207 HIS A N 1
ATOM 4908 C CA . HIS B 1 207 ? 39.217 -8.318 55.078 1.00 48.46 207 HIS A CA 1
ATOM 4909 C C . HIS B 1 207 ? 38.065 -7.311 55.124 1.00 48.08 207 HIS A C 1
ATOM 4910 O O . HIS B 1 207 ? 37.201 -7.396 56.001 1.00 48.44 207 HIS A O 1
ATOM 4917 N N . PHE B 1 208 ? 38.025 -6.351 54.197 1.00 45.10 208 PHE A N 1
ATOM 4918 C CA . PHE B 1 208 ? 36.859 -5.475 54.125 1.00 46.39 208 PHE A CA 1
ATOM 4919 C C . PHE B 1 208 ? 35.574 -6.283 53.949 1.00 49.34 208 PHE A C 1
ATOM 4920 O O . PHE B 1 208 ? 34.555 -5.997 54.592 1.00 49.67 208 PHE A O 1
ATOM 4928 N N . ALA B 1 209 ? 35.607 -7.310 53.094 1.00 47.73 209 ALA A N 1
ATOM 4929 C CA . ALA B 1 209 ? 34.405 -8.087 52.810 1.00 46.46 209 ALA A CA 1
ATOM 4930 C C . ALA B 1 209 ? 33.900 -8.803 54.056 1.00 49.83 209 ALA A C 1
ATOM 4931 O O . ALA B 1 209 ? 32.692 -8.802 54.335 1.00 48.05 209 ALA A O 1
ATOM 4933 N N . LYS B 1 210 ? 34.809 -9.426 54.811 1.00 45.83 210 LYS A N 1
ATOM 4934 C CA . LYS B 1 210 ? 34.413 -10.187 55.995 1.00 52.28 210 LYS A CA 1
ATOM 4935 C C . LYS B 1 210 ? 33.884 -9.287 57.099 1.00 49.68 210 LYS A C 1
ATOM 4936 O O . LYS B 1 210 ? 33.047 -9.715 57.900 1.00 49.55 210 LYS A O 1
ATOM 4942 N N . SER B 1 211 ? 34.371 -8.056 57.176 1.00 46.19 211 SER A N 1
ATOM 4943 C CA . SER B 1 211 ? 33.894 -7.155 58.209 1.00 48.13 211 SER A CA 1
ATOM 4944 C C . SER B 1 211 ? 32.572 -6.495 57.846 1.00 49.19 211 SER A C 1
ATOM 4945 O O . SER B 1 211 ? 31.912 -5.950 58.735 1.00 48.28 211 SER A O 1
ATOM 4948 N N . HIS B 1 212 ? 32.163 -6.553 56.578 1.00 49.17 212 HIS A N 1
ATOM 4949 C CA . HIS B 1 212 ? 30.889 -5.998 56.119 1.00 47.36 212 HIS A CA 1
ATOM 4950 C C . HIS B 1 212 ? 30.178 -7.022 55.249 1.00 47.72 212 HIS A C 1
ATOM 4951 O O . HIS B 1 212 ? 29.975 -6.797 54.049 1.00 46.35 212 HIS A O 1
ATOM 4958 N N . PRO B 1 213 ? 29.758 -8.151 55.827 1.00 47.70 213 PRO A N 1
ATOM 4959 C CA . PRO B 1 213 ? 29.079 -9.178 55.018 1.00 47.77 213 PRO A CA 1
ATOM 4960 C C . PRO B 1 213 ? 27.835 -8.668 54.303 1.00 49.26 213 PRO A C 1
ATOM 4961 O O . PRO B 1 213 ? 27.396 -9.302 53.333 1.00 47.34 213 PRO A O 1
ATOM 4965 N N . GLY B 1 214 ? 27.260 -7.546 54.745 1.00 46.64 214 GLY A N 1
ATOM 4966 C CA . GLY B 1 214 ? 26.130 -6.951 54.051 1.00 52.30 214 GLY A CA 1
ATOM 4967 C C . GLY B 1 214 ? 26.466 -6.228 52.756 1.00 53.16 214 GLY A C 1
ATOM 4968 O O . GLY B 1 214 ? 25.552 -5.843 52.020 1.00 49.33 214 GLY A O 1
ATOM 4969 N N . ASN B 1 215 ? 27.750 -6.035 52.456 1.00 48.76 215 ASN A N 1
ATOM 4970 C CA . ASN B 1 215 ? 28.161 -5.372 51.218 1.00 47.57 215 ASN A CA 1
ATOM 4971 C C . ASN B 1 215 ? 28.270 -6.439 50.136 1.00 43.55 215 ASN A C 1
ATOM 4972 O O . ASN B 1 215 ? 29.270 -7.161 50.049 1.00 48.32 215 ASN A O 1
ATOM 4977 N N . LYS B 1 216 ? 27.227 -6.554 49.313 1.00 45.67 216 LYS A N 1
ATOM 4978 C CA . LYS B 1 216 ? 27.257 -7.548 48.248 1.00 46.43 216 LYS A CA 1
ATOM 4979 C C . LYS B 1 216 ? 28.358 -7.230 47.237 1.00 40.95 216 LYS A C 1
ATOM 4980 O O . LYS B 1 216 ? 29.053 -8.130 46.757 1.00 40.49 216 LYS A O 1
ATOM 4986 N N . ASN B 1 217 ? 28.534 -5.948 46.914 1.00 45.35 217 ASN A N 1
ATOM 4987 C CA . ASN B 1 217 ? 29.562 -5.552 45.953 1.00 43.31 217 ASN A CA 1
ATOM 4988 C C . ASN B 1 217 ? 30.922 -6.148 46.310 1.00 40.69 217 ASN A C 1
ATOM 4989 O O . ASN B 1 217 ? 31.616 -6.711 45.452 1.00 36.99 217 ASN A O 1
ATOM 4994 N N . PHE B 1 218 ? 31.309 -6.059 47.580 1.00 39.80 218 PHE A N 1
ATOM 4995 C CA . PHE B 1 218 ? 32.646 -6.472 47.970 1.00 39.11 218 PHE A CA 1
ATOM 4996 C C . PHE B 1 218 ? 32.765 -7.963 48.246 1.00 39.15 218 PHE A C 1
ATOM 4997 O O . PHE B 1 218 ? 33.876 -8.505 48.137 1.00 37.80 218 PHE A O 1
ATOM 5005 N N . GLN B 1 219 ? 31.662 -8.657 48.561 1.00 39.24 219 GLN A N 1
ATOM 5006 C CA . GLN B 1 219 ? 31.719 -10.113 48.503 1.00 40.11 219 GLN A CA 1
ATOM 5007 C C . GLN B 1 219 ? 32.151 -10.544 47.113 1.00 38.53 219 GLN A C 1
ATOM 5008 O O . GLN B 1 219 ? 32.964 -11.463 46.954 1.00 35.28 219 GLN A O 1
ATOM 5014 N N . GLU B 1 220 ? 31.608 -9.875 46.098 1.00 34.50 220 GLU A N 1
ATOM 5015 C CA . GLU B 1 220 ? 31.889 -10.208 44.711 1.00 37.46 220 GLU A CA 1
ATOM 5016 C C . GLU B 1 220 ? 33.318 -9.813 44.343 1.00 38.72 220 GLU A C 1
ATOM 5017 O O . GLU B 1 220 ? 34.082 -10.615 43.795 1.00 39.82 220 GLU A O 1
ATOM 5023 N N . ILE B 1 221 ? 33.708 -8.588 44.684 1.00 36.60 221 ILE A N 1
ATOM 5024 C CA . ILE B 1 221 ? 35.071 -8.142 44.435 1.00 34.99 221 ILE A CA 1
ATOM 5025 C C . ILE B 1 221 ? 36.066 -9.068 45.129 1.00 38.13 221 ILE A C 1
ATOM 5026 O O . ILE B 1 221 ? 37.046 -9.527 44.526 1.00 34.89 221 ILE A O 1
ATOM 5031 N N . ALA B 1 222 ? 35.832 -9.362 46.410 1.00 36.17 222 ALA A N 1
ATOM 5032 C CA . ALA B 1 222 ? 36.791 -10.192 47.126 1.00 37.01 222 ALA A CA 1
ATOM 5033 C C . ALA B 1 222 ? 36.882 -11.573 46.493 1.00 37.87 222 ALA A C 1
ATOM 5034 O O . ALA B 1 222 ? 37.985 -12.116 46.315 1.00 39.18 222 ALA A O 1
ATOM 5036 N N . ASN B 1 223 ? 35.739 -12.138 46.092 1.00 37.53 223 ASN A N 1
ATOM 5037 C CA . ASN B 1 223 ? 35.775 -13.429 45.406 1.00 41.81 223 ASN A CA 1
ATOM 5038 C C . ASN B 1 223 ? 36.628 -13.353 44.138 1.00 34.99 223 ASN A C 1
ATOM 5039 O O . ASN B 1 223 ? 37.432 -14.248 43.862 1.00 38.05 223 ASN A O 1
ATOM 5044 N N . ALA B 1 224 ? 36.484 -12.275 43.369 1.00 36.20 224 ALA A N 1
ATOM 5045 C CA . ALA B 1 224 ? 37.229 -12.164 42.120 1.00 38.99 224 ALA A CA 1
ATOM 5046 C C . ALA B 1 224 ? 38.737 -12.083 42.365 1.00 33.44 224 ALA A C 1
ATOM 5047 O O . ALA B 1 224 ? 39.520 -12.742 41.672 1.00 32.62 224 ALA A O 1
ATOM 5049 N N . PHE B 1 225 ? 39.165 -11.314 43.369 1.00 32.71 225 PHE A N 1
ATOM 5050 C CA . PHE B 1 225 ? 40.599 -11.210 43.636 1.00 31.29 225 PHE A CA 1
ATOM 5051 C C . PHE B 1 225 ? 41.186 -12.557 44.029 1.00 34.85 225 PHE A C 1
ATOM 5052 O O . PHE B 1 225 ? 42.240 -12.964 43.515 1.00 35.92 225 PHE A O 1
ATOM 5060 N N . GLN B 1 226 ? 40.527 -13.257 44.960 1.00 35.24 226 GLN A N 1
ATOM 5061 C CA . GLN B 1 226 ? 41.004 -14.574 45.386 1.00 37.42 226 GLN A CA 1
ATOM 5062 C C . GLN B 1 226 ? 41.165 -15.503 44.197 1.00 32.34 226 GLN A C 1
ATOM 5063 O O . GLN B 1 226 ? 42.171 -16.210 44.072 1.00 34.44 226 GLN A O 1
ATOM 5069 N N . PHE B 1 227 ? 40.174 -15.514 43.309 1.00 34.73 227 PHE A N 1
ATOM 5070 C CA . PHE B 1 227 ? 40.252 -16.395 42.151 1.00 37.37 227 PHE A CA 1
ATOM 5071 C C . PHE B 1 227 ? 41.492 -16.092 41.315 1.00 34.12 227 PHE A C 1
ATOM 5072 O O . PHE B 1 227 ? 42.292 -16.988 41.024 1.00 33.80 227 PHE A O 1
ATOM 5080 N N . SER B 1 228 ? 41.668 -14.823 40.916 1.00 36.59 228 SER A N 1
ATOM 5081 C CA . SER B 1 228 ? 42.785 -14.482 40.040 1.00 30.78 228 SER A CA 1
ATOM 5082 C C . SER B 1 228 ? 44.113 -14.577 40.770 1.00 30.46 228 SER A C 1
ATOM 5083 O O . SER B 1 228 ? 45.118 -15.006 40.186 1.00 31.56 228 SER A O 1
ATOM 5086 N N . ASN B 1 229 ? 44.139 -14.186 42.046 1.00 30.49 229 ASN A N 1
ATOM 5087 C CA . ASN B 1 229 ? 45.351 -14.368 42.822 1.00 31.01 229 ASN A CA 1
ATOM 5088 C C . ASN B 1 229 ? 45.818 -15.817 42.771 1.00 36.46 229 ASN A C 1
ATOM 5089 O O . ASN B 1 229 ? 47.011 -16.091 42.590 1.00 31.60 229 ASN A O 1
ATOM 5094 N N . GLU B 1 230 ? 44.888 -16.759 42.936 1.00 33.07 230 GLU A N 1
ATOM 5095 C CA . GLU B 1 230 ? 45.258 -18.165 42.961 1.00 36.55 230 GLU A CA 1
ATOM 5096 C C . GLU B 1 230 ? 45.565 -18.681 41.564 1.00 36.36 230 GLU A C 1
ATOM 5097 O O . GLU B 1 230 ? 46.574 -19.354 41.353 1.00 33.62 230 GLU A O 1
ATOM 5103 N N . ALA B 1 231 ? 44.703 -18.375 40.593 1.00 35.85 231 ALA A N 1
ATOM 5104 C CA . ALA B 1 231 ? 44.896 -18.876 39.234 1.00 36.98 231 ALA A CA 1
ATOM 5105 C C . ALA B 1 231 ? 46.170 -18.318 38.589 1.00 36.45 231 ALA A C 1
ATOM 5106 O O . ALA B 1 231 ? 46.840 -19.020 37.827 1.00 34.02 231 ALA A O 1
ATOM 5108 N N . SER B 1 232 ? 46.506 -17.049 38.857 1.00 36.03 232 SER A N 1
ATOM 5109 C CA . SER B 1 232 ? 47.664 -16.436 38.202 1.00 33.43 232 SER A CA 1
ATOM 5110 C C . SER B 1 232 ? 48.963 -17.051 38.682 1.00 30.12 232 SER A C 1
ATOM 5111 O O . SER B 1 232 ? 49.909 -17.204 37.903 1.00 34.61 232 SER A O 1
ATOM 5114 N N . ALA B 1 233 ? 49.041 -17.387 39.963 1.00 33.55 233 ALA A N 1
ATOM 5115 C CA . ALA B 1 233 ? 50.214 -18.062 40.508 1.00 32.10 233 ALA A CA 1
ATOM 5116 C C . ALA B 1 233 ? 51.494 -17.302 40.161 1.00 33.89 233 ALA A C 1
ATOM 5117 O O . ALA B 1 233 ? 52.437 -17.847 39.574 1.00 34.94 233 ALA A O 1
ATOM 5119 N N . PHE B 1 234 ? 51.510 -16.011 40.488 1.00 32.71 234 PHE A N 1
ATOM 5120 C CA . PHE B 1 234 ? 52.727 -15.235 40.297 1.00 33.38 234 PHE A CA 1
ATOM 5121 C C . PHE B 1 234 ? 53.797 -15.757 41.246 1.00 32.27 234 PHE A C 1
ATOM 5122 O O . PHE B 1 234 ? 53.506 -16.135 42.386 1.00 32.66 234 PHE A O 1
ATOM 5130 N N . LYS B 1 235 ? 55.038 -15.813 40.766 1.00 33.64 235 LYS A N 1
ATOM 5131 C CA . LYS B 1 235 ? 56.162 -16.152 41.633 1.00 33.89 235 LYS A CA 1
ATOM 5132 C C . LYS B 1 235 ? 56.947 -14.898 42.024 1.00 39.07 235 LYS A C 1
ATOM 5133 O O . LYS B 1 235 ? 57.069 -14.570 43.214 1.00 44.70 235 LYS A O 1
ATOM 5139 N N . PHE B 1 236 ? 57.466 -14.162 41.060 1.00 30.57 236 PHE A N 1
ATOM 5140 C CA . PHE B 1 236 ? 57.958 -12.846 41.494 1.00 36.00 236 PHE A CA 1
ATOM 5141 C C . PHE B 1 236 ? 57.091 -11.815 40.815 1.00 30.08 236 PHE A C 1
ATOM 5142 O O . PHE B 1 236 ? 56.078 -11.378 41.366 1.00 32.41 236 PHE A O 1
ATOM 5150 N N . SER B 1 237 ? 57.447 -11.486 39.582 1.00 29.46 237 SER A N 1
ATOM 5151 C CA . SER B 1 237 ? 56.545 -10.776 38.691 1.00 33.05 237 SER A CA 1
ATOM 5152 C C . SER B 1 237 ? 56.257 -11.593 37.433 1.00 32.95 237 SER A C 1
ATOM 5153 O O . SER B 1 237 ? 55.958 -11.034 36.381 1.00 33.33 237 SER A O 1
ATOM 5156 N N . THR B 1 238 ? 56.298 -12.923 37.548 1.00 35.10 238 THR A N 1
ATOM 5157 C CA . THR B 1 238 ? 56.072 -13.835 36.431 1.00 32.93 238 THR A CA 1
ATOM 5158 C C . THR B 1 238 ? 54.943 -14.804 36.767 1.00 33.11 238 THR A C 1
ATOM 5159 O O . THR B 1 238 ? 55.045 -15.537 37.769 1.00 35.12 238 THR A O 1
ATOM 5163 N N . PRO B 1 239 ? 53.855 -14.852 35.989 1.00 32.87 239 PRO A N 1
ATOM 5164 C CA . PRO B 1 239 ? 52.827 -15.883 36.219 1.00 32.12 239 PRO A CA 1
ATOM 5165 C C . PRO B 1 239 ? 53.375 -17.278 35.938 1.00 33.39 239 PRO A C 1
ATOM 5166 O O . PRO B 1 239 ? 54.108 -17.498 34.972 1.00 35.23 239 PRO A O 1
ATOM 5170 N N . GLN B 1 240 ? 53.036 -18.223 36.809 1.00 34.72 240 GLN A N 1
ATOM 5171 C CA . GLN B 1 240 ? 53.622 -19.558 36.759 1.00 37.12 240 GLN A CA 1
ATOM 5172 C C . GLN B 1 240 ? 52.725 -20.613 36.118 1.00 38.24 240 GLN A C 1
ATOM 5173 O O . GLN B 1 240 ? 53.137 -21.769 36.011 1.00 39.82 240 GLN A O 1
ATOM 5179 N N . ARG B 1 241 ? 51.520 -20.266 35.695 1.00 36.56 241 ARG A N 1
ATOM 5180 C CA . ARG B 1 241 ? 50.626 -21.209 35.032 1.00 41.05 241 ARG A CA 1
ATOM 5181 C C . ARG B 1 241 ? 50.156 -20.623 33.723 1.00 44.18 241 ARG A C 1
ATOM 5182 O O . ARG B 1 241 ? 48.955 -20.545 33.457 1.00 47.70 241 ARG A O 1
ATOM 5190 N N . ASN B 1 242 ? 51.096 -20.161 32.906 1.00 43.82 242 ASN A N 1
ATOM 5191 C CA . ASN B 1 242 ? 50.728 -19.092 31.985 1.00 45.93 242 ASN A CA 1
ATOM 5192 C C . ASN B 1 242 ? 49.565 -19.528 31.121 1.00 56.67 242 ASN A C 1
ATOM 5193 O O . ASN B 1 242 ? 48.479 -18.940 31.223 1.00 59.74 242 ASN A O 1
ATOM 5198 N N . PRO B 1 243 ? 49.723 -20.574 30.292 1.00 52.85 243 PRO A N 1
ATOM 5199 C CA . PRO B 1 243 ? 48.598 -20.985 29.437 1.00 45.06 243 PRO A CA 1
ATOM 5200 C C . PRO B 1 243 ? 47.308 -21.177 30.249 1.00 45.63 243 PRO A C 1
ATOM 5201 O O . PRO B 1 243 ? 46.312 -20.484 30.019 1.00 42.25 243 PRO A O 1
ATOM 5205 N N . GLU B 1 244 ? 47.330 -22.070 31.246 1.00 46.50 244 GLU A N 1
ATOM 5206 C CA . GLU B 1 244 ? 46.089 -22.495 31.897 1.00 44.01 244 GLU A CA 1
ATOM 5207 C C . GLU B 1 244 ? 45.395 -21.359 32.646 1.00 46.38 244 GLU A C 1
ATOM 5208 O O . GLU B 1 244 ? 44.167 -21.381 32.793 1.00 43.52 244 GLU A O 1
ATOM 5214 N N . ALA B 1 245 ? 46.153 -20.360 33.118 1.00 45.11 245 ALA A N 1
ATOM 5215 C CA . ALA B 1 245 ? 45.561 -19.307 33.940 1.00 43.80 245 ALA A CA 1
ATOM 5216 C C . ALA B 1 245 ? 44.623 -18.415 33.132 1.00 41.02 245 ALA A C 1
ATOM 5217 O O . ALA B 1 245 ? 43.549 -18.031 33.616 1.00 37.83 245 ALA A O 1
ATOM 5219 N N . GLY B 1 246 ? 45.014 -18.058 31.909 1.00 36.23 246 GLY A N 1
ATOM 5220 C CA . GLY B 1 246 ? 44.116 -17.291 31.060 1.00 38.07 246 GLY A CA 1
ATOM 5221 C C . GLY B 1 246 ? 42.899 -18.100 30.661 1.00 44.51 246 GLY A C 1
ATOM 5222 O O . GLY B 1 246 ? 41.799 -17.562 30.529 1.00 41.45 246 GLY A O 1
ATOM 5223 N N . ASN B 1 247 ? 43.078 -19.412 30.484 1.00 45.47 247 ASN A N 1
ATOM 5224 C CA . ASN B 1 247 ? 41.937 -20.300 30.282 1.00 45.09 247 ASN A CA 1
ATOM 5225 C C . ASN B 1 247 ? 40.974 -20.236 31.464 1.00 44.52 247 ASN A C 1
ATOM 5226 O O . ASN B 1 247 ? 39.754 -20.108 31.286 1.00 44.86 247 ASN A O 1
ATOM 5231 N N . ASP B 1 248 ? 41.508 -20.319 32.687 1.00 42.35 248 ASP A N 1
ATOM 5232 C CA . ASP B 1 248 ? 40.660 -20.257 33.870 1.00 39.01 248 ASP A CA 1
ATOM 5233 C C . ASP B 1 248 ? 39.923 -18.927 33.964 1.00 44.06 248 ASP A C 1
ATOM 5234 O O . ASP B 1 248 ? 38.736 -18.892 34.311 1.00 44.12 248 ASP A O 1
ATOM 5239 N N . LEU B 1 249 ? 40.615 -17.814 33.687 1.00 43.47 249 LEU A N 1
ATOM 5240 C CA . LEU B 1 249 ? 39.971 -16.510 33.829 1.00 42.28 249 LEU A CA 1
ATOM 5241 C C . LEU B 1 249 ? 38.968 -16.264 32.704 1.00 41.11 249 LEU A C 1
ATOM 5242 O O . LEU B 1 249 ? 37.913 -15.657 32.927 1.00 41.75 249 LEU A O 1
ATOM 5247 N N . ALA B 1 250 ? 39.286 -16.716 31.489 1.00 39.93 250 ALA A N 1
ATOM 5248 C CA . ALA B 1 250 ? 38.361 -16.569 30.368 1.00 43.19 250 ALA A CA 1
ATOM 5249 C C . ALA B 1 250 ? 37.057 -17.307 30.647 1.00 45.06 250 ALA A C 1
ATOM 5250 O O . ALA B 1 250 ? 35.967 -16.725 30.565 1.00 44.66 250 ALA A O 1
ATOM 5252 N N . ARG B 1 251 ? 37.163 -18.591 31.004 1.00 43.11 251 ARG A N 1
ATOM 5253 C CA . ARG B 1 251 ? 35.994 -19.387 31.362 1.00 46.98 251 ARG A CA 1
ATOM 5254 C C . ARG B 1 251 ? 35.166 -18.703 32.441 1.00 47.51 251 ARG A C 1
ATOM 5255 O O . ARG B 1 251 ? 33.939 -18.609 32.325 1.00 51.41 251 ARG A O 1
ATOM 5263 N N . ARG B 1 252 ? 35.813 -18.204 33.496 1.00 47.23 252 ARG A N 1
ATOM 5264 C CA . ARG B 1 252 ? 35.059 -17.467 34.508 1.00 46.67 252 ARG A CA 1
ATOM 5265 C C . ARG B 1 252 ? 34.346 -16.261 33.902 1.00 47.37 252 ARG A C 1
ATOM 5266 O O . ARG B 1 252 ? 33.195 -15.965 34.251 1.00 45.95 252 ARG A O 1
ATOM 5274 N N . ILE B 1 253 ? 35.000 -15.553 32.982 1.00 44.75 253 ILE A N 1
ATOM 5275 C CA . ILE B 1 253 ? 34.344 -14.387 32.401 1.00 47.38 253 ILE A CA 1
ATOM 5276 C C . ILE B 1 253 ? 33.163 -14.815 31.527 1.00 50.44 253 ILE A C 1
ATOM 5277 O O . ILE B 1 253 ? 32.095 -14.191 31.560 1.00 46.32 253 ILE A O 1
ATOM 5282 N N . GLN B 1 254 ? 33.326 -15.895 30.749 1.00 49.69 254 GLN A N 1
ATOM 5283 C CA . GLN B 1 254 ? 32.209 -16.416 29.962 1.00 53.00 254 GLN A CA 1
ATOM 5284 C C . GLN B 1 254 ? 31.030 -16.763 30.856 1.00 56.07 254 GLN A C 1
ATOM 5285 O O . GLN B 1 254 ? 29.875 -16.479 30.516 1.00 59.19 254 GLN A O 1
ATOM 5291 N N . GLY B 1 255 ? 31.301 -17.381 32.004 1.00 52.24 255 GLY A N 1
ATOM 5292 C CA . GLY B 1 255 ? 30.232 -17.673 32.936 1.00 48.01 255 GLY A CA 1
ATOM 5293 C C . GLY B 1 255 ? 29.557 -16.449 33.502 1.00 50.23 255 GLY A C 1
ATOM 5294 O O . GLY B 1 255 ? 28.562 -16.590 34.221 1.00 54.27 255 GLY A O 1
ATOM 5295 N N . GLY B 1 256 ? 30.065 -15.258 33.210 1.00 47.78 256 GLY A N 1
ATOM 5296 C CA . GLY B 1 256 ? 29.453 -14.049 33.734 1.00 50.83 256 GLY A CA 1
ATOM 5297 C C . GLY B 1 256 ? 29.718 -13.786 35.203 1.00 51.12 256 GLY A C 1
ATOM 5298 O O . GLY B 1 256 ? 28.784 -13.434 35.941 1.00 46.93 256 GLY A O 1
ATOM 5299 N N . GLU B 1 257 ? 30.967 -13.963 35.649 1.00 43.92 257 GLU A N 1
ATOM 5300 C CA . GLU B 1 257 ? 31.396 -13.602 36.993 1.00 42.64 257 GLU A CA 1
ATOM 5301 C C . GLU B 1 257 ? 32.449 -12.495 36.929 1.00 43.49 257 GLU A C 1
ATOM 5302 O O . GLU B 1 257 ? 33.340 -12.504 36.068 1.00 36.28 257 GLU A O 1
ATOM 5308 N N . LEU B 1 258 ? 32.337 -11.546 37.848 1.00 41.49 258 LEU A N 1
ATOM 5309 C CA . LEU B 1 258 ? 33.358 -10.525 38.030 1.00 38.20 258 LEU A CA 1
ATOM 5310 C C . LEU B 1 258 ? 34.752 -11.155 38.080 1.00 42.72 258 LEU A C 1
ATOM 5311 O O . LEU B 1 258 ? 35.004 -12.091 38.849 1.00 35.62 258 LEU A O 1
ATOM 5316 N N . THR B 1 259 ? 35.657 -10.649 37.243 1.00 33.19 259 THR A N 1
ATOM 5317 C CA . THR B 1 259 ? 36.981 -11.249 37.137 1.00 37.51 259 THR A CA 1
ATOM 5318 C C . THR B 1 259 ? 38.034 -10.154 37.056 1.00 35.76 259 THR A C 1
ATOM 5319 O O . THR B 1 259 ? 37.915 -9.241 36.232 1.00 37.80 259 THR A O 1
ATOM 5323 N N . THR B 1 260 ? 39.056 -10.233 37.908 1.00 35.35 260 THR A N 1
ATOM 5324 C CA . THR B 1 260 ? 40.191 -9.328 37.782 1.00 36.25 260 THR A CA 1
ATOM 5325 C C . THR B 1 260 ? 41.260 -9.974 36.910 1.00 34.20 260 THR A C 1
ATOM 5326 O O . THR B 1 260 ? 41.370 -11.197 36.828 1.00 34.88 260 THR A O 1
ATOM 5330 N N . ILE B 1 261 ? 42.029 -9.139 36.226 1.00 33.24 261 ILE A N 1
ATOM 5331 C CA . ILE B 1 261 ? 43.108 -9.632 35.378 1.00 35.18 261 ILE A CA 1
ATOM 5332 C C . ILE B 1 261 ? 44.386 -8.897 35.773 1.00 35.83 261 ILE A C 1
ATOM 5333 O O . ILE B 1 261 ? 44.513 -7.685 35.521 1.00 34.50 261 ILE A O 1
ATOM 5338 N N . PRO B 1 262 ? 45.321 -9.572 36.438 1.00 31.42 262 PRO A N 1
ATOM 5339 C CA . PRO B 1 262 ? 46.639 -8.973 36.680 1.00 33.19 262 PRO A CA 1
ATOM 5340 C C . PRO B 1 262 ? 47.266 -8.552 35.366 1.00 34.89 262 PRO A C 1
ATOM 5341 O O . PRO B 1 262 ? 47.356 -9.343 34.427 1.00 33.38 262 PRO A O 1
ATOM 5345 N N . VAL B 1 263 ? 47.688 -7.289 35.292 1.00 28.16 263 VAL A N 1
ATOM 5346 C CA . VAL B 1 263 ? 48.147 -6.709 34.039 1.00 28.65 263 VAL A CA 1
ATOM 5347 C C . VAL B 1 263 ? 49.422 -5.927 34.307 1.00 32.27 263 VAL A C 1
ATOM 5348 O O . VAL B 1 263 ? 49.523 -5.217 35.312 1.00 31.29 263 VAL A O 1
ATOM 5352 N N . SER B 1 264 ? 50.383 -6.048 33.391 1.00 31.80 264 SER A N 1
ATOM 5353 C CA . SER B 1 264 ? 51.667 -5.389 33.513 1.00 32.19 264 SER A CA 1
ATOM 5354 C C . SER B 1 264 ? 52.268 -5.218 32.130 1.00 34.19 264 SER A C 1
ATOM 5355 O O . SER B 1 264 ? 51.862 -5.873 31.165 1.00 32.39 264 SER A O 1
ATOM 5358 N N . CYS B 1 265 ? 53.227 -4.303 32.049 1.00 28.71 265 CYS A N 1
ATOM 5359 C CA . CYS B 1 265 ? 54.171 -4.187 30.958 1.00 32.93 265 CYS A CA 1
ATOM 5360 C C . CYS B 1 265 ? 55.545 -4.107 31.607 1.00 32.38 265 CYS A C 1
ATOM 5361 O O . CYS B 1 265 ? 55.661 -4.206 32.829 1.00 33.54 265 CYS A O 1
ATOM 5364 N N . LYS B 1 266 ? 56.585 -3.924 30.798 1.00 30.47 266 LYS A N 1
ATOM 5365 C CA . LYS B 1 266 ? 57.947 -3.853 31.332 1.00 36.85 266 LYS A CA 1
ATOM 5366 C C . LYS B 1 266 ? 57.974 -2.922 32.541 1.00 32.30 266 LYS A C 1
ATOM 5367 O O . LYS B 1 266 ? 57.768 -1.715 32.403 1.00 35.36 266 LYS A O 1
ATOM 5373 N N . GLY B 1 267 ? 58.204 -3.482 33.729 1.00 35.13 267 GLY A N 1
ATOM 5374 C CA . GLY B 1 267 ? 58.432 -2.709 34.938 1.00 32.81 267 GLY A CA 1
ATOM 5375 C C . GLY B 1 267 ? 57.300 -1.799 35.364 1.00 33.20 267 GLY A C 1
ATOM 5376 O O . GLY B 1 267 ? 57.555 -0.799 36.039 1.00 33.34 267 GLY A O 1
ATOM 5377 N N . HIS B 1 268 ? 56.057 -2.111 34.991 1.00 25.39 268 HIS A N 1
ATOM 5378 C CA . HIS B 1 268 ? 54.907 -1.322 35.412 1.00 28.14 268 HIS A CA 1
ATOM 5379 C C . HIS B 1 268 ? 53.680 -2.229 35.513 1.00 31.22 268 HIS A C 1
ATOM 5380 O O . HIS B 1 268 ? 53.451 -3.062 34.637 1.00 30.65 268 HIS A O 1
ATOM 5387 N N . ALA B 1 269 ? 52.899 -2.065 36.580 1.00 31.02 269 ALA A N 1
ATOM 5388 C CA . ALA B 1 269 ? 51.627 -2.762 36.756 1.00 31.78 269 ALA A CA 1
ATOM 5389 C C . ALA B 1 269 ? 50.462 -1.820 36.502 1.00 31.08 269 ALA A C 1
ATOM 5390 O O . ALA B 1 269 ? 50.458 -0.683 36.987 1.00 31.92 269 ALA A O 1
ATOM 5392 N N . MET B 1 270 ? 49.452 -2.301 35.782 1.00 30.87 270 MET A N 1
ATOM 5393 C CA . MET B 1 270 ? 48.216 -1.554 35.594 1.00 29.82 270 MET A CA 1
ATOM 5394 C C . MET B 1 270 ? 47.073 -2.222 36.363 1.00 34.38 270 MET A C 1
ATOM 5395 O O . MET B 1 270 ? 47.279 -3.151 37.155 1.00 33.01 270 MET A O 1
ATOM 5400 N N . GLY B 1 271 ? 45.857 -1.746 36.123 1.00 36.68 271 GLY A N 1
ATOM 5401 C CA . GLY B 1 271 ? 44.655 -2.334 36.705 1.00 35.88 271 GLY A CA 1
ATOM 5402 C C . GLY B 1 271 ? 43.676 -2.726 35.612 1.00 35.96 271 GLY A C 1
ATOM 5403 O O . GLY B 1 271 ? 43.423 -1.947 34.681 1.00 35.18 271 GLY A O 1
ATOM 5404 N N . LEU B 1 272 ? 43.125 -3.933 35.728 1.00 28.91 272 LEU A N 1
ATOM 5405 C CA . LEU B 1 272 ? 42.252 -4.454 34.685 1.00 36.24 272 LEU A CA 1
ATOM 5406 C C . LEU B 1 272 ? 41.210 -5.399 35.280 1.00 33.43 272 LEU A C 1
ATOM 5407 O O . LEU B 1 272 ? 41.568 -6.315 36.029 1.00 33.19 272 LEU A O 1
ATOM 5412 N N . SER B 1 273 ? 39.934 -5.197 34.944 1.00 33.01 273 SER A N 1
ATOM 5413 C CA . SER B 1 273 ? 38.904 -6.118 35.428 1.00 31.69 273 SER A CA 1
ATOM 5414 C C . SER B 1 273 ? 37.704 -6.158 34.486 1.00 37.75 273 SER A C 1
ATOM 5415 O O . SER B 1 273 ? 37.471 -5.236 33.695 1.00 38.26 273 SER A O 1
ATOM 5418 N N . TYR B 1 274 ? 36.926 -7.247 34.598 1.00 38.99 274 TYR A N 1
ATOM 5419 C CA . TYR B 1 274 ? 35.717 -7.459 33.806 1.00 35.55 274 TYR A CA 1
ATOM 5420 C C . TYR B 1 274 ? 34.507 -7.587 34.726 1.00 39.77 274 TYR A C 1
ATOM 5421 O O . TYR B 1 274 ? 34.468 -8.483 35.578 1.00 40.38 274 TYR A O 1
ATOM 5430 N N . VAL B 1 275 ? 33.521 -6.715 34.538 1.00 36.50 275 VAL A N 1
ATOM 5431 C CA . VAL B 1 275 ? 32.295 -6.706 35.327 1.00 39.76 275 VAL A CA 1
ATOM 5432 C C . VAL B 1 275 ? 31.155 -7.181 34.416 1.00 45.81 275 VAL A C 1
ATOM 5433 O O . VAL B 1 275 ? 30.850 -6.524 33.411 1.00 44.22 275 VAL A O 1
ATOM 5437 N N . PRO B 1 276 ? 30.529 -8.317 34.698 1.00 43.88 276 PRO A N 1
ATOM 5438 C CA . PRO B 1 276 ? 29.462 -8.807 33.815 1.00 46.60 276 PRO A CA 1
ATOM 5439 C C . PRO B 1 276 ? 28.136 -8.117 34.085 1.00 45.41 276 PRO A C 1
ATOM 5440 O O . PRO B 1 276 ? 27.832 -7.718 35.211 1.00 46.73 276 PRO A O 1
ATOM 5444 N N . ASP B 1 277 ? 27.336 -7.980 33.022 1.00 48.13 277 ASP A N 1
ATOM 5445 C CA . ASP B 1 277 ? 25.996 -7.415 33.182 1.00 52.25 277 ASP A CA 1
ATOM 5446 C C . ASP B 1 277 ? 25.208 -8.171 34.233 1.00 49.16 277 ASP A C 1
ATOM 5447 O O . ASP B 1 277 ? 24.511 -7.572 35.056 1.00 48.13 277 ASP A O 1
ATOM 5452 N N . GLY B 1 278 ? 25.304 -9.488 34.214 1.00 51.40 278 GLY A N 1
ATOM 5453 C CA . GLY B 1 278 ? 24.690 -10.312 35.217 1.00 51.93 278 GLY A CA 1
ATOM 5454 C C . GLY B 1 278 ? 25.163 -11.730 35.031 1.00 53.72 278 GLY A C 1
ATOM 5455 O O . GLY B 1 278 ? 25.858 -12.046 34.058 1.00 50.50 278 GLY A O 1
ATOM 5456 N N . PRO B 1 279 ? 24.786 -12.616 35.956 1.00 60.23 279 PRO A N 1
ATOM 5457 C CA . PRO B 1 279 ? 25.191 -14.027 35.835 1.00 57.51 279 PRO A CA 1
ATOM 5458 C C . PRO B 1 279 ? 24.723 -14.614 34.510 1.00 60.18 279 PRO A C 1
ATOM 5459 O O . PRO B 1 279 ? 23.603 -14.360 34.054 1.00 58.93 279 PRO A O 1
ATOM 5463 N N . GLY B 1 280 ? 25.605 -15.387 33.877 1.00 57.77 280 GLY A N 1
ATOM 5464 C CA . GLY B 1 280 ? 25.313 -15.945 32.573 1.00 52.10 280 GLY A CA 1
ATOM 5465 C C . GLY B 1 280 ? 25.229 -14.947 31.436 1.00 59.84 280 GLY A C 1
ATOM 5466 O O . GLY B 1 280 ? 24.900 -15.348 30.313 1.00 61.00 280 GLY A O 1
ATOM 5467 N N . SER B 1 281 ? 25.499 -13.662 31.677 1.00 59.67 281 SER A N 1
ATOM 5468 C CA . SER B 1 281 ? 25.510 -12.699 30.581 1.00 57.04 281 SER A CA 1
ATOM 5469 C C . SER B 1 281 ? 26.778 -12.853 29.755 1.00 58.03 281 SER A C 1
ATOM 5470 O O . SER B 1 281 ? 27.813 -13.304 30.250 1.00 58.53 281 SER A O 1
ATOM 5473 N N . LYS B 1 282 ? 26.695 -12.482 28.478 1.00 54.67 282 LYS A N 1
ATOM 5474 C CA . LYS B 1 282 ? 27.878 -12.461 27.628 1.00 54.17 282 LYS A CA 1
ATOM 5475 C C . LYS B 1 282 ? 28.342 -11.040 27.352 1.00 56.33 282 LYS A C 1
ATOM 5476 O O . LYS B 1 282 ? 29.223 -10.822 26.514 1.00 55.02 282 LYS A O 1
ATOM 5482 N N . SER B 1 283 ? 27.774 -10.074 28.051 1.00 51.03 283 SER A N 1
ATOM 5483 C CA . SER B 1 283 ? 28.138 -8.682 27.924 1.00 54.97 283 SER A CA 1
ATOM 5484 C C . SER B 1 283 ? 28.426 -8.146 29.317 1.00 52.11 283 SER A C 1
ATOM 5485 O O . SER B 1 283 ? 28.092 -8.771 30.330 1.00 51.92 283 SER A O 1
ATOM 5488 N N . GLY B 1 284 ? 29.073 -6.987 29.348 1.00 52.80 284 GLY A N 1
ATOM 5489 C CA . GLY B 1 284 ? 29.484 -6.352 30.583 1.00 49.41 284 GLY A CA 1
ATOM 5490 C C . GLY B 1 284 ? 30.429 -5.203 30.313 1.00 48.70 284 GLY A C 1
ATOM 5491 O O . GLY B 1 284 ? 30.257 -4.469 29.337 1.00 50.98 284 GLY A O 1
ATOM 5492 N N . TYR B 1 285 ? 31.447 -5.048 31.152 1.00 49.28 285 TYR A N 1
ATOM 5493 C CA . TYR B 1 285 ? 32.346 -3.911 31.051 1.00 47.85 285 TYR A CA 1
ATOM 5494 C C . TYR B 1 285 ? 33.775 -4.350 31.336 1.00 47.49 285 TYR A C 1
ATOM 5495 O O . TYR B 1 285 ? 34.019 -5.183 32.215 1.00 44.52 285 TYR A O 1
ATOM 5504 N N . LEU B 1 286 ? 34.715 -3.783 30.588 1.00 44.74 286 LEU A N 1
ATOM 5505 C CA . LEU B 1 286 ? 36.138 -3.947 30.848 1.00 42.88 286 LEU A CA 1
ATOM 5506 C C . LEU B 1 286 ? 36.643 -2.655 31.479 1.00 41.81 286 LEU A C 1
ATOM 5507 O O . LEU B 1 286 ? 36.463 -1.573 30.908 1.00 40.89 286 LEU A O 1
ATOM 5512 N N . VAL B 1 287 ? 37.238 -2.768 32.666 1.00 36.83 287 VAL A N 1
ATOM 5513 C CA . VAL B 1 287 ? 37.670 -1.626 33.466 1.00 34.17 287 VAL A CA 1
ATOM 5514 C C . VAL B 1 287 ? 39.190 -1.600 33.490 1.00 36.38 287 VAL A C 1
ATOM 5515 O O . VAL B 1 287 ? 39.825 -2.559 33.948 1.00 37.34 287 VAL A O 1
ATOM 5519 N N . TYR B 1 288 ? 39.775 -0.506 33.005 1.00 37.88 288 TYR A N 1
ATOM 5520 C CA . TYR B 1 288 ? 41.226 -0.374 32.904 1.00 35.53 288 TYR A CA 1
ATOM 5521 C C . TYR B 1 288 ? 41.708 0.817 33.723 1.00 37.12 288 TYR A C 1
ATOM 5522 O O . TYR B 1 288 ? 41.119 1.901 33.665 1.00 36.04 288 TYR A O 1
ATOM 5531 N N . THR B 1 289 ? 42.789 0.624 34.483 1.00 35.91 289 THR A N 1
ATOM 5532 C CA . THR B 1 289 ? 43.312 1.687 35.335 1.00 37.31 289 THR A CA 1
ATOM 5533 C C . THR B 1 289 ? 44.816 1.860 35.150 1.00 35.03 289 THR A C 1
ATOM 5534 O O . THR B 1 289 ? 45.582 0.893 35.240 1.00 35.38 289 THR A O 1
ATOM 5538 N N . ASN B 1 290 ? 45.228 3.095 34.887 1.00 33.54 290 ASN A N 1
ATOM 5539 C CA . ASN B 1 290 ? 46.638 3.463 34.967 1.00 33.15 290 ASN A CA 1
ATOM 5540 C C . ASN B 1 290 ? 46.735 4.917 35.411 1.00 31.56 290 ASN A C 1
ATOM 5541 O O . ASN B 1 290 ? 46.419 5.825 34.642 1.00 34.67 290 ASN A O 1
ATOM 5546 N N . ARG B 1 291 ? 47.189 5.120 36.644 1.00 33.77 291 ARG A N 1
ATOM 5547 C CA . ARG B 1 291 ? 47.454 6.426 37.224 1.00 34.61 291 ARG A CA 1
ATOM 5548 C C . ARG B 1 291 ? 48.921 6.808 37.152 1.00 38.12 291 ARG A C 1
ATOM 5549 O O . ARG B 1 291 ? 49.320 7.831 37.721 1.00 36.16 291 ARG A O 1
ATOM 5557 N N . GLY B 1 292 ? 49.738 6.008 36.480 1.00 39.41 292 GLY A N 1
ATOM 5558 C CA . GLY B 1 292 ? 51.170 6.238 36.480 1.00 32.28 292 GLY A CA 1
ATOM 5559 C C . GLY B 1 292 ? 51.752 6.162 35.086 1.00 34.33 292 GLY A C 1
ATOM 5560 O O . GLY B 1 292 ? 51.165 6.612 34.104 1.00 35.11 292 GLY A O 1
ATOM 5561 N N . LEU B 1 293 ? 52.959 5.612 35.030 1.00 35.93 293 LEU A N 1
ATOM 5562 C CA . LEU B 1 293 ? 53.772 5.631 33.825 1.00 36.31 293 LEU A CA 1
ATOM 5563 C C . LEU B 1 293 ? 52.997 5.132 32.611 1.00 37.79 293 LEU A C 1
ATOM 5564 O O . LEU B 1 293 ? 52.333 4.091 32.659 1.00 33.74 293 LEU A O 1
ATOM 5569 N N . GLY B 1 294 ? 53.129 5.859 31.505 1.00 37.09 294 GLY A N 1
ATOM 5570 C CA . GLY B 1 294 ? 52.538 5.487 30.243 1.00 36.74 294 GLY A CA 1
ATOM 5571 C C . GLY B 1 294 ? 51.190 6.121 29.968 1.00 42.82 294 GLY A C 1
ATOM 5572 O O . GLY B 1 294 ? 50.771 6.178 28.806 1.00 44.85 294 GLY A O 1
ATOM 5573 N N . ALA B 1 295 ? 50.499 6.594 30.995 1.00 40.55 295 ALA A N 1
ATOM 5574 C CA . ALA B 1 295 ? 49.269 7.336 30.791 1.00 45.45 295 ALA A CA 1
ATOM 5575 C C . ALA B 1 295 ? 49.588 8.822 30.826 1.00 48.83 295 ALA A C 1
ATOM 5576 O O . ALA B 1 295 ? 50.350 9.277 31.680 1.00 44.68 295 ALA A O 1
ATOM 5578 N N . LYS B 1 296 ? 48.992 9.579 29.907 1.00 53.49 296 LYS A N 1
ATOM 5579 C CA . LYS B 1 296 ? 49.174 11.020 29.951 1.00 54.66 296 LYS A CA 1
ATOM 5580 C C . LYS B 1 296 ? 48.443 11.600 31.164 1.00 55.69 296 LYS A C 1
ATOM 5581 O O . LYS B 1 296 ? 47.562 10.965 31.762 1.00 52.65 296 LYS A O 1
ATOM 5587 N N . SER B 1 297 ? 48.843 12.818 31.543 1.00 50.00 297 SER A N 1
ATOM 5588 C CA . SER B 1 297 ? 48.294 13.443 32.740 1.00 50.15 297 SER A CA 1
ATOM 5589 C C . SER B 1 297 ? 46.774 13.540 32.686 1.00 52.89 297 SER A C 1
ATOM 5590 O O . SER B 1 297 ? 46.106 13.405 33.719 1.00 51.84 297 SER A O 1
ATOM 5593 N N . SER B 1 298 ? 46.208 13.770 31.498 1.00 54.22 298 SER A N 1
ATOM 5594 C CA . SER B 1 298 ? 44.767 13.980 31.397 1.00 54.98 298 SER A CA 1
ATOM 5595 C C . SER B 1 298 ? 43.986 12.669 31.516 1.00 54.64 298 SER A C 1
ATOM 5596 O O . SER B 1 298 ? 42.824 12.680 31.939 1.00 53.91 298 SER A O 1
ATOM 5599 N N . GLU B 1 299 ? 44.599 11.535 31.165 1.00 52.48 299 GLU A N 1
ATOM 5600 C CA . GLU B 1 299 ? 43.936 10.238 31.234 1.00 54.31 299 GLU A CA 1
ATOM 5601 C C . GLU B 1 299 ? 44.247 9.454 32.510 1.00 50.47 299 GLU A C 1
ATOM 5602 O O . GLU B 1 299 ? 43.790 8.316 32.642 1.00 52.04 299 GLU A O 1
ATOM 5608 N N . HIS B 1 300 ? 44.984 10.036 33.458 1.00 47.17 300 HIS A N 1
ATOM 5609 C CA . HIS B 1 300 ? 45.270 9.371 34.727 1.00 43.27 300 HIS A CA 1
ATOM 5610 C C . HIS B 1 300 ? 43.987 8.934 35.413 1.00 45.65 300 HIS A C 1
ATOM 5611 O O . HIS B 1 300 ? 43.126 9.757 35.736 1.00 43.04 300 HIS A O 1
ATOM 5618 N N . GLY B 1 301 ? 43.885 7.638 35.675 1.00 42.83 301 GLY A N 1
ATOM 5619 C CA . GLY B 1 301 ? 42.700 7.112 36.310 1.00 39.78 301 GLY A CA 1
ATOM 5620 C C . GLY B 1 301 ? 42.166 5.883 35.614 1.00 38.71 301 GLY A C 1
ATOM 5621 O O . GLY B 1 301 ? 42.931 5.084 35.056 1.00 39.63 301 GLY A O 1
ATOM 5622 N N . THR B 1 302 ? 40.846 5.732 35.631 1.00 40.36 302 THR A N 1
ATOM 5623 C CA . THR B 1 302 ? 40.178 4.501 35.233 1.00 37.07 302 THR A CA 1
ATOM 5624 C C . THR B 1 302 ? 39.277 4.760 34.035 1.00 40.26 302 THR A C 1
ATOM 5625 O O . THR B 1 302 ? 38.570 5.771 33.985 1.00 41.02 302 THR A O 1
ATOM 5629 N N . HIS B 1 303 ? 39.312 3.847 33.071 1.00 36.81 303 HIS A N 1
ATOM 5630 C CA . HIS B 1 303 ? 38.537 3.959 31.845 1.00 42.04 303 HIS A CA 1
ATOM 5631 C C . HIS B 1 303 ? 37.664 2.723 31.680 1.00 44.22 303 HIS A C 1
ATOM 5632 O O . HIS B 1 303 ? 38.161 1.591 31.749 1.00 37.97 303 HIS A O 1
ATOM 5639 N N . ILE B 1 304 ? 36.367 2.933 31.469 1.00 45.47 304 ILE A N 1
ATOM 5640 C CA . ILE B 1 304 ? 35.410 1.834 31.379 1.00 40.19 304 ILE A CA 1
ATOM 5641 C C . ILE B 1 304 ? 34.984 1.653 29.931 1.00 42.51 304 ILE A C 1
ATOM 5642 O O . ILE B 1 304 ? 34.458 2.580 29.306 1.00 46.78 304 ILE A O 1
ATOM 5647 N N . PHE B 1 305 ? 35.195 0.450 29.413 1.00 41.75 305 PHE A N 1
ATOM 5648 C CA . PHE B 1 305 ? 34.809 0.052 28.071 1.00 46.17 305 PHE A CA 1
ATOM 5649 C C . PHE B 1 305 ? 33.574 -0.845 28.134 1.00 49.54 305 PHE A C 1
ATOM 5650 O O . PHE B 1 305 ? 33.384 -1.602 29.091 1.00 48.25 305 PHE A O 1
ATOM 5658 N N . ARG B 1 306 ? 32.746 -0.783 27.094 1.00 51.74 306 ARG A N 1
ATOM 5659 C CA . ARG B 1 306 ? 31.568 -1.643 27.005 1.00 49.32 306 ARG A CA 1
ATOM 5660 C C . ARG B 1 306 ? 31.914 -2.908 26.231 1.00 45.79 306 ARG A C 1
ATOM 5661 O O . ARG B 1 306 ? 32.463 -2.841 25.127 1.00 48.11 306 ARG A O 1
ATOM 5669 N N . ILE B 1 307 ? 31.606 -4.059 26.818 1.00 46.88 307 ILE A N 1
ATOM 5670 C CA . ILE B 1 307 ? 31.907 -5.356 26.226 1.00 50.56 307 ILE A CA 1
ATOM 5671 C C . ILE B 1 307 ? 30.579 -6.023 25.887 1.00 53.62 307 ILE A C 1
ATOM 5672 O O . ILE B 1 307 ? 29.836 -6.441 26.785 1.00 50.64 307 ILE A O 1
ATOM 5677 N N . GLU B 1 308 ? 30.272 -6.129 24.597 1.00 49.43 308 GLU A N 1
ATOM 5678 C CA . GLU B 1 308 ? 29.016 -6.749 24.202 1.00 59.04 308 GLU A CA 1
ATOM 5679 C C . GLU B 1 308 ? 29.149 -8.236 23.949 1.00 58.27 308 GLU A C 1
ATOM 5680 O O . GLU B 1 308 ? 28.151 -8.956 24.059 1.00 56.55 308 GLU A O 1
ATOM 5686 N N . ASP B 1 309 ? 30.354 -8.704 23.636 1.00 52.34 309 ASP A N 1
ATOM 5687 C CA . ASP B 1 309 ? 30.662 -10.127 23.542 1.00 55.53 309 ASP A CA 1
ATOM 5688 C C . ASP B 1 309 ? 31.885 -10.396 24.419 1.00 56.03 309 ASP A C 1
ATOM 5689 O O . ASP B 1 309 ? 33.018 -10.110 24.024 1.00 53.35 309 ASP A O 1
ATOM 5694 N N . SER B 1 310 ? 31.650 -10.969 25.604 1.00 54.98 310 SER A N 1
ATOM 5695 C CA . SER B 1 310 ? 32.739 -11.302 26.513 1.00 52.98 310 SER A CA 1
ATOM 5696 C C . SER B 1 310 ? 33.758 -12.247 25.889 1.00 57.02 310 SER A C 1
ATOM 5697 O O . SER B 1 310 ? 34.883 -12.342 26.394 1.00 55.29 310 SER A O 1
ATOM 5700 N N . SER B 1 311 ? 33.399 -12.953 24.811 1.00 55.43 311 SER A N 1
ATOM 5701 C CA . SER B 1 311 ? 34.314 -13.934 24.239 1.00 53.83 311 SER A CA 1
ATOM 5702 C C . SER B 1 311 ? 35.516 -13.289 23.549 1.00 50.60 311 SER A C 1
ATOM 5703 O O . SER B 1 311 ? 36.493 -13.990 23.267 1.00 51.28 311 SER A O 1
ATOM 5706 N N . LYS B 1 312 ? 35.467 -11.985 23.256 1.00 45.52 312 LYS A N 1
ATOM 5707 C CA . LYS B 1 312 ? 36.629 -11.274 22.729 1.00 47.92 312 LYS A CA 1
ATOM 5708 C C . LYS B 1 312 ? 37.737 -11.107 23.767 1.00 48.66 312 LYS A C 1
ATOM 5709 O O . LYS B 1 312 ? 38.846 -10.688 23.418 1.00 49.34 312 LYS A O 1
ATOM 5715 N N . ILE B 1 313 ? 37.444 -11.395 25.030 1.00 46.29 313 ILE A N 1
ATOM 5716 C CA . ILE B 1 313 ? 38.458 -11.394 26.092 1.00 43.21 313 ILE A CA 1
ATOM 5717 C C . ILE B 1 313 ? 39.003 -12.816 26.138 1.00 42.60 313 ILE A C 1
ATOM 5718 O O . ILE B 1 313 ? 38.594 -13.657 26.936 1.00 47.09 313 ILE A O 1
ATOM 5723 N N . THR B 1 314 ? 39.943 -13.094 25.246 1.00 41.07 314 THR A N 1
ATOM 5724 C CA . THR B 1 314 ? 40.393 -14.452 25.008 1.00 42.95 314 THR A CA 1
ATOM 5725 C C . THR B 1 314 ? 41.434 -14.903 26.030 1.00 45.25 314 THR A C 1
ATOM 5726 O O . THR B 1 314 ? 42.123 -14.084 26.646 1.00 43.10 314 THR A O 1
ATOM 5730 N N . PRO B 1 315 ? 41.572 -16.217 26.210 1.00 44.94 315 PRO A N 1
ATOM 5731 C CA . PRO B 1 315 ? 42.679 -16.748 27.031 1.00 45.18 315 PRO A CA 1
ATOM 5732 C C . PRO B 1 315 ? 44.047 -16.214 26.638 1.00 45.00 315 PRO A C 1
ATOM 5733 O O . PRO B 1 315 ? 44.909 -16.027 27.507 1.00 39.45 315 PRO A O 1
ATOM 5737 N N . GLU B 1 316 ? 44.276 -15.987 25.342 1.00 44.56 316 GLU A N 1
ATOM 5738 C CA . GLU B 1 316 ? 45.563 -15.468 24.894 1.00 44.17 316 GLU A CA 1
ATOM 5739 C C . GLU B 1 316 ? 45.750 -14.027 25.343 1.00 41.65 316 GLU A C 1
ATOM 5740 O O . GLU B 1 316 ? 46.832 -13.647 25.805 1.00 40.51 316 GLU A O 1
ATOM 5746 N N . PHE B 1 317 ? 44.701 -13.217 25.213 1.00 38.88 317 PHE A N 1
ATOM 5747 C CA . PHE B 1 317 ? 44.737 -11.850 25.718 1.00 39.25 317 PHE A CA 1
ATOM 5748 C C . PHE B 1 317 ? 45.031 -11.817 27.217 1.00 39.08 317 PHE A C 1
ATOM 5749 O O . PHE B 1 317 ? 45.917 -11.087 27.673 1.00 38.20 317 PHE A O 1
ATOM 5757 N N . ILE B 1 318 ? 44.303 -12.614 28.002 1.00 38.80 318 ILE A N 1
ATOM 5758 C CA . ILE B 1 318 ? 44.529 -12.650 29.446 1.00 38.83 318 ILE A CA 1
ATOM 5759 C C . ILE B 1 318 ? 45.955 -13.083 29.762 1.00 37.78 318 ILE A C 1
ATOM 5760 O O . ILE B 1 318 ? 46.610 -12.522 30.648 1.00 37.14 318 ILE A O 1
ATOM 5765 N N . ASN B 1 319 ? 46.451 -14.094 29.053 1.00 39.09 319 ASN A N 1
ATOM 5766 C CA . ASN B 1 319 ? 47.804 -14.577 29.282 1.00 38.26 319 ASN A CA 1
ATOM 5767 C C . ASN B 1 319 ? 48.844 -13.505 28.977 1.00 39.45 319 ASN A C 1
ATOM 5768 O O . ASN B 1 319 ? 49.819 -13.344 29.722 1.00 36.41 319 ASN A O 1
ATOM 5773 N N . ASN B 1 320 ? 48.667 -12.786 27.869 1.00 37.98 320 ASN A N 1
ATOM 5774 C CA . ASN B 1 320 ? 49.569 -11.691 27.557 1.00 37.21 320 ASN A CA 1
ATOM 5775 C C . ASN B 1 320 ? 49.514 -10.622 28.639 1.00 34.65 320 ASN A C 1
ATOM 5776 O O . ASN B 1 320 ? 50.548 -10.053 29.008 1.00 31.16 320 ASN A O 1
ATOM 5781 N N . MET B 1 321 ? 48.325 -10.367 29.192 1.00 32.04 321 MET A N 1
ATOM 5782 C CA . MET B 1 321 ? 48.217 -9.338 30.219 1.00 35.67 321 MET A CA 1
ATOM 5783 C C . MET B 1 321 ? 49.037 -9.705 31.451 1.00 33.50 321 MET A C 1
ATOM 5784 O O . MET B 1 321 ? 49.777 -8.872 31.986 1.00 31.71 321 MET A O 1
ATOM 5789 N N . THR B 1 322 ? 48.923 -10.955 31.911 1.00 35.97 322 THR A N 1
ATOM 5790 C CA . THR B 1 322 ? 49.623 -11.382 33.124 1.00 30.45 322 THR A CA 1
ATOM 5791 C C . THR B 1 322 ? 51.118 -11.528 32.890 1.00 33.28 322 THR A C 1
ATOM 5792 O O . THR B 1 322 ? 51.906 -11.453 33.840 1.00 29.74 322 THR A O 1
ATOM 5796 N N . SER B 1 323 ? 51.518 -11.755 31.645 1.00 30.38 323 SER A N 1
ATOM 5797 C CA . SER B 1 323 ? 52.905 -11.997 31.289 1.00 35.00 323 SER A CA 1
ATOM 5798 C C . SER B 1 323 ? 53.593 -10.772 30.710 1.00 29.93 323 SER A C 1
ATOM 5799 O O . SER B 1 323 ? 54.722 -10.887 30.244 1.00 31.90 323 SER A O 1
ATOM 5802 N N . GLY B 1 324 ? 52.931 -9.616 30.701 1.00 33.28 324 GLY A N 1
ATOM 5803 C CA . GLY B 1 324 ? 53.498 -8.454 30.025 1.00 33.02 324 GLY A CA 1
ATOM 5804 C C . GLY B 1 324 ? 54.902 -8.105 30.496 1.00 33.06 324 GLY A C 1
ATOM 5805 O O . GLY B 1 324 ? 55.805 -7.885 29.687 1.00 33.38 324 GLY A O 1
ATOM 5806 N N . HIS B 1 325 ? 55.101 -8.029 31.815 1.00 29.48 325 HIS A N 1
ATOM 5807 C CA . HIS B 1 325 ? 56.409 -7.648 32.328 1.00 31.31 325 HIS A CA 1
ATOM 5808 C C . HIS B 1 325 ? 57.480 -8.658 31.929 1.00 32.35 325 HIS A C 1
ATOM 5809 O O . HIS B 1 325 ? 58.556 -8.279 31.446 1.00 30.75 325 HIS A O 1
ATOM 5816 N N . SER B 1 326 ? 57.207 -9.957 32.138 1.00 30.94 326 SER A N 1
ATOM 5817 C CA . SER B 1 326 ? 58.230 -10.982 31.918 1.00 32.29 326 SER A CA 1
ATOM 5818 C C . SER B 1 326 ? 58.536 -11.181 30.447 1.00 33.40 326 SER A C 1
ATOM 5819 O O . SER B 1 326 ? 59.669 -11.534 30.097 1.00 31.41 326 SER A O 1
ATOM 5822 N N . ASN B 1 327 ? 57.545 -10.984 29.580 1.00 31.54 327 ASN A N 1
ATOM 5823 C CA . ASN B 1 327 ? 57.730 -11.104 28.143 1.00 33.62 327 ASN A CA 1
ATOM 5824 C C . ASN B 1 327 ? 58.355 -9.869 27.527 1.00 34.76 327 ASN A C 1
ATOM 5825 O O . ASN B 1 327 ? 58.655 -9.896 26.331 1.00 35.75 327 ASN A O 1
ATOM 5830 N N . GLY B 1 328 ? 58.508 -8.784 28.289 1.00 32.64 328 GLY A N 1
ATOM 5831 C CA . GLY B 1 328 ? 59.051 -7.560 27.741 1.00 35.97 328 GLY A CA 1
ATOM 5832 C C . GLY B 1 328 ? 58.091 -6.723 26.921 1.00 39.20 328 GLY A C 1
ATOM 5833 O O . GLY B 1 328 ? 58.541 -5.899 26.112 1.00 34.80 328 GLY A O 1
ATOM 5834 N N . ALA B 1 329 ? 56.783 -6.888 27.114 1.00 32.08 329 ALA A N 1
ATOM 5835 C CA . ALA B 1 329 ? 55.826 -6.079 26.369 1.00 36.76 329 ALA A CA 1
ATOM 5836 C C . ALA B 1 329 ? 55.956 -4.593 26.715 1.00 38.23 329 ALA A C 1
ATOM 5837 O O . ALA B 1 329 ? 56.100 -4.213 27.881 1.00 37.20 329 ALA A O 1
ATOM 5839 N N . SER B 1 330 ? 55.879 -3.742 25.694 1.00 36.41 330 SER A N 1
ATOM 5840 C CA . SER B 1 330 ? 55.830 -2.312 25.945 1.00 39.50 330 SER A CA 1
ATOM 5841 C C . SER B 1 330 ? 54.443 -1.912 26.448 1.00 37.26 330 SER A C 1
ATOM 5842 O O . SER B 1 330 ? 53.482 -2.678 26.363 1.00 36.52 330 SER A O 1
ATOM 5845 N N . HIS B 1 331 ? 54.354 -0.693 26.985 1.00 34.68 331 HIS A N 1
ATOM 5846 C CA . HIS B 1 331 ? 53.067 -0.164 27.415 1.00 35.95 331 HIS A CA 1
ATOM 5847 C C . HIS B 1 331 ? 52.094 -0.070 26.246 1.00 42.69 331 HIS A C 1
ATOM 5848 O O . HIS B 1 331 ? 50.910 -0.409 26.380 1.00 36.18 331 HIS A O 1
ATOM 5855 N N . ASP B 1 332 ? 52.572 0.388 25.086 1.00 42.21 332 ASP A N 1
ATOM 5856 C CA . ASP B 1 332 ? 51.667 0.538 23.949 1.00 42.60 332 ASP A CA 1
ATOM 5857 C C . ASP B 1 332 ? 51.196 -0.812 23.402 1.00 41.82 332 ASP A C 1
ATOM 5858 O O . ASP B 1 332 ? 50.069 -0.909 22.907 1.00 43.94 332 ASP A O 1
ATOM 5863 N N . GLU B 1 333 ? 52.025 -1.859 23.480 1.00 38.26 333 GLU A N 1
ATOM 5864 C CA . GLU B 1 333 ? 51.586 -3.175 23.023 1.00 40.92 333 GLU A CA 1
ATOM 5865 C C . GLU B 1 333 ? 50.526 -3.755 23.951 1.00 42.54 333 GLU A C 1
ATOM 5866 O O . GLU B 1 333 ? 49.588 -4.424 23.500 1.00 41.46 333 GLU A O 1
ATOM 5872 N N . ILE B 1 334 ? 50.660 -3.523 25.255 1.00 41.05 334 ILE A N 1
ATOM 5873 C CA . ILE B 1 334 ? 49.596 -3.912 26.169 1.00 39.62 334 ILE A CA 1
ATOM 5874 C C . ILE B 1 334 ? 48.339 -3.117 25.866 1.00 38.72 334 ILE A C 1
ATOM 5875 O O . ILE B 1 334 ? 47.253 -3.683 25.679 1.00 36.77 334 ILE A O 1
ATOM 5880 N N . MET B 1 335 ? 48.474 -1.791 25.806 1.00 36.48 335 MET A N 1
ATOM 5881 C CA . MET B 1 335 ? 47.308 -0.932 25.649 1.00 37.94 335 MET A CA 1
ATOM 5882 C C . MET B 1 335 ? 46.557 -1.254 24.365 1.00 42.35 335 MET A C 1
ATOM 5883 O O . MET B 1 335 ? 45.320 -1.301 24.353 1.00 43.68 335 MET A O 1
ATOM 5888 N N . SER B 1 336 ? 47.281 -1.483 23.271 1.00 36.22 336 SER A N 1
ATOM 5889 C CA . SER B 1 336 ? 46.595 -1.778 22.024 1.00 38.57 336 SER A CA 1
ATOM 5890 C C . SER B 1 336 ? 45.841 -3.103 22.114 1.00 44.44 336 SER A C 1
ATOM 5891 O O . SER B 1 336 ? 44.724 -3.225 21.590 1.00 45.38 336 SER A O 1
ATOM 5894 N N . GLN B 1 337 ? 46.421 -4.107 22.785 1.00 37.73 337 GLN A N 1
ATOM 5895 C CA . GLN B 1 337 ? 45.685 -5.357 22.965 1.00 38.78 337 GLN A CA 1
ATOM 5896 C C . GLN B 1 337 ? 44.419 -5.131 23.782 1.00 41.96 337 GLN A C 1
ATOM 5897 O O . GLN B 1 337 ? 43.368 -5.715 23.492 1.00 46.70 337 GLN A O 1
ATOM 5903 N N . ILE B 1 338 ? 44.491 -4.266 24.792 1.00 40.73 338 ILE A N 1
ATOM 5904 C CA . ILE B 1 338 ? 43.315 -3.987 25.609 1.00 42.40 338 ILE A CA 1
ATOM 5905 C C . ILE B 1 338 ? 42.222 -3.338 24.766 1.00 46.03 338 ILE A C 1
ATOM 5906 O O . ILE B 1 338 ? 41.051 -3.733 24.819 1.00 41.84 338 ILE A O 1
ATOM 5911 N N . LYS B 1 339 ? 42.585 -2.313 23.991 1.00 47.60 339 LYS A N 1
ATOM 5912 C CA . LYS B 1 339 ? 41.594 -1.663 23.137 1.00 45.55 339 LYS A CA 1
ATOM 5913 C C . LYS B 1 339 ? 41.029 -2.641 22.113 1.00 45.07 339 LYS A C 1
ATOM 5914 O O . LYS B 1 339 ? 39.836 -2.601 21.803 1.00 48.22 339 LYS A O 1
ATOM 5920 N N . ALA B 1 340 ? 41.874 -3.535 21.585 1.00 44.87 340 ALA A N 1
ATOM 5921 C CA . ALA B 1 340 ? 41.399 -4.552 20.655 1.00 45.04 340 ALA A CA 1
ATOM 5922 C C . ALA B 1 340 ? 40.367 -5.456 21.314 1.00 51.66 340 ALA A C 1
ATOM 5923 O O . ALA B 1 340 ? 39.327 -5.759 20.718 1.00 52.26 340 ALA A O 1
ATOM 5925 N N . ALA B 1 341 ? 40.646 -5.909 22.543 1.00 50.47 341 ALA A N 1
ATOM 5926 C CA . ALA B 1 341 ? 39.656 -6.673 23.298 1.00 51.63 341 ALA A CA 1
ATOM 5927 C C . ALA B 1 341 ? 38.360 -5.889 23.470 1.00 48.72 341 ALA A C 1
ATOM 5928 O O . ALA B 1 341 ? 37.287 -6.484 23.594 1.00 52.00 341 ALA A O 1
ATOM 5930 N N . ALA B 1 342 ? 38.440 -4.564 23.483 1.00 48.44 342 ALA A N 1
ATOM 5931 C CA . ALA B 1 342 ? 37.279 -3.698 23.576 1.00 47.14 342 ALA A CA 1
ATOM 5932 C C . ALA B 1 342 ? 36.714 -3.317 22.199 1.00 50.06 342 ALA A C 1
ATOM 5933 O O . ALA B 1 342 ? 35.983 -2.322 22.092 1.00 50.24 342 ALA A O 1
ATOM 5935 N N . GLY B 1 343 ? 37.028 -4.091 21.157 1.00 48.42 343 GLY A N 1
ATOM 5936 C CA . GLY B 1 343 ? 36.603 -3.771 19.804 1.00 53.31 343 GLY A CA 1
ATOM 5937 C C . GLY B 1 343 ? 37.111 -2.447 19.277 1.00 57.77 343 GLY A C 1
ATOM 5938 O O . GLY B 1 343 ? 36.498 -1.867 18.377 1.00 60.14 343 GLY A O 1
ATOM 5939 N N . ASN B 1 344 ? 38.213 -1.938 19.828 1.00 56.20 344 ASN A N 1
ATOM 5940 C CA . ASN B 1 344 ? 38.784 -0.663 19.405 1.00 56.18 344 ASN A CA 1
ATOM 5941 C C . ASN B 1 344 ? 37.755 0.463 19.441 1.00 56.39 344 ASN A C 1
ATOM 5942 O O . ASN B 1 344 ? 37.884 1.464 18.736 1.00 61.53 344 ASN A O 1
ATOM 5947 N N . LYS B 1 345 ? 36.740 0.317 20.291 1.00 56.98 345 LYS A N 1
ATOM 5948 C CA . LYS B 1 345 ? 35.789 1.381 20.582 1.00 57.66 345 LYS A CA 1
ATOM 5949 C C . LYS B 1 345 ? 36.304 2.240 21.733 1.00 54.77 345 LYS A C 1
ATOM 5950 O O . LYS B 1 345 ? 37.095 1.789 22.561 1.00 59.69 345 LYS A O 1
ATOM 5956 N N . GLU B 1 346 ? 35.860 3.475 21.772 1.00 54.04 346 GLU A N 1
ATOM 5957 C CA . GLU B 1 346 ? 36.291 4.398 22.808 1.00 56.33 346 GLU A CA 1
ATOM 5958 C C . GLU B 1 346 ? 35.608 4.071 24.133 1.00 55.73 346 GLU A C 1
ATOM 5959 O O . GLU B 1 346 ? 34.517 3.501 24.150 1.00 55.97 346 GLU A O 1
ATOM 5965 N N . PRO B 1 347 ? 36.241 4.396 25.258 1.00 55.66 347 PRO A N 1
ATOM 5966 C CA . PRO B 1 347 ? 35.620 4.105 26.553 1.00 53.43 347 PRO A CA 1
ATOM 5967 C C . PRO B 1 347 ? 34.338 4.899 26.729 1.00 51.21 347 PRO A C 1
ATOM 5968 O O . PRO B 1 347 ? 34.165 5.970 26.154 1.00 50.94 347 PRO A O 1
ATOM 5972 N N . ILE B 1 348 ? 33.429 4.357 27.539 1.00 52.23 348 ILE A N 1
ATOM 5973 C CA . ILE B 1 348 ? 32.170 5.044 27.800 1.00 48.90 348 ILE A CA 1
ATOM 5974 C C . ILE B 1 348 ? 32.234 5.931 29.034 1.00 48.60 348 ILE A C 1
ATOM 5975 O O . ILE B 1 348 ? 31.369 6.797 29.209 1.00 45.91 348 ILE A O 1
ATOM 5980 N N . HIS B 1 349 ? 33.233 5.753 29.892 1.00 48.92 349 HIS A N 1
ATOM 5981 C CA . HIS B 1 349 ? 33.337 6.580 31.084 1.00 49.74 349 HIS A CA 1
ATOM 5982 C C . HIS B 1 349 ? 34.796 6.659 31.513 1.00 47.65 349 HIS A C 1
ATOM 5983 O O . HIS B 1 349 ? 35.583 5.742 31.261 1.00 46.80 349 HIS A O 1
ATOM 5990 N N . HIS B 1 350 ? 35.145 7.770 32.161 1.00 43.22 350 HIS A N 1
ATOM 5991 C CA . HIS B 1 350 ? 36.491 8.011 32.669 1.00 49.21 350 HIS A CA 1
ATOM 5992 C C . HIS B 1 350 ? 36.361 8.530 34.093 1.00 47.55 350 HIS A C 1
ATOM 5993 O O . HIS B 1 350 ? 35.636 9.498 34.335 1.00 46.33 350 HIS A O 1
ATOM 6000 N N . ILE B 1 351 ? 37.014 7.859 35.038 1.00 46.62 351 ILE A N 1
ATOM 6001 C CA . ILE B 1 351 ? 37.106 8.321 36.418 1.00 43.98 351 ILE A CA 1
ATOM 6002 C C . ILE B 1 351 ? 38.510 8.884 36.592 1.00 46.64 351 ILE A C 1
ATOM 6003 O O . ILE B 1 351 ? 39.492 8.136 36.530 1.00 43.79 351 ILE A O 1
ATOM 6008 N N . LYS B 1 352 ? 38.619 10.198 36.791 1.00 43.75 352 LYS A N 1
ATOM 6009 C CA . LYS B 1 352 ? 39.921 10.813 37.008 1.00 45.60 352 LYS A CA 1
ATOM 6010 C C . LYS B 1 352 ? 40.418 10.454 38.398 1.00 41.57 352 LYS A C 1
ATOM 6011 O O . LYS B 1 352 ? 39.688 10.583 39.379 1.00 41.65 352 LYS A O 1
ATOM 6017 N N . GLN B 1 353 ? 41.662 9.998 38.486 1.00 43.44 353 GLN A N 1
ATOM 6018 C CA . GLN B 1 353 ? 42.243 9.635 39.769 1.00 41.35 353 GLN A CA 1
ATOM 6019 C C . GLN B 1 353 ? 43.653 10.200 39.832 1.00 41.03 353 GLN A C 1
ATOM 6020 O O . GLN B 1 353 ? 44.306 10.397 38.803 1.00 40.12 353 GLN A O 1
ATOM 6026 N N . LYS B 1 354 ? 44.100 10.466 41.059 1.00 40.19 354 LYS A N 1
ATOM 6027 C CA . LYS B 1 354 ? 45.350 11.174 41.302 1.00 47.71 354 LYS A CA 1
ATOM 6028 C C . LYS B 1 354 ? 46.525 10.494 40.599 1.00 49.31 354 LYS A C 1
ATOM 6029 O O . LYS B 1 354 ? 46.630 9.266 40.572 1.00 41.96 354 LYS A O 1
ATOM 6035 N N . GLY B 1 355 ? 47.412 11.304 40.016 1.00 43.71 355 GLY A N 1
ATOM 6036 C CA . GLY B 1 355 ? 48.568 10.756 39.334 1.00 41.85 355 GLY A CA 1
ATOM 6037 C C . GLY B 1 355 ? 49.605 10.211 40.299 1.00 43.63 355 GLY A C 1
ATOM 6038 O O . GLY B 1 355 ? 49.693 10.620 41.455 1.00 47.96 355 GLY A O 1
ATOM 6039 N N . GLN B 1 356 ? 50.391 9.245 39.807 1.00 45.09 356 GLN A N 1
ATOM 6040 C CA . GLN B 1 356 ? 51.493 8.622 40.538 1.00 40.77 356 GLN A CA 1
ATOM 6041 C C . GLN B 1 356 ? 52.754 8.658 39.688 1.00 40.07 356 GLN A C 1
ATOM 6042 O O . GLN B 1 356 ? 52.689 8.531 38.461 1.00 41.09 356 GLN A O 1
ATOM 6048 N N . LYS B 1 357 ? 53.901 8.805 40.345 1.00 36.72 357 LYS A N 1
ATOM 6049 C CA . LYS B 1 357 ? 55.184 8.803 39.657 1.00 40.39 357 LYS A CA 1
ATOM 6050 C C . LYS B 1 357 ? 56.196 8.016 40.468 1.00 34.17 357 LYS A C 1
ATOM 6051 O O . LYS B 1 357 ? 56.114 7.949 41.699 1.00 35.53 357 LYS A O 1
ATOM 6057 N N . ASN B 1 358 ? 57.231 7.480 39.803 1.00 34.02 358 ASN A N 1
ATOM 6058 C CA . ASN B 1 358 ? 58.360 6.782 40.492 1.00 35.15 358 ASN A CA 1
ATOM 6059 C C . ASN B 1 358 ? 57.848 5.617 41.337 1.00 33.14 358 ASN A C 1
ATOM 6060 O O . ASN B 1 358 ? 58.272 5.501 42.487 1.00 32.95 358 ASN A O 1
ATOM 6065 N N . ASP B 1 359 ? 57.010 4.784 40.742 1.00 39.95 359 ASP A N 1
ATOM 6066 C CA . ASP B 1 359 ? 56.434 3.606 41.422 1.00 38.11 359 ASP A CA 1
ATOM 6067 C C . ASP B 1 359 ? 55.811 2.767 40.309 1.00 38.37 359 ASP A C 1
ATOM 6068 O O . ASP B 1 359 ? 55.256 3.356 39.397 1.00 40.02 359 ASP A O 1
ATOM 6073 N N . ASN B 1 360 ? 55.919 1.448 40.382 1.00 30.46 360 ASN A N 1
ATOM 6074 C CA . ASN B 1 360 ? 55.283 0.641 39.354 1.00 35.54 360 ASN A CA 1
ATOM 6075 C C . ASN B 1 360 ? 53.815 0.354 39.656 1.00 33.32 360 ASN A C 1
ATOM 6076 O O . ASN B 1 360 ? 53.204 -0.443 38.944 1.00 31.12 360 ASN A O 1
ATOM 6081 N N . CYS B 1 361 ? 53.246 0.980 40.691 1.00 33.44 361 CYS A N 1
ATOM 6082 C CA . CYS B 1 361 ? 51.790 1.103 40.858 1.00 31.98 361 CYS A CA 1
ATOM 6083 C C . CYS B 1 361 ? 51.087 -0.230 41.116 1.00 35.91 361 CYS A C 1
ATOM 6084 O O . CYS B 1 361 ? 49.902 -0.396 40.788 1.00 32.09 361 CYS A O 1
ATOM 6087 N N . THR B 1 362 ? 51.792 -1.181 41.729 1.00 33.87 362 THR A N 1
ATOM 6088 C CA . THR B 1 362 ? 51.206 -2.493 41.969 1.00 33.71 362 THR A CA 1
ATOM 6089 C C . THR B 1 362 ? 49.987 -2.401 42.877 1.00 37.83 362 THR A C 1
ATOM 6090 O O . THR B 1 362 ? 49.008 -3.123 42.682 1.00 45.08 362 THR A O 1
ATOM 6094 N N . ILE B 1 363 ? 50.036 -1.543 43.889 1.00 38.89 363 ILE A N 1
ATOM 6095 C CA . ILE B 1 363 ? 48.856 -1.275 44.703 1.00 39.57 363 ILE A CA 1
ATOM 6096 C C . ILE B 1 363 ? 47.989 -0.191 44.071 1.00 41.43 363 ILE A C 1
ATOM 6097 O O . ILE B 1 363 ? 46.765 -0.338 43.977 1.00 40.40 363 ILE A O 1
ATOM 6102 N N . ALA B 1 364 ? 48.611 0.894 43.604 1.00 36.75 364 ALA A N 1
ATOM 6103 C CA . ALA B 1 364 ? 47.848 2.076 43.217 1.00 37.54 364 ALA A CA 1
ATOM 6104 C C . ALA B 1 364 ? 46.833 1.761 42.132 1.00 35.34 364 ALA A C 1
ATOM 6105 O O . ALA B 1 364 ? 45.689 2.214 42.202 1.00 32.40 364 ALA A O 1
ATOM 6107 N N . ASN B 1 365 ? 47.231 0.991 41.121 1.00 33.06 365 ASN A N 1
ATOM 6108 C CA . ASN B 1 365 ? 46.371 0.788 39.965 1.00 34.38 365 ASN A CA 1
ATOM 6109 C C . ASN B 1 365 ? 45.331 -0.302 40.179 1.00 35.42 365 ASN A C 1
ATOM 6110 O O . ASN B 1 365 ? 44.194 -0.146 39.722 1.00 35.21 365 ASN A O 1
ATOM 6115 N N . SER B 1 366 ? 45.679 -1.397 40.856 1.00 35.87 366 SER A N 1
ATOM 6116 C CA . SER B 1 366 ? 44.663 -2.400 41.155 1.00 36.76 366 SER A CA 1
ATOM 6117 C C . SER B 1 366 ? 43.663 -1.869 42.182 1.00 37.73 366 SER A C 1
ATOM 6118 O O . SER B 1 366 ? 42.458 -2.149 42.097 1.00 34.32 366 SER A O 1
ATOM 6121 N N . LYS B 1 367 ? 44.134 -1.077 43.145 1.00 38.17 367 LYS A N 1
ATOM 6122 C CA . LYS B 1 367 ? 43.214 -0.508 44.119 1.00 36.24 367 LYS A CA 1
ATOM 6123 C C . LYS B 1 367 ? 42.246 0.454 43.456 1.00 37.37 367 LYS A C 1
ATOM 6124 O O . LYS B 1 367 ? 41.027 0.319 43.602 1.00 38.00 367 LYS A O 1
ATOM 6130 N N . SER B 1 368 ? 42.765 1.449 42.737 1.00 37.76 368 SER A N 1
ATOM 6131 C CA . SER B 1 368 ? 41.866 2.436 42.150 1.00 34.78 368 SER A CA 1
ATOM 6132 C C . SER B 1 368 ? 40.937 1.809 41.121 1.00 33.42 368 SER A C 1
ATOM 6133 O O . SER B 1 368 ? 39.847 2.332 40.895 1.00 33.70 368 SER A O 1
ATOM 6136 N N . ASN B 1 369 ? 41.346 0.689 40.515 1.00 32.31 369 ASN A N 1
ATOM 6137 C CA . ASN B 1 369 ? 40.510 -0.053 39.578 1.00 33.61 369 ASN A CA 1
ATOM 6138 C C . ASN B 1 369 ? 39.189 -0.490 40.211 1.00 36.02 369 ASN A C 1
ATOM 6139 O O . ASN B 1 369 ? 38.208 -0.726 39.490 1.00 34.75 369 ASN A O 1
ATOM 6144 N N . ILE B 1 370 ? 39.150 -0.601 41.542 1.00 34.78 370 ILE A N 1
ATOM 6145 C CA . ILE B 1 370 ? 37.947 -1.017 42.253 1.00 34.85 370 ILE A CA 1
ATOM 6146 C C . ILE B 1 370 ? 36.877 0.067 42.220 1.00 38.07 370 ILE A C 1
ATOM 6147 O O . ILE B 1 370 ? 35.684 -0.245 42.219 1.00 34.69 370 ILE A O 1
ATOM 6152 N N . GLU B 1 371 ? 37.270 1.348 42.214 1.00 34.65 371 GLU A N 1
ATOM 6153 C CA . GLU B 1 371 ? 36.289 2.408 42.003 1.00 38.86 371 GLU A CA 1
ATOM 6154 C C . GLU B 1 371 ? 35.557 2.209 40.676 1.00 42.09 371 GLU A C 1
ATOM 6155 O O . GLU B 1 371 ? 34.345 2.436 40.579 1.00 36.35 371 GLU A O 1
ATOM 6161 N N . GLY B 1 372 ? 36.280 1.784 39.641 1.00 38.49 372 GLY A N 1
ATOM 6162 C CA . GLY B 1 372 ? 35.628 1.459 38.387 1.00 36.86 372 GLY A CA 1
ATOM 6163 C C . GLY B 1 372 ? 34.710 0.257 38.502 1.00 40.88 372 GLY A C 1
ATOM 6164 O O . GLY B 1 372 ? 33.646 0.222 37.882 1.00 40.94 372 GLY A O 1
ATOM 6165 N N . ILE B 1 373 ? 35.106 -0.748 39.281 1.00 37.34 373 ILE A N 1
ATOM 6166 C CA . ILE B 1 373 ? 34.247 -1.920 39.448 1.00 39.23 373 ILE A CA 1
ATOM 6167 C C . ILE B 1 373 ? 32.946 -1.522 40.134 1.00 39.88 373 ILE A C 1
ATOM 6168 O O . ILE B 1 373 ? 31.848 -1.879 39.692 1.00 42.37 373 ILE A O 1
ATOM 6173 N N . LEU B 1 374 ? 33.055 -0.790 41.237 1.00 39.85 374 LEU A N 1
ATOM 6174 C CA . LEU B 1 374 ? 31.871 -0.334 41.939 1.00 44.03 374 LEU A CA 1
ATOM 6175 C C . LEU B 1 374 ? 30.966 0.483 41.023 1.00 46.26 374 LEU A C 1
ATOM 6176 O O . LEU B 1 374 ? 29.740 0.338 41.072 1.00 41.67 374 LEU A O 1
ATOM 6181 N N . LEU B 1 375 ? 31.550 1.335 40.169 1.00 44.41 375 LEU A N 1
ATOM 6182 C CA . LEU B 1 375 ? 30.732 2.106 39.234 1.00 46.85 375 LEU A CA 1
ATOM 6183 C C . LEU B 1 375 ? 29.969 1.190 38.276 1.00 51.32 375 LEU A C 1
ATOM 6184 O O . LEU B 1 375 ? 28.791 1.433 37.978 1.00 53.15 375 LEU A O 1
ATOM 6189 N N . CYS B 1 376 ? 30.612 0.122 37.797 1.00 45.37 376 CYS A N 1
ATOM 6190 C CA . CYS B 1 376 ? 29.941 -0.789 36.878 1.00 44.80 376 CYS A CA 1
ATOM 6191 C C . CYS B 1 376 ? 28.895 -1.631 37.588 1.00 48.67 376 CYS A C 1
ATOM 6192 O O . CYS B 1 376 ? 27.873 -1.980 36.986 1.00 50.56 376 CYS A O 1
ATOM 6195 N N . GLN B 1 377 ? 29.134 -1.984 38.852 1.00 45.98 377 GLN A N 1
ATOM 6196 C CA . GLN B 1 377 ? 28.115 -2.703 39.606 1.00 47.83 377 GLN A CA 1
ATOM 6197 C C . GLN B 1 377 ? 26.858 -1.844 39.788 1.00 50.75 377 GLN A C 1
ATOM 6198 O O . GLN B 1 377 ? 25.735 -2.356 39.707 1.00 52.95 377 GLN A O 1
ATOM 6204 N N . LYS B 1 378 ? 27.024 -0.532 40.009 1.00 46.65 378 LYS A N 1
ATOM 6205 C CA . LYS B 1 378 ? 25.872 0.348 40.177 1.00 51.58 378 LYS A CA 1
ATOM 6206 C C . LYS B 1 378 ? 25.175 0.627 38.845 1.00 56.45 378 LYS A C 1
ATOM 6207 O O . LYS B 1 378 ? 23.942 0.592 38.773 1.00 57.63 378 LYS A O 1
ATOM 6213 N N . ALA B 1 379 ? 25.944 0.923 37.789 1.00 53.50 379 ALA A N 1
ATOM 6214 C CA . ALA B 1 379 ? 25.366 1.037 36.452 1.00 54.70 379 ALA A CA 1
ATOM 6215 C C . ALA B 1 379 ? 24.543 -0.196 36.109 1.00 58.79 379 ALA A C 1
ATOM 6216 O O . ALA B 1 379 ? 23.429 -0.093 35.580 1.00 59.68 379 ALA A O 1
ATOM 6218 N N . ARG B 1 380 ? 25.098 -1.373 36.389 1.00 55.93 380 ARG A N 1
ATOM 6219 C CA . ARG B 1 380 ? 24.396 -2.624 36.156 1.00 54.71 380 ARG A CA 1
ATOM 6220 C C . ARG B 1 380 ? 23.067 -2.676 36.906 1.00 61.95 380 ARG A C 1
ATOM 6221 O O . ARG B 1 380 ? 22.081 -3.220 36.389 1.00 62.23 380 ARG A O 1
ATOM 6229 N N . GLU B 1 381 ? 23.010 -2.100 38.109 1.00 57.46 381 GLU A N 1
ATOM 6230 C CA . GLU B 1 381 ? 21.794 -2.169 38.903 1.00 58.87 381 GLU A CA 1
ATOM 6231 C C . GLU B 1 381 ? 20.751 -1.131 38.489 1.00 61.41 381 GLU A C 1
ATOM 6232 O O . GLU B 1 381 ? 19.573 -1.310 38.806 1.00 64.65 381 GLU A O 1
ATOM 6238 N N . VAL B 1 382 ? 21.136 -0.072 37.775 1.00 61.30 382 VAL A N 1
ATOM 6239 C CA . VAL B 1 382 ? 20.190 0.966 37.370 1.00 57.21 382 VAL A CA 1
ATOM 6240 C C . VAL B 1 382 ? 19.861 0.893 35.879 1.00 63.35 382 VAL A C 1
ATOM 6241 O O . VAL B 1 382 ? 19.317 1.853 35.319 1.00 63.17 382 VAL A O 1
ATOM 6245 N N . GLY B 1 383 ? 20.179 -0.219 35.222 1.00 61.61 383 GLY A N 1
ATOM 6246 C CA . GLY B 1 383 ? 19.852 -0.391 33.820 1.00 60.01 383 GLY A CA 1
ATOM 6247 C C . GLY B 1 383 ? 20.847 0.171 32.829 1.00 66.11 383 GLY A C 1
ATOM 6248 O O . GLY B 1 383 ? 20.488 0.374 31.664 1.00 69.56 383 GLY A O 1
ATOM 6249 N N . GLY B 1 384 ? 22.083 0.437 33.243 1.00 65.84 384 GLY A N 1
ATOM 6250 C CA . GLY B 1 384 ? 23.093 0.884 32.301 1.00 63.92 384 GLY A CA 1
ATOM 6251 C C . GLY B 1 384 ? 23.646 2.261 32.597 1.00 63.55 384 GLY A C 1
ATOM 6252 O O . GLY B 1 384 ? 23.041 3.031 33.354 1.00 60.90 384 GLY A O 1
ATOM 6253 N N . PHE B 1 385 ? 24.802 2.582 32.007 1.00 60.70 385 PHE A N 1
ATOM 6254 C CA . PHE B 1 385 ? 25.408 3.888 32.242 1.00 60.43 385 PHE A CA 1
ATOM 6255 C C . PHE B 1 385 ? 24.511 5.020 31.779 1.00 65.04 385 PHE A C 1
ATOM 6256 O O . PHE B 1 385 ? 24.635 6.141 32.285 1.00 64.95 385 PHE A O 1
ATOM 6264 N N . ASP B 1 386 ? 23.608 4.740 30.835 1.00 71.96 386 ASP A N 1
ATOM 6265 C CA . ASP B 1 386 ? 22.615 5.723 30.421 1.00 71.79 386 ASP A CA 1
ATOM 6266 C C . ASP B 1 386 ? 21.871 6.290 31.620 1.00 69.53 386 ASP A C 1
ATOM 6267 O O . ASP B 1 386 ? 21.601 7.494 31.682 1.00 73.18 386 ASP A O 1
ATOM 6272 N N . LYS B 1 387 ? 21.542 5.438 32.590 1.00 64.68 387 LYS A N 1
ATOM 6273 C CA . LYS B 1 387 ? 20.574 5.767 33.626 1.00 63.81 387 LYS A CA 1
ATOM 6274 C C . LYS B 1 387 ? 21.218 6.036 34.984 1.00 64.71 387 LYS A C 1
ATOM 6275 O O . LYS B 1 387 ? 20.607 5.776 36.024 1.00 66.10 387 LYS A O 1
ATOM 6281 N N . LEU B 1 388 ? 22.442 6.564 34.995 1.00 65.05 388 LEU A N 1
ATOM 6282 C CA . LEU B 1 388 ? 23.143 6.867 36.237 1.00 63.09 388 LEU A CA 1
ATOM 6283 C C . LEU B 1 388 ? 22.870 8.313 36.641 1.00 61.90 388 LEU A C 1
ATOM 6284 O O . LEU B 1 388 ? 23.016 9.232 35.828 1.00 59.61 388 LEU A O 1
ATOM 6289 N N . THR B 1 389 ? 22.469 8.508 37.891 1.00 59.55 389 THR A N 1
ATOM 6290 C CA . THR B 1 389 ? 22.153 9.831 38.400 1.00 61.40 389 THR A CA 1
ATOM 6291 C C . THR B 1 389 ? 23.319 10.369 39.222 1.00 64.96 389 THR A C 1
ATOM 6292 O O . THR B 1 389 ? 24.208 9.627 39.655 1.00 62.92 389 THR A O 1
ATOM 6296 N N . GLU B 1 390 ? 23.304 11.685 39.434 1.00 60.26 390 GLU A N 1
ATOM 6297 C CA . GLU B 1 390 ? 24.357 12.307 40.225 1.00 66.20 390 GLU A CA 1
ATOM 6298 C C . GLU B 1 390 ? 24.394 11.758 41.647 1.00 64.15 390 GLU A C 1
ATOM 6299 O O . GLU B 1 390 ? 25.474 11.658 42.245 1.00 64.42 390 GLU A O 1
ATOM 6305 N N . SER B 1 391 ? 23.242 11.382 42.201 1.00 54.83 391 SER A N 1
ATOM 6306 C CA . SER B 1 391 ? 23.259 10.739 43.509 1.00 59.82 391 SER A CA 1
ATOM 6307 C C . SER B 1 391 ? 23.774 9.308 43.411 1.00 61.24 391 SER A C 1
ATOM 6308 O O . SER B 1 391 ? 24.333 8.783 44.382 1.00 63.44 391 SER A O 1
ATOM 6311 N N . ASP B 1 392 ? 23.585 8.657 42.261 1.00 57.50 392 ASP A N 1
ATOM 6312 C CA . ASP B 1 392 ? 24.231 7.368 42.030 1.00 62.41 392 ASP A CA 1
ATOM 6313 C C . ASP B 1 392 ? 25.750 7.510 42.034 1.00 62.67 392 ASP A C 1
ATOM 6314 O O . ASP B 1 392 ? 26.455 6.712 42.664 1.00 56.80 392 ASP A O 1
ATOM 6319 N N . MET B 1 393 ? 26.270 8.519 41.329 1.00 57.30 393 MET A N 1
ATOM 6320 C CA . MET B 1 393 ? 27.709 8.745 41.307 1.00 60.50 393 MET A CA 1
ATOM 6321 C C . MET B 1 393 ? 28.243 9.003 42.712 1.00 60.01 393 MET A C 1
ATOM 6322 O O . MET B 1 393 ? 29.196 8.351 43.153 1.00 55.92 393 MET A O 1
ATOM 6327 N N . ASP B 1 394 ? 27.638 9.947 43.440 1.00 60.64 394 ASP A N 1
ATOM 6328 C CA . ASP B 1 394 ? 28.107 10.201 44.797 1.00 59.99 394 ASP A CA 1
ATOM 6329 C C . ASP B 1 394 ? 28.025 8.941 45.648 1.00 55.14 394 ASP A C 1
ATOM 6330 O O . ASP B 1 394 ? 28.870 8.726 46.527 1.00 50.34 394 ASP A O 1
ATOM 6335 N N . SER B 1 395 ? 27.028 8.094 45.388 1.00 54.20 395 SER A N 1
ATOM 6336 C CA . SER B 1 395 ? 26.888 6.841 46.126 1.00 56.95 395 SER A CA 1
ATOM 6337 C C . SER B 1 395 ? 28.093 5.929 45.904 1.00 50.68 395 SER A C 1
ATOM 6338 O O . SER B 1 395 ? 28.596 5.314 46.850 1.00 48.82 395 SER A O 1
ATOM 6341 N N . VAL B 1 396 ? 28.571 5.842 44.658 1.00 52.27 396 VAL A N 1
ATOM 6342 C CA . VAL B 1 396 ? 29.718 4.995 44.337 1.00 50.00 396 VAL A CA 1
ATOM 6343 C C . VAL B 1 396 ? 30.988 5.541 44.975 1.00 50.41 396 VAL A C 1
ATOM 6344 O O . VAL B 1 396 ? 31.770 4.788 45.571 1.00 44.97 396 VAL A O 1
ATOM 6348 N N . LYS B 1 397 ? 31.231 6.855 44.835 1.00 49.47 397 LYS A N 1
ATOM 6349 C CA . LYS B 1 397 ? 32.383 7.452 45.507 1.00 48.68 397 LYS A CA 1
ATOM 6350 C C . LYS B 1 397 ? 32.334 7.166 46.995 1.00 46.57 397 LYS A C 1
ATOM 6351 O O . LYS B 1 397 ? 33.361 6.882 47.619 1.00 46.57 397 LYS A O 1
ATOM 6357 N N . LYS B 1 398 ? 31.138 7.222 47.578 1.00 50.09 398 LYS A N 1
ATOM 6358 C CA . LYS B 1 398 ? 31.012 7.049 49.018 1.00 48.35 398 LYS A CA 1
ATOM 6359 C C . LYS B 1 398 ? 31.513 5.680 49.446 1.00 46.33 398 LYS A C 1
ATOM 6360 O O . LYS B 1 398 ? 32.272 5.565 50.418 1.00 44.81 398 LYS A O 1
ATOM 6366 N N . GLU B 1 399 ? 31.089 4.621 48.740 1.00 45.70 399 GLU A N 1
ATOM 6367 C CA . GLU B 1 399 ? 31.493 3.289 49.170 1.00 47.81 399 GLU A CA 1
ATOM 6368 C C . GLU B 1 399 ? 32.930 2.976 48.772 1.00 47.24 399 GLU A C 1
ATOM 6369 O O . GLU B 1 399 ? 33.587 2.190 49.459 1.00 41.60 399 GLU A O 1
ATOM 6375 N N . TYR B 1 400 ? 33.446 3.591 47.699 1.00 44.99 400 TYR A N 1
ATOM 6376 C CA . TYR B 1 400 ? 34.879 3.491 47.432 1.00 44.72 400 TYR A CA 1
ATOM 6377 C C . TYR B 1 400 ? 35.679 4.095 48.582 1.00 44.78 400 TYR A C 1
ATOM 6378 O O . TYR B 1 400 ? 36.568 3.444 49.142 1.00 44.66 400 TYR A O 1
ATOM 6387 N N . LYS B 1 401 ? 35.356 5.334 48.970 1.00 43.17 401 LYS A N 1
ATOM 6388 C CA . LYS B 1 401 ? 36.056 5.956 50.090 1.00 46.84 401 LYS A CA 1
ATOM 6389 C C . LYS B 1 401 ? 35.926 5.114 51.354 1.00 44.78 401 LYS A C 1
ATOM 6390 O O . LYS B 1 401 ? 36.880 4.998 52.134 1.00 46.51 401 LYS A O 1
ATOM 6396 N N . GLU B 1 402 ? 34.758 4.504 51.569 1.00 41.48 402 GLU A N 1
ATOM 6397 C CA . GLU B 1 402 ? 34.606 3.637 52.732 1.00 47.97 402 GLU A CA 1
ATOM 6398 C C . GLU B 1 402 ? 35.618 2.493 52.698 1.00 42.73 402 GLU A C 1
ATOM 6399 O O . GLU B 1 402 ? 36.172 2.114 53.735 1.00 44.89 402 GLU A O 1
ATOM 6405 N N . PHE B 1 403 ? 35.891 1.948 51.509 1.00 41.32 403 PHE A N 1
ATOM 6406 C CA . PHE B 1 403 ? 36.890 0.887 51.389 1.00 41.00 403 PHE A CA 1
ATOM 6407 C C . PHE B 1 403 ? 38.302 1.416 51.630 1.00 42.76 403 PHE A C 1
ATOM 6408 O O . PHE B 1 403 ? 39.048 0.858 52.444 1.00 42.88 403 PHE A O 1
ATOM 6416 N N . THR B 1 404 ? 38.706 2.468 50.904 1.00 39.73 404 THR A N 1
ATOM 6417 C CA . THR B 1 404 ? 40.066 2.985 51.085 1.00 45.62 404 THR A CA 1
ATOM 6418 C C . THR B 1 404 ? 40.256 3.522 52.494 1.00 43.39 404 THR A C 1
ATOM 6419 O O . THR B 1 404 ? 41.328 3.364 53.088 1.00 42.67 404 THR A O 1
ATOM 6423 N N . LYS B 1 405 ? 39.227 4.166 53.048 1.00 44.37 405 LYS A N 1
ATOM 6424 C CA . LYS B 1 405 ? 39.298 4.554 54.448 1.00 44.70 405 LYS A CA 1
ATOM 6425 C C . LYS B 1 405 ? 39.570 3.332 55.321 1.00 42.95 405 LYS A C 1
ATOM 6426 O O . LYS B 1 405 ? 40.462 3.345 56.179 1.00 42.10 405 LYS A O 1
ATOM 6432 N N . HIS B 1 406 ? 38.832 2.247 55.086 1.00 43.64 406 HIS A N 1
ATOM 6433 C CA . HIS B 1 406 ? 39.028 1.037 55.880 1.00 44.34 406 HIS A CA 1
ATOM 6434 C C . HIS B 1 406 ? 40.455 0.516 55.750 1.00 42.63 406 HIS A C 1
ATOM 6435 O O . HIS B 1 406 ? 41.131 0.253 56.750 1.00 43.84 406 HIS A O 1
ATOM 6442 N N . MET B 1 407 ? 40.914 0.330 54.513 1.00 43.60 407 MET A N 1
ATOM 6443 C CA . MET B 1 407 ? 42.280 -0.119 54.257 1.00 45.62 407 MET A CA 1
ATOM 6444 C C . MET B 1 407 ? 43.312 0.786 54.931 1.00 45.15 407 MET A C 1
ATOM 6445 O O . MET B 1 407 ? 44.269 0.302 55.550 1.00 39.84 407 MET A O 1
ATOM 6450 N N . ARG B 1 408 ? 43.134 2.109 54.811 1.00 43.36 408 ARG A N 1
ATOM 6451 C CA . ARG B 1 408 ? 44.058 3.059 55.430 1.00 43.03 408 ARG A CA 1
ATOM 6452 C C . ARG B 1 408 ? 44.112 2.873 56.942 1.00 41.52 408 ARG A C 1
ATOM 6453 O O . ARG B 1 408 ? 45.191 2.815 57.542 1.00 39.89 408 ARG A O 1
ATOM 6461 N N . VAL B 1 409 ? 42.942 2.779 57.572 1.00 43.05 409 VAL A N 1
ATOM 6462 C CA . VAL B 1 409 ? 42.872 2.690 59.025 1.00 45.54 409 VAL A CA 1
ATOM 6463 C C . VAL B 1 409 ? 43.481 1.380 59.520 1.00 44.05 409 VAL A C 1
ATOM 6464 O O . VAL B 1 409 ? 44.212 1.366 60.517 1.00 45.98 409 VAL A O 1
ATOM 6468 N N . GLU B 1 410 ? 43.195 0.264 58.842 1.00 40.54 410 GLU A N 1
ATOM 6469 C CA . GLU B 1 410 ? 43.799 -1.006 59.240 1.00 45.67 410 GLU A CA 1
ATOM 6470 C C . GLU B 1 410 ? 45.315 -0.906 59.219 1.00 41.28 410 GLU A C 1
ATOM 6471 O O . GLU B 1 410 ? 45.990 -1.321 60.167 1.00 42.06 410 GLU A O 1
ATOM 6477 N N . LYS B 1 411 ? 45.868 -0.348 58.137 1.00 40.20 411 LYS A N 1
ATOM 6478 C CA . LYS B 1 411 ? 47.316 -0.330 57.973 1.00 39.01 411 LYS A CA 1
ATOM 6479 C C . LYS B 1 411 ? 47.959 0.650 58.944 1.00 37.78 411 LYS A C 1
ATOM 6480 O O . LYS B 1 411 ? 49.044 0.385 59.467 1.00 36.60 411 LYS A O 1
ATOM 6486 N N . VAL B 1 412 ? 47.297 1.775 59.222 1.00 40.71 412 VAL A N 1
ATOM 6487 C CA . VAL B 1 412 ? 47.805 2.680 60.255 1.00 43.12 412 VAL A CA 1
ATOM 6488 C C . VAL B 1 412 ? 47.855 1.967 61.600 1.00 41.51 412 VAL A C 1
ATOM 6489 O O . VAL B 1 412 ? 48.859 2.031 62.322 1.00 42.63 412 VAL A O 1
ATOM 6493 N N . ASN B 1 413 ? 46.774 1.263 61.953 1.00 40.63 413 ASN A N 1
ATOM 6494 C CA . ASN B 1 413 ? 46.738 0.588 63.248 1.00 42.67 413 ASN A CA 1
ATOM 6495 C C . ASN B 1 413 ? 47.773 -0.526 63.312 1.00 39.08 413 ASN A C 1
ATOM 6496 O O . ASN B 1 413 ? 48.388 -0.750 64.361 1.00 37.74 413 ASN A O 1
ATOM 6501 N N . GLU B 1 414 ? 47.985 -1.221 62.192 1.00 37.70 414 GLU A N 1
ATOM 6502 C CA . GLU B 1 414 ? 48.989 -2.277 62.124 1.00 36.96 414 GLU A CA 1
ATOM 6503 C C . GLU B 1 414 ? 50.407 -1.726 62.304 1.00 40.35 414 GLU A C 1
ATOM 6504 O O . GLU B 1 414 ? 51.252 -2.367 62.944 1.00 39.26 414 GLU A O 1
ATOM 6510 N N . LEU B 1 415 ? 50.693 -0.540 61.747 1.00 39.38 415 LEU A N 1
ATOM 6511 C CA . LEU B 1 415 ? 52.006 0.069 61.946 1.00 37.63 415 LEU A CA 1
ATOM 6512 C C . LEU B 1 415 ? 52.195 0.504 63.399 1.00 39.57 415 LEU A C 1
ATOM 6513 O O . LEU B 1 415 ? 53.226 0.206 64.021 1.00 34.29 415 LEU A O 1
ATOM 6518 N N . ALA B 1 416 ? 51.211 1.222 63.955 1.00 38.02 416 ALA A N 1
ATOM 6519 C CA . ALA B 1 416 ? 51.295 1.611 65.360 1.00 40.14 416 ALA A CA 1
ATOM 6520 C C . ALA B 1 416 ? 51.464 0.387 66.249 1.00 41.11 416 ALA A C 1
ATOM 6521 O O . ALA B 1 416 ? 52.274 0.396 67.182 1.00 40.38 416 ALA A O 1
ATOM 6523 N N . LYS B 1 417 ? 50.720 -0.687 65.956 1.00 43.33 417 LYS A N 1
ATOM 6524 C CA . LYS B 1 417 ? 50.844 -1.916 66.729 1.00 41.50 417 LYS A CA 1
ATOM 6525 C C . LYS B 1 417 ? 52.225 -2.538 66.550 1.00 39.03 417 LYS A C 1
ATOM 6526 O O . LYS B 1 417 ? 52.880 -2.915 67.530 1.00 41.09 417 LYS A O 1
ATOM 6532 N N . ALA B 1 418 ? 52.691 -2.659 65.305 1.00 36.03 418 ALA A N 1
ATOM 6533 C CA . ALA B 1 418 ? 54.018 -3.237 65.091 1.00 37.64 418 ALA A CA 1
ATOM 6534 C C . ALA B 1 418 ? 55.100 -2.407 65.778 1.00 41.33 418 ALA A C 1
ATOM 6535 O O . ALA B 1 418 ? 56.064 -2.957 66.323 1.00 41.36 418 ALA A O 1
ATOM 6537 N N . LEU B 1 419 ? 54.968 -1.077 65.744 1.00 41.13 419 LEU A N 1
ATOM 6538 C CA . LEU B 1 419 ? 55.947 -0.222 66.412 1.00 44.05 419 LEU A CA 1
ATOM 6539 C C . LEU B 1 419 ? 55.934 -0.447 67.919 1.00 42.05 419 LEU A C 1
ATOM 6540 O O . LEU B 1 419 ? 56.992 -0.611 68.535 1.00 45.82 419 LEU A O 1
ATOM 6545 N N . LYS B 1 420 ? 54.749 -0.477 68.530 1.00 40.02 420 LYS A N 1
ATOM 6546 C CA . LYS B 1 420 ? 54.687 -0.776 69.959 1.00 43.67 420 LYS A CA 1
ATOM 6547 C C . LYS B 1 420 ? 55.338 -2.118 70.273 1.00 45.82 420 LYS A C 1
ATOM 6548 O O . LYS B 1 420 ? 56.039 -2.255 71.281 1.00 49.23 420 LYS A O 1
ATOM 6554 N N . GLU B 1 421 ? 55.154 -3.110 69.405 1.00 45.36 421 GLU A N 1
ATOM 6555 C CA . GLU B 1 421 ? 55.655 -4.444 69.699 1.00 44.16 421 GLU A CA 1
ATOM 6556 C C . GLU B 1 421 ? 57.147 -4.578 69.465 1.00 46.50 421 GLU A C 1
ATOM 6557 O O . GLU B 1 421 ? 57.754 -5.525 69.975 1.00 43.08 421 GLU A O 1
ATOM 6563 N N . ASN B 1 422 ? 57.746 -3.657 68.708 1.00 47.42 422 ASN A N 1
ATOM 6564 C CA . ASN B 1 422 ? 59.166 -3.720 68.363 1.00 46.84 422 ASN A CA 1
ATOM 6565 C C . ASN B 1 422 ? 59.749 -2.308 68.418 1.00 49.25 422 ASN A C 1
ATOM 6566 O O . ASN B 1 422 ? 60.285 -1.792 67.434 1.00 45.03 422 ASN A O 1
ATOM 6571 N N . PRO B 1 423 ? 59.707 -1.676 69.596 1.00 53.11 423 PRO A N 1
ATOM 6572 C CA . PRO B 1 423 ? 59.901 -0.216 69.680 1.00 48.07 423 PRO A CA 1
ATOM 6573 C C . PRO B 1 423 ? 61.295 0.272 69.305 1.00 47.41 423 PRO A C 1
ATOM 6574 O O . PRO B 1 423 ? 61.491 1.487 69.183 1.00 45.33 423 PRO A O 1
ATOM 6578 N N . GLN B 1 424 ? 62.263 -0.611 69.127 1.00 50.95 424 GLN A N 1
ATOM 6579 C CA . GLN B 1 424 ? 63.624 -0.217 68.788 1.00 48.49 424 GLN A CA 1
ATOM 6580 C C . GLN B 1 424 ? 63.936 -0.422 67.310 1.00 52.14 424 GLN A C 1
ATOM 6581 O O . GLN B 1 424 ? 65.027 -0.063 66.860 1.00 49.32 424 GLN A O 1
ATOM 6587 N N . ASP B 1 425 ? 63.007 -0.983 66.540 1.00 48.42 425 ASP A N 1
ATOM 6588 C CA . ASP B 1 425 ? 63.298 -1.277 65.140 1.00 48.82 425 ASP A CA 1
ATOM 6589 C C . ASP B 1 425 ? 63.438 0.015 64.335 1.00 44.88 425 ASP A C 1
ATOM 6590 O O . ASP B 1 425 ? 62.531 0.863 64.345 1.00 39.14 425 ASP A O 1
ATOM 6595 N N . PRO B 1 426 ? 64.548 0.197 63.627 1.00 43.65 426 PRO A N 1
ATOM 6596 C CA . PRO B 1 426 ? 64.745 1.451 62.880 1.00 45.46 426 PRO A CA 1
ATOM 6597 C C . PRO B 1 426 ? 63.719 1.678 61.782 1.00 43.71 426 PRO A C 1
ATOM 6598 O O . PRO B 1 426 ? 63.235 2.805 61.627 1.00 43.74 426 PRO A O 1
ATOM 6602 N N . ASP B 1 427 ? 63.370 0.637 61.015 1.00 44.44 427 ASP A N 1
ATOM 6603 C CA . ASP B 1 427 ? 62.440 0.817 59.901 1.00 41.79 427 ASP A CA 1
ATOM 6604 C C . ASP B 1 427 ? 61.044 1.169 60.384 1.00 38.85 427 ASP A C 1
ATOM 6605 O O . ASP B 1 427 ? 60.383 2.028 59.791 1.00 40.53 427 ASP A O 1
ATOM 6610 N N . LEU B 1 428 ? 60.557 0.503 61.436 1.00 38.88 428 LEU A N 1
ATOM 6611 C CA . LEU B 1 428 ? 59.226 0.838 61.937 1.00 38.16 428 LEU A CA 1
ATOM 6612 C C . LEU B 1 428 ? 59.193 2.262 62.473 1.00 37.99 428 LEU A C 1
ATOM 6613 O O . LEU B 1 428 ? 58.200 2.979 62.299 1.00 37.16 428 LEU A O 1
ATOM 6618 N N . ASN B 1 429 ? 60.275 2.689 63.128 1.00 35.78 429 ASN A N 1
ATOM 6619 C CA . ASN B 1 429 ? 60.350 4.062 63.621 1.00 40.71 429 ASN A CA 1
ATOM 6620 C C . ASN B 1 429 ? 60.367 5.059 62.468 1.00 39.14 429 ASN A C 1
ATOM 6621 O O . ASN B 1 429 ? 59.610 6.036 62.462 1.00 39.62 429 ASN A O 1
ATOM 6626 N N . ASN B 1 430 ? 61.208 4.808 61.465 1.00 37.68 430 ASN A N 1
ATOM 6627 C CA . ASN B 1 430 ? 61.289 5.713 60.326 1.00 37.76 430 ASN A CA 1
ATOM 6628 C C . ASN B 1 430 ? 59.991 5.750 59.540 1.00 38.89 430 ASN A C 1
ATOM 6629 O O . ASN B 1 430 ? 59.563 6.826 59.105 1.00 41.27 430 ASN A O 1
ATOM 6634 N N . LEU B 1 431 ? 59.333 4.596 59.363 1.00 38.27 431 LEU A N 1
ATOM 6635 C CA . LEU B 1 431 ? 58.058 4.586 58.643 1.00 37.44 431 LEU A CA 1
ATOM 6636 C C . LEU B 1 431 ? 57.034 5.446 59.357 1.00 35.69 431 LEU A C 1
ATOM 6637 O O . LEU B 1 431 ? 56.270 6.180 58.720 1.00 36.94 431 LEU A O 1
ATOM 6642 N N . THR B 1 432 ? 57.007 5.367 60.685 1.00 36.29 432 THR A N 1
ATOM 6643 C CA . THR B 1 432 ? 56.033 6.131 61.454 1.00 35.05 432 THR A CA 1
ATOM 6644 C C . THR B 1 432 ? 56.325 7.625 61.376 1.00 36.89 432 THR A C 1
ATOM 6645 O O . THR B 1 432 ? 55.451 8.422 61.022 1.00 38.00 432 THR A O 1
ATOM 6649 N N . LYS B 1 433 ? 57.559 8.019 61.677 1.00 40.27 433 LYS A N 1
ATOM 6650 C CA . LYS B 1 433 ? 57.926 9.426 61.534 1.00 45.11 433 LYS A CA 1
ATOM 6651 C C . LYS B 1 433 ? 57.649 9.916 60.121 1.00 42.02 433 LYS A C 1
ATOM 6652 O O . LYS B 1 433 ? 57.034 10.972 59.927 1.00 44.69 433 LYS A O 1
ATOM 6658 N N . GLU B 1 434 ? 58.074 9.149 59.112 1.00 40.46 434 GLU A N 1
ATOM 6659 C CA . GLU B 1 434 ? 57.858 9.624 57.753 1.00 40.92 434 GLU A CA 1
ATOM 6660 C C . GLU B 1 434 ? 56.376 9.676 57.396 1.00 38.07 434 GLU A C 1
ATOM 6661 O O . GLU B 1 434 ? 55.977 10.522 56.587 1.00 37.67 434 GLU A O 1
ATOM 6667 N N . TYR B 1 435 ? 55.536 8.818 57.983 1.00 37.18 435 TYR A N 1
ATOM 6668 C CA . TYR B 1 435 ? 54.102 8.989 57.753 1.00 36.03 435 TYR A CA 1
ATOM 6669 C C . TYR B 1 435 ? 53.638 10.334 58.291 1.00 38.92 435 TYR A C 1
ATOM 6670 O O . TYR B 1 435 ? 52.925 11.079 57.608 1.00 39.28 435 TYR A O 1
ATOM 6679 N N . LEU B 1 436 ? 54.043 10.666 59.521 1.00 41.85 436 LEU A N 1
ATOM 6680 C CA . LEU B 1 436 ? 53.572 11.904 60.133 1.00 43.74 436 LEU A CA 1
ATOM 6681 C C . LEU B 1 436 ? 54.076 13.126 59.373 1.00 41.81 436 LEU A C 1
ATOM 6682 O O . LEU B 1 436 ? 53.355 14.119 59.241 1.00 47.56 436 LEU A O 1
ATOM 6687 N N . LYS B 1 437 ? 55.276 13.051 58.814 1.00 37.45 437 LYS A N 1
ATOM 6688 C CA . LYS B 1 437 ? 55.803 14.176 58.063 1.00 37.82 437 LYS A CA 1
ATOM 6689 C C . LYS B 1 437 ? 55.182 14.294 56.679 1.00 45.32 437 LYS A C 1
ATOM 6690 O O . LYS B 1 437 ? 55.010 15.416 56.182 1.00 46.38 437 LYS A O 1
ATOM 6696 N N . GLN B 1 438 ? 54.805 13.182 56.054 1.00 39.34 438 GLN A N 1
ATOM 6697 C CA . GLN B 1 438 ? 54.321 13.223 54.681 1.00 37.39 438 GLN A CA 1
ATOM 6698 C C . GLN B 1 438 ? 52.801 13.254 54.562 1.00 40.45 438 GLN A C 1
ATOM 6699 O O . GLN B 1 438 ? 52.283 13.306 53.445 1.00 43.83 438 GLN A O 1
ATOM 6705 N N . HIS B 1 439 ? 52.065 13.228 55.665 1.00 43.25 439 HIS A N 1
ATOM 6706 C CA . HIS B 1 439 ? 50.605 13.321 55.629 1.00 41.42 439 HIS A CA 1
ATOM 6707 C C . HIS B 1 439 ? 50.135 14.351 56.648 1.00 48.04 439 HIS A C 1
ATOM 6708 O O . HIS B 1 439 ? 49.419 14.033 57.604 1.00 47.20 439 HIS A O 1
ATOM 6715 N N . PRO B 1 440 ? 50.525 15.617 56.460 1.00 45.36 440 PRO A N 1
ATOM 6716 C CA . PRO B 1 440 ? 50.086 16.673 57.389 1.00 52.24 440 PRO A CA 1
ATOM 6717 C C . PRO B 1 440 ? 48.577 16.772 57.537 1.00 50.67 440 PRO A C 1
ATOM 6718 O O . PRO B 1 440 ? 48.101 17.152 58.611 1.00 51.85 440 PRO A O 1
ATOM 6722 N N . ASN B 1 441 ? 47.808 16.450 56.496 1.00 50.91 441 ASN A N 1
ATOM 6723 C CA . ASN B 1 441 ? 46.363 16.634 56.513 1.00 53.56 441 ASN A CA 1
ATOM 6724 C C . ASN B 1 441 ? 45.607 15.357 56.848 1.00 54.88 441 ASN A C 1
ATOM 6725 O O . ASN B 1 441 ? 44.383 15.313 56.698 1.00 53.89 441 ASN A O 1
ATOM 6730 N N . ALA B 1 442 ? 46.301 14.324 57.312 1.00 53.54 442 ALA A N 1
ATOM 6731 C CA . ALA B 1 442 ? 45.620 13.081 57.629 1.00 52.47 442 ALA A CA 1
ATOM 6732 C C . ALA B 1 442 ? 44.633 13.278 58.778 1.00 57.80 442 ALA A C 1
ATOM 6733 O O . ALA B 1 442 ? 44.719 14.232 59.557 1.00 56.05 442 ALA A O 1
ATOM 6735 N N . ASP B 1 443 ? 43.688 12.342 58.872 1.00 57.80 443 ASP A N 1
ATOM 6736 C CA . ASP B 1 443 ? 42.713 12.331 59.950 1.00 56.24 443 ASP A CA 1
ATOM 6737 C C . ASP B 1 443 ? 43.418 12.449 61.302 1.00 61.79 443 ASP A C 1
ATOM 6738 O O . ASP B 1 443 ? 44.389 11.722 61.556 1.00 58.82 443 ASP A O 1
ATOM 6743 N N . PRO B 1 444 ? 42.963 13.337 62.190 1.00 62.65 444 PRO A N 1
ATOM 6744 C CA . PRO B 1 444 ? 43.671 13.520 63.467 1.00 59.25 444 PRO A CA 1
ATOM 6745 C C . PRO B 1 444 ? 43.700 12.272 64.327 1.00 56.77 444 PRO A C 1
ATOM 6746 O O . PRO B 1 444 ? 44.636 12.101 65.120 1.00 57.88 444 PRO A O 1
ATOM 6750 N N . LYS B 1 445 ? 42.706 11.392 64.206 1.00 57.85 445 LYS A N 1
ATOM 6751 C CA . LYS B 1 445 ? 42.727 10.159 64.989 1.00 59.81 445 LYS A CA 1
ATOM 6752 C C . LYS B 1 445 ? 43.860 9.241 64.537 1.00 59.86 445 LYS A C 1
ATOM 6753 O O . LYS B 1 445 ? 44.518 8.596 65.367 1.00 58.04 445 LYS A O 1
ATOM 6759 N N . LEU B 1 446 ? 44.111 9.181 63.224 1.00 57.11 446 LEU A N 1
ATOM 6760 C CA . LEU B 1 446 ? 45.236 8.408 62.711 1.00 55.77 446 LEU A CA 1
ATOM 6761 C C . LEU B 1 446 ? 46.558 8.990 63.201 1.00 53.70 446 LEU A C 1
ATOM 6762 O O . LEU B 1 446 ? 47.442 8.260 63.662 1.00 44.83 446 LEU A O 1
ATOM 6767 N N . LYS B 1 447 ? 46.706 10.313 63.110 1.00 55.65 447 LYS A N 1
ATOM 6768 C CA . LYS B 1 447 ? 47.925 10.950 63.591 1.00 54.63 447 LYS A CA 1
ATOM 6769 C C . LYS B 1 447 ? 48.157 10.636 65.063 1.00 54.36 447 LYS A C 1
ATOM 6770 O O . LYS B 1 447 ? 49.265 10.259 65.462 1.00 53.77 447 LYS A O 1
ATOM 6776 N N . GLN B 1 448 ? 47.120 10.791 65.892 1.00 56.95 448 GLN A N 1
ATOM 6777 C CA . GLN B 1 448 ? 47.292 10.543 67.319 1.00 59.54 448 GLN A CA 1
ATOM 6778 C C . GLN B 1 448 ? 47.658 9.086 67.577 1.00 52.30 448 GLN A C 1
ATOM 6779 O O . GLN B 1 448 ? 48.513 8.792 68.423 1.00 52.59 448 GLN A O 1
ATOM 6785 N N . THR B 1 449 ? 47.034 8.162 66.843 1.00 52.11 449 THR A N 1
ATOM 6786 C CA . THR B 1 449 ? 47.376 6.748 66.968 1.00 50.90 449 THR A CA 1
ATOM 6787 C C . THR B 1 449 ? 48.871 6.513 66.769 1.00 45.51 449 THR A C 1
ATOM 6788 O O . THR B 1 449 ? 49.503 5.777 67.535 1.00 48.49 449 THR A O 1
ATOM 6792 N N . LEU B 1 450 ? 49.461 7.136 65.740 1.00 46.24 450 LEU A N 1
ATOM 6793 C CA . LEU B 1 450 ? 50.880 6.910 65.465 1.00 51.43 450 LEU A CA 1
ATOM 6794 C C . LEU B 1 450 ? 51.778 7.708 66.398 1.00 48.96 450 LEU A C 1
ATOM 6795 O O . LEU B 1 450 ? 52.867 7.243 66.755 1.00 47.07 450 LEU A O 1
ATOM 6800 N N . GLU B 1 451 ? 51.338 8.897 66.814 1.00 50.51 451 GLU A N 1
ATOM 6801 C CA . GLU B 1 451 ? 52.117 9.684 67.766 1.00 52.27 451 GLU A CA 1
ATOM 6802 C C . GLU B 1 451 ? 52.196 8.997 69.124 1.00 52.35 451 GLU A C 1
ATOM 6803 O O . GLU B 1 451 ? 53.283 8.878 69.702 1.00 55.37 451 GLU A O 1
ATOM 6809 N N . THR B 1 452 ? 51.056 8.530 69.654 1.00 52.08 452 THR A N 1
ATOM 6810 C CA . THR B 1 452 ? 51.107 7.847 70.945 1.00 54.87 452 THR A CA 1
ATOM 6811 C C . THR B 1 452 ? 51.927 6.567 70.858 1.00 55.02 452 THR A C 1
ATOM 6812 O O . THR B 1 452 ? 52.554 6.169 71.848 1.00 55.77 452 THR A O 1
ATOM 6816 N N . ALA B 1 453 ? 51.959 5.926 69.683 1.00 49.67 453 ALA A N 1
ATOM 6817 C CA . ALA B 1 453 ? 52.799 4.744 69.519 1.00 50.29 453 ALA A CA 1
ATOM 6818 C C . ALA B 1 453 ? 54.274 5.122 69.480 1.00 51.70 453 ALA A C 1
ATOM 6819 O O . ALA B 1 453 ? 55.125 4.375 69.976 1.00 49.40 453 ALA A O 1
ATOM 6821 N N . LEU B 1 454 ? 54.599 6.268 68.872 1.00 49.69 454 LEU A N 1
ATOM 6822 C CA . LEU B 1 454 ? 55.975 6.750 68.894 1.00 51.32 454 LEU A CA 1
ATOM 6823 C C . LEU B 1 454 ? 56.401 7.131 70.307 1.00 54.78 454 LEU A C 1
ATOM 6824 O O . LEU B 1 454 ? 57.538 6.859 70.715 1.00 54.98 454 LEU A O 1
ATOM 6829 N N . LYS B 1 455 ? 55.504 7.775 71.063 1.00 57.19 455 LYS A N 1
ATOM 6830 C CA . LYS B 1 455 ? 55.809 8.122 72.449 1.00 59.94 455 LYS A CA 1
ATOM 6831 C C . LYS B 1 455 ? 56.068 6.868 73.277 1.00 60.24 455 LYS A C 1
ATOM 6832 O O . LYS B 1 455 ? 57.015 6.829 74.073 1.00 62.23 455 LYS A O 1
ATOM 6838 N N . GLN B 1 456 ? 55.245 5.826 73.089 1.00 56.13 456 GLN A N 1
ATOM 6839 C CA . GLN B 1 456 ? 55.493 4.555 73.767 1.00 59.28 456 GLN A CA 1
ATOM 6840 C C . GLN B 1 456 ? 56.827 3.952 73.347 1.00 57.85 456 GLN A C 1
ATOM 6841 O O . GLN B 1 456 ? 57.540 3.371 74.172 1.00 59.44 456 GLN A O 1
ATOM 6847 N N . ALA B 1 457 ? 57.178 4.068 72.064 1.00 57.65 457 ALA A N 1
ATOM 6848 C CA . ALA B 1 457 ? 58.430 3.487 71.594 1.00 57.84 457 ALA A CA 1
ATOM 6849 C C . ALA B 1 457 ? 59.640 4.176 72.213 1.00 59.71 457 ALA A C 1
ATOM 6850 O O . ALA B 1 457 ? 60.698 3.555 72.368 1.00 58.37 457 ALA A O 1
ATOM 6852 N N . SER B 1 458 ? 59.508 5.449 72.573 1.00 63.46 458 SER A N 1
ATOM 6853 C CA . SER B 1 458 ? 60.637 6.160 73.162 1.00 66.32 458 SER A CA 1
ATOM 6854 C C . SER B 1 458 ? 60.902 5.697 74.589 1.00 66.96 458 SER A C 1
ATOM 6855 O O . SER B 1 458 ? 62.058 5.481 74.974 1.00 68.82 458 SER A O 1
ATOM 6858 N N . GLU B 1 459 ? 59.838 5.522 75.384 1.00 68.19 459 GLU A N 1
ATOM 6859 C CA . GLU B 1 459 ? 59.869 5.112 76.790 1.00 69.99 459 GLU A CA 1
ATOM 6860 C C . GLU B 1 459 ? 60.081 3.588 76.778 1.00 73.80 459 GLU A C 1
ATOM 6861 O O . GLU B 1 459 ? 59.310 2.903 77.478 1.00 76.04 459 GLU A O 1
ATOM 6867 N N . SER B 1 460 ? 61.035 3.003 76.057 1.00 74.21 460 SER A N 1
ATOM 6868 C CA . SER B 1 460 ? 61.511 1.639 76.306 1.00 75.23 460 SER A CA 1
ATOM 6869 C C . SER B 1 460 ? 63.036 1.540 76.242 1.00 72.79 460 SER A C 1
ATOM 6870 O O . SER B 1 460 ? 63.643 0.758 76.978 1.00 63.19 460 SER A O 1
#

Nearest PDB structures (foldseek):
  7xql-assembly2_A  TM=9.894E-01  e=4.557E-69  Legionella pneumophila subsp. pneumophila str. Philadelphia 1
  7kj6-assembly2_B  TM=9.969E-01  e=1.289E-66  Legionella pneumophila subsp. pneumophila str. Philadelphia 1
  7ew8-assembly1_A  TM=9.927E-01  e=1.450E-61  Legionella pneumophila
  7ew8-assembly2_B  TM=9.940E-01  e=5.663E-61  Legionella pn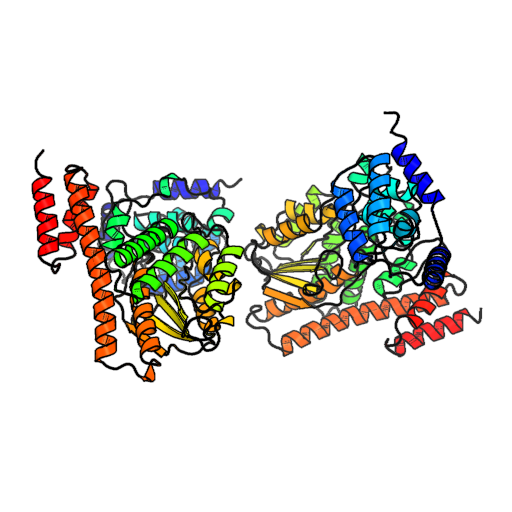eumophila
  7xql-assembly2_A  TM=1.002E+00  e=2.338E-71  Legionella pneumophila subsp. pneumophila str. Philadelphia 1

Solvent-accessible surface area: 40707 Å² total; per-residue (Å²): 237,103,65,46,4,98,69,0,51,120,36,2,95,142,18,57,43,120,62,91,104,4,66,106,36,55,155,103,31,53,120,89,54,133,139,97,122,144,90,193,27,62,45,90,52,0,9,149,47,0,81,116,9,18,76,109,158,47,124,19,116,82,4,58,77,52,0,33,110,14,0,120,106,4,38,21,84,44,3,84,14,0,4,7,40,0,48,30,94,20,31,6,4,0,1,6,21,0,0,17,65,14,24,6,54,8,0,36,46,0,8,66,40,18,1,58,0,0,10,21,8,55,9,6,8,51,10,2,22,23,11,69,30,0,160,98,39,29,11,85,121,17,66,90,130,85,55,155,40,39,64,1,23,26,7,4,24,16,8,42,3,116,22,55,6,112,96,37,28,6,2,23,15,2,16,16,20,27,1,17,77,22,0,6,76,21,0,19,95,0,3,172,59,59,102,80,31,176,37,0,71,50,0,6,73,0,4,74,68,0,20,126,11,0,36,29,104,8,2,36,8,99,86,46,76,84,0,0,64,29,0,4,157,24,0,69,43,3,87,2,0,4,2,7,6,1,4,40,10,6,9,8,3,6,0,0,0,3,45,15,136,58,30,132,21,0,10,0,0,7,0,0,17,2,38,40,21,152,94,84,62,26,0,0,23,0,7,65,4,129,56,0,53,100,0,54,54,105,13,0,14,54,0,1,4,0,4,4,67,25,16,27,39,104,92,0,26,62,51,0,95,46,6,4,36,112,99,139,46,75,60,59,21,161,24,156,37,50,109,36,9,5,1,6,4,9,0,11,39,3,6,0,16,0,0,0,5,0,5,33,0,66,122,43,44,14,37,137,128,24,73,136,78,25,49,85,37,2,98,123,15,24,117,65,0,15,104,19,12,90,42,74,22,0,69,73,0,5,128,26,0,83,121,73,31,140,41,72,16,18,25,50,0,0,116,28,2,27,155,66,58,86,149,16,76,102,154,11,52,114,44,0,99,69,0,38,159,96,6,94,95,137,199,128,182,116,42,35,13,97,67,0,50,128,40,3,97,143,15,58,41,122,49,87,116,4,69,102,39,61,132,111,34,44,106,85,56,126,139,93,127,144,90,197,27,60,47,82,50,0,8,143,48,0,81,121,6,18,72,104,151,42,133,29,122,92,4,91,103,41,0,30,103,14,0,121,96,4,44,21,96,43,7,89,9,0,5,8,42,0,44,26,92,26,22,9,5,0,2,3,26,0,0,10,86,16,37,6,61,12,0,48,44,0,6,78,27,18,2,57,0,0,3,18,7,49,8,2,12,49,10,2,21,22,11,117,31,1,166,147,53,46,10,79,123,14,63,85,122,84,52,159,38,37,65,1,25,32,9,4,26,14,11,42,2,136,24,37,5,108,96,32,27,5,0,26,7,1,19,16,20,25,1,19,76,18,0,5,74,19,0,23,90,0,5,177,55,67,102,79,28,167,34,0,70,40,0,5,71,0,4,82,64,0,34,140,8,0,31,29,102,8,2,35,8,94,83,50,79,81,0,0,64,27,0,6,157,26,0,48,46,4,89,1,0,4,2,6,7,2,6,48,6,4,10,7,2,5,0,0,0,2,45,15,132,50,27,83,18,0,7,0,0,9,0,1,14,1,55,37,18,121,87,76,71,29,0,0,26,0,7,58,5,110,76,0,59,67,1,43,37,112,15,0,16,61,0,1,7,1,4,5,68,24,15,36,40,103,94,0,23,64,53,0,95,45,6,3,10,98,93,124,52,76,52,72,22,172,17,149,34,49,117,33,17,6,0,8,4,11,0,11,38,5,4,0,22,0,0,0,3,0,5,34,0,72,125,37,47,13,36,136,120,24,71,134,84,23,45,70,38,4,103,137,26,25,140,78,0,14,124,43,9,94,49,67,16,0,71,62,0,3,127,30,0,62,119,70,38,141,35,56,15,16,23,55,0,0,96,40,4,33,139,66,52,84,146,22,63,101,159,11,57,100,32,0,78,42,0,28,130,96,10,94,146,111

Sequence (886 aa):
KLSAPLDMLKQMNESTMEQTKLDELRKKMSLQAEILNKAKADNDMFFRLLIELMSLKLQGELFKEQLSKISKESGYDSAQSALIQATNSEGQSPLQYALQKQDFSTAKYFLDNGAKAGPIEKAVFEIALDSKAAKEFGFPPLPPEKEKLHPVKNFGLVLGIKTTSVDGTPSQFGHIAPTYQLMTDSVSHFAKSHPGNKNFQEIANAFQFSNEASAFKFSTPQRNPEAGNDLARRIQGGELTTIPVSCKGHAMGLSYVPDGPGSKSGYLVYTNRGLGAKSSEHGTHIFRIEDSSKITPEFINNMTSGHSNGASHDEIMSQIKAAAGNKEPIHHIKQKGQKNDNCTIANSKSNIEGILLCQKAREVGGFDKLTESDMDSVKKEYKEFTKHMRVEKVNELAKALKENPQDPDLNNLTKEYLKQHPNADPKLKQTLETALKQASESLDKLSAPLDMLKQMNESTMEQTKLDELRKKMSLQAEILNKAKADNDMFFRLLIELMSLKLQGELFKEQLSKISKESGYDSAQSALIQATNSEGQSPLQYALQKQDFSTAKYFLDNGAKAGPIEKAVFEIALDSKAAKEFGFPPLPPEKEKLHPVKNFGLVLGIKTTSVDGTPSQFGHIAPTYQLMTDSVSHFAKSHPGNKNFQEIANAFQFSNEASAFKFSTPQRNPEAGNDLARRIQGGELTTIPVSCKGHAMGLSYVPDGPGSKSGYLVYTNRGLGAKSSEHGTHIFRIEDSSKITPEFINNMTSGHSNGASHDEIMSQIKAAAGNKEPIHHIKQKGQKNDNCTIANSKSNIEGILLCQKAREVGGFDKLTESDMDSVKKEYKEFTKHMRVEKVNELAKALKENPQDPDLNNLTKEYLKQHPNADPKLKQTLETALKQASES